Protein AF-0000000082290623 (afdb_homodimer)

Foldseek 3Di:
DDDLQRQQVPDDPPDDDPNVVVSVVVVVVVVVVVVVVVVQLVQLLVLLVVLLVLLLLLLLLLLLQLLQLADQLFNVVLNVLSVLLLVLLVVLCQAALVQQQAADDPVDAADQGGDDCGNVVPDDRSLSVSVSSSVSSLLSQLLSLQSSQQTLWWFPVLSSVSSSCSSNDLLSSLNNQEVYQRHQQHQNHPDHQLNFGAQQLQPLPSRQQLSLLLNQLLLVLQAAAAQQQADPVRHGDPDGDDDGGPHVPSSVVSLVSNLSSLLSRQLVSLSGCSDDLNVLLSVQLNLLLVLLLQLQLVQQQVVVQVVVCVVPVDGDGDVLLNSLSSLLSNSQQRRPSQFADNVLSNVSSNVSNVQLNVVVVVCVVVNRGGSSSSNSRRNRSSLNNSLSFQAGGHLVSCVSSPTHSLDGHVPVVSDRSNNVSSVVSNCVSSVSSCVPSNVVSNVCVVVVNTTDDNVCSVSHVCVVPPPDGPDDPQDDALVVLVVVQVVVCVVVPNDPDPVVSVVSSVVND/DDPLQRQQVPDDPPDDDPNVVVSVVVVVVVVVVVVLVVVQLVQLLVLLVVLLVLLLLLLLLLLLQLLQLADQLFNVVLNVLSVLLLVLLVVQCQAALVQQQAADDPVDAADQGGDDCGNVVPDDRSLSVSVSSSVSSLLSQLLSLLSSQQTLWWFPVLSSVSSSCSSNDLLSSLNNQEVYQRHQQHQNHPDHQLNFGAQQQQPLPSRQQLSLLLNQLLLVLQAAFAQQQADPVRHGDPDGDDGGGPHVPSSVVSLVSNLSSLLSRQLVSLSGCSDDLNVLLSVQLNLLLVLLLQLQLVQQQVVVQVVVCVVPVDGDGDPLLNSLSSLLSNSQQRRPSQFADSVLSNVSSNVSNVQLNVVVVVCVVVRRGGSNSSNSRRNRSSLNSSQSFQAGGHLVSCVSSPTHSLDGHVPVVSDRSNNVSSVVSNCVSSVSSCVPSNVSSNVCVVVVNTTDDSVCSVSHVCVVPVPDGPDDPQDDALVVLVVVVVVVCVVVPNDDDPPVSVVSSVVSD

Sequence (1018 aa):
MASVAEFCDAVDNSTITVDVVGCSAYLAATETDEVLAGVVEGLNVFFLLFAGAVVFLMQAGFAMLCAGSVRQKNVKNIMLKNLLDACGGAIGFYTVGYAFAYGTNDEGGKNFIGTSNFFIRNFSAGGDLIGWFFQFAFAATAATIVAGTVAERCKMAAYLCYSVFLTGFVYPVVVHSIWSADGFLTAFRDDPFRDVGNVDFAGSGVVHMTGGATALVAAIVLGPRKGRFYDEDGNPLETPATFQAHSVALQILGTFILWFGWYGFNPGSALAIDNPDSAATAALCAVTTTLAAACGCATAMFFDSVMDARATGEVSYDLTMAMNGCLAGLVGITAGCSVVQPWAACIIGVIAGLVYYGFSKLLVALKIDDAVDAVPVHFANGMWGVLAVGFFADPTLMAIAGYNEEKGGVFYGVGGDLLIVQIVAVLWIVGWVTAIMTPFFLVLNALGMFRVDALEEEVGLDISHHRGSAYDLTAPKKEDVEELMEVRASRHGKVEVPKEVAQAAETEAMASVAEFCDAVDNSTITVDVVGCSAYLAATETDEVLAGVVEGLNVFFLLFAGAVVFLMQAGFAMLCAGSVRQKNVKNIMLKNLLDACGGAIGFYTVGYAFAYGTNDEGGKNFIGTSNFFIRNFSAGGDLIGWFFQFAFAATAATIVAGTVAERCKMAAYLCYSVFLTGFVYPVVVHSIWSADGFLTAFRDDPFRDVGNVDFAGSGVVHMTGGATALVAAIVLGPRKGRFYDEDGNPLETPATFQAHSVALQILGTFILWFGWYGFNPGSALAIDNPDSAATAALCAVTTTLAAACGCATAMFFDSVMDARATGEVSYDLTMAMNGCLAGLVGITAGCSVVQPWAACIIGVIAGLVYYGFSKLLVALKIDDAVDAVPVHFANGMWGVLAVGFFADPTLMAIAGYNEEKGGVFYGVGGDLLIVQIVAVLWIVGWVTAIMTPFFLVLNALGMFRVDALEEEVGLDISHHRGS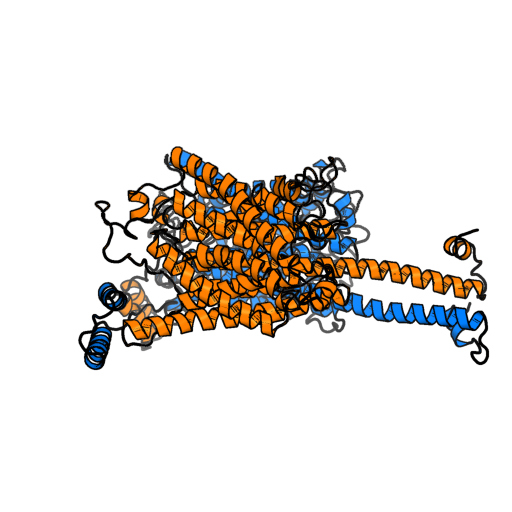AYDLTAPKKEDVEELMEVRASRHGKVEVPKEVAQAAETEA

pLDDT: mean 92.57, std 10.53, range [37.53, 98.94]

Solvent-accessible surface area (backbone atoms only — not comparable to full-atom values): 46747 Å² total; per-residue (Å²): 130,77,49,68,65,53,52,46,73,66,52,71,76,88,53,94,43,72,58,44,52,23,36,52,46,29,51,51,31,51,52,50,43,53,55,47,51,52,50,45,52,51,50,29,39,50,51,35,51,52,15,24,52,35,29,44,46,24,49,57,9,49,25,28,29,40,32,12,40,34,48,42,41,28,30,51,48,49,37,48,50,37,55,46,23,50,51,30,12,50,53,20,23,44,49,41,5,47,9,21,19,62,21,60,52,90,81,59,72,68,39,49,57,23,74,31,54,51,57,48,71,82,60,76,50,64,64,56,52,42,47,49,52,34,51,36,29,48,38,19,50,25,44,42,47,29,56,33,20,43,51,72,42,53,28,69,68,40,50,53,54,47,27,26,46,37,20,27,43,60,45,13,30,50,35,7,20,37,72,19,60,47,13,52,35,6,41,68,41,97,76,19,50,82,68,42,15,36,66,48,62,48,18,4,40,58,30,30,20,47,18,12,46,43,25,44,49,48,21,61,75,68,44,55,60,88,58,35,49,28,48,96,86,65,45,74,44,94,64,67,52,82,78,65,36,23,24,45,66,37,26,52,50,9,47,42,38,36,59,47,11,44,59,15,44,41,21,35,49,49,70,41,32,50,30,58,43,33,19,19,28,22,20,38,11,46,42,21,40,50,37,4,18,26,30,0,15,51,35,19,20,51,52,48,21,52,54,43,22,73,73,69,72,48,74,42,51,44,59,66,40,26,52,49,9,22,49,5,2,40,29,18,33,27,9,26,25,50,20,41,51,62,71,54,24,32,51,48,2,34,51,15,3,50,48,26,54,53,41,48,53,47,31,57,76,68,64,44,39,49,61,62,47,35,36,22,24,23,22,53,13,3,49,48,6,24,46,46,27,16,40,52,23,34,30,68,36,22,38,46,61,69,43,48,51,82,41,28,2,43,79,70,72,54,45,58,53,38,30,53,35,26,51,50,49,50,52,47,50,53,48,52,45,50,66,53,48,43,58,52,52,50,51,33,46,73,69,62,41,30,56,53,55,70,66,43,44,67,42,14,44,8,57,69,73,58,83,21,74,74,73,83,86,79,71,80,56,50,66,59,52,51,49,51,51,50,54,50,28,64,71,70,43,95,49,75,74,57,62,68,64,53,45,57,40,49,72,72,95,126,77,49,72,67,53,49,46,73,65,52,70,76,88,54,88,43,61,66,44,36,37,33,51,19,50,52,44,41,51,52,45,50,54,50,47,52,16,33,45,49,10,50,27,35,49,49,34,50,51,15,22,49,33,31,43,43,24,50,47,10,50,26,29,27,41,32,12,40,34,49,60,48,29,30,50,50,48,35,46,51,36,57,45,22,50,25,29,10,43,52,20,24,45,48,41,5,47,10,23,19,64,23,59,53,90,81,59,71,69,40,49,59,22,75,29,57,53,55,50,72,82,60,71,50,22,64,57,34,25,47,49,44,33,50,37,29,48,39,19,51,23,45,42,46,30,55,34,21,44,51,73,42,53,28,67,68,40,50,52,53,45,26,28,44,36,20,28,43,59,44,14,30,48,36,6,20,37,73,19,59,47,13,53,35,6,42,67,40,96,77,19,49,82,67,41,15,37,66,48,61,49,19,4,40,58,30,30,20,46,18,12,47,46,24,46,46,49,20,61,74,68,46,53,62,88,58,34,51,27,48,98,86,66,46,72,44,95,63,67,52,84,79,63,53,62,29,66,68,37,26,53,51,8,47,52,38,35,57,57,11,43,58,15,42,41,21,36,49,48,71,41,58,84,44,72,43,34,37,50,27,23,53,40,12,47,52,21,41,52,40,3,18,53,29,0,13,52,36,19,20,50,53,48,20,51,56,43,22,72,73,70,72,46,82,55,78,50,65,65,40,25,52,47,9,22,51,6,2,40,29,18,32,26,10,26,26,48,21,40,52,61,70,53,26,33,52,46,2,35,51,17,3,51,49,26,54,54,40,49,52,46,32,55,76,69,66,43,40,46,60,62,46,34,36,22,23,23,21,54,14,2,49,47,6,24,46,46,27,16,39,53,23,34,30,68,35,22,39,47,59,67,42,49,51,80,40,28,1,43,78,70,73,55,46,58,52,38,30,52,34,26,51,49,50,50,50,47,51,54,49,52,45,51,67,53,49,43,58,52,51,50,51,33,47,74,70,62,41,30,56,52,54,71,65,44,43,72,70,14,44,7,58,66,34,36,85,35,72,38,59,38,82,67,70,59,60,52,67,52,47,51,48,52,52,49,54,48,25,64,73,68,41,96,56,78,74,56,64,63,54,55,45,54,46,50,70,75,93

Organism: NCBI:txid303405

Nearest PDB structures (foldseek):
  6eu6-assembly1_A  TM=9.109E-01  e=1.168E-24  Candidatus Kuenenia stuttgartensis
  6ej6-assembly1_A  TM=8.986E-01  e=1.172E-20  Candida albicans SC5314
  6ejh-assembly1_A  TM=8.981E-01  e=1.148E-19  Candida albicans SC5314
  5aex-assembly3_J  TM=8.885E-01  e=6.081E-19  Saccharomyces cerevisiae
  5aid-assembly1_A  TM=9.088E-01  e=1.150E-17  Candida albicans

Radius of gyration: 30.9 Å; Cα contacts (8 Å, |Δi|>4): 2184; chains: 2; bounding box: 101×83×76 Å

Secondary structure (DSSP, 8-state):
---HHHHHHHS-TTS--HHHHHHHHHHHHHHHHHHHHHHHHHHHHHHHHHHHHHHHHHHHHHHHHHHHHS-GGGHHHHHHHHHHHHHHHHHHIIIIIHHHHH---TT-SSBS---S-GGGTT--SHHHHHHHHHHHHHHHHHHHHHHHHTTTTB-HHHHHHHHHHIIIIIHHHHHHHHHSTTBTT-SSSSS-GGGT----SS-IIIIIIHHHHHHHHHHHHH-PPTTSSB-TTSPBPSS---PPPSBHHHHHHHHHHHHHHHHHHHHHTT---SSHHHHHHHHHHHHHHHHHHHHHHHHHHHHHHHHHHHHHS-----HHHHHHHHHHHHHHHHTTTTTS-HHHHHHHHHHHHHHHHHHHHHHHHTT---TT-HIIIIIIHHHHHHHHHHHH--HHHHHHTTS-TT---GGGTS-SHHHHHHHHHHHHHHHHHHHHHHHHHHHHHHTT-SB--HHHHHH-HHHHHSSS-S---PPPPHHHHHHHHHHHHHHHSS----HHHHHHHHH--/---HHHHHHHS-TTS--HHHHHHHHHHHHHHHHHHHHHHHHHHHHHHHHHHHHHHHHHHHHHHHHHHHHS-GGGHHHHHHHHHHHHHHHHHHIIIIIHHHHH---TT-SSBS---S-GGGTT--SHHHHHHHHHHHHHHHHHHHHHHHHTTTTB-HHHHHHHHHHIIIIIHHHHHHHHHSTTBTT-SSSSS-GGGT----SS-IIIIIIHHHHHHHHHHHHH-PPTTSSB-TTSPBPSS---PPPS-HHHHHHHHHHHHHHHHHHHHHTT---SSHHHHHHHHHHHHHHHHHHHHHHHHHHHHHHHHHHHHHS-----HHHHHHHHHHHHHHHHTTTTTS-HHHHHHHHHHHHHHHHHHHHHHHHTT---TT-HIIIIIIHHHHHHHHHHHH--HHHHHHTTS-TT---GGGTS-SHHHHHHHHHHHHHHHHHHHHHHHHHHHHHHTT-SB--HHHHHH-HHHHHSSS-SB--PPPPHHHHHHHHHHHHHHHSS----HHHHHHHHH--

InterPro domains:
  IPR001905 Ammonium transporter [TIGR00836] (44-471)
  IPR018047 Ammonium transporter, conserved site [PS01219] (200-225)
  IPR024041 Ammonium transporter AmtB-like domain [PF00909] (47-471)

Structure (mmCIF, N/CA/C/O backbone):
data_AF-0000000082290623-model_v1
#
loop_
_entity.id
_entity.type
_entity.pdbx_description
1 polymer 'Ammonium transporter'
#
loop_
_atom_site.group_PDB
_atom_site.id
_atom_site.type_symbol
_atom_site.label_atom_id
_atom_site.label_alt_id
_atom_site.label_comp_id
_atom_site.label_asym_id
_atom_site.label_entity_id
_atom_site.label_seq_id
_atom_site.pdbx_PDB_ins_code
_atom_site.Cartn_x
_atom_site.Cartn_y
_atom_site.Cartn_z
_atom_site.occupancy
_atom_site.B_iso_or_equiv
_atom_site.auth_seq_id
_atom_site.auth_comp_id
_atom_site.auth_asym_id
_atom_site.auth_atom_id
_atom_site.pdbx_PDB_model_num
ATOM 1 N N . MET A 1 1 ? 38.781 -41.594 -13.898 1 46.28 1 MET A N 1
ATOM 2 C CA . MET A 1 1 ? 39.75 -40.5 -13.836 1 46.28 1 MET A CA 1
ATOM 3 C C . MET A 1 1 ? 39.5 -39.625 -12.609 1 46.28 1 MET A C 1
ATOM 5 O O . MET A 1 1 ? 38.344 -39.344 -12.258 1 46.28 1 MET A O 1
ATOM 9 N N . ALA A 1 2 ? 40.562 -39.531 -11.906 1 66 2 ALA A N 1
ATOM 10 C CA . ALA A 1 2 ? 40.438 -38.812 -10.641 1 66 2 ALA A CA 1
ATOM 11 C C . ALA A 1 2 ? 39.906 -37.406 -10.844 1 66 2 ALA A C 1
ATOM 13 O O . ALA A 1 2 ? 40.25 -36.75 -11.828 1 66 2 ALA A O 1
ATOM 14 N N . SER A 1 3 ? 38.906 -37 -10.109 1 79.75 3 SER A N 1
ATOM 15 C CA . SER A 1 3 ? 38.406 -35.656 -10.125 1 79.75 3 SER A CA 1
ATOM 16 C C . SER A 1 3 ? 39.438 -34.656 -9.664 1 79.75 3 SER A C 1
ATOM 18 O O . SER A 1 3 ? 40.469 -35.031 -9.102 1 79.75 3 SER A O 1
ATOM 20 N N . VAL A 1 4 ? 39.375 -33.469 -10.164 1 86.81 4 VAL A N 1
ATOM 21 C CA . VAL A 1 4 ? 40.281 -32.406 -9.734 1 86.81 4 VAL A CA 1
ATOM 22 C C . VAL A 1 4 ? 40.375 -32.375 -8.211 1 86.81 4 VAL A C 1
ATOM 24 O O . VAL A 1 4 ? 41.469 -32.188 -7.656 1 86.81 4 VAL A O 1
ATOM 27 N N . ALA A 1 5 ? 39.375 -32.688 -7.57 1 85.06 5 ALA A N 1
ATOM 28 C CA . ALA A 1 5 ? 39.344 -32.719 -6.109 1 85.06 5 ALA A CA 1
ATOM 29 C C . ALA A 1 5 ? 40.25 -33.844 -5.578 1 85.06 5 ALA A C 1
ATOM 31 O O . ALA A 1 5 ? 41 -33.625 -4.621 1 85.06 5 ALA A O 1
ATOM 32 N N . GLU A 1 6 ? 40.219 -34.906 -6.219 1 83.12 6 GLU A N 1
ATOM 33 C CA . GLU A 1 6 ? 41.031 -36.031 -5.816 1 83.12 6 GLU A CA 1
ATOM 34 C C . GLU A 1 6 ? 42.531 -35.75 -6.043 1 83.12 6 GLU A C 1
ATOM 36 O O . GLU A 1 6 ? 43.375 -36.094 -5.227 1 83.12 6 GLU A O 1
ATOM 41 N N . PHE A 1 7 ? 42.75 -35.156 -7.195 1 84.81 7 PHE A N 1
ATOM 42 C CA . PHE A 1 7 ? 44.094 -34.75 -7.496 1 84.81 7 PHE A CA 1
ATOM 43 C C . PHE A 1 7 ? 44.656 -33.812 -6.422 1 84.81 7 PHE A C 1
ATOM 45 O O . PHE A 1 7 ? 45.781 -33.969 -5.941 1 84.81 7 PHE A O 1
ATOM 52 N N . CYS A 1 8 ? 43.906 -32.875 -6.035 1 87.25 8 CYS A N 1
ATOM 53 C CA . CYS A 1 8 ? 44.312 -31.859 -5.074 1 87.25 8 CYS A CA 1
ATOM 54 C C . CYS A 1 8 ? 44.469 -32.469 -3.684 1 87.25 8 CYS A C 1
ATOM 56 O O . CYS A 1 8 ? 45.312 -32 -2.9 1 87.25 8 CYS A O 1
ATOM 58 N N . ASP A 1 9 ? 43.688 -33.438 -3.332 1 84.5 9 ASP A N 1
ATOM 59 C CA . ASP A 1 9 ? 43.812 -34.125 -2.051 1 84.5 9 ASP A CA 1
ATOM 60 C C . ASP A 1 9 ? 45.125 -34.906 -1.971 1 84.5 9 ASP A C 1
ATOM 62 O O . ASP A 1 9 ? 45.656 -35.125 -0.88 1 84.5 9 ASP A O 1
ATOM 66 N N . ALA A 1 10 ? 45.594 -35.219 -3.174 1 83.19 10 ALA A N 1
ATOM 67 C CA . ALA A 1 10 ? 46.781 -36.094 -3.225 1 83.19 10 ALA A CA 1
ATOM 68 C C . ALA A 1 10 ? 48.062 -35.281 -3.354 1 83.19 10 ALA A C 1
ATOM 70 O O . ALA A 1 10 ? 49.156 -35.812 -3.191 1 83.19 10 ALA A O 1
ATOM 71 N N . VAL A 1 11 ? 47.906 -34.031 -3.602 1 82.69 11 VAL A N 1
ATOM 72 C CA . VAL A 1 11 ? 49.062 -33.188 -3.863 1 82.69 11 VAL A CA 1
ATOM 73 C C . VAL A 1 11 ? 49.875 -33.031 -2.574 1 82.69 11 VAL A C 1
ATOM 75 O O . VAL A 1 11 ? 49.281 -32.781 -1.508 1 82.69 11 VAL A O 1
ATOM 78 N N . ASP A 1 12 ? 51.219 -33.219 -2.645 1 82.5 12 ASP A N 1
ATOM 79 C CA . ASP A 1 12 ? 52.094 -33 -1.504 1 82.5 12 ASP A CA 1
ATOM 80 C C . ASP A 1 12 ? 52.281 -31.5 -1.237 1 82.5 12 ASP A C 1
ATOM 82 O O . ASP A 1 12 ? 52.875 -30.781 -2.051 1 82.5 12 ASP A O 1
ATOM 86 N N . ASN A 1 13 ? 51.906 -31.016 -0.155 1 80.25 13 ASN A N 1
ATOM 87 C CA . ASN A 1 13 ? 51.906 -29.594 0.153 1 80.25 13 ASN A CA 1
ATOM 88 C C . ASN A 1 13 ? 53.125 -29.203 0.952 1 80.25 13 ASN A C 1
ATOM 90 O O . ASN A 1 13 ? 53.156 -28.141 1.576 1 80.25 13 ASN A O 1
ATOM 94 N N . SER A 1 14 ? 54.094 -30.062 0.964 1 87.25 14 SER A N 1
ATOM 95 C CA . SER A 1 14 ? 55.312 -29.766 1.714 1 87.25 14 SER A CA 1
ATOM 96 C C . SER A 1 14 ? 56.156 -28.703 1.012 1 87.25 14 SER A C 1
ATOM 98 O O . SER A 1 14 ? 56.906 -27.969 1.655 1 87.25 14 SER A O 1
ATOM 100 N N . THR A 1 15 ? 56.062 -28.688 -0.417 1 87.12 15 THR A N 1
ATOM 101 C CA . THR A 1 15 ? 56.719 -27.656 -1.202 1 87.12 15 THR A CA 1
ATOM 102 C C . THR A 1 15 ? 55.719 -26.922 -2.076 1 87.12 15 THR A C 1
ATOM 104 O O . THR A 1 15 ? 54.812 -27.531 -2.619 1 87.12 15 THR A O 1
ATOM 107 N N . ILE A 1 16 ? 55.906 -25.531 -2.018 1 86.5 16 ILE A N 1
ATOM 108 C CA . ILE A 1 16 ? 54.969 -24.734 -2.832 1 86.5 16 ILE A CA 1
ATOM 109 C C . ILE A 1 16 ? 55.312 -24.906 -4.312 1 86.5 16 ILE A C 1
ATOM 111 O O . ILE A 1 16 ? 56.375 -24.469 -4.766 1 86.5 16 ILE A O 1
ATOM 115 N N . THR A 1 17 ? 54.594 -25.688 -5.035 1 87.38 17 THR A N 1
ATOM 116 C CA . THR A 1 17 ? 54.719 -25.906 -6.473 1 87.38 17 THR A CA 1
ATOM 117 C C . THR A 1 17 ? 53.5 -25.328 -7.207 1 87.38 17 THR A C 1
ATOM 119 O O . THR A 1 17 ? 52.594 -24.797 -6.582 1 87.38 17 THR A O 1
ATOM 122 N N . VAL A 1 18 ? 53.562 -25.281 -8.477 1 84.44 18 VAL A N 1
ATOM 123 C CA . VAL A 1 18 ? 52.469 -24.781 -9.305 1 84.44 18 VAL A CA 1
ATOM 124 C C . VAL A 1 18 ? 51.219 -25.625 -9.062 1 84.44 18 VAL A C 1
ATOM 126 O O . VAL A 1 18 ? 50.094 -25.109 -9.094 1 84.44 18 VAL A O 1
ATOM 129 N N . ASP A 1 19 ? 51.469 -26.969 -8.789 1 85.06 19 ASP A N 1
ATOM 130 C CA . ASP A 1 19 ? 50.344 -27.859 -8.477 1 85.06 19 ASP A CA 1
ATOM 131 C C . ASP A 1 19 ? 49.656 -27.438 -7.184 1 85.06 19 ASP A C 1
ATOM 133 O O . ASP A 1 19 ? 48.406 -27.438 -7.102 1 85.06 19 ASP A O 1
ATOM 137 N N . VAL A 1 20 ? 50.438 -27.062 -6.258 1 86 20 VAL A N 1
ATOM 138 C CA . VAL A 1 20 ? 49.906 -26.672 -4.961 1 86 20 VAL A CA 1
ATOM 139 C C . VAL A 1 20 ? 49.125 -25.359 -5.105 1 86 20 VAL A C 1
ATOM 141 O O . VAL A 1 20 ? 48.062 -25.188 -4.52 1 86 20 VAL A O 1
ATOM 144 N N . VAL A 1 21 ? 49.656 -24.469 -5.883 1 85.12 21 VAL A N 1
ATOM 145 C CA . VAL A 1 21 ? 49 -23.172 -6.094 1 85.12 21 VAL A CA 1
ATOM 146 C C . VAL A 1 21 ? 47.656 -23.375 -6.801 1 85.12 21 VAL A C 1
ATOM 148 O O . VAL A 1 21 ? 46.656 -22.797 -6.41 1 85.12 21 VAL A O 1
ATOM 151 N N . GLY A 1 22 ? 47.656 -24.156 -7.816 1 84.31 22 GLY A N 1
ATOM 152 C CA . GLY A 1 22 ? 46.406 -24.453 -8.523 1 84.31 22 GLY A CA 1
ATOM 153 C C . GLY A 1 22 ? 45.375 -25.094 -7.637 1 84.31 22 GLY A C 1
ATOM 154 O O . GLY A 1 22 ? 44.188 -24.734 -7.688 1 84.31 22 GLY A O 1
ATOM 155 N N . CYS A 1 23 ? 45.781 -26 -6.848 1 86.19 23 CYS A N 1
ATOM 156 C CA . CYS A 1 23 ? 44.844 -26.688 -5.953 1 86.19 23 CYS A CA 1
ATOM 157 C C . CYS A 1 23 ? 44.344 -25.75 -4.871 1 86.19 23 CYS A C 1
ATOM 159 O O . CYS A 1 23 ? 43.156 -25.828 -4.484 1 86.19 23 CYS A O 1
ATOM 161 N N . SER A 1 24 ? 45.188 -24.922 -4.379 1 86.62 24 SER A N 1
ATOM 162 C CA . SER A 1 24 ? 44.75 -23.938 -3.396 1 86.62 24 SER A CA 1
ATOM 163 C C . SER A 1 24 ? 43.688 -23.016 -3.982 1 86.62 24 SER A C 1
ATOM 165 O O . SER A 1 24 ? 42.719 -22.672 -3.309 1 86.62 24 SER A O 1
ATOM 167 N N . ALA A 1 25 ? 43.938 -22.641 -5.191 1 85.06 25 ALA A N 1
ATOM 168 C CA . ALA A 1 25 ? 42.969 -21.781 -5.875 1 85.06 25 ALA A CA 1
ATOM 169 C C . ALA A 1 25 ? 41.625 -22.516 -6.086 1 85.06 25 ALA A C 1
ATOM 171 O O . ALA A 1 25 ? 40.562 -21.938 -5.91 1 85.06 25 ALA A O 1
ATOM 172 N N . TYR A 1 26 ? 41.781 -23.719 -6.441 1 84.88 26 TYR A N 1
ATOM 173 C CA . TYR A 1 26 ? 40.594 -24.531 -6.664 1 84.88 26 TYR A CA 1
ATOM 174 C C . TYR A 1 26 ? 39.812 -24.719 -5.371 1 84.88 26 TYR A C 1
ATOM 176 O O . TYR A 1 26 ? 38.562 -24.594 -5.359 1 84.88 26 TYR A O 1
ATOM 184 N N . LEU A 1 27 ? 40.5 -25.016 -4.289 1 83.81 27 LEU A N 1
ATOM 185 C CA . LEU A 1 27 ? 39.844 -25.219 -3.002 1 83.81 27 LEU A CA 1
ATOM 186 C C . LEU A 1 27 ? 39.219 -23.922 -2.506 1 83.81 27 LEU A C 1
ATOM 188 O O . LEU A 1 27 ? 38.125 -23.938 -1.94 1 83.81 27 LEU A O 1
ATOM 192 N N . ALA A 1 28 ? 39.875 -22.859 -2.695 1 85.31 28 ALA A N 1
ATOM 193 C CA . ALA A 1 28 ? 39.344 -21.562 -2.318 1 85.31 28 ALA A CA 1
ATOM 194 C C . ALA A 1 28 ? 38.062 -21.266 -3.1 1 85.31 28 ALA A C 1
ATOM 196 O O . ALA A 1 28 ? 37.094 -20.75 -2.539 1 85.31 28 ALA A O 1
ATOM 197 N N . ALA A 1 29 ? 38.062 -21.578 -4.309 1 83.94 29 ALA A N 1
ATOM 198 C CA . ALA A 1 29 ? 36.906 -21.359 -5.152 1 83.94 29 ALA A CA 1
ATOM 199 C C . ALA A 1 29 ? 35.719 -22.219 -4.711 1 83.94 29 ALA A C 1
ATOM 201 O O . ALA A 1 29 ? 34.594 -21.766 -4.699 1 83.94 29 ALA A O 1
ATOM 202 N N . THR A 1 30 ? 36.094 -23.422 -4.355 1 83.31 30 THR A N 1
ATOM 203 C CA . THR A 1 30 ? 35.062 -24.344 -3.928 1 83.31 30 THR A CA 1
ATOM 204 C C . THR A 1 30 ? 34.469 -23.906 -2.594 1 83.31 30 THR A C 1
ATOM 206 O O . THR A 1 30 ? 33.25 -24.047 -2.373 1 83.31 30 THR A O 1
ATOM 209 N N . GLU A 1 31 ? 35.281 -23.422 -1.738 1 84.81 31 GLU A N 1
ATOM 210 C CA . GLU A 1 31 ? 34.812 -22.922 -0.456 1 84.81 31 GLU A CA 1
ATOM 211 C C . GLU A 1 31 ? 33.906 -21.703 -0.644 1 84.81 31 GLU A C 1
ATOM 213 O O . GLU A 1 31 ? 32.875 -21.578 0.027 1 84.81 31 GLU A O 1
ATOM 218 N N . THR A 1 32 ? 34.219 -20.875 -1.484 1 87.69 32 THR A N 1
ATOM 219 C CA . THR A 1 32 ? 33.406 -19.703 -1.784 1 87.69 32 THR A CA 1
ATOM 220 C C . THR A 1 32 ? 32.062 -20.109 -2.367 1 87.69 32 THR A C 1
ATOM 222 O O . THR A 1 32 ? 31.031 -19.5 -2.049 1 87.69 32 THR A O 1
ATOM 225 N N . ASP A 1 33 ? 32.094 -21.156 -3.105 1 87.56 33 ASP A N 1
ATOM 226 C CA . ASP A 1 33 ? 30.859 -21.641 -3.713 1 87.56 33 ASP A CA 1
ATOM 227 C C . ASP A 1 33 ? 29.891 -22.172 -2.652 1 87.56 33 ASP A C 1
ATOM 229 O O . ASP A 1 33 ? 28.688 -21.969 -2.754 1 87.56 33 ASP A O 1
ATOM 233 N N . GLU A 1 34 ? 30.484 -22.812 -1.733 1 85.88 34 GLU A N 1
ATOM 234 C CA . GLU A 1 34 ? 29.656 -23.359 -0.664 1 85.88 34 GLU A CA 1
ATOM 235 C C . GLU A 1 34 ? 29.031 -22.234 0.172 1 85.88 34 GLU A C 1
ATOM 237 O O . GLU A 1 34 ? 27.844 -22.312 0.524 1 85.88 34 GLU A O 1
ATOM 242 N N . VAL A 1 35 ? 29.812 -21.297 0.5 1 87.44 35 VAL A N 1
ATOM 243 C CA . VAL A 1 35 ? 29.312 -20.172 1.268 1 87.44 35 VAL A CA 1
ATOM 244 C C . VAL A 1 35 ? 28.234 -19.438 0.464 1 87.44 35 VAL A C 1
ATOM 246 O O . VAL A 1 35 ? 27.203 -19.062 1.006 1 87.44 35 VAL A O 1
ATOM 249 N N . LEU A 1 36 ? 28.453 -19.297 -0.766 1 91.75 36 LEU A N 1
ATOM 250 C CA . LEU A 1 36 ? 27.516 -18.609 -1.649 1 91.75 36 LEU A CA 1
ATOM 251 C C . LEU A 1 36 ? 26.203 -19.375 -1.76 1 91.75 36 LEU A C 1
ATOM 253 O O . LEU A 1 36 ? 25.125 -18.766 -1.783 1 91.75 36 LEU A O 1
ATOM 257 N N . ALA A 1 37 ? 26.312 -20.688 -1.824 1 90.75 37 ALA A N 1
ATOM 258 C CA . ALA A 1 37 ? 25.109 -21.5 -1.88 1 90.75 37 ALA A CA 1
ATOM 259 C C . ALA A 1 37 ? 24.234 -21.281 -0.643 1 90.75 37 ALA A C 1
ATOM 261 O O . ALA A 1 37 ? 23.016 -21.219 -0.741 1 90.75 37 ALA A O 1
ATOM 262 N N . GLY A 1 38 ? 24.844 -21.203 0.498 1 92.19 38 GLY A N 1
ATOM 263 C CA . GLY A 1 38 ? 24.125 -20.906 1.728 1 92.19 38 GLY A CA 1
ATOM 264 C C . GLY A 1 38 ? 23.469 -19.547 1.721 1 92.19 38 GLY A C 1
ATOM 265 O O . GLY A 1 38 ? 22.328 -19.391 2.172 1 92.19 38 GLY A O 1
ATOM 266 N N . VAL A 1 39 ? 24.156 -18.562 1.206 1 92.38 39 VAL A N 1
ATOM 267 C CA . VAL A 1 39 ? 23.656 -17.203 1.128 1 92.38 39 VAL A CA 1
ATOM 268 C C . VAL A 1 39 ? 22.453 -17.156 0.185 1 92.38 39 VAL A C 1
ATOM 270 O O . VAL A 1 39 ? 21.453 -16.5 0.479 1 92.38 39 VAL A O 1
ATOM 273 N N . VAL A 1 40 ? 22.609 -17.859 -0.901 1 94.75 40 VAL A N 1
ATOM 274 C CA . VAL A 1 40 ? 21.531 -17.938 -1.877 1 94.75 40 VAL A CA 1
ATOM 275 C C . VAL A 1 40 ? 20.266 -18.5 -1.219 1 94.75 40 VAL A C 1
ATOM 277 O O . VAL A 1 40 ? 19.188 -17.938 -1.353 1 94.75 40 VAL A O 1
ATOM 280 N N . GLU A 1 41 ? 20.391 -19.578 -0.497 1 94.81 41 GLU A N 1
ATOM 281 C CA . GLU A 1 41 ? 19.266 -20.188 0.205 1 94.81 41 GLU A CA 1
ATOM 282 C C . GLU A 1 41 ? 18.672 -19.219 1.228 1 94.81 41 GLU A C 1
ATOM 284 O O . GLU A 1 41 ? 17.438 -19.078 1.315 1 94.81 41 GLU A O 1
ATOM 289 N N . GLY A 1 42 ? 19.547 -18.625 2.014 1 95.56 42 GLY A N 1
ATOM 290 C CA . GLY A 1 42 ? 19.094 -17.672 3.01 1 95.56 42 GLY A CA 1
ATOM 291 C C . GLY A 1 42 ? 18.344 -16.5 2.41 1 95.56 42 GLY A C 1
ATOM 292 O O . GLY A 1 42 ? 17.312 -16.078 2.943 1 95.56 42 GLY A O 1
ATOM 293 N N . LEU A 1 43 ? 18.828 -15.984 1.312 1 96.75 43 LEU A N 1
ATOM 294 C CA . LEU A 1 43 ? 18.203 -14.852 0.633 1 96.75 43 LEU A CA 1
ATOM 295 C C . LEU A 1 43 ? 16.812 -15.211 0.134 1 96.75 43 LEU A C 1
ATOM 297 O O . LEU A 1 43 ? 15.859 -14.461 0.344 1 96.75 43 LEU A O 1
ATOM 301 N N . ASN A 1 44 ? 16.672 -16.344 -0.432 1 97.69 44 ASN A N 1
ATOM 302 C CA . ASN A 1 44 ? 15.383 -16.766 -0.956 1 97.69 44 ASN A CA 1
ATOM 303 C C . ASN A 1 44 ? 14.391 -17.062 0.167 1 97.69 44 ASN A C 1
ATOM 305 O O . ASN A 1 44 ? 13.203 -16.734 0.054 1 97.69 44 ASN A O 1
ATOM 309 N N . VAL A 1 45 ? 14.844 -17.641 1.26 1 97.31 45 VAL A N 1
ATOM 310 C CA . VAL A 1 45 ? 13.984 -17.891 2.414 1 97.31 45 VAL A CA 1
ATOM 311 C C . VAL A 1 45 ? 13.5 -16.562 2.996 1 97.31 45 VAL A C 1
ATOM 313 O O . VAL A 1 45 ? 12.32 -16.406 3.314 1 97.31 45 VAL A O 1
ATOM 316 N N . PHE A 1 46 ? 14.352 -15.594 3.121 1 97.31 46 PHE A N 1
ATOM 317 C CA . PHE A 1 46 ? 13.992 -14.289 3.664 1 97.31 46 PHE A CA 1
ATOM 318 C C . PHE A 1 46 ? 13 -13.578 2.756 1 97.31 46 PHE A C 1
ATOM 320 O O . PHE A 1 46 ? 12.031 -12.977 3.232 1 97.31 46 PHE A O 1
ATOM 327 N N . PHE A 1 47 ? 13.336 -13.688 1.501 1 98.12 47 PHE A N 1
ATOM 328 C CA . PHE A 1 47 ? 12.453 -13.086 0.51 1 98.12 47 PHE A CA 1
ATOM 329 C C . PHE A 1 47 ? 11.031 -13.633 0.653 1 98.12 47 PHE A C 1
ATOM 331 O O . PHE A 1 47 ? 10.07 -12.859 0.73 1 98.12 47 PHE A O 1
ATOM 338 N N . LEU A 1 48 ? 10.844 -14.891 0.795 1 97.94 48 LEU A N 1
ATOM 339 C CA . LEU A 1 48 ? 9.523 -15.508 0.895 1 97.94 48 LEU A CA 1
ATOM 340 C C . LEU A 1 48 ? 8.93 -15.289 2.281 1 97.94 48 LEU A C 1
ATOM 342 O O . LEU A 1 48 ? 7.703 -15.258 2.438 1 97.94 48 LEU A O 1
ATOM 346 N N . LEU A 1 49 ? 9.758 -15.188 3.305 1 97.06 49 LEU A N 1
ATOM 347 C CA . LEU A 1 49 ? 9.266 -14.812 4.625 1 97.06 49 LEU A CA 1
ATOM 348 C C . LEU A 1 49 ? 8.594 -13.445 4.586 1 97.06 49 LEU A C 1
ATOM 350 O O . LEU A 1 49 ? 7.48 -13.273 5.086 1 97.06 49 LEU A O 1
ATOM 354 N N . PHE A 1 50 ? 9.297 -12.5 3.951 1 97.12 50 PHE A N 1
ATOM 355 C CA . PHE A 1 50 ? 8.727 -11.172 3.787 1 97.12 50 PHE A CA 1
ATOM 356 C C . PHE A 1 50 ? 7.434 -11.227 2.99 1 97.12 50 PHE A C 1
ATOM 358 O O . PHE A 1 50 ? 6.41 -10.688 3.424 1 97.12 50 PHE A O 1
ATOM 365 N N . ALA A 1 51 ? 7.512 -11.844 1.831 1 98.19 51 ALA A N 1
ATOM 366 C CA . ALA A 1 51 ? 6.359 -11.883 0.936 1 98.19 51 ALA A CA 1
ATOM 367 C C . ALA A 1 51 ? 5.172 -12.578 1.603 1 98.19 51 ALA A C 1
ATOM 369 O O . ALA A 1 51 ? 4.055 -12.055 1.588 1 98.19 51 ALA A O 1
ATOM 370 N N . GLY A 1 52 ? 5.422 -13.719 2.25 1 98.06 52 GLY A N 1
ATOM 371 C CA . GLY A 1 52 ? 4.363 -14.453 2.922 1 98.06 52 GLY A CA 1
ATOM 372 C C . GLY A 1 52 ? 3.732 -13.672 4.062 1 98.06 52 GLY A C 1
ATOM 373 O O . GLY A 1 52 ? 2.514 -13.703 4.242 1 98.06 52 GLY A O 1
ATOM 374 N N . ALA A 1 53 ? 4.551 -12.984 4.836 1 97.56 53 ALA A N 1
ATOM 375 C CA . ALA A 1 53 ? 4.062 -12.195 5.965 1 97.56 53 ALA A CA 1
ATOM 376 C C . ALA A 1 53 ? 3.18 -11.047 5.484 1 97.56 53 ALA A C 1
ATOM 378 O O . ALA A 1 53 ? 2.146 -10.758 6.09 1 97.56 53 ALA A O 1
ATOM 379 N N . VAL A 1 54 ? 3.59 -10.445 4.441 1 97.88 54 VAL A N 1
ATOM 380 C CA . VAL A 1 54 ? 2.844 -9.328 3.869 1 97.88 54 VAL A CA 1
ATOM 381 C C . VAL A 1 54 ? 1.527 -9.836 3.285 1 97.88 54 VAL A C 1
ATOM 383 O O . VAL A 1 54 ? 0.487 -9.188 3.432 1 97.88 54 VAL A O 1
ATOM 386 N N . VAL A 1 55 ? 1.521 -10.977 2.627 1 97.94 55 VAL A N 1
ATOM 387 C CA . VAL A 1 55 ? 0.291 -11.586 2.131 1 97.94 55 VAL A CA 1
ATOM 388 C C . VAL A 1 55 ? -0.627 -11.922 3.303 1 97.94 55 VAL A C 1
ATOM 390 O O . VAL A 1 55 ? -1.837 -11.688 3.24 1 97.94 55 VAL A O 1
ATOM 393 N N . PHE A 1 56 ? -0.071 -12.422 4.387 1 97.62 56 PHE A N 1
ATOM 394 C CA . PHE A 1 56 ? -0.879 -12.773 5.547 1 97.62 56 PHE A CA 1
ATOM 395 C C . PHE A 1 56 ? -1.566 -11.539 6.121 1 97.62 56 PHE A C 1
ATOM 397 O O . PHE A 1 56 ? -2.697 -11.617 6.605 1 97.62 56 PHE A O 1
ATOM 404 N N . LEU A 1 57 ? -0.924 -10.422 6.047 1 97.56 57 LEU A N 1
ATOM 405 C CA . LEU A 1 57 ? -1.509 -9.188 6.555 1 97.56 57 LEU A CA 1
ATOM 406 C C . LEU A 1 57 ? -2.779 -8.836 5.789 1 97.56 57 LEU A C 1
ATOM 408 O O . LEU A 1 57 ? -3.627 -8.094 6.293 1 97.56 57 LEU A O 1
ATOM 412 N N . MET A 1 58 ? -2.963 -9.375 4.641 1 97.69 58 MET A N 1
ATOM 413 C CA . MET A 1 58 ? -4.184 -9.156 3.869 1 97.69 58 MET A CA 1
ATOM 414 C C . MET A 1 58 ? -5.406 -9.672 4.629 1 97.69 58 MET A C 1
ATOM 416 O O . MET A 1 58 ? -6.516 -9.188 4.426 1 97.69 58 MET A O 1
ATOM 420 N N . GLN A 1 59 ? -5.172 -10.641 5.547 1 97 59 GLN A N 1
ATOM 421 C CA . GLN A 1 59 ? -6.273 -11.078 6.395 1 97 59 GLN A CA 1
ATOM 422 C C . GLN A 1 59 ? -6.852 -9.914 7.195 1 97 59 GLN A C 1
ATOM 424 O O . GLN A 1 59 ? -8.07 -9.797 7.348 1 97 59 GLN A O 1
ATOM 429 N N . ALA A 1 60 ? -5.949 -9.102 7.691 1 97 60 ALA A N 1
ATOM 430 C CA . ALA A 1 60 ? -6.398 -7.895 8.383 1 97 60 ALA A CA 1
ATOM 431 C C . ALA A 1 60 ? -7.121 -6.953 7.422 1 97 60 ALA A C 1
ATOM 433 O O . ALA A 1 60 ? -8.109 -6.32 7.789 1 97 60 ALA A O 1
ATOM 434 N N . GLY A 1 61 ? -6.625 -6.84 6.23 1 97.81 61 GLY A N 1
ATOM 435 C CA . GLY A 1 61 ? -7.277 -6.02 5.223 1 97.81 61 GLY A CA 1
ATOM 436 C C . GLY A 1 61 ? -8.688 -6.469 4.91 1 97.81 61 GLY A C 1
ATOM 437 O O . GLY A 1 61 ? -9.617 -5.656 4.871 1 97.81 61 GLY A O 1
ATOM 438 N N . PHE A 1 62 ? -8.875 -7.754 4.766 1 96.81 62 PHE A N 1
ATOM 439 C CA . PHE A 1 62 ? -10.195 -8.312 4.504 1 96.81 62 PHE A CA 1
ATOM 440 C C . PHE A 1 62 ? -11.125 -8.078 5.691 1 96.81 62 PHE A C 1
ATOM 442 O O . PHE A 1 62 ? -12.297 -7.734 5.508 1 96.81 62 PHE A O 1
ATOM 449 N N . ALA A 1 63 ? -10.602 -8.258 6.855 1 96.88 63 ALA A N 1
ATOM 450 C CA . ALA A 1 63 ? -11.414 -8.055 8.055 1 96.88 63 ALA A CA 1
ATOM 451 C C . ALA A 1 63 ? -11.938 -6.625 8.133 1 96.88 63 ALA A C 1
ATOM 453 O O . ALA A 1 63 ? -13.125 -6.402 8.375 1 96.88 63 ALA A O 1
ATOM 454 N N . MET A 1 64 ? -11.07 -5.672 7.863 1 97.44 64 MET A N 1
ATOM 455 C CA . MET A 1 64 ? -11.469 -4.27 7.934 1 97.44 64 MET A CA 1
ATOM 456 C C . MET A 1 64 ? -12.43 -3.918 6.805 1 97.44 64 MET A C 1
ATOM 458 O O . MET A 1 64 ? -13.445 -3.264 7.031 1 97.44 64 MET A O 1
ATOM 462 N N . LEU A 1 65 ? -12.133 -4.371 5.613 1 96.62 65 LEU A N 1
ATOM 463 C CA . LEU A 1 65 ? -12.969 -4.082 4.457 1 96.62 65 LEU A CA 1
ATOM 464 C C . LEU A 1 65 ? -14.367 -4.668 4.633 1 96.62 65 LEU A C 1
ATOM 466 O O . LEU A 1 65 ? -15.367 -3.979 4.418 1 96.62 65 LEU A O 1
ATOM 470 N N . CYS A 1 66 ? -14.453 -5.902 5.082 1 95.75 66 CYS A N 1
ATOM 471 C CA . CYS A 1 66 ? -15.742 -6.559 5.266 1 95.75 66 CYS A CA 1
ATOM 472 C C . CYS A 1 66 ? -16.5 -5.941 6.43 1 95.75 66 CYS A C 1
ATOM 474 O O . CYS A 1 66 ? -17.703 -5.645 6.305 1 95.75 66 CYS A O 1
ATOM 476 N N . ALA A 1 67 ? -15.781 -5.695 7.52 1 95.44 67 ALA A N 1
ATOM 477 C CA . ALA A 1 67 ? -16.438 -5.082 8.68 1 95.44 67 ALA A CA 1
ATOM 478 C C . ALA A 1 67 ? -16.969 -3.695 8.336 1 95.44 67 ALA A C 1
ATOM 480 O O . ALA A 1 67 ? -18.094 -3.346 8.719 1 95.44 67 ALA A O 1
ATOM 481 N N . GLY A 1 68 ? -16.203 -2.975 7.625 1 95.94 68 GLY A N 1
ATOM 482 C CA . GLY A 1 68 ? -16.641 -1.639 7.25 1 95.94 68 GLY A CA 1
ATOM 483 C C . GLY A 1 68 ? -17.828 -1.645 6.297 1 95.94 68 GLY A C 1
ATOM 484 O O . GLY A 1 68 ? -18.578 -0.672 6.234 1 95.94 68 GLY A O 1
ATOM 485 N N . SER A 1 69 ? -18.062 -2.717 5.621 1 95.12 69 SER A N 1
ATOM 486 C CA . SER A 1 69 ? -19.047 -2.773 4.539 1 95.12 69 SER A CA 1
ATOM 487 C C . SER A 1 69 ? -20.391 -3.293 5.031 1 95.12 69 SER A C 1
ATOM 489 O O . SER A 1 69 ? -21.406 -3.188 4.332 1 95.12 69 SER A O 1
ATOM 491 N N . VAL A 1 70 ? -20.469 -3.838 6.234 1 94.56 70 VAL A N 1
ATOM 492 C CA . VAL A 1 70 ? -21.703 -4.426 6.723 1 94.56 70 VAL A CA 1
ATOM 493 C C . VAL A 1 70 ? -22.375 -3.479 7.719 1 94.56 70 VAL A C 1
ATOM 495 O O . VAL A 1 70 ? -21.75 -2.518 8.18 1 94.56 70 VAL A O 1
ATOM 498 N N . ARG A 1 71 ? -23.719 -3.777 8.031 1 93.5 71 ARG A N 1
ATOM 499 C CA . ARG A 1 71 ? -24.438 -3.016 9.047 1 93.5 71 ARG A CA 1
ATOM 500 C C . ARG A 1 71 ? -23.812 -3.229 10.43 1 93.5 71 ARG A C 1
ATOM 502 O O . ARG A 1 71 ? -23.312 -4.309 10.727 1 93.5 71 ARG A O 1
ATOM 509 N N . GLN A 1 72 ? -23.828 -2.264 11.203 1 92.75 72 GLN A N 1
ATOM 510 C CA . GLN A 1 72 ? -23.141 -2.23 12.492 1 92.75 72 GLN A CA 1
ATOM 511 C C . GLN A 1 72 ? -23.469 -3.471 13.32 1 92.75 72 GLN A C 1
ATOM 513 O O . GLN A 1 72 ? -22.609 -3.98 14.047 1 92.75 72 GLN A O 1
ATOM 518 N N . LYS A 1 73 ? -24.688 -4.008 13.258 1 91.19 73 LYS A N 1
ATOM 519 C CA . LYS A 1 73 ? -25.188 -5.098 14.102 1 91.19 73 LYS A CA 1
ATOM 520 C C . LYS A 1 73 ? -24.531 -6.422 13.719 1 91.19 73 LYS A C 1
ATOM 522 O O . LYS A 1 73 ? -24.828 -7.457 14.328 1 91.19 73 LYS A O 1
ATOM 527 N N . ASN A 1 74 ? -23.578 -6.438 12.711 1 94.31 74 ASN A N 1
ATOM 528 C CA . ASN A 1 74 ? -22.984 -7.676 12.219 1 94.31 74 ASN A CA 1
ATOM 529 C C . ASN A 1 74 ? -21.453 -7.605 12.234 1 94.31 74 ASN A C 1
ATOM 531 O O . ASN A 1 74 ? -20.781 -8.469 11.664 1 94.31 74 ASN A O 1
ATOM 535 N N . VAL A 1 75 ? -20.859 -6.656 12.867 1 93.88 75 VAL A N 1
ATOM 536 C CA . VAL A 1 75 ? -19.438 -6.352 12.797 1 93.88 75 VAL A CA 1
ATOM 537 C C . VAL A 1 75 ? -18.625 -7.449 13.492 1 93.88 75 VAL A C 1
ATOM 539 O O . VAL A 1 75 ? -17.656 -7.957 12.938 1 93.88 75 VAL A O 1
ATOM 542 N N . LYS A 1 76 ? -19.047 -7.871 14.672 1 92.81 76 LYS A N 1
ATOM 543 C CA . LYS A 1 76 ? -18.328 -8.914 15.398 1 92.81 76 LYS A CA 1
ATOM 544 C C . LYS A 1 76 ? -18.297 -10.219 14.609 1 92.81 76 LYS A C 1
ATOM 546 O O . LYS A 1 76 ? -17.266 -10.891 14.539 1 92.81 76 LYS A O 1
ATOM 551 N N . ASN A 1 77 ? -19.406 -10.523 14.055 1 93.62 77 ASN A N 1
ATOM 552 C CA . ASN A 1 77 ? -19.547 -11.773 13.32 1 93.62 77 ASN A CA 1
ATOM 553 C C . ASN A 1 77 ? -18.578 -11.852 12.141 1 93.62 77 ASN A C 1
ATOM 555 O O . ASN A 1 77 ? -17.859 -12.844 11.984 1 93.62 77 ASN A O 1
ATOM 559 N N . ILE A 1 78 ? -18.562 -10.859 11.352 1 94.12 78 ILE A N 1
ATOM 560 C CA . ILE A 1 78 ? -17.75 -10.883 10.148 1 94.12 78 ILE A CA 1
ATOM 561 C C . ILE A 1 78 ? -16.266 -10.836 10.523 1 94.12 78 ILE A C 1
ATOM 563 O O . ILE A 1 78 ? -15.43 -11.438 9.852 1 94.12 78 ILE A O 1
ATOM 567 N N . MET A 1 79 ? -15.891 -10.109 11.555 1 93.31 79 MET A N 1
ATOM 568 C CA . MET A 1 79 ? -14.5 -10.047 12 1 93.31 79 MET A CA 1
ATOM 569 C C . MET A 1 79 ? -14.031 -11.406 12.5 1 93.31 79 MET A C 1
ATOM 571 O O . MET A 1 79 ? -12.898 -11.812 12.227 1 93.31 79 MET A O 1
ATOM 575 N N . LEU A 1 80 ? -14.883 -12.07 13.172 1 92.12 80 LEU A N 1
ATOM 576 C CA . LEU A 1 80 ? -14.539 -13.398 13.656 1 92.12 80 LEU A CA 1
ATOM 577 C C . LEU A 1 80 ? -14.352 -14.367 12.492 1 92.12 80 LEU A C 1
ATOM 579 O O . LEU A 1 80 ? -13.43 -15.188 12.5 1 92.12 80 LEU A O 1
ATOM 583 N N . LYS A 1 81 ? -15.172 -14.312 11.5 1 92.38 81 LYS A N 1
ATOM 584 C CA . LYS A 1 81 ? -15.031 -15.156 10.312 1 92.38 81 LYS A CA 1
ATOM 585 C C . LYS A 1 81 ? -13.664 -14.961 9.664 1 92.38 81 LYS A C 1
ATOM 587 O O . LYS A 1 81 ? -12.992 -15.93 9.305 1 92.38 81 LYS A O 1
ATOM 592 N N . ASN A 1 82 ? -13.25 -13.766 9.562 1 93.31 82 ASN A N 1
ATOM 593 C CA . ASN A 1 82 ? -11.961 -13.477 8.938 1 93.31 82 ASN A CA 1
ATOM 594 C C . ASN A 1 82 ? -10.805 -14.07 9.742 1 93.31 82 ASN A C 1
ATOM 596 O O . ASN A 1 82 ? -9.867 -14.625 9.172 1 93.31 82 ASN A O 1
ATOM 600 N N . LEU A 1 83 ? -10.883 -13.953 11.086 1 92.31 83 LEU A N 1
ATOM 601 C CA . LEU A 1 83 ? -9.844 -14.531 11.93 1 92.31 83 LEU A CA 1
ATOM 602 C C . LEU A 1 83 ? -9.82 -16.047 11.805 1 92.31 83 LEU A C 1
ATOM 604 O O . LEU A 1 83 ? -8.75 -16.656 11.695 1 92.31 83 LEU A O 1
ATOM 608 N N . LEU A 1 84 ? -10.945 -16.594 11.766 1 89.56 84 LEU A N 1
ATOM 609 C CA . LEU A 1 84 ? -11.039 -18.047 11.727 1 89.56 84 LEU A CA 1
ATOM 610 C C . LEU A 1 84 ? -10.648 -18.578 10.352 1 89.56 84 LEU A C 1
ATOM 612 O O . LEU A 1 84 ? -10.195 -19.719 10.227 1 89.56 84 LEU A O 1
ATOM 616 N N . ASP A 1 85 ? -10.812 -17.781 9.312 1 92.81 85 ASP A N 1
ATOM 617 C CA . ASP A 1 85 ? -10.32 -18.156 7.992 1 92.81 85 ASP A CA 1
ATOM 618 C C . ASP A 1 85 ? -8.812 -18.406 8.016 1 92.81 85 ASP A C 1
ATOM 620 O O . ASP A 1 85 ? -8.32 -19.328 7.367 1 92.81 85 ASP A O 1
ATOM 624 N N . ALA A 1 86 ? -8.117 -17.578 8.719 1 93.5 86 ALA A N 1
ATOM 625 C CA . ALA A 1 86 ? -6.676 -17.766 8.852 1 93.5 86 ALA A CA 1
ATOM 626 C C . ALA A 1 86 ? -6.363 -19.078 9.578 1 93.5 86 ALA A C 1
ATOM 628 O O . ALA A 1 86 ? -5.477 -19.828 9.172 1 93.5 86 ALA A O 1
ATOM 629 N N . CYS A 1 87 ? -7.168 -19.328 10.594 1 93.5 87 CYS A N 1
ATOM 630 C CA . CYS A 1 87 ? -6.961 -20.547 11.383 1 93.5 87 CYS A CA 1
ATOM 631 C C . CYS A 1 87 ? -7.352 -21.781 10.586 1 93.5 87 CYS A C 1
ATOM 633 O O . CYS A 1 87 ? -6.594 -22.75 10.523 1 93.5 87 CYS A O 1
ATOM 635 N N . GLY A 1 88 ? -8.547 -21.734 10.023 1 92.31 88 GLY A N 1
ATOM 636 C CA . GLY A 1 88 ? -8.984 -22.844 9.188 1 92.31 88 GLY A CA 1
ATOM 637 C C . GLY A 1 88 ? -8.078 -23.094 8.008 1 92.31 88 GLY A C 1
ATOM 638 O O . GLY A 1 88 ? -7.805 -24.25 7.664 1 92.31 88 GLY A O 1
ATOM 639 N N . GLY A 1 89 ? -7.613 -22.031 7.363 1 94.56 89 GLY A N 1
ATOM 640 C CA . GLY A 1 89 ? -6.68 -22.156 6.258 1 94.56 89 GLY A CA 1
ATOM 641 C C . GLY A 1 89 ? -5.367 -22.812 6.66 1 94.56 89 GLY A C 1
ATOM 642 O O . GLY A 1 89 ? -4.836 -23.656 5.93 1 94.56 89 GLY A O 1
ATOM 643 N N . ALA A 1 90 ? -4.863 -22.438 7.852 1 95.5 90 ALA A N 1
ATOM 644 C CA . ALA A 1 90 ? -3.607 -23 8.344 1 95.5 90 ALA A CA 1
ATOM 645 C C . ALA A 1 90 ? -3.738 -24.484 8.609 1 95.5 90 ALA A C 1
ATOM 647 O O . ALA A 1 90 ? -2.906 -25.281 8.156 1 95.5 90 ALA A O 1
ATOM 648 N N . ILE A 1 91 ? -4.793 -24.828 9.258 1 95.19 91 ILE A N 1
ATOM 649 C CA . ILE A 1 91 ? -4.973 -26.234 9.656 1 95.19 91 ILE A CA 1
ATOM 650 C C . ILE A 1 91 ? -5.32 -27.078 8.43 1 95.19 91 ILE A C 1
ATOM 652 O O . ILE A 1 91 ? -4.734 -28.141 8.219 1 95.19 91 ILE A O 1
ATOM 656 N N . GLY A 1 92 ? -6.238 -26.578 7.617 1 96.44 92 GLY A N 1
ATOM 657 C CA . GLY A 1 92 ? -6.629 -27.312 6.426 1 96.44 92 GLY A CA 1
ATOM 658 C C . GLY A 1 92 ? -5.492 -27.516 5.445 1 96.44 92 GLY A C 1
ATOM 659 O O . GLY A 1 92 ? -5.297 -28.609 4.922 1 96.44 92 GLY A O 1
ATOM 660 N N . PHE A 1 93 ? -4.723 -26.5 5.211 1 97.19 93 PHE A N 1
ATOM 661 C CA . PHE A 1 93 ? -3.639 -26.578 4.238 1 97.19 93 PHE A CA 1
ATOM 662 C C . PHE A 1 93 ? -2.479 -27.391 4.781 1 97.19 93 PHE A C 1
ATOM 664 O O . PHE A 1 93 ? -1.787 -28.078 4.023 1 97.19 93 PHE A O 1
ATOM 671 N N . TYR A 1 94 ? -2.291 -27.391 6.117 1 96.88 94 TYR A N 1
ATOM 672 C CA . TYR A 1 94 ? -1.231 -28.156 6.766 1 96.88 94 TYR A CA 1
ATOM 673 C C . TYR A 1 94 ? -1.537 -29.656 6.73 1 96.88 94 TYR A C 1
ATOM 675 O O . TYR A 1 94 ? -0.667 -30.469 6.406 1 96.88 94 TYR A O 1
ATOM 683 N N . THR A 1 95 ? -2.754 -30.016 7.012 1 96.81 95 THR A N 1
ATOM 684 C CA . THR A 1 95 ? -3.088 -31.422 7.195 1 96.81 95 THR A CA 1
ATOM 685 C C . THR A 1 95 ? -3.178 -32.125 5.848 1 96.81 95 THR A C 1
ATOM 687 O O . THR A 1 95 ? -2.512 -33.156 5.629 1 96.81 95 THR A O 1
ATOM 690 N N . VAL A 1 96 ? -3.965 -31.547 4.863 1 97.06 96 VAL A N 1
ATOM 691 C CA . VAL A 1 96 ? -4.184 -32.281 3.627 1 97.06 96 VAL A CA 1
ATOM 692 C C . VAL A 1 96 ? -3.98 -31.359 2.43 1 97.06 96 VAL A C 1
ATOM 694 O O . VAL A 1 96 ? -3.732 -31.812 1.313 1 97.06 96 VAL A O 1
ATOM 697 N N . GLY A 1 97 ? -4.18 -30.094 2.555 1 97.94 97 GLY A N 1
ATOM 698 C CA . GLY A 1 97 ? -4.223 -29.172 1.438 1 97.94 97 GLY A CA 1
ATOM 699 C C . GLY A 1 97 ? -2.918 -29.109 0.666 1 97.94 97 GLY A C 1
ATOM 700 O O . GLY A 1 97 ? -2.916 -29.172 -0.565 1 97.94 97 GLY A O 1
ATOM 701 N N . TYR A 1 98 ? -1.85 -28.938 1.409 1 97.5 98 TYR A N 1
ATOM 702 C CA . TYR A 1 98 ? -0.562 -28.844 0.731 1 97.5 98 TYR A CA 1
ATOM 703 C C . TYR A 1 98 ? -0.24 -30.125 -0.018 1 97.5 98 TYR A C 1
ATOM 705 O O . TYR A 1 98 ? 0.336 -30.094 -1.107 1 97.5 98 TYR A O 1
ATOM 713 N N . ALA A 1 99 ? -0.55 -31.266 0.588 1 96.19 99 ALA A N 1
ATOM 714 C CA . ALA A 1 99 ? -0.344 -32.562 -0.053 1 96.19 99 ALA A CA 1
ATOM 715 C C . ALA A 1 99 ? -1.125 -32.656 -1.361 1 96.19 99 ALA A C 1
ATOM 717 O O . ALA A 1 99 ? -0.578 -33.062 -2.389 1 96.19 99 ALA A O 1
ATOM 718 N N . PHE A 1 100 ? -2.359 -32.25 -1.354 1 97.44 100 PHE A N 1
ATOM 719 C CA . PHE A 1 100 ? -3.191 -32.281 -2.549 1 97.44 100 PHE A CA 1
ATOM 720 C C . PHE A 1 100 ? -2.699 -31.266 -3.582 1 97.44 100 PHE A C 1
ATOM 722 O O . PHE A 1 100 ? -2.793 -31.516 -4.785 1 97.44 100 PHE A O 1
ATOM 729 N N . ALA A 1 101 ? -2.123 -30.203 -3.186 1 97.62 101 ALA A N 1
ATOM 730 C CA . ALA A 1 101 ? -1.706 -29.109 -4.062 1 97.62 101 ALA A CA 1
ATOM 731 C C . ALA A 1 101 ? -0.37 -29.422 -4.73 1 97.62 101 ALA A C 1
ATOM 733 O O . ALA A 1 101 ? -0.21 -29.219 -5.938 1 97.62 101 ALA A O 1
ATOM 734 N N . TYR A 1 102 ? 0.635 -29.969 -3.963 1 95.12 102 TYR A N 1
ATOM 735 C CA . TYR A 1 102 ? 1.996 -30.031 -4.484 1 95.12 102 TYR A CA 1
ATOM 736 C C . TYR A 1 102 ? 2.588 -31.422 -4.285 1 95.12 102 TYR A C 1
ATOM 738 O O . TYR A 1 102 ? 3.725 -31.688 -4.684 1 95.12 102 TYR A O 1
ATOM 746 N N . GLY A 1 103 ? 1.846 -32.281 -3.631 1 92.75 103 GLY A N 1
ATOM 747 C CA . GLY A 1 103 ? 2.334 -33.656 -3.477 1 92.75 103 GLY A CA 1
ATOM 748 C C . GLY A 1 103 ? 2.506 -34.375 -4.801 1 92.75 103 GLY A C 1
ATOM 749 O O . GLY A 1 103 ? 1.829 -34.062 -5.777 1 92.75 103 GLY A O 1
ATOM 750 N N . THR A 1 104 ? 3.447 -35.25 -4.809 1 88.12 104 THR A N 1
ATOM 751 C CA . THR A 1 104 ? 3.684 -36.062 -6.004 1 88.12 104 THR A CA 1
ATOM 752 C C . THR A 1 104 ? 2.682 -37.219 -6.094 1 88.12 104 THR A C 1
ATOM 754 O O . THR A 1 104 ? 2.104 -37.625 -5.082 1 88.12 104 THR A O 1
ATOM 757 N N . ASN A 1 105 ? 2.371 -37.5 -7.367 1 77.62 105 ASN A N 1
ATOM 758 C CA . ASN A 1 105 ? 1.496 -38.656 -7.59 1 77.62 105 ASN A CA 1
ATOM 759 C C . ASN A 1 105 ? 2.258 -39.812 -8.195 1 77.62 105 ASN A C 1
ATOM 761 O O . ASN A 1 105 ? 3.027 -39.656 -9.141 1 77.62 105 ASN A O 1
ATOM 765 N N . ASP A 1 106 ? 2.252 -40.938 -7.551 1 68 106 ASP A N 1
ATOM 766 C CA . ASP A 1 106 ? 2.971 -42.156 -7.93 1 68 106 ASP A CA 1
ATOM 767 C C . ASP A 1 106 ? 2.551 -42.625 -9.32 1 68 106 ASP A C 1
ATOM 769 O O . ASP A 1 106 ? 3.24 -43.438 -9.938 1 68 106 ASP A O 1
ATOM 773 N N . GLU A 1 107 ? 1.372 -42.312 -9.688 1 66.56 107 GLU A N 1
ATOM 774 C CA . GLU A 1 107 ? 0.892 -42.875 -10.945 1 66.56 107 GLU A CA 1
ATOM 775 C C . GLU A 1 107 ? 1.616 -42.25 -12.141 1 66.56 107 GLU A C 1
ATOM 777 O O . GLU A 1 107 ? 1.576 -42.812 -13.242 1 66.56 107 GLU A O 1
ATOM 782 N N . GLY A 1 108 ? 2.486 -41.5 -11.945 1 68.69 108 GLY A N 1
ATOM 783 C CA . GLY A 1 108 ? 3.193 -40.906 -13.078 1 68.69 108 GLY A CA 1
ATOM 784 C C . GLY A 1 108 ? 2.285 -40.125 -14.016 1 68.69 108 GLY A C 1
ATOM 785 O O . GLY A 1 108 ? 1.061 -40.219 -13.914 1 68.69 108 GLY A O 1
ATOM 786 N N . GLY A 1 109 ? 2.641 -39.031 -14.727 1 78.06 109 GLY A N 1
ATOM 787 C CA . GLY A 1 109 ? 1.885 -38.344 -15.75 1 78.06 109 GLY A CA 1
ATOM 788 C C . GLY A 1 109 ? 1.209 -37.094 -15.234 1 78.06 109 GLY A C 1
ATOM 789 O O . GLY A 1 109 ? 1.37 -36.719 -14.07 1 78.06 109 GLY A O 1
ATOM 790 N N . LYS A 1 110 ? 0.429 -36.531 -16.078 1 86.06 110 LYS A N 1
ATOM 791 C CA . LYS A 1 110 ? -0.336 -35.312 -15.781 1 86.06 110 LYS A CA 1
ATOM 792 C C . LYS A 1 110 ? -1.578 -35.656 -14.953 1 86.06 110 LYS A C 1
ATOM 794 O O . LYS A 1 110 ? -2.289 -36.594 -15.25 1 86.06 110 LYS A O 1
ATOM 799 N N . ASN A 1 111 ? -1.764 -34.969 -13.844 1 91.31 111 ASN A N 1
ATOM 800 C CA . ASN A 1 111 ? -2.912 -35.219 -12.977 1 91.31 111 ASN A CA 1
ATOM 801 C C . ASN A 1 111 ? -3.408 -33.906 -12.352 1 91.31 111 ASN A C 1
ATOM 803 O O . ASN A 1 111 ? -3.066 -32.812 -12.828 1 91.31 111 ASN A O 1
ATOM 807 N N . PHE A 1 112 ? -4.43 -34.031 -11.43 1 92.88 112 PHE A N 1
ATOM 808 C CA . PHE A 1 112 ? -5.02 -32.812 -10.891 1 92.88 112 PHE A CA 1
ATOM 809 C C . PHE A 1 112 ? -4.984 -32.812 -9.367 1 92.88 112 PHE A C 1
ATOM 811 O O . PHE A 1 112 ? -5.52 -31.906 -8.727 1 92.88 112 PHE A O 1
ATOM 818 N N . ILE A 1 113 ? -4.262 -33.844 -8.758 1 94.25 113 ILE A N 1
ATOM 819 C CA . ILE A 1 113 ? -4.234 -33.906 -7.301 1 94.25 113 ILE A CA 1
ATOM 820 C C . ILE A 1 113 ? -2.984 -34.625 -6.836 1 94.25 113 ILE A C 1
ATOM 822 O O . ILE A 1 113 ? -2.562 -35.594 -7.473 1 94.25 113 ILE A O 1
ATOM 826 N N . GLY A 1 114 ? -2.348 -34.156 -5.766 1 93.62 114 GLY A N 1
ATOM 827 C CA . GLY A 1 114 ? -1.213 -34.812 -5.16 1 93.62 114 GLY A CA 1
ATOM 828 C C . GLY A 1 114 ? -1.616 -35.812 -4.082 1 93.62 114 GLY A C 1
ATOM 829 O O . GLY A 1 114 ? -2.734 -35.75 -3.566 1 93.62 114 GLY A O 1
ATOM 830 N N . THR A 1 115 ? -0.657 -36.688 -3.746 1 92.12 115 THR A N 1
ATOM 831 C CA . THR A 1 115 ? -1.005 -37.719 -2.773 1 92.12 115 THR A CA 1
ATOM 832 C C . THR A 1 115 ? 0.137 -37.938 -1.786 1 92.12 115 THR A C 1
ATOM 834 O O . THR A 1 115 ? 0.218 -39 -1.146 1 92.12 115 THR A O 1
ATOM 837 N N . SER A 1 116 ? 1.009 -37 -1.709 1 90.81 116 SER A N 1
ATOM 838 C CA . SER A 1 116 ? 2.135 -37.156 -0.793 1 90.81 116 SER A CA 1
ATOM 839 C C . SER A 1 116 ? 2.332 -35.906 0.059 1 90.81 116 SER A C 1
ATOM 841 O O . SER A 1 116 ? 1.754 -34.875 -0.226 1 90.81 116 SER A O 1
ATOM 843 N N . ASN A 1 117 ? 3.096 -36.062 1.198 1 91.88 117 ASN A N 1
ATOM 844 C CA . ASN A 1 117 ? 3.523 -35 2.078 1 91.88 117 ASN A CA 1
ATOM 845 C C . ASN A 1 117 ? 2.363 -34.469 2.92 1 91.88 117 ASN A C 1
ATOM 847 O O . ASN A 1 117 ? 2.268 -33.25 3.164 1 91.88 117 ASN A O 1
ATOM 851 N N . PHE A 1 118 ? 1.464 -35.375 3.211 1 94.5 118 PHE A N 1
ATOM 852 C CA . PHE A 1 118 ? 0.438 -35.031 4.188 1 94.5 118 PHE A CA 1
ATOM 853 C C . PHE A 1 118 ? 1.068 -34.594 5.508 1 94.5 118 PHE A C 1
ATOM 855 O O . PHE A 1 118 ? 2.074 -35.156 5.934 1 94.5 118 PHE A O 1
ATOM 862 N N . PHE A 1 119 ? 0.625 -33.531 6.184 1 94.88 119 PHE A N 1
ATOM 863 C CA . PHE A 1 119 ? 1.135 -32.969 7.43 1 94.88 119 PHE A CA 1
ATOM 864 C C . PHE A 1 119 ? 2.555 -32.469 7.246 1 94.88 119 PHE A C 1
ATOM 866 O O . PHE A 1 119 ? 3.291 -32.281 8.219 1 94.88 119 PHE A O 1
ATOM 873 N N . ILE A 1 120 ? 3.07 -32.375 6.09 1 93.19 120 ILE A N 1
ATOM 874 C CA . ILE A 1 120 ? 4.383 -31.891 5.668 1 93.19 120 ILE A CA 1
ATOM 875 C C . ILE A 1 120 ? 5.477 -32.688 6.383 1 93.19 120 ILE A C 1
ATOM 877 O O . ILE A 1 120 ? 6.469 -32.125 6.836 1 93.19 120 ILE A O 1
ATOM 881 N N . ARG A 1 121 ? 5.297 -33.844 6.695 1 89.06 121 ARG A N 1
ATOM 882 C CA . ARG A 1 121 ? 6.117 -34.719 7.551 1 89.06 121 ARG A CA 1
ATOM 883 C C . ARG A 1 121 ? 7.539 -34.812 7.016 1 89.06 121 ARG A C 1
ATOM 885 O O . ARG A 1 121 ? 8.484 -34.969 7.789 1 89.06 121 ARG A O 1
ATOM 892 N N . ASN A 1 122 ? 7.859 -34.625 5.84 1 85.25 122 ASN A N 1
ATOM 893 C CA . ASN A 1 122 ? 9.203 -34.844 5.312 1 85.25 122 ASN A CA 1
ATOM 894 C C . ASN A 1 122 ? 9.891 -33.531 4.984 1 85.25 122 ASN A C 1
ATOM 896 O O . ASN A 1 122 ? 10.945 -33.5 4.34 1 85.25 122 ASN A O 1
ATOM 900 N N . PHE A 1 123 ? 9.281 -32.531 5.508 1 88.88 123 PHE A N 1
ATOM 901 C CA . PHE A 1 123 ? 9.875 -31.25 5.207 1 88.88 123 PHE A CA 1
ATOM 902 C C . PHE A 1 123 ? 10.953 -30.891 6.223 1 88.88 123 PHE A C 1
ATOM 904 O O . PHE A 1 123 ? 10.703 -30.906 7.43 1 88.88 123 PHE A O 1
ATOM 911 N N . SER A 1 124 ? 12.172 -30.672 5.773 1 86.88 124 SER A N 1
ATOM 912 C CA . SER A 1 124 ? 13.258 -30.266 6.664 1 86.88 124 SER A CA 1
ATOM 913 C C . SER A 1 124 ? 14.062 -29.125 6.059 1 86.88 124 SER A C 1
ATOM 915 O O . SER A 1 124 ? 14.656 -28.312 6.781 1 86.88 124 SER A O 1
ATOM 917 N N . ALA A 1 125 ? 14.039 -28.984 4.824 1 88.38 125 ALA A N 1
ATOM 918 C CA . ALA A 1 125 ? 14.797 -27.938 4.152 1 88.38 125 ALA A CA 1
ATOM 919 C C . ALA A 1 125 ? 14.086 -26.578 4.277 1 88.38 125 ALA A C 1
ATOM 921 O O . ALA A 1 125 ? 12.859 -26.516 4.262 1 88.38 125 ALA A O 1
ATOM 922 N N . GLY A 1 126 ? 14.891 -25.547 4.441 1 90.69 126 GLY A N 1
ATOM 923 C CA . GLY A 1 126 ? 14.352 -24.203 4.57 1 90.69 126 GLY A CA 1
ATOM 924 C C . GLY A 1 126 ? 13.43 -23.812 3.428 1 90.69 126 GLY A C 1
ATOM 925 O O . GLY A 1 126 ? 12.375 -23.234 3.652 1 90.69 126 GLY A O 1
ATOM 926 N N . GLY A 1 127 ? 13.805 -24.188 2.264 1 93.44 127 GLY A N 1
ATOM 927 C CA . GLY A 1 127 ? 13.023 -23.859 1.086 1 93.44 127 GLY A CA 1
ATOM 928 C C . GLY A 1 127 ? 11.633 -24.469 1.108 1 93.44 127 GLY A C 1
ATOM 929 O O . GLY A 1 127 ? 10.648 -23.797 0.77 1 93.44 127 GLY A O 1
ATOM 930 N N . ASP A 1 128 ? 11.531 -25.719 1.555 1 93.62 128 ASP A N 1
ATOM 931 C CA . ASP A 1 128 ? 10.242 -26.391 1.62 1 93.62 128 ASP A CA 1
ATOM 932 C C . ASP A 1 128 ? 9.352 -25.781 2.697 1 93.62 128 ASP A C 1
ATOM 934 O O . ASP A 1 128 ? 8.156 -25.562 2.469 1 93.62 128 ASP A O 1
ATOM 938 N N . LEU A 1 129 ? 9.953 -25.516 3.857 1 95.56 129 LEU A N 1
ATOM 939 C CA . LEU A 1 129 ? 9.203 -24.984 4.988 1 95.56 129 LEU A CA 1
ATOM 940 C C . LEU A 1 129 ? 8.664 -23.594 4.684 1 95.56 129 LEU A C 1
ATOM 942 O O . LEU A 1 129 ? 7.488 -23.312 4.91 1 95.56 129 LEU A O 1
ATOM 946 N N . ILE A 1 130 ? 9.547 -22.734 4.098 1 97.38 130 ILE A N 1
ATOM 947 C CA . ILE A 1 130 ? 9.109 -21.375 3.812 1 97.38 130 ILE A CA 1
ATOM 948 C C . ILE A 1 130 ? 8.125 -21.391 2.639 1 97.38 130 ILE A C 1
ATOM 950 O O . ILE A 1 130 ? 7.23 -20.547 2.566 1 97.38 130 ILE A O 1
ATOM 954 N N . GLY A 1 131 ? 8.312 -22.344 1.735 1 96.62 131 GLY A N 1
ATOM 955 C CA . GLY A 1 131 ? 7.355 -22.531 0.654 1 96.62 131 GLY A CA 1
ATOM 956 C C . GLY A 1 131 ? 5.953 -22.844 1.143 1 96.62 131 GLY A C 1
ATOM 957 O O . GLY A 1 131 ? 4.977 -22.297 0.625 1 96.62 131 GLY A O 1
ATOM 958 N N . TRP A 1 132 ? 5.84 -23.703 2.109 1 97.06 132 TRP A N 1
ATOM 959 C CA . TRP A 1 132 ? 4.543 -23.984 2.711 1 97.06 132 TRP A CA 1
ATOM 960 C C . TRP A 1 132 ? 3.922 -22.719 3.301 1 97.06 132 TRP A C 1
ATOM 962 O O . TRP A 1 132 ? 2.736 -22.453 3.098 1 97.06 132 TRP A O 1
ATOM 972 N N . PHE A 1 133 ? 4.719 -21.984 4.094 1 97.75 133 PHE A N 1
ATOM 973 C CA . PHE A 1 133 ? 4.25 -20.766 4.73 1 97.75 133 PHE A CA 1
ATOM 974 C C . PHE A 1 133 ? 3.688 -19.797 3.699 1 97.75 133 PHE A C 1
ATOM 976 O O . PHE A 1 133 ? 2.588 -19.266 3.871 1 97.75 133 PHE A O 1
ATOM 983 N N . PHE A 1 134 ? 4.492 -19.609 2.629 1 97.81 134 PHE A N 1
ATOM 984 C CA . PHE A 1 134 ? 4.09 -18.703 1.561 1 97.81 134 PHE A CA 1
ATOM 985 C C . PHE A 1 134 ? 2.793 -19.172 0.911 1 97.81 134 PHE A C 1
ATOM 987 O O . PHE A 1 134 ? 1.871 -18.375 0.712 1 97.81 134 PHE A O 1
ATOM 994 N N . GLN A 1 135 ? 2.66 -20.438 0.644 1 97.75 135 GLN A N 1
ATOM 995 C CA . GLN A 1 135 ? 1.495 -20.984 -0.036 1 97.75 135 GLN A CA 1
ATOM 996 C C . GLN A 1 135 ? 0.28 -21.016 0.886 1 97.75 135 GLN A C 1
ATOM 998 O O . GLN A 1 135 ? -0.855 -20.859 0.431 1 97.75 135 GLN A O 1
ATOM 1003 N N . PHE A 1 136 ? 0.481 -21.188 2.123 1 97.38 136 PHE A N 1
ATOM 1004 C CA . PHE A 1 136 ? -0.602 -21.109 3.098 1 97.38 136 PHE A CA 1
ATOM 1005 C C . PHE A 1 136 ? -1.294 -19.766 3.047 1 97.38 136 PHE A C 1
ATOM 1007 O O . PHE A 1 136 ? -2.521 -19.672 3.127 1 97.38 136 PHE A O 1
ATOM 1014 N N . ALA A 1 137 ? -0.491 -18.75 2.969 1 97.5 137 ALA A N 1
ATOM 1015 C CA . ALA A 1 137 ? -1.05 -17.406 2.943 1 97.5 137 ALA A CA 1
ATOM 1016 C C . ALA A 1 137 ? -1.978 -17.219 1.746 1 97.5 137 ALA A C 1
ATOM 1018 O O . ALA A 1 137 ? -3.004 -16.531 1.848 1 97.5 137 ALA A O 1
ATOM 1019 N N . PHE A 1 138 ? -1.664 -17.875 0.656 1 97.94 138 PHE A N 1
ATOM 1020 C CA . PHE A 1 138 ? -2.512 -17.812 -0.528 1 97.94 138 PHE A CA 1
ATOM 1021 C C . PHE A 1 138 ? -3.811 -18.578 -0.302 1 97.94 138 PHE A C 1
ATOM 1023 O O . PHE A 1 138 ? -4.887 -18.109 -0.667 1 97.94 138 PHE A O 1
ATOM 1030 N N . ALA A 1 139 ? -3.658 -19.703 0.276 1 97.69 139 ALA A N 1
ATOM 1031 C CA . ALA A 1 139 ? -4.836 -20.516 0.553 1 97.69 139 ALA A CA 1
ATOM 1032 C C . ALA A 1 139 ? -5.809 -19.781 1.472 1 97.69 139 ALA A C 1
ATOM 1034 O O . ALA A 1 139 ? -7.016 -19.766 1.221 1 97.69 139 ALA A O 1
ATOM 1035 N N . ALA A 1 140 ? -5.258 -19.203 2.496 1 96.5 140 ALA A N 1
ATOM 1036 C CA . ALA A 1 140 ? -6.082 -18.469 3.443 1 96.5 140 ALA A CA 1
ATOM 1037 C C . ALA A 1 140 ? -6.773 -17.281 2.76 1 96.5 140 ALA A C 1
ATOM 1039 O O . ALA A 1 140 ? -7.934 -16.984 3.047 1 96.5 140 ALA A O 1
ATOM 1040 N N . THR A 1 141 ? -6.062 -16.641 1.884 1 94.56 141 THR A N 1
ATOM 1041 C CA . THR A 1 141 ? -6.621 -15.516 1.155 1 94.56 141 THR A CA 1
ATOM 1042 C C . THR A 1 141 ? -7.766 -15.961 0.252 1 94.56 141 THR A C 1
ATOM 1044 O O . THR A 1 141 ? -8.812 -15.312 0.19 1 94.56 141 THR A O 1
ATOM 1047 N N . ALA A 1 142 ? -7.602 -17.031 -0.401 1 96.44 142 ALA A N 1
ATOM 1048 C CA . ALA A 1 142 ? -8.656 -17.562 -1.257 1 96.44 142 ALA A CA 1
ATOM 1049 C C . ALA A 1 142 ? -9.93 -17.844 -0.453 1 96.44 142 ALA A C 1
ATOM 1051 O O . ALA A 1 142 ? -11.031 -17.516 -0.895 1 96.44 142 ALA A O 1
ATOM 1052 N N . ALA A 1 143 ? -9.75 -18.375 0.674 1 96.12 143 ALA A N 1
ATOM 1053 C CA . ALA A 1 143 ? -10.883 -18.719 1.524 1 96.12 143 ALA A CA 1
ATOM 1054 C C . ALA A 1 143 ? -11.594 -17.469 2.031 1 96.12 143 ALA A C 1
ATOM 1056 O O . ALA A 1 143 ? -12.812 -17.438 2.168 1 96.12 143 ALA A O 1
ATOM 1057 N N . THR A 1 144 ? -10.852 -16.469 2.295 1 95.81 144 THR A N 1
ATOM 1058 C CA . THR A 1 144 ? -11.391 -15.266 2.928 1 95.81 144 THR A CA 1
ATOM 1059 C C . THR A 1 144 ? -12.273 -14.492 1.953 1 95.81 144 THR A C 1
ATOM 1061 O O . THR A 1 144 ? -13.125 -13.703 2.371 1 95.81 144 THR A O 1
ATOM 1064 N N . ILE A 1 145 ? -12.156 -14.695 0.693 1 95.38 145 ILE A N 1
ATOM 1065 C CA . ILE A 1 145 ? -12.883 -13.961 -0.336 1 95.38 145 ILE A CA 1
ATOM 1066 C C . ILE A 1 145 ? -14.383 -14.156 -0.147 1 95.38 145 ILE A C 1
ATOM 1068 O O . ILE A 1 145 ? -15.164 -13.219 -0.323 1 95.38 145 ILE A O 1
ATOM 1072 N N . VAL A 1 146 ? -14.828 -15.25 0.384 1 95.44 146 VAL A N 1
ATOM 1073 C CA . VAL A 1 146 ? -16.234 -15.617 0.483 1 95.44 146 VAL A CA 1
ATOM 1074 C C . VAL A 1 146 ? -16.859 -14.953 1.71 1 95.44 146 VAL A C 1
ATOM 1076 O O . VAL A 1 146 ? -18.078 -14.734 1.758 1 95.44 146 VAL A O 1
ATOM 1079 N N . ALA A 1 147 ? -16.062 -14.609 2.674 1 93.94 147 ALA A N 1
ATOM 1080 C CA . ALA A 1 147 ? -16.547 -14.094 3.949 1 93.94 147 ALA A CA 1
ATOM 1081 C C . ALA A 1 147 ? -17.438 -12.867 3.742 1 93.94 147 ALA A C 1
ATOM 1083 O O . ALA A 1 147 ? -18.547 -12.789 4.297 1 93.94 147 ALA A O 1
ATOM 1084 N N . GLY A 1 148 ? -17.016 -11.992 2.914 1 94.06 148 GLY A N 1
ATOM 1085 C CA . GLY A 1 148 ? -17.781 -10.781 2.672 1 94.06 148 GLY A CA 1
ATOM 1086 C C . GLY A 1 148 ? -19.078 -11.023 1.915 1 94.06 148 GLY A C 1
ATOM 1087 O O . GLY A 1 148 ? -20.094 -10.375 2.178 1 94.06 148 GLY A O 1
ATOM 1088 N N . THR A 1 149 ? -19.062 -11.93 1.056 1 96.31 149 THR A N 1
ATOM 1089 C CA . THR A 1 149 ? -20.203 -12.242 0.209 1 96.31 149 THR A CA 1
ATOM 1090 C C . THR A 1 149 ? -21.375 -12.75 1.047 1 96.31 149 THR A C 1
ATOM 1092 O O . THR A 1 149 ? -22.516 -12.336 0.846 1 96.31 149 THR A O 1
ATOM 1095 N N . VAL A 1 150 ? -21.141 -13.5 2.035 1 96 150 VAL A N 1
ATOM 1096 C CA . VAL A 1 150 ? -22.203 -14.188 2.768 1 96 150 VAL A CA 1
ATOM 1097 C C . VAL A 1 150 ? -22.469 -13.469 4.086 1 96 150 VAL A C 1
ATOM 1099 O O . VAL A 1 150 ? -23.234 -13.953 4.926 1 96 150 VAL A O 1
ATOM 1102 N N . ALA A 1 151 ? -21.922 -12.352 4.211 1 95 151 ALA A N 1
ATOM 1103 C CA . ALA A 1 151 ? -22.031 -11.602 5.461 1 95 151 ALA A CA 1
ATOM 1104 C C . ALA A 1 151 ? -23.484 -11.328 5.82 1 95 151 ALA A C 1
ATOM 1106 O O . ALA A 1 151 ? -24.344 -11.195 4.934 1 95 151 ALA A O 1
ATOM 1107 N N . GLU A 1 152 ? -23.812 -11.25 7.137 1 94.69 152 GLU A N 1
ATOM 1108 C CA . GLU A 1 152 ? -25.031 -10.789 7.789 1 94.69 152 GLU A CA 1
ATOM 1109 C C . GLU A 1 152 ? -26.094 -11.891 7.84 1 94.69 152 GLU A C 1
ATOM 1111 O O . GLU A 1 152 ? -27.109 -11.742 8.5 1 94.69 152 GLU A O 1
ATOM 1116 N N . ARG A 1 153 ? -25.828 -13.039 7.141 1 94.81 153 ARG A N 1
ATOM 1117 C CA . ARG A 1 153 ? -26.922 -14.008 7.211 1 94.81 153 ARG A CA 1
ATOM 1118 C C . ARG A 1 153 ? -26.391 -15.438 7.191 1 94.81 153 ARG A C 1
ATOM 1120 O O . ARG A 1 153 ? -27.172 -16.391 7.23 1 94.81 153 ARG A O 1
ATOM 1127 N N . CYS A 1 154 ? -25.125 -15.664 7.043 1 95.69 154 CYS A N 1
ATOM 1128 C CA . CYS A 1 154 ? -24.516 -17 7.055 1 95.69 154 CYS A CA 1
ATOM 1129 C C . CYS A 1 154 ? -24.172 -17.422 8.477 1 95.69 154 CYS A C 1
ATOM 1131 O O . CYS A 1 154 ? -23.609 -16.641 9.25 1 95.69 154 CYS A O 1
ATOM 1133 N N . LYS A 1 155 ? -24.516 -18.672 8.812 1 95 155 LYS A N 1
ATOM 1134 C CA . LYS A 1 155 ? -24.188 -19.203 10.133 1 95 155 LYS A CA 1
ATOM 1135 C C . LYS A 1 155 ? -22.688 -19.406 10.281 1 95 155 LYS A C 1
ATOM 1137 O O . LYS A 1 155 ? -22.016 -19.812 9.336 1 95 155 LYS A O 1
ATOM 1142 N N . MET A 1 156 ? -22.172 -19.25 11.484 1 92.25 156 MET A N 1
ATOM 1143 C CA . MET A 1 156 ? -20.734 -19.375 11.773 1 92.25 156 MET A CA 1
ATOM 1144 C C . MET A 1 156 ? -20.25 -20.797 11.531 1 92.25 156 MET A C 1
ATOM 1146 O O . MET A 1 156 ? -19.188 -21.016 10.953 1 92.25 156 MET A O 1
ATOM 1150 N N . ALA A 1 157 ? -21.016 -21.75 11.93 1 91.69 157 ALA A N 1
ATOM 1151 C CA . ALA A 1 157 ? -20.641 -23.156 11.789 1 91.69 157 ALA A CA 1
ATOM 1152 C C . ALA A 1 157 ? -20.469 -23.531 10.32 1 91.69 157 ALA A C 1
ATOM 1154 O O . ALA A 1 157 ? -19.531 -24.234 9.961 1 91.69 157 ALA A O 1
ATOM 1155 N N . ALA A 1 158 ? -21.391 -23.125 9.539 1 93.38 158 ALA A N 1
ATOM 1156 C CA . ALA A 1 158 ? -21.312 -23.391 8.109 1 93.38 158 ALA A CA 1
ATOM 1157 C C . ALA A 1 158 ? -20.062 -22.766 7.5 1 93.38 158 ALA A C 1
ATOM 1159 O O . ALA A 1 158 ? -19.391 -23.375 6.668 1 93.38 158 ALA A O 1
ATOM 1160 N N . TYR A 1 159 ? -19.781 -21.625 7.906 1 93 159 TYR A N 1
ATOM 1161 C CA . TYR A 1 159 ? -18.625 -20.906 7.363 1 93 159 TYR A CA 1
ATOM 1162 C C . TYR A 1 159 ? -17.328 -21.609 7.715 1 93 159 TYR A C 1
ATOM 1164 O O . TYR A 1 159 ? -16.406 -21.672 6.891 1 93 159 TYR A O 1
ATOM 1172 N N . LEU A 1 160 ? -17.203 -22.062 8.906 1 90.94 160 LEU A N 1
ATOM 1173 C CA . LEU A 1 160 ? -16 -22.781 9.32 1 90.94 160 LEU A CA 1
ATOM 1174 C C . LEU A 1 160 ? -15.82 -24.062 8.508 1 90.94 160 LEU A C 1
ATOM 1176 O O . LEU A 1 160 ? -14.703 -24.391 8.109 1 90.94 160 LEU A O 1
ATOM 1180 N N . CYS A 1 161 ? -16.891 -24.734 8.32 1 93.19 161 CYS A N 1
ATOM 1181 C CA . CYS A 1 161 ? -16.844 -25.922 7.484 1 93.19 161 CYS A CA 1
ATOM 1182 C C . CYS A 1 161 ? -16.375 -25.594 6.074 1 93.19 161 CYS A C 1
ATOM 1184 O O . CYS A 1 161 ? -15.523 -26.297 5.52 1 93.19 161 CYS A O 1
ATOM 1186 N N . TYR A 1 162 ? -16.891 -24.594 5.531 1 94.56 162 TYR A N 1
ATOM 1187 C CA . TYR A 1 162 ? -16.516 -24.125 4.203 1 94.56 162 TYR A CA 1
ATOM 1188 C C . TYR A 1 162 ? -15.031 -23.781 4.141 1 94.56 162 TYR A C 1
ATOM 1190 O O . TYR A 1 162 ? -14.328 -24.219 3.227 1 94.56 162 TYR A O 1
ATOM 1198 N N . SER A 1 163 ? -14.523 -23.016 5.094 1 94.5 163 SER A N 1
ATOM 1199 C CA . SER A 1 163 ? -13.141 -22.547 5.086 1 94.5 163 SER A CA 1
ATOM 1200 C C . SER A 1 163 ? -12.156 -23.703 5.074 1 94.5 163 SER A C 1
ATOM 1202 O O . SER A 1 163 ? -11.203 -23.703 4.293 1 94.5 163 SER A O 1
ATOM 1204 N N . VAL A 1 164 ? -12.398 -24.672 5.891 1 95.38 164 VAL A N 1
ATOM 1205 C CA . VAL A 1 164 ? -11.531 -25.844 5.98 1 95.38 164 VAL A CA 1
ATOM 1206 C C . VAL A 1 164 ? -11.641 -26.656 4.703 1 95.38 164 VAL A C 1
ATOM 1208 O O . VAL A 1 164 ? -10.641 -27.156 4.184 1 95.38 164 VAL A O 1
ATOM 1211 N N . PHE A 1 165 ? -12.836 -26.766 4.184 1 97.12 165 PHE A N 1
ATOM 1212 C CA . PHE A 1 165 ? -13.062 -27.562 2.99 1 97.12 165 PHE A CA 1
ATOM 1213 C C . PHE A 1 165 ? -12.414 -26.922 1.771 1 97.12 165 PHE A C 1
ATOM 1215 O O . PHE A 1 165 ? -11.805 -27.609 0.949 1 97.12 165 PHE A O 1
ATOM 1222 N N . LEU A 1 166 ? -12.562 -25.688 1.649 1 97.75 166 LEU A N 1
ATOM 1223 C CA . LEU A 1 166 ? -11.977 -24.984 0.506 1 97.75 166 LEU A CA 1
ATOM 1224 C C . LEU A 1 166 ? -10.453 -25.094 0.525 1 97.75 166 LEU A C 1
ATOM 1226 O O . LEU A 1 166 ? -9.844 -25.422 -0.493 1 97.75 166 LEU A O 1
ATOM 1230 N N . THR A 1 167 ? -9.766 -24.844 1.653 1 97.81 167 THR A N 1
ATOM 1231 C CA . THR A 1 167 ? -8.305 -24.797 1.747 1 97.81 167 THR A CA 1
ATOM 1232 C C . THR A 1 167 ? -7.723 -26.203 1.803 1 97.81 167 THR A C 1
ATOM 1234 O O . THR A 1 167 ? -6.559 -26.406 1.456 1 97.81 167 THR A O 1
ATOM 1237 N N . GLY A 1 168 ? -8.562 -27.141 2.232 1 97.69 168 GLY A N 1
ATOM 1238 C CA . GLY A 1 168 ? -8.086 -28.5 2.367 1 97.69 168 GLY A CA 1
ATOM 1239 C C . GLY A 1 168 ? -8.258 -29.328 1.103 1 97.69 168 GLY A C 1
ATOM 1240 O O . GLY A 1 168 ? -7.555 -30.312 0.9 1 97.69 168 GLY A O 1
ATOM 1241 N N . PHE A 1 169 ? -9.188 -28.859 0.216 1 98.06 169 PHE A N 1
ATOM 1242 C CA . PHE A 1 169 ? -9.469 -29.766 -0.885 1 98.06 169 PHE A CA 1
ATOM 1243 C C . PHE A 1 169 ? -9.711 -29 -2.178 1 98.06 169 PHE A C 1
ATOM 1245 O O . PHE A 1 169 ? -8.969 -29.156 -3.148 1 98.06 169 PHE A O 1
ATOM 1252 N N . VAL A 1 170 ? -10.648 -28.141 -2.213 1 98.56 170 VAL A N 1
ATOM 1253 C CA . VAL A 1 170 ? -11.094 -27.516 -3.457 1 98.56 170 VAL A CA 1
ATOM 1254 C C . VAL A 1 170 ? -9.969 -26.672 -4.047 1 98.56 170 VAL A C 1
ATOM 1256 O O . VAL A 1 170 ? -9.594 -26.844 -5.211 1 98.56 170 VAL A O 1
ATOM 1259 N N . TYR A 1 171 ? -9.406 -25.766 -3.244 1 98.5 171 TYR A N 1
ATOM 1260 C CA . TYR A 1 171 ? -8.328 -24.875 -3.662 1 98.5 171 TYR A CA 1
ATOM 1261 C C . TYR A 1 171 ? -7.086 -25.656 -4.047 1 98.5 171 TYR A C 1
ATOM 1263 O O . TYR A 1 171 ? -6.492 -25.422 -5.102 1 98.5 171 TYR A O 1
ATOM 1271 N N . PRO A 1 172 ? -6.691 -26.656 -3.305 1 98.56 172 PRO A N 1
ATOM 1272 C CA . PRO A 1 172 ? -5.465 -27.406 -3.604 1 98.56 172 PRO A CA 1
ATOM 1273 C C . PRO A 1 172 ? -5.531 -28.141 -4.941 1 98.56 172 PRO A C 1
ATOM 1275 O O . PRO A 1 172 ? -4.516 -28.266 -5.633 1 98.56 172 PRO A O 1
ATOM 1278 N N . VAL A 1 173 ? -6.691 -28.562 -5.297 1 98.5 173 VAL A N 1
ATOM 1279 C CA . VAL A 1 173 ? -6.836 -29.266 -6.57 1 98.5 173 VAL A CA 1
ATOM 1280 C C . VAL A 1 173 ? -6.609 -28.297 -7.723 1 98.5 173 VAL A C 1
ATOM 1282 O O . VAL A 1 173 ? -5.965 -28.641 -8.719 1 98.5 173 VAL A O 1
ATOM 1285 N N . VAL A 1 174 ? -7.117 -27.109 -7.574 1 98.81 174 VAL A N 1
ATOM 1286 C CA . VAL A 1 174 ? -6.887 -26.078 -8.578 1 98.81 174 VAL A CA 1
ATOM 1287 C C . VAL A 1 174 ? -5.402 -25.734 -8.633 1 98.81 174 VAL A C 1
ATOM 1289 O O . VAL A 1 174 ? -4.82 -25.641 -9.719 1 98.81 174 VAL A O 1
ATOM 1292 N N . VAL A 1 175 ? -4.793 -25.594 -7.469 1 98.62 175 VAL A N 1
ATOM 1293 C CA . VAL A 1 175 ? -3.371 -25.297 -7.379 1 98.62 175 VAL A CA 1
ATOM 1294 C C . VAL A 1 175 ? -2.561 -26.375 -8.078 1 98.62 175 VAL A C 1
ATOM 1296 O O . VAL A 1 175 ? -1.678 -26.078 -8.891 1 98.62 175 VAL A O 1
ATOM 1299 N N . HIS A 1 176 ? -2.861 -27.594 -7.809 1 98 176 HIS A N 1
ATOM 1300 C CA . HIS A 1 176 ? -2.127 -28.719 -8.391 1 98 176 HIS A CA 1
ATOM 1301 C C . HIS A 1 176 ? -2.23 -28.719 -9.914 1 98 176 HIS A C 1
ATOM 1303 O O . HIS A 1 176 ? -1.229 -28.906 -10.609 1 98 176 HIS A O 1
ATOM 1309 N N . SER A 1 177 ? -3.342 -28.469 -10.383 1 98.19 177 SER A N 1
ATOM 1310 C CA . SER A 1 177 ? -3.607 -28.516 -11.82 1 98.19 177 SER A CA 1
ATOM 1311 C C . SER A 1 177 ? -2.771 -27.5 -12.578 1 98.19 177 SER A C 1
ATOM 1313 O O . SER A 1 177 ? -2.412 -27.703 -13.734 1 98.19 177 SER A O 1
ATOM 1315 N N . ILE A 1 178 ? -2.418 -26.453 -11.914 1 98.44 178 ILE A N 1
ATOM 1316 C CA . ILE A 1 178 ? -1.869 -25.328 -12.664 1 98.44 178 ILE A CA 1
ATOM 1317 C C . ILE A 1 178 ? -0.443 -25.047 -12.195 1 98.44 178 ILE A C 1
ATOM 1319 O O . ILE A 1 178 ? 0.453 -24.828 -13.016 1 98.44 178 ILE A O 1
ATOM 1323 N N . TRP A 1 179 ? -0.207 -25.125 -10.867 1 97.69 179 TRP A N 1
ATOM 1324 C CA . TRP A 1 179 ? 1.069 -24.641 -10.359 1 97.69 179 TRP A CA 1
ATOM 1325 C C . TRP A 1 179 ? 1.997 -25.797 -10.016 1 97.69 179 TRP A C 1
ATOM 1327 O O . TRP A 1 179 ? 3.209 -25.625 -9.883 1 97.69 179 TRP A O 1
ATOM 1337 N N . SER A 1 180 ? 1.491 -26.984 -9.852 1 96.19 180 SER A N 1
ATOM 1338 C CA . SER A 1 180 ? 2.344 -28.156 -9.602 1 96.19 180 SER A CA 1
ATOM 1339 C C . SER A 1 180 ? 2.977 -28.656 -10.898 1 96.19 180 SER A C 1
ATOM 1341 O O . SER A 1 180 ? 2.338 -28.641 -11.953 1 96.19 180 SER A O 1
ATOM 1343 N N . ALA A 1 181 ? 4.168 -29.141 -10.797 1 93.25 181 ALA A N 1
ATOM 1344 C CA . ALA A 1 181 ? 4.867 -29.656 -11.969 1 93.25 181 ALA A CA 1
ATOM 1345 C C . ALA A 1 181 ? 4.145 -30.875 -12.539 1 93.25 181 ALA A C 1
ATOM 1347 O O . ALA A 1 181 ? 4.301 -31.203 -13.719 1 93.25 181 ALA A O 1
ATOM 1348 N N . ASP A 1 182 ? 3.299 -31.453 -11.734 1 93.69 182 ASP A N 1
ATOM 1349 C CA . ASP A 1 182 ? 2.572 -32.656 -12.156 1 93.69 182 ASP A CA 1
ATOM 1350 C C . ASP A 1 182 ? 1.182 -32.281 -12.672 1 93.69 182 ASP A C 1
ATOM 1352 O O . ASP A 1 182 ? 0.451 -33.156 -13.156 1 93.69 182 ASP A O 1
ATOM 1356 N N . GLY A 1 183 ? 0.809 -31.062 -12.602 1 96.31 183 GLY A N 1
ATOM 1357 C CA . GLY A 1 183 ? -0.523 -30.641 -13.016 1 96.31 183 GLY A CA 1
ATOM 1358 C C . GLY A 1 183 ? -0.74 -30.734 -14.516 1 96.31 183 GLY A C 1
ATOM 1359 O O . GLY A 1 183 ? 0.176 -30.469 -15.297 1 96.31 183 GLY A O 1
ATOM 1360 N N . PHE A 1 184 ? -1.893 -30.984 -14.922 1 96.44 184 PHE A N 1
ATOM 1361 C CA . PHE A 1 184 ? -2.156 -31.219 -16.344 1 96.44 184 PHE A CA 1
ATOM 1362 C C . PHE A 1 184 ? -2.199 -29.906 -17.109 1 96.44 184 PHE A C 1
ATOM 1364 O O . PHE A 1 184 ? -2.088 -29.891 -18.328 1 96.44 184 PHE A O 1
ATOM 1371 N N . LEU A 1 185 ? -2.293 -28.766 -16.453 1 98.25 185 LEU A N 1
ATOM 1372 C CA . LEU A 1 185 ? -2.305 -27.469 -17.125 1 98.25 185 LEU A CA 1
ATOM 1373 C C . LEU A 1 185 ? -1.049 -26.672 -16.781 1 98.25 185 LEU A C 1
ATOM 1375 O O . LEU A 1 185 ? -0.948 -25.5 -17.125 1 98.25 185 LEU A O 1
ATOM 1379 N N . THR A 1 186 ? -0.106 -27.297 -16.156 1 97.56 186 THR A N 1
ATOM 1380 C CA . THR A 1 186 ? 1.072 -26.594 -15.664 1 97.56 186 THR A CA 1
ATOM 1381 C C . THR A 1 186 ? 1.958 -26.141 -16.828 1 97.56 186 THR A C 1
ATOM 1383 O O . THR A 1 186 ? 1.999 -26.812 -17.875 1 97.56 186 THR A O 1
ATOM 1386 N N . ALA A 1 187 ? 2.629 -25.016 -16.609 1 97.31 187 ALA A N 1
ATOM 1387 C CA . ALA A 1 187 ? 3.623 -24.531 -17.562 1 97.31 187 ALA A CA 1
ATOM 1388 C C . ALA A 1 187 ? 5.016 -25.062 -17.219 1 97.31 187 ALA A C 1
ATOM 1390 O O . ALA A 1 187 ? 5.965 -24.859 -17.984 1 97.31 187 ALA A O 1
ATOM 1391 N N . PHE A 1 188 ? 5.148 -25.797 -16.156 1 93.44 188 PHE A N 1
ATOM 1392 C CA . PHE A 1 188 ? 6.465 -26.078 -15.586 1 93.44 188 PHE A CA 1
ATOM 1393 C C . PHE A 1 188 ? 6.809 -27.547 -15.734 1 93.44 188 PHE A C 1
ATOM 1395 O O . PHE A 1 188 ? 7.457 -28.125 -14.859 1 93.44 188 PHE A O 1
ATOM 1402 N N . ARG A 1 189 ? 6.395 -28.156 -16.734 1 91.5 189 ARG A N 1
ATOM 1403 C CA . ARG A 1 189 ? 6.762 -29.516 -17.078 1 91.5 189 ARG A CA 1
ATOM 1404 C C . ARG A 1 189 ? 7.336 -29.594 -18.484 1 91.5 189 ARG A C 1
ATOM 1406 O O . ARG A 1 189 ? 7.254 -28.641 -19.25 1 91.5 189 ARG A O 1
ATOM 1413 N N . ASP A 1 190 ? 7.871 -30.75 -18.812 1 90.81 190 ASP A N 1
ATOM 1414 C CA . ASP A 1 190 ? 8.57 -30.906 -20.078 1 90.81 190 ASP A CA 1
ATOM 1415 C C . ASP A 1 190 ? 7.59 -30.875 -21.25 1 90.81 190 ASP A C 1
ATOM 1417 O O . ASP A 1 190 ? 7.945 -30.453 -22.359 1 90.81 190 ASP A O 1
ATOM 1421 N N . ASP A 1 191 ? 6.367 -31.297 -21.062 1 93.56 191 ASP A N 1
ATOM 1422 C CA . ASP A 1 191 ? 5.371 -31.344 -22.125 1 93.56 191 ASP A CA 1
ATOM 1423 C C . ASP A 1 191 ? 4.09 -30.625 -21.719 1 93.56 191 ASP A C 1
ATOM 1425 O O . ASP A 1 191 ? 3.006 -31.203 -21.734 1 93.56 191 ASP A O 1
ATOM 1429 N N . PRO A 1 192 ? 4.18 -29.375 -21.516 1 96.31 192 PRO A N 1
ATOM 1430 C CA . PRO A 1 192 ? 2.977 -28.625 -21.125 1 96.31 192 PRO A CA 1
ATOM 1431 C C . PRO A 1 192 ? 1.903 -28.625 -22.203 1 96.31 192 PRO A C 1
ATOM 1433 O O . PRO A 1 192 ? 2.223 -28.734 -23.391 1 96.31 192 PRO A O 1
ATOM 1436 N N . PHE A 1 193 ? 0.638 -28.562 -21.766 1 96.5 193 PHE A N 1
ATOM 1437 C CA . PHE A 1 193 ? -0.492 -28.5 -22.688 1 96.5 193 PHE A CA 1
ATOM 1438 C C . PHE A 1 193 ? -0.291 -27.391 -23.719 1 96.5 193 PHE A C 1
ATOM 1440 O O . PHE A 1 193 ? -0.041 -26.234 -23.344 1 96.5 193 PHE A O 1
ATOM 1447 N N . ARG A 1 194 ? -0.179 -27.688 -25.078 1 97.12 194 ARG A N 1
ATOM 1448 C CA . ARG A 1 194 ? 0.019 -26.812 -26.219 1 97.12 194 ARG A CA 1
ATOM 1449 C C . ARG A 1 194 ? 1.384 -26.125 -26.172 1 97.12 194 ARG A C 1
ATOM 1451 O O . ARG A 1 194 ? 1.533 -24.984 -26.609 1 97.12 194 ARG A O 1
ATOM 1458 N N . ASP A 1 195 ? 2.322 -26.703 -25.422 1 96.62 195 ASP A N 1
ATOM 1459 C CA . ASP A 1 195 ? 3.725 -26.312 -25.312 1 96.62 195 ASP A CA 1
ATOM 1460 C C . ASP A 1 195 ? 3.877 -25.016 -24.516 1 96.62 195 ASP A C 1
ATOM 1462 O O . ASP A 1 195 ? 4.875 -24.312 -24.656 1 96.62 195 ASP A O 1
ATOM 1466 N N . VAL A 1 196 ? 2.881 -24.672 -23.766 1 97.75 196 VAL A N 1
ATOM 1467 C CA . VAL A 1 196 ? 3.008 -23.422 -23.016 1 97.75 196 VAL A CA 1
ATOM 1468 C C . VAL A 1 196 ? 2.412 -23.609 -21.625 1 97.75 196 VAL A C 1
ATOM 1470 O O . VAL A 1 196 ? 2.938 -23.062 -20.641 1 97.75 196 VAL A O 1
ATOM 1473 N N . GLY A 1 197 ? 1.314 -24.422 -21.516 1 98.25 197 GLY A N 1
ATOM 1474 C CA . GLY A 1 197 ? 0.628 -24.516 -20.234 1 98.25 197 GLY A CA 1
ATOM 1475 C C . GLY A 1 197 ? -0.056 -23.219 -19.828 1 98.25 197 GLY A C 1
ATOM 1476 O O . GLY A 1 197 ? -0.021 -22.234 -20.562 1 98.25 197 GLY A O 1
ATOM 1477 N N . ASN A 1 198 ? -0.671 -23.266 -18.672 1 98.69 198 ASN A N 1
ATOM 1478 C CA . ASN A 1 198 ? -1.383 -22.094 -18.188 1 98.69 198 ASN A CA 1
ATOM 1479 C C . ASN A 1 198 ? -0.445 -21.125 -17.469 1 98.69 198 ASN A C 1
ATOM 1481 O O . ASN A 1 198 ? 0.356 -21.547 -16.641 1 98.69 198 ASN A O 1
ATOM 1485 N N . VAL A 1 199 ? -0.543 -19.859 -17.875 1 98.81 199 VAL A N 1
ATOM 1486 C CA . VAL A 1 199 ? 0.198 -18.797 -17.203 1 98.81 199 VAL A CA 1
ATOM 1487 C C . VAL A 1 199 ? -0.731 -18.047 -16.25 1 98.81 199 VAL A C 1
ATOM 1489 O O . VAL A 1 199 ? -1.504 -17.188 -16.688 1 98.81 199 VAL A O 1
ATOM 1492 N N . ASP A 1 200 ? -0.69 -18.344 -15.055 1 98.81 200 ASP A N 1
ATOM 1493 C CA . ASP A 1 200 ? -1.324 -17.672 -13.93 1 98.81 200 ASP A CA 1
ATOM 1494 C C . ASP A 1 200 ? -0.316 -17.406 -12.812 1 98.81 200 ASP A C 1
ATOM 1496 O O . ASP A 1 200 ? -0.342 -18.078 -11.773 1 98.81 200 ASP A O 1
ATOM 1500 N N . PHE A 1 201 ? 0.497 -16.438 -13.047 1 98.75 201 PHE A N 1
ATOM 1501 C CA . PHE A 1 201 ? 1.751 -16.234 -12.328 1 98.75 201 PHE A CA 1
ATOM 1502 C C . PHE A 1 201 ? 1.512 -16.172 -10.828 1 98.75 201 PHE A C 1
ATOM 1504 O O . PHE A 1 201 ? 2.221 -16.812 -10.055 1 98.75 201 PHE A O 1
ATOM 1511 N N . ALA A 1 202 ? 0.508 -15.32 -10.43 1 98.75 202 ALA A N 1
ATOM 1512 C CA . ALA A 1 202 ? 0.312 -15.117 -9 1 98.75 202 ALA A CA 1
ATOM 1513 C C . ALA A 1 202 ? -1.104 -15.5 -8.578 1 98.75 202 ALA A C 1
ATOM 1515 O O . ALA A 1 202 ? -1.424 -15.508 -7.391 1 98.75 202 ALA A O 1
ATOM 1516 N N . GLY A 1 203 ? -2.055 -15.75 -9.516 1 98.81 203 GLY A N 1
ATOM 1517 C CA . GLY A 1 203 ? -3.26 -16.422 -9.055 1 98.81 203 GLY A CA 1
ATOM 1518 C C . GLY A 1 203 ? -4.523 -15.617 -9.32 1 98.81 203 GLY A C 1
ATOM 1519 O O . GLY A 1 203 ? -5.445 -15.617 -8.5 1 98.81 203 GLY A O 1
ATOM 1520 N N . SER A 1 204 ? -4.605 -14.844 -10.492 1 98.88 204 SER A N 1
ATOM 1521 C CA . SER A 1 204 ? -5.934 -14.359 -10.867 1 98.88 204 SER A CA 1
ATOM 1522 C C . SER A 1 204 ? -6.938 -15.508 -10.93 1 98.88 204 SER A C 1
ATOM 1524 O O . SER A 1 204 ? -8.086 -15.359 -10.492 1 98.88 204 SER A O 1
ATOM 1526 N N . GLY A 1 205 ? -6.496 -16.578 -11.539 1 98.88 205 GLY A N 1
ATOM 1527 C CA . GLY A 1 205 ? -7.328 -17.766 -11.648 1 98.88 205 GLY A CA 1
ATOM 1528 C C . GLY A 1 205 ? -7.297 -18.625 -10.398 1 98.88 205 GLY A C 1
ATOM 1529 O O . GLY A 1 205 ? -8.289 -18.703 -9.664 1 98.88 205 GLY A O 1
ATOM 1530 N N . VAL A 1 206 ? -6.145 -19.109 -10.031 1 98.81 206 VAL A N 1
ATOM 1531 C CA . VAL A 1 206 ? -5.961 -20.125 -9 1 98.81 206 VAL A CA 1
ATOM 1532 C C . VAL A 1 206 ? -6.52 -19.625 -7.672 1 98.81 206 VAL A C 1
ATOM 1534 O O . VAL A 1 206 ? -7.207 -20.359 -6.961 1 98.81 206 VAL A O 1
ATOM 1537 N N . VAL A 1 207 ? -6.27 -18.375 -7.363 1 98.75 207 VAL A N 1
ATOM 1538 C CA . VAL A 1 207 ? -6.664 -17.859 -6.055 1 98.75 207 VAL A CA 1
ATOM 1539 C C . VAL A 1 207 ? -7.984 -17.109 -6.172 1 98.75 207 VAL A C 1
ATOM 1541 O O . VAL A 1 207 ? -9 -17.531 -5.609 1 98.75 207 VAL A O 1
ATOM 1544 N N . HIS A 1 208 ? -7.996 -16.031 -6.992 1 98.88 208 HIS A N 1
ATOM 1545 C CA . HIS A 1 208 ? -9.102 -15.078 -6.984 1 98.88 208 HIS A CA 1
ATOM 1546 C C . HIS A 1 208 ? -10.336 -15.672 -7.656 1 98.88 208 HIS A C 1
ATOM 1548 O O . HIS A 1 208 ? -11.453 -15.555 -7.137 1 98.88 208 HIS A O 1
ATOM 1554 N N . MET A 1 209 ? -10.203 -16.281 -8.781 1 98.75 209 MET A N 1
ATOM 1555 C CA . MET A 1 209 ? -11.359 -16.859 -9.453 1 98.75 209 MET A CA 1
ATOM 1556 C C . MET A 1 209 ? -11.914 -18.031 -8.641 1 98.75 209 MET A C 1
ATOM 1558 O O . MET A 1 209 ? -13.125 -18.219 -8.578 1 98.75 209 MET A O 1
ATOM 1562 N N . THR A 1 210 ? -11.016 -18.828 -8.062 1 98.81 210 THR A N 1
ATOM 1563 C CA . THR A 1 210 ? -11.469 -19.922 -7.211 1 98.81 210 THR A CA 1
ATOM 1564 C C . THR A 1 210 ? -12.297 -19.391 -6.047 1 98.81 210 THR A C 1
ATOM 1566 O O . THR A 1 210 ? -13.414 -19.859 -5.812 1 98.81 210 THR A O 1
ATOM 1569 N N . GLY A 1 211 ? -11.719 -18.438 -5.336 1 98.5 211 GLY A N 1
ATOM 1570 C CA . GLY A 1 211 ? -12.477 -17.828 -4.254 1 98.5 211 GLY A CA 1
ATOM 1571 C C . GLY A 1 211 ? -13.734 -17.125 -4.723 1 98.5 211 GLY A C 1
ATOM 1572 O O . GLY A 1 211 ? -14.797 -17.266 -4.109 1 98.5 211 GLY A O 1
ATOM 1573 N N . GLY A 1 212 ? -13.648 -16.406 -5.832 1 98.69 212 GLY A N 1
ATOM 1574 C CA . GLY A 1 212 ? -14.773 -15.664 -6.375 1 98.69 212 GLY A CA 1
ATOM 1575 C C . GLY A 1 212 ? -15.891 -16.562 -6.871 1 98.69 212 GLY A C 1
ATOM 1576 O O . GLY A 1 212 ? -17.062 -16.266 -6.664 1 98.69 212 GLY A O 1
ATOM 1577 N N . ALA A 1 213 ? -15.555 -17.609 -7.52 1 98.75 213 ALA A N 1
ATOM 1578 C CA . ALA A 1 213 ? -16.562 -18.562 -7.977 1 98.75 213 ALA A CA 1
ATOM 1579 C C . ALA A 1 213 ? -17.266 -19.219 -6.793 1 98.75 213 ALA A C 1
ATOM 1581 O O . ALA A 1 213 ? -18.484 -19.422 -6.828 1 98.75 213 ALA A O 1
ATOM 1582 N N . THR A 1 214 ? -16.516 -19.562 -5.852 1 98.69 214 THR A N 1
ATOM 1583 C CA . THR A 1 214 ? -17.109 -20.109 -4.637 1 98.69 214 THR A CA 1
ATOM 1584 C C . THR A 1 214 ? -18.078 -19.109 -4.012 1 98.69 214 THR A C 1
ATOM 1586 O O . THR A 1 214 ? -19.172 -19.5 -3.578 1 98.69 214 THR A O 1
ATOM 1589 N N . ALA A 1 215 ? -17.672 -17.875 -3.955 1 98.62 215 ALA A N 1
ATOM 1590 C CA . ALA A 1 215 ? -18.531 -16.828 -3.426 1 98.62 215 ALA A CA 1
ATOM 1591 C C . ALA A 1 215 ? -19.828 -16.719 -4.215 1 98.62 215 ALA A C 1
ATOM 1593 O O . ALA A 1 215 ? -20.906 -16.547 -3.633 1 98.62 215 ALA A O 1
ATOM 1594 N N . LEU A 1 216 ? -19.719 -16.812 -5.488 1 98.69 216 LEU A N 1
ATOM 1595 C CA . LEU A 1 216 ? -20.906 -16.734 -6.336 1 98.69 216 LEU A CA 1
ATOM 1596 C C . LEU A 1 216 ? -21.859 -17.891 -6.039 1 98.69 216 LEU A C 1
ATOM 1598 O O . LEU A 1 216 ? -23.062 -17.672 -5.871 1 98.69 216 LEU A O 1
ATOM 1602 N N . VAL A 1 217 ? -21.359 -19.109 -5.953 1 98.69 217 VAL A N 1
ATOM 1603 C CA . VAL A 1 217 ? -22.172 -20.266 -5.645 1 98.69 217 VAL A CA 1
ATOM 1604 C C . VAL A 1 217 ? -22.812 -20.109 -4.266 1 98.69 217 VAL A C 1
ATOM 1606 O O . VAL A 1 217 ? -24 -20.359 -4.098 1 98.69 217 VAL A O 1
ATOM 1609 N N . ALA A 1 218 ? -22.016 -19.688 -3.34 1 98.44 218 ALA A N 1
ATOM 1610 C CA . ALA A 1 218 ? -22.516 -19.484 -1.982 1 98.44 218 ALA A CA 1
ATOM 1611 C C . ALA A 1 218 ? -23.656 -18.453 -1.965 1 98.44 218 ALA A C 1
ATOM 1613 O O . ALA A 1 218 ? -24.672 -18.672 -1.313 1 98.44 218 ALA A O 1
ATOM 1614 N N . ALA A 1 219 ? -23.484 -17.375 -2.674 1 98.25 219 ALA A N 1
ATOM 1615 C CA . ALA A 1 219 ? -24.484 -16.312 -2.717 1 98.25 219 ALA A CA 1
ATOM 1616 C C . ALA A 1 219 ? -25.797 -16.812 -3.32 1 98.25 219 ALA A C 1
ATOM 1618 O O . ALA A 1 219 ? -26.875 -16.484 -2.83 1 98.25 219 ALA A O 1
ATOM 1619 N N . ILE A 1 220 ? -25.703 -17.578 -4.348 1 98.19 220 ILE A N 1
ATOM 1620 C CA . ILE A 1 220 ? -26.875 -18.094 -5.047 1 98.19 220 ILE A CA 1
ATOM 1621 C C . ILE A 1 220 ? -27.641 -19.062 -4.148 1 98.19 220 ILE A C 1
ATOM 1623 O O . ILE A 1 220 ? -28.859 -18.953 -3.994 1 98.19 220 ILE A O 1
ATOM 1627 N N . VAL A 1 221 ? -26.938 -19.969 -3.494 1 97.88 221 VAL A N 1
ATOM 1628 C CA . VAL A 1 221 ? -27.562 -20.984 -2.668 1 97.88 221 VAL A CA 1
ATOM 1629 C C . VAL A 1 221 ? -28.109 -20.359 -1.388 1 97.88 221 VAL A C 1
ATOM 1631 O O . VAL A 1 221 ? -29.203 -20.703 -0.935 1 97.88 221 VAL A O 1
ATOM 1634 N N . LEU A 1 222 ? -27.406 -19.422 -0.816 1 97.31 222 LEU A N 1
ATOM 1635 C CA . LEU A 1 222 ? -27.75 -18.766 0.443 1 97.31 222 LEU A CA 1
ATOM 1636 C C . LEU A 1 222 ? -28.953 -17.844 0.264 1 97.31 222 LEU A C 1
ATOM 1638 O O . LEU A 1 222 ? -29.766 -17.688 1.188 1 97.31 222 LEU A O 1
ATOM 1642 N N . GLY A 1 223 ? -29.078 -17.219 -0.915 1 96.5 223 GLY A N 1
ATOM 1643 C CA . GLY A 1 223 ? -30.125 -16.25 -1.163 1 96.5 223 GLY A CA 1
ATOM 1644 C C . GLY A 1 223 ? -29.797 -14.859 -0.637 1 96.5 223 GLY A C 1
ATOM 1645 O O . GLY A 1 223 ? -28.844 -14.695 0.129 1 96.5 223 GLY A O 1
ATOM 1646 N N . PRO A 1 224 ? -30.641 -13.938 -1.01 1 97.25 224 PRO A N 1
ATOM 1647 C CA . PRO A 1 224 ? -30.359 -12.547 -0.657 1 97.25 224 PRO A CA 1
ATOM 1648 C C . PRO A 1 224 ? -30.719 -12.211 0.786 1 97.25 224 PRO A C 1
ATOM 1650 O O . PRO A 1 224 ? -31.578 -12.875 1.374 1 97.25 224 PRO A O 1
ATOM 1653 N N . ARG A 1 225 ? -30.078 -11.242 1.351 1 95.75 225 ARG A N 1
ATOM 1654 C CA . ARG A 1 225 ? -30.469 -10.695 2.646 1 95.75 225 ARG A CA 1
ATOM 1655 C C . ARG A 1 225 ? -31.922 -10.195 2.619 1 95.75 225 ARG A C 1
ATOM 1657 O O . ARG A 1 225 ? -32.375 -9.68 1.602 1 95.75 225 ARG A O 1
ATOM 1664 N N . LYS A 1 226 ? -32.5 -10.211 3.725 1 93.69 226 LYS A N 1
ATOM 1665 C CA . LYS A 1 226 ? -33.875 -9.75 3.838 1 93.69 226 LYS A CA 1
ATOM 1666 C C . LYS A 1 226 ? -33.969 -8.25 3.576 1 93.69 226 LYS A C 1
ATOM 1668 O O . LYS A 1 226 ? -33.219 -7.461 4.145 1 93.69 226 LYS A O 1
ATOM 1673 N N . GLY A 1 227 ? -34.906 -7.961 2.652 1 94.12 227 GLY A N 1
ATOM 1674 C CA . GLY A 1 227 ? -35.156 -6.559 2.369 1 94.12 227 GLY A CA 1
ATOM 1675 C C . GLY A 1 227 ? -34.312 -6.027 1.216 1 94.12 227 GLY A C 1
ATOM 1676 O O . GLY A 1 227 ? -34.531 -4.898 0.765 1 94.12 227 GLY A O 1
ATOM 1677 N N . ARG A 1 228 ? -33.438 -6.828 0.701 1 95.94 228 ARG A N 1
ATOM 1678 C CA . ARG A 1 228 ? -32.562 -6.367 -0.349 1 95.94 228 ARG A CA 1
ATOM 1679 C C . ARG A 1 228 ? -33.281 -6.262 -1.688 1 95.94 228 ARG A C 1
ATOM 1681 O O . ARG A 1 228 ? -33.156 -5.262 -2.395 1 95.94 228 ARG A O 1
ATOM 1688 N N . PHE A 1 229 ? -34.031 -7.285 -2.023 1 97.12 229 PHE A N 1
ATOM 1689 C CA . PHE A 1 229 ? -34.656 -7.332 -3.332 1 97.12 229 PHE A CA 1
ATOM 1690 C C . PHE A 1 229 ? -36.156 -7.547 -3.189 1 97.12 229 PHE A C 1
ATOM 1692 O O . PHE A 1 229 ? -36.938 -7.312 -4.129 1 97.12 229 PHE A O 1
ATOM 1699 N N . TYR A 1 230 ? -36.594 -8.023 -2.014 1 94.44 230 TYR A N 1
ATOM 1700 C CA . TYR A 1 230 ? -37.969 -8.375 -1.784 1 94.44 230 TYR A CA 1
ATOM 1701 C C . TYR A 1 230 ? -38.5 -7.746 -0.497 1 94.44 230 TYR A C 1
ATOM 1703 O O . TYR A 1 230 ? -37.719 -7.516 0.443 1 94.44 230 TYR A O 1
ATOM 1711 N N . ASP A 1 231 ? -39.781 -7.535 -0.469 1 92.5 231 ASP A N 1
ATOM 1712 C CA . ASP A 1 231 ? -40.406 -7.016 0.751 1 92.5 231 ASP A CA 1
ATOM 1713 C C . ASP A 1 231 ? -40.75 -8.148 1.716 1 92.5 231 ASP A C 1
ATOM 1715 O O . ASP A 1 231 ? -40.375 -9.297 1.494 1 92.5 231 ASP A O 1
ATOM 1719 N N . GLU A 1 232 ? -41.375 -7.773 2.777 1 87.75 232 GLU A N 1
ATOM 1720 C CA . GLU A 1 232 ? -41.688 -8.734 3.834 1 87.75 232 GLU A CA 1
ATOM 1721 C C . GLU A 1 232 ? -42.625 -9.828 3.33 1 87.75 232 GLU A C 1
ATOM 1723 O O . GLU A 1 232 ? -42.562 -10.961 3.818 1 87.75 232 GLU A O 1
ATOM 1728 N N . ASP A 1 233 ? -43.344 -9.555 2.277 1 90.19 233 ASP A N 1
ATOM 1729 C CA . ASP A 1 233 ? -44.312 -10.5 1.739 1 90.19 233 ASP A CA 1
ATOM 1730 C C . ASP A 1 233 ? -43.719 -11.305 0.589 1 90.19 233 ASP A C 1
ATOM 1732 O O . ASP A 1 233 ? -44.375 -12.141 -0.013 1 90.19 233 ASP A O 1
ATOM 1736 N N . GLY A 1 234 ? -42.5 -11.016 0.239 1 90.06 234 GLY A N 1
ATOM 1737 C CA . GLY A 1 234 ? -41.812 -11.781 -0.794 1 90.06 234 GLY A CA 1
ATOM 1738 C C . GLY A 1 234 ? -41.938 -11.164 -2.176 1 90.06 234 GLY A C 1
ATOM 1739 O O . GLY A 1 234 ? -41.5 -11.758 -3.166 1 90.06 234 GLY A O 1
ATOM 1740 N N . ASN A 1 235 ? -42.562 -10.031 -2.277 1 93.06 235 ASN A N 1
ATOM 1741 C CA . ASN A 1 235 ? -42.688 -9.352 -3.561 1 93.06 235 ASN A CA 1
ATOM 1742 C C . ASN A 1 235 ? -41.438 -8.555 -3.91 1 93.06 235 ASN A C 1
ATOM 1744 O O . ASN A 1 235 ? -40.812 -7.973 -3.031 1 93.06 235 ASN A O 1
ATOM 1748 N N . PRO A 1 236 ? -41.156 -8.57 -5.18 1 93.38 236 PRO A N 1
ATOM 1749 C CA . PRO A 1 236 ? -39.969 -7.812 -5.582 1 93.38 236 PRO A CA 1
ATOM 1750 C C . PRO A 1 236 ? -40.125 -6.312 -5.352 1 93.38 236 PRO A C 1
ATOM 1752 O O . PRO A 1 236 ? -41.219 -5.754 -5.574 1 93.38 236 PRO A O 1
ATOM 1755 N N . LEU A 1 237 ? -39.031 -5.777 -4.875 1 94.81 237 LEU A N 1
ATOM 1756 C CA . LEU A 1 237 ? -39 -4.328 -4.711 1 94.81 237 LEU A CA 1
ATOM 1757 C C . LEU A 1 237 ? -38.906 -3.629 -6.062 1 94.81 237 LEU A C 1
ATOM 1759 O O . LEU A 1 237 ? -38.312 -4.168 -7.004 1 94.81 237 LEU A O 1
ATOM 1763 N N . GLU A 1 238 ? -39.531 -2.438 -6.188 1 92.06 238 GLU A N 1
ATOM 1764 C CA . GLU A 1 238 ? -39.375 -1.64 -7.402 1 92.06 238 GLU A CA 1
ATOM 1765 C C . GLU A 1 238 ? -37.938 -1.318 -7.691 1 92.06 238 GLU A C 1
ATOM 1767 O O . GLU A 1 238 ? -37.469 -1.403 -8.836 1 92.06 238 GLU A O 1
ATOM 1772 N N . THR A 1 239 ? -37.281 -0.876 -6.613 1 93.44 239 THR A N 1
ATOM 1773 C CA . THR A 1 239 ? -35.844 -0.62 -6.652 1 93.44 239 THR A CA 1
ATOM 1774 C C . THR A 1 239 ? -35.125 -1.398 -5.555 1 93.44 239 THR A C 1
ATOM 1776 O O . THR A 1 239 ? -35.5 -1.321 -4.383 1 93.44 239 THR A O 1
ATOM 1779 N N . PRO A 1 240 ? -34.156 -2.104 -5.934 1 95.06 240 PRO A N 1
ATOM 1780 C CA . PRO A 1 240 ? -33.406 -2.832 -4.902 1 95.06 240 PRO A CA 1
ATOM 1781 C C . PRO A 1 240 ? -32.906 -1.925 -3.781 1 95.06 240 PRO A C 1
ATOM 1783 O O . PRO A 1 240 ? -32.469 -0.797 -4.039 1 95.06 240 PRO A O 1
ATOM 1786 N N . ALA A 1 241 ? -33 -2.402 -2.557 1 93.38 241 ALA A N 1
ATOM 1787 C CA . ALA A 1 241 ? -32.562 -1.615 -1.403 1 93.38 241 ALA A CA 1
ATOM 1788 C C . ALA A 1 241 ? -31.062 -1.63 -1.262 1 93.38 241 ALA A C 1
ATOM 1790 O O . ALA A 1 241 ? -30.406 -2.619 -1.603 1 93.38 241 ALA A O 1
ATOM 1791 N N . THR A 1 242 ? -30.562 -0.485 -0.75 1 90.69 242 THR A N 1
ATOM 1792 C CA . THR A 1 242 ? -29.141 -0.399 -0.425 1 90.69 242 THR A CA 1
ATOM 1793 C C . THR A 1 242 ? -28.938 -0.424 1.086 1 90.69 242 THR A C 1
ATOM 1795 O O . THR A 1 242 ? -29.641 0.265 1.827 1 90.69 242 THR A O 1
ATOM 1798 N N . PHE A 1 243 ? -28.047 -1.313 1.543 1 91 243 PHE A N 1
ATOM 1799 C CA . PHE A 1 243 ? -27.656 -1.345 2.945 1 91 243 PHE A CA 1
ATOM 1800 C C . PHE A 1 243 ? -26.391 -0.521 3.166 1 91 243 PHE A C 1
ATOM 1802 O O . PHE A 1 243 ? -25.328 -0.837 2.621 1 91 243 PHE A O 1
ATOM 1809 N N . GLN A 1 244 ? -26.484 0.438 3.979 1 89.81 244 GLN A N 1
ATOM 1810 C CA . GLN A 1 244 ? -25.391 1.378 4.164 1 89.81 244 GLN A CA 1
ATOM 1811 C C . GLN A 1 244 ? -24.266 0.749 4.969 1 89.81 244 GLN A C 1
ATOM 1813 O O . GLN A 1 244 ? -24.5 0.023 5.934 1 89.81 244 GLN A O 1
ATOM 1818 N N . ALA A 1 245 ? -23.062 1.015 4.562 1 91.81 245 ALA A N 1
ATOM 1819 C CA . ALA A 1 245 ? -21.875 0.605 5.312 1 91.81 245 ALA A CA 1
ATOM 1820 C C . ALA A 1 245 ? -21.781 1.346 6.645 1 91.81 245 ALA A C 1
ATOM 1822 O O . ALA A 1 245 ? -22.078 2.541 6.715 1 91.81 245 ALA A O 1
ATOM 1823 N N . HIS A 1 246 ? -21.391 0.613 7.699 1 93 246 HIS A N 1
ATOM 1824 C CA . HIS A 1 246 ? -21.391 1.291 8.992 1 93 246 HIS A CA 1
ATOM 1825 C C . HIS A 1 246 ? -20.141 2.168 9.141 1 93 246 HIS A C 1
ATOM 1827 O O . HIS A 1 246 ? -20.141 3.105 9.938 1 93 246 HIS A O 1
ATOM 1833 N N . SER A 1 247 ? -19.047 1.856 8.344 1 95.81 247 SER A N 1
ATOM 1834 C CA . SER A 1 247 ? -17.812 2.629 8.508 1 95.81 247 SER A CA 1
ATOM 1835 C C . SER A 1 247 ? -16.984 2.623 7.227 1 95.81 247 SER A C 1
ATOM 1837 O O . SER A 1 247 ? -16.219 1.688 6.98 1 95.81 247 SER A O 1
ATOM 1839 N N . VAL A 1 248 ? -16.984 3.707 6.562 1 94.19 248 VAL A N 1
ATOM 1840 C CA . VAL A 1 248 ? -16.219 3.83 5.332 1 94.19 248 VAL A CA 1
ATOM 1841 C C . VAL A 1 248 ? -14.727 3.934 5.66 1 94.19 248 VAL A C 1
ATOM 1843 O O . VAL A 1 248 ? -13.883 3.479 4.891 1 94.19 248 VAL A O 1
ATOM 1846 N N . ALA A 1 249 ? -14.422 4.398 6.801 1 94.75 249 ALA A N 1
ATOM 1847 C CA . ALA A 1 249 ? -13.031 4.504 7.227 1 94.75 249 ALA A CA 1
ATOM 1848 C C . ALA A 1 249 ? -12.375 3.131 7.316 1 94.75 249 ALA A C 1
ATOM 1850 O O . ALA A 1 249 ? -11.234 2.951 6.887 1 94.75 249 ALA A O 1
ATOM 1851 N N . LEU A 1 250 ? -13.109 2.201 7.852 1 95.94 250 LEU A N 1
ATOM 1852 C CA . LEU A 1 250 ? -12.586 0.842 7.93 1 95.94 250 LEU A CA 1
ATOM 1853 C C . LEU A 1 250 ? -12.43 0.238 6.539 1 95.94 250 LEU A C 1
ATOM 1855 O O . LEU A 1 250 ? -11.469 -0.49 6.273 1 95.94 250 LEU A O 1
ATOM 1859 N N . GLN A 1 251 ? -13.367 0.572 5.645 1 96.75 251 GLN A N 1
ATOM 1860 C CA . GLN A 1 251 ? -13.281 0.077 4.277 1 96.75 251 GLN A CA 1
ATOM 1861 C C . GLN A 1 251 ? -11.992 0.542 3.605 1 96.75 251 GLN A C 1
ATOM 1863 O O . GLN A 1 251 ? -11.281 -0.258 2.992 1 96.75 251 GLN A O 1
ATOM 1868 N N . ILE A 1 252 ? -11.703 1.806 3.75 1 96.88 252 ILE A N 1
ATOM 1869 C CA . ILE A 1 252 ? -10.539 2.389 3.098 1 96.88 252 ILE A CA 1
ATOM 1870 C C . ILE A 1 252 ? -9.258 1.832 3.727 1 96.88 252 ILE A C 1
ATOM 1872 O O . ILE A 1 252 ? -8.289 1.537 3.021 1 96.88 252 ILE A O 1
ATOM 1876 N N . LEU A 1 253 ? -9.258 1.715 5.027 1 96.81 253 LEU A N 1
ATOM 1877 C CA . LEU A 1 253 ? -8.109 1.101 5.688 1 96.81 253 LEU A CA 1
ATOM 1878 C C . LEU A 1 253 ? -7.867 -0.306 5.152 1 96.81 253 LEU A C 1
ATOM 1880 O O . LEU A 1 253 ? -6.734 -0.657 4.812 1 96.81 253 LEU A O 1
ATOM 1884 N N . GLY A 1 254 ? -8.93 -1.073 5.098 1 98.25 254 GLY A N 1
ATOM 1885 C CA . GLY A 1 254 ? -8.82 -2.416 4.551 1 98.25 254 GLY A CA 1
ATOM 1886 C C . GLY A 1 254 ? -8.305 -2.438 3.125 1 98.25 254 GLY A C 1
ATOM 1887 O O . GLY A 1 254 ? -7.457 -3.264 2.779 1 98.25 254 GLY A O 1
ATOM 1888 N N . THR A 1 255 ? -8.773 -1.542 2.301 1 98.19 255 THR A N 1
ATOM 1889 C CA . THR A 1 255 ? -8.383 -1.477 0.9 1 98.19 255 THR A CA 1
ATOM 1890 C C . THR A 1 255 ? -6.883 -1.196 0.775 1 98.19 255 THR A C 1
ATOM 1892 O O . THR A 1 255 ? -6.188 -1.852 -0.003 1 98.19 255 THR A O 1
ATOM 1895 N N . PHE A 1 256 ? -6.324 -0.3 1.544 1 98.19 256 PHE A N 1
ATOM 1896 C CA . PHE A 1 256 ? -4.902 0.022 1.492 1 98.19 256 PHE A CA 1
ATOM 1897 C C . PHE A 1 256 ? -4.066 -1.146 1.996 1 98.19 256 PHE A C 1
ATOM 1899 O O . PHE A 1 256 ? -2.992 -1.426 1.457 1 98.19 256 PHE A O 1
ATOM 1906 N N . ILE A 1 257 ? -4.535 -1.805 3.057 1 98.06 257 ILE A N 1
ATOM 1907 C CA . ILE A 1 257 ? -3.801 -2.955 3.572 1 98.06 257 ILE A CA 1
ATOM 1908 C C . ILE A 1 257 ? -3.754 -4.055 2.512 1 98.06 257 ILE A C 1
ATOM 1910 O O . ILE A 1 257 ? -2.721 -4.699 2.322 1 98.06 257 ILE A O 1
ATOM 1914 N N . LEU A 1 258 ? -4.867 -4.238 1.855 1 98.56 258 LEU A N 1
ATOM 1915 C CA . LEU A 1 258 ? -4.902 -5.223 0.78 1 98.56 258 LEU A CA 1
ATOM 1916 C C . LEU A 1 258 ? -3.957 -4.828 -0.35 1 98.56 258 LEU A C 1
ATOM 1918 O O . LEU A 1 258 ? -3.186 -5.66 -0.839 1 98.56 258 LEU A O 1
ATOM 1922 N N . TRP A 1 259 ? -3.998 -3.547 -0.762 1 98.5 259 TRP A N 1
ATOM 1923 C CA . TRP A 1 259 ? -3.09 -3.062 -1.797 1 98.5 259 TRP A CA 1
ATOM 1924 C C . TRP A 1 259 ? -1.636 -3.268 -1.386 1 98.5 259 TRP A C 1
ATOM 1926 O O . TRP A 1 259 ? -0.828 -3.775 -2.168 1 98.5 259 TRP A O 1
ATOM 1936 N N . PHE A 1 260 ? -1.306 -3.01 -0.139 1 98.38 260 PHE A N 1
ATOM 1937 C CA . PHE A 1 260 ? 0.027 -3.246 0.402 1 98.38 260 PHE A CA 1
ATOM 1938 C C . PHE A 1 260 ? 0.379 -4.727 0.348 1 98.38 260 PHE A C 1
ATOM 1940 O O . PHE A 1 260 ? 1.495 -5.094 -0.026 1 98.38 260 PHE A O 1
ATOM 1947 N N . GLY A 1 261 ? -0.539 -5.574 0.721 1 98.5 261 GLY A N 1
ATOM 1948 C CA . GLY A 1 261 ? -0.329 -7.012 0.698 1 98.5 261 GLY A CA 1
ATOM 1949 C C . GLY A 1 261 ? -0.013 -7.547 -0.686 1 98.5 261 GLY A C 1
ATOM 1950 O O . GLY A 1 261 ? 0.729 -8.523 -0.826 1 98.5 261 GLY A O 1
ATOM 1951 N N . TRP A 1 262 ? -0.514 -6.887 -1.725 1 98.81 262 TRP A N 1
ATOM 1952 C CA . TRP A 1 262 ? -0.312 -7.344 -3.096 1 98.81 262 TRP A CA 1
ATOM 1953 C C . TRP A 1 262 ? 1.148 -7.199 -3.508 1 98.81 262 TRP A C 1
ATOM 1955 O O . TRP A 1 262 ? 1.588 -7.809 -4.488 1 98.81 262 TRP A O 1
ATOM 1965 N N . TYR A 1 263 ? 1.953 -6.414 -2.775 1 98.69 263 TYR A N 1
ATOM 1966 C CA . TYR A 1 263 ? 3.377 -6.293 -3.072 1 98.69 263 TYR A CA 1
ATOM 1967 C C . TYR A 1 263 ? 4.148 -7.496 -2.547 1 98.69 263 TYR A C 1
ATOM 1969 O O . TYR A 1 263 ? 5.309 -7.703 -2.908 1 98.69 263 TYR A O 1
ATOM 1977 N N . GLY A 1 264 ? 3.545 -8.258 -1.636 1 98.44 264 GLY A N 1
ATOM 1978 C CA . GLY A 1 264 ? 4.035 -9.586 -1.319 1 98.44 264 GLY A CA 1
ATOM 1979 C C . GLY A 1 264 ? 3.482 -10.656 -2.236 1 98.44 264 GLY A C 1
ATOM 1980 O O . GLY A 1 264 ? 4.188 -11.609 -2.588 1 98.44 264 GLY A O 1
ATOM 1981 N N . PHE A 1 265 ? 2.297 -10.461 -2.674 1 98.44 265 PHE A N 1
ATOM 1982 C CA . PHE A 1 265 ? 1.521 -11.438 -3.436 1 98.44 265 PHE A CA 1
ATOM 1983 C C . PHE A 1 265 ? 2.096 -11.609 -4.836 1 98.44 265 PHE A C 1
ATOM 1985 O O . PHE A 1 265 ? 2.57 -12.688 -5.188 1 98.44 265 PHE A O 1
ATOM 1992 N N . ASN A 1 266 ? 2.205 -10.531 -5.574 1 98.88 266 ASN A N 1
ATOM 1993 C CA . ASN A 1 266 ? 2.623 -10.617 -6.969 1 98.88 266 ASN A CA 1
ATOM 1994 C C . ASN A 1 266 ? 4.141 -10.734 -7.094 1 98.88 266 ASN A C 1
ATOM 1996 O O . ASN A 1 266 ? 4.645 -11.711 -7.652 1 98.88 266 ASN A O 1
ATOM 2000 N N . PRO A 1 267 ? 4.93 -9.805 -6.527 1 98.88 267 PRO A N 1
ATOM 2001 C CA . PRO A 1 267 ? 6.383 -9.969 -6.613 1 98.88 267 PRO A CA 1
ATOM 2002 C C . PRO A 1 267 ? 6.879 -11.242 -5.941 1 98.88 267 PRO A C 1
ATOM 2004 O O . PRO A 1 267 ? 7.785 -11.906 -6.457 1 98.88 267 PRO A O 1
ATOM 2007 N N . GLY A 1 268 ? 6.262 -11.602 -4.828 1 98.69 268 GLY A N 1
ATOM 2008 C CA . GLY A 1 268 ? 6.68 -12.789 -4.094 1 98.69 268 GLY A CA 1
ATOM 2009 C C . GLY A 1 268 ? 6.504 -14.07 -4.879 1 98.69 268 GLY A C 1
ATOM 2010 O O . GLY A 1 268 ? 7.18 -15.07 -4.617 1 98.69 268 GLY A O 1
ATOM 2011 N N . SER A 1 269 ? 5.695 -14.055 -5.863 1 98.62 269 SER A N 1
ATOM 2012 C CA . SER A 1 269 ? 5.402 -15.25 -6.652 1 98.62 269 SER A CA 1
ATOM 2013 C C . SER A 1 269 ? 6.523 -15.547 -7.641 1 98.62 269 SER A C 1
ATOM 2015 O O . SER A 1 269 ? 6.48 -16.547 -8.352 1 98.62 269 SER A O 1
ATOM 2017 N N . ALA A 1 270 ? 7.551 -14.672 -7.645 1 98.25 270 ALA A N 1
ATOM 2018 C CA . ALA A 1 270 ? 8.789 -15.062 -8.312 1 98.25 270 ALA A CA 1
ATOM 2019 C C . ALA A 1 270 ? 9.461 -16.234 -7.598 1 98.25 270 ALA A C 1
ATOM 2021 O O . ALA A 1 270 ? 10.289 -16.922 -8.172 1 98.25 270 ALA A O 1
ATOM 2022 N N . LEU A 1 271 ? 9.195 -16.422 -6.324 1 97.5 271 LEU A N 1
ATOM 2023 C CA . LEU A 1 271 ? 9.562 -17.547 -5.461 1 97.5 271 LEU A CA 1
ATOM 2024 C C . LEU A 1 271 ? 11.055 -17.516 -5.137 1 97.5 271 LEU A C 1
ATOM 2026 O O . LEU A 1 271 ? 11.5 -18.172 -4.191 1 97.5 271 LEU A O 1
ATOM 2030 N N . ALA A 1 272 ? 11.883 -16.844 -5.941 1 97.5 272 ALA A N 1
ATOM 2031 C CA . ALA A 1 272 ? 13.312 -16.625 -5.742 1 97.5 272 ALA A CA 1
ATOM 2032 C C . ALA A 1 272 ? 13.719 -15.234 -6.203 1 97.5 272 ALA A C 1
ATOM 2034 O O . ALA A 1 272 ? 13.008 -14.594 -6.98 1 97.5 272 ALA A O 1
ATOM 2035 N N . ILE A 1 273 ? 14.828 -14.773 -5.641 1 97.56 273 ILE A N 1
ATOM 2036 C CA . ILE A 1 273 ? 15.266 -13.422 -5.98 1 97.56 273 ILE A CA 1
ATOM 2037 C C . ILE A 1 273 ? 16.781 -13.406 -6.172 1 97.56 273 ILE A C 1
ATOM 2039 O O . ILE A 1 273 ? 17.391 -12.336 -6.215 1 97.56 273 ILE A O 1
ATOM 2043 N N . ASP A 1 274 ? 17.391 -14.586 -6.371 1 96.31 274 ASP A N 1
ATOM 2044 C CA . ASP A 1 274 ? 18.844 -14.75 -6.246 1 96.31 274 ASP A CA 1
ATOM 2045 C C . ASP A 1 274 ? 19.531 -14.617 -7.605 1 96.31 274 ASP A C 1
ATOM 2047 O O . ASP A 1 274 ? 20.719 -14.867 -7.727 1 96.31 274 ASP A O 1
ATOM 2051 N N . ASN A 1 275 ? 18.797 -14.328 -8.68 1 95.44 275 ASN A N 1
ATOM 2052 C CA . ASN A 1 275 ? 19.391 -14.164 -10.008 1 95.44 275 ASN A CA 1
ATOM 2053 C C . ASN A 1 275 ? 18.734 -13.008 -10.766 1 95.44 275 ASN A C 1
ATOM 2055 O O . ASN A 1 275 ? 17.672 -12.531 -10.383 1 95.44 275 ASN A O 1
ATOM 2059 N N . PRO A 1 276 ? 19.359 -12.562 -11.844 1 94.69 276 PRO A N 1
ATOM 2060 C CA . PRO A 1 276 ? 18.875 -11.359 -12.539 1 94.69 276 PRO A CA 1
ATOM 2061 C C . PRO A 1 276 ? 17.453 -11.523 -13.078 1 94.69 276 PRO A C 1
ATOM 2063 O O . PRO A 1 276 ? 16.656 -10.578 -13.016 1 94.69 276 PRO A O 1
ATOM 2066 N N . ASP A 1 277 ? 17.125 -12.664 -13.562 1 96.31 277 ASP A N 1
ATOM 2067 C CA . ASP A 1 277 ? 15.805 -12.875 -14.156 1 96.31 277 ASP A CA 1
ATOM 2068 C C . ASP A 1 277 ? 14.711 -12.836 -13.094 1 96.31 277 ASP A C 1
ATOM 2070 O O . ASP A 1 277 ? 13.695 -12.156 -13.266 1 96.31 277 ASP A O 1
ATOM 2074 N N . SER A 1 278 ? 14.914 -13.555 -12.039 1 97.38 278 SER A N 1
ATOM 2075 C CA . SER A 1 278 ? 13.914 -13.562 -10.977 1 97.38 278 SER A CA 1
ATOM 2076 C C . SER A 1 278 ? 13.797 -12.188 -10.32 1 97.38 278 SER A C 1
ATOM 2078 O O . SER A 1 278 ? 12.711 -11.766 -9.93 1 97.38 278 SER A O 1
ATOM 2080 N N . ALA A 1 279 ? 14.93 -11.484 -10.227 1 97.56 279 ALA A N 1
ATOM 2081 C CA . ALA A 1 279 ? 14.914 -10.125 -9.688 1 97.56 279 ALA A CA 1
ATOM 2082 C C . ALA A 1 279 ? 14.125 -9.188 -10.594 1 97.56 279 ALA A C 1
ATOM 2084 O O . ALA A 1 279 ? 13.297 -8.414 -10.117 1 97.56 279 ALA A O 1
ATOM 2085 N N . ALA A 1 280 ? 14.375 -9.312 -11.844 1 97.75 280 ALA A N 1
ATOM 2086 C CA . ALA A 1 280 ? 13.664 -8.484 -12.82 1 97.75 280 ALA A CA 1
ATOM 2087 C C . ALA A 1 280 ? 12.164 -8.797 -12.805 1 97.75 280 ALA A C 1
ATOM 2089 O O . ALA A 1 280 ? 11.336 -7.883 -12.906 1 97.75 280 ALA A O 1
ATOM 2090 N N . THR A 1 281 ? 11.867 -10.039 -12.703 1 98.5 281 THR A N 1
ATOM 2091 C CA . THR A 1 281 ? 10.469 -10.461 -12.664 1 98.5 281 THR A CA 1
ATOM 2092 C C . THR A 1 281 ? 9.758 -9.859 -11.453 1 98.5 281 THR A C 1
ATOM 2094 O O . THR A 1 281 ? 8.672 -9.297 -11.586 1 98.5 281 THR A O 1
ATOM 2097 N N . ALA A 1 282 ? 10.375 -9.977 -10.312 1 98.62 282 ALA A N 1
ATOM 2098 C CA . ALA A 1 282 ? 9.781 -9.43 -9.094 1 98.62 282 ALA A CA 1
ATOM 2099 C C . ALA A 1 282 ? 9.602 -7.922 -9.203 1 98.62 282 ALA A C 1
ATOM 2101 O O . ALA A 1 282 ? 8.555 -7.387 -8.82 1 98.62 282 ALA A O 1
ATOM 2102 N N . ALA A 1 283 ? 10.594 -7.27 -9.734 1 98.69 283 ALA A N 1
ATOM 2103 C CA . ALA A 1 283 ? 10.539 -5.82 -9.898 1 98.69 283 ALA A CA 1
ATOM 2104 C C . ALA A 1 283 ? 9.43 -5.414 -10.859 1 98.69 283 ALA A C 1
ATOM 2106 O O . ALA A 1 283 ? 8.68 -4.469 -10.594 1 98.69 283 ALA A O 1
ATOM 2107 N N . LEU A 1 284 ? 9.312 -6.094 -11.922 1 98.62 284 LEU A N 1
ATOM 2108 C CA . LEU A 1 284 ? 8.258 -5.824 -12.891 1 98.62 284 LEU A CA 1
ATOM 2109 C C . LEU A 1 284 ? 6.879 -5.996 -12.258 1 98.62 284 LEU A C 1
ATOM 2111 O O . LEU A 1 284 ? 5.973 -5.195 -12.5 1 98.62 284 LEU A O 1
ATOM 2115 N N . CYS A 1 285 ? 6.734 -7.031 -11.492 1 98.81 285 CYS A N 1
ATOM 2116 C CA . CYS A 1 285 ? 5.461 -7.293 -10.828 1 98.81 285 CYS A CA 1
ATOM 2117 C C . CYS A 1 285 ? 5.066 -6.133 -9.922 1 98.81 285 CYS A C 1
ATOM 2119 O O . CYS A 1 285 ? 3.887 -5.789 -9.828 1 98.81 285 CYS A O 1
ATOM 2121 N N . ALA A 1 286 ? 6.043 -5.527 -9.258 1 98.81 286 ALA A N 1
ATOM 2122 C CA . ALA A 1 286 ? 5.742 -4.371 -8.414 1 98.81 286 ALA A CA 1
ATOM 2123 C C . ALA A 1 286 ? 5.203 -3.213 -9.25 1 98.81 286 ALA A C 1
ATOM 2125 O O . ALA A 1 286 ? 4.23 -2.562 -8.867 1 98.81 286 ALA A O 1
ATOM 2126 N N . VAL A 1 287 ? 5.789 -3 -10.398 1 98.69 287 VAL A N 1
ATOM 2127 C CA . VAL A 1 287 ? 5.422 -1.895 -11.281 1 98.69 287 VAL A CA 1
ATOM 2128 C C . VAL A 1 287 ? 4.039 -2.143 -11.875 1 98.69 287 VAL A C 1
ATOM 2130 O O . VAL A 1 287 ? 3.158 -1.284 -11.797 1 98.69 287 VAL A O 1
ATOM 2133 N N . THR A 1 288 ? 3.803 -3.299 -12.414 1 98.81 288 THR A N 1
ATOM 2134 C CA . THR A 1 288 ? 2.545 -3.6 -13.094 1 98.81 288 THR A CA 1
ATOM 2135 C C . THR A 1 288 ? 1.392 -3.645 -12.094 1 98.81 288 THR A C 1
ATOM 2137 O O . THR A 1 288 ? 0.279 -3.213 -12.406 1 98.81 288 THR A O 1
ATOM 2140 N N . THR A 1 289 ? 1.654 -4.188 -10.906 1 98.88 289 THR A N 1
ATOM 2141 C CA . THR A 1 289 ? 0.659 -4.215 -9.844 1 98.88 289 THR A CA 1
ATOM 2142 C C . THR A 1 289 ? 0.189 -2.805 -9.5 1 98.88 289 THR A C 1
ATOM 2144 O O . THR A 1 289 ? -1.015 -2.549 -9.422 1 98.88 289 THR A O 1
ATOM 2147 N N . THR A 1 290 ? 1.124 -1.897 -9.383 1 98.81 290 THR A N 1
ATOM 2148 C CA . THR A 1 290 ? 0.832 -0.512 -9.031 1 98.81 290 THR A CA 1
ATOM 2149 C C . THR A 1 290 ? -0 0.157 -10.125 1 98.81 290 THR A C 1
ATOM 2151 O O . THR A 1 290 ? -1.018 0.791 -9.836 1 98.81 290 THR A O 1
ATOM 2154 N N . LEU A 1 291 ? 0.409 -0.015 -11.297 1 98.75 291 LEU A N 1
ATOM 2155 C CA . LEU A 1 291 ? -0.231 0.666 -12.422 1 98.75 291 LEU A CA 1
ATOM 2156 C C . LEU A 1 291 ? -1.632 0.116 -12.664 1 98.75 291 LEU A C 1
ATOM 2158 O O . LEU A 1 291 ? -2.564 0.876 -12.93 1 98.75 291 LEU A O 1
ATOM 2162 N N . ALA A 1 292 ? -1.808 -1.182 -12.57 1 98.94 292 ALA A N 1
ATOM 2163 C CA . ALA A 1 292 ? -3.125 -1.777 -12.781 1 98.94 292 ALA A CA 1
ATOM 2164 C C . ALA A 1 292 ? -4.098 -1.353 -11.688 1 98.94 292 ALA A C 1
ATOM 2166 O O . ALA A 1 292 ? -5.27 -1.071 -11.961 1 98.94 292 ALA A O 1
ATOM 2167 N N . ALA A 1 293 ? -3.639 -1.338 -10.469 1 98.88 293 ALA A N 1
ATOM 2168 C CA . ALA A 1 293 ? -4.473 -0.888 -9.359 1 98.88 293 ALA A CA 1
ATOM 2169 C C . ALA A 1 293 ? -4.961 0.541 -9.586 1 98.88 293 ALA A C 1
ATOM 2171 O O . ALA A 1 293 ? -6.148 0.828 -9.43 1 98.88 293 ALA A O 1
ATOM 2172 N N . ALA A 1 294 ? -4.035 1.399 -9.953 1 98.56 294 ALA A N 1
ATOM 2173 C CA . ALA A 1 294 ? -4.348 2.812 -10.156 1 98.56 294 ALA A CA 1
ATOM 2174 C C . ALA A 1 294 ? -5.348 2.994 -11.297 1 98.56 294 ALA A C 1
ATOM 2176 O O . ALA A 1 294 ? -6.328 3.732 -11.156 1 98.56 294 ALA A O 1
ATOM 2177 N N . CYS A 1 295 ? -5.117 2.293 -12.336 1 98.69 295 CYS A N 1
ATOM 2178 C CA . CYS A 1 295 ? -5.977 2.43 -13.508 1 98.69 295 CYS A CA 1
ATOM 2179 C C . CYS A 1 295 ? -7.355 1.831 -13.25 1 98.69 295 CYS A C 1
ATOM 2181 O O . CYS A 1 295 ? -8.367 2.383 -13.68 1 98.69 295 CYS A O 1
ATOM 2183 N N . GLY A 1 296 ? -7.395 0.698 -12.586 1 98.88 296 GLY A N 1
ATOM 2184 C CA . GLY A 1 296 ? -8.68 0.126 -12.219 1 98.88 296 GLY A CA 1
ATOM 2185 C C . GLY A 1 296 ? -9.5 1.032 -11.32 1 98.88 296 GLY A C 1
ATOM 2186 O O . GLY A 1 296 ? -10.703 1.21 -11.531 1 98.88 296 GLY A O 1
ATOM 2187 N N . CYS A 1 297 ? -8.883 1.638 -10.344 1 98.56 297 CYS A N 1
ATOM 2188 C CA . CYS A 1 297 ? -9.516 2.566 -9.414 1 98.56 297 CYS A CA 1
ATOM 2189 C C . CYS A 1 297 ? -10.117 3.756 -10.156 1 98.56 297 CYS A C 1
ATOM 2191 O O . CYS A 1 297 ? -11.312 4.023 -10.047 1 98.56 297 CYS A O 1
ATOM 2193 N N . ALA A 1 298 ? -9.305 4.371 -10.938 1 97 298 ALA A N 1
ATOM 2194 C CA . ALA A 1 298 ? -9.734 5.566 -11.672 1 97 298 ALA A CA 1
ATOM 2195 C C . ALA A 1 298 ? -10.859 5.238 -12.641 1 97 298 ALA A C 1
ATOM 2197 O O . ALA A 1 298 ? -11.859 5.961 -12.719 1 97 298 ALA A O 1
ATOM 2198 N N . THR A 1 299 ? -10.727 4.148 -13.289 1 98.44 299 THR A N 1
ATOM 2199 C CA . THR A 1 299 ? -11.711 3.799 -14.312 1 98.44 299 THR A CA 1
ATOM 2200 C C . THR A 1 299 ? -13.07 3.506 -13.688 1 98.44 299 THR A C 1
ATOM 2202 O O . THR A 1 299 ? -14.086 4.043 -14.125 1 98.44 299 THR A O 1
ATOM 2205 N N . ALA A 1 300 ? -13.086 2.676 -12.695 1 98.5 300 ALA A N 1
ATOM 2206 C CA . ALA A 1 300 ? -14.359 2.33 -12.07 1 98.5 300 ALA A CA 1
ATOM 2207 C C . ALA A 1 300 ? -15.039 3.566 -11.492 1 98.5 300 ALA A C 1
ATOM 2209 O O . ALA A 1 300 ? -16.25 3.77 -11.68 1 98.5 300 ALA A O 1
ATOM 2210 N N . MET A 1 301 ? -14.32 4.414 -10.797 1 97 301 MET A N 1
ATOM 2211 C CA . MET A 1 301 ? -14.891 5.598 -10.156 1 97 301 MET A CA 1
ATOM 2212 C C . MET A 1 301 ? -15.398 6.586 -11.195 1 97 301 MET A C 1
ATOM 2214 O O . MET A 1 301 ? -16.547 7.047 -11.102 1 97 301 MET A O 1
ATOM 2218 N N . PHE A 1 302 ? -14.602 6.883 -12.203 1 96.44 302 PHE A N 1
ATOM 2219 C CA . PHE A 1 302 ? -14.977 7.91 -13.172 1 96.44 302 PHE A CA 1
ATOM 2220 C C . PHE A 1 302 ? -16.062 7.406 -14.109 1 96.44 302 PHE A C 1
ATOM 2222 O O . PHE A 1 302 ? -16.938 8.172 -14.523 1 96.44 302 PHE A O 1
ATOM 2229 N N . PHE A 1 303 ? -16 6.133 -14.469 1 98 303 PHE A N 1
ATOM 2230 C CA . PHE A 1 303 ? -17.078 5.582 -15.289 1 98 303 PHE A CA 1
ATOM 2231 C C . PHE A 1 303 ? -18.406 5.645 -14.555 1 98 303 PHE A C 1
ATOM 2233 O O . PHE A 1 303 ? -19.422 6.031 -15.133 1 98 303 PHE A O 1
ATOM 2240 N N . ASP A 1 304 ? -18.391 5.293 -13.336 1 97.19 304 ASP A N 1
ATOM 2241 C CA . ASP A 1 304 ? -19.594 5.387 -12.516 1 97.19 304 ASP A CA 1
ATOM 2242 C C . ASP A 1 304 ? -20.078 6.832 -12.406 1 97.19 304 ASP A C 1
ATOM 2244 O O . ASP A 1 304 ? -21.281 7.098 -12.445 1 97.19 304 ASP A O 1
ATOM 2248 N N . SER A 1 305 ? -19.141 7.738 -12.18 1 95.31 305 SER A N 1
ATOM 2249 C CA . SER A 1 305 ? -19.469 9.156 -12.086 1 95.31 305 SER A CA 1
ATOM 2250 C C . SER A 1 305 ? -20.156 9.648 -13.359 1 95.31 305 SER A C 1
ATOM 2252 O O . SER A 1 305 ? -21.141 10.406 -13.289 1 95.31 305 SER A O 1
ATOM 2254 N N . VAL A 1 306 ? -19.672 9.227 -14.492 1 96.44 306 VAL A N 1
ATOM 2255 C CA . VAL A 1 306 ? -20.234 9.625 -15.781 1 96.44 306 VAL A CA 1
ATOM 2256 C C . VAL A 1 306 ? -21.641 9.039 -15.93 1 96.44 306 VAL A C 1
ATOM 2258 O O . VAL A 1 306 ? -22.562 9.734 -16.344 1 96.44 306 VAL A O 1
ATOM 2261 N N . MET A 1 307 ? -21.781 7.801 -15.562 1 95.44 307 MET A N 1
ATOM 2262 C CA . MET A 1 307 ? -23.078 7.145 -15.656 1 95.44 307 MET A CA 1
ATOM 2263 C C . MET A 1 307 ? -24.094 7.793 -14.711 1 95.44 307 MET A C 1
ATOM 2265 O O . MET A 1 307 ? -25.25 8 -15.086 1 95.44 307 MET A O 1
ATOM 2269 N N . ASP A 1 308 ? -23.641 8.109 -13.547 1 92.5 308 ASP A N 1
ATOM 2270 C CA . ASP A 1 308 ? -24.5 8.766 -12.57 1 92.5 308 ASP A CA 1
ATOM 2271 C C . ASP A 1 308 ? -24.875 10.172 -13.023 1 92.5 308 ASP A C 1
ATOM 2273 O O . ASP A 1 308 ? -26.031 10.594 -12.875 1 92.5 308 ASP A O 1
ATOM 2277 N N . ALA A 1 309 ? -23.953 10.898 -13.539 1 92.44 309 ALA A N 1
ATOM 2278 C CA . ALA A 1 309 ? -24.203 12.242 -14.039 1 92.44 309 ALA A CA 1
ATOM 2279 C C . ALA A 1 309 ? -25.219 12.219 -15.18 1 92.44 309 ALA A C 1
ATOM 2281 O O . ALA A 1 309 ? -26.062 13.109 -15.281 1 92.44 309 ALA A O 1
ATOM 2282 N N . ARG A 1 310 ? -25.188 11.312 -16 1 94.5 310 ARG A N 1
ATOM 2283 C CA . ARG A 1 310 ? -26.125 11.156 -17.109 1 94.5 310 ARG A CA 1
ATOM 2284 C C . ARG A 1 310 ? -27.531 10.836 -16.594 1 94.5 310 ARG A C 1
ATOM 2286 O O . ARG A 1 310 ? -28.531 11.305 -17.156 1 94.5 310 ARG A O 1
ATOM 2293 N N . ALA A 1 311 ? -27.562 10.141 -15.516 1 91.5 311 ALA A N 1
ATOM 2294 C CA . ALA A 1 311 ? -28.844 9.695 -14.969 1 91.5 311 ALA A CA 1
ATOM 2295 C C . ALA A 1 311 ? -29.469 10.789 -14.109 1 91.5 311 ALA A C 1
ATOM 2297 O O . ALA A 1 311 ? -30.703 10.969 -14.125 1 91.5 311 ALA A O 1
ATOM 2298 N N . THR A 1 312 ? -28.672 11.547 -13.367 1 89.5 312 THR A N 1
ATOM 2299 C CA . THR A 1 312 ? -29.219 12.453 -12.359 1 89.5 312 THR A CA 1
ATOM 2300 C C . THR A 1 312 ? -28.938 13.906 -12.719 1 89.5 312 THR A C 1
ATOM 2302 O O . THR A 1 312 ? -29.547 14.82 -12.164 1 89.5 312 THR A O 1
ATOM 2305 N N . GLY A 1 313 ? -27.969 14.156 -13.539 1 89.56 313 GLY A N 1
ATOM 2306 C CA . GLY A 1 313 ? -27.562 15.508 -13.883 1 89.56 313 GLY A CA 1
ATOM 2307 C C . GLY A 1 313 ? -26.531 16.078 -12.945 1 89.56 313 GLY A C 1
ATOM 2308 O O . GLY A 1 313 ? -26.078 17.219 -13.125 1 89.56 313 GLY A O 1
ATOM 2309 N N . GLU A 1 314 ? -26.141 15.281 -11.953 1 86.94 314 GLU A N 1
ATOM 2310 C CA . GLU A 1 314 ? -25.141 15.727 -10.984 1 86.94 314 GLU A CA 1
ATOM 2311 C C . GLU A 1 314 ? -23.938 14.797 -10.961 1 86.94 314 GLU A C 1
ATOM 2313 O O . GLU A 1 314 ? -24.078 13.586 -11.117 1 86.94 314 GLU A O 1
ATOM 2318 N N . VAL A 1 315 ? -22.797 15.414 -10.711 1 88.44 315 VAL A N 1
ATOM 2319 C CA . VAL A 1 315 ? -21.562 14.633 -10.672 1 88.44 315 VAL A CA 1
ATOM 2320 C C . VAL A 1 315 ? -21.25 14.242 -9.227 1 88.44 315 VAL A C 1
ATOM 2322 O O . VAL A 1 315 ? -21.266 15.094 -8.328 1 88.44 315 VAL A O 1
ATOM 2325 N N . SER A 1 316 ? -21.047 12.984 -9.008 1 91.38 316 SER A N 1
ATOM 2326 C CA . SER A 1 316 ? -20.625 12.469 -7.711 1 91.38 316 SER A CA 1
ATOM 2327 C C . SER A 1 316 ? -19.516 11.438 -7.871 1 91.38 316 SER A C 1
ATOM 2329 O O . SER A 1 316 ? -19.312 10.891 -8.961 1 91.38 316 SER A O 1
ATOM 2331 N N . TYR A 1 317 ? -18.75 11.281 -6.859 1 94.38 317 TYR A N 1
ATOM 2332 C CA . TYR A 1 317 ? -17.641 10.32 -6.82 1 94.38 317 TYR A CA 1
ATOM 2333 C C . TYR A 1 317 ? -17.875 9.273 -5.734 1 94.38 317 TYR A C 1
ATOM 2335 O O . TYR A 1 317 ? -17.844 9.594 -4.543 1 94.38 317 TYR A O 1
ATOM 2343 N N . ASP A 1 318 ? -18.062 8.062 -6.129 1 94.88 318 ASP A N 1
ATOM 2344 C CA . ASP A 1 318 ? -18.391 6.996 -5.191 1 94.88 318 ASP A CA 1
ATOM 2345 C C . ASP A 1 318 ? -17.125 6.289 -4.703 1 94.88 318 ASP A C 1
ATOM 2347 O O . ASP A 1 318 ? -16.359 5.742 -5.504 1 94.88 318 ASP A O 1
ATOM 2351 N N . LEU A 1 319 ? -16.953 6.262 -3.445 1 95.5 319 LEU A N 1
ATOM 2352 C CA . LEU A 1 319 ? -15.766 5.672 -2.854 1 95.5 319 LEU A CA 1
ATOM 2353 C C . LEU A 1 319 ? -15.758 4.156 -3.035 1 95.5 319 LEU A C 1
ATOM 2355 O O . LEU A 1 319 ? -14.695 3.553 -3.225 1 95.5 319 LEU A O 1
ATOM 2359 N N . THR A 1 320 ? -16.875 3.537 -2.938 1 94.94 320 THR A N 1
ATOM 2360 C CA . THR A 1 320 ? -16.953 2.092 -3.1 1 94.94 320 THR A CA 1
ATOM 2361 C C . THR A 1 320 ? -16.5 1.673 -4.492 1 94.94 320 THR A C 1
ATOM 2363 O O . THR A 1 320 ? -15.766 0.691 -4.641 1 94.94 320 THR A O 1
ATOM 2366 N N . MET A 1 321 ? -16.953 2.467 -5.48 1 96.94 321 MET A N 1
ATOM 2367 C CA . MET A 1 321 ? -16.516 2.195 -6.852 1 96.94 321 MET A CA 1
ATOM 2368 C C . MET A 1 321 ? -15.008 2.34 -6.984 1 96.94 321 MET A C 1
ATOM 2370 O O . MET A 1 321 ? -14.359 1.529 -7.645 1 96.94 321 MET A O 1
ATOM 2374 N N . ALA A 1 322 ? -14.469 3.336 -6.34 1 97.62 322 ALA A N 1
ATOM 2375 C CA . ALA A 1 322 ? -13.023 3.561 -6.379 1 97.62 322 ALA A CA 1
ATOM 2376 C C . ALA A 1 322 ? -12.273 2.41 -5.715 1 97.62 322 ALA A C 1
ATOM 2378 O O . ALA A 1 322 ? -11.336 1.854 -6.301 1 97.62 322 ALA A O 1
ATOM 2379 N N . MET A 1 323 ? -12.664 2.039 -4.516 1 98.12 323 MET A N 1
ATOM 2380 C CA . MET A 1 323 ? -11.984 0.999 -3.748 1 98.12 323 MET A CA 1
ATOM 2381 C C . MET A 1 323 ? -12.07 -0.346 -4.461 1 98.12 323 MET A C 1
ATOM 2383 O O . MET A 1 323 ? -11.055 -1.022 -4.645 1 98.12 323 MET A O 1
ATOM 2387 N N . ASN A 1 324 ? -13.258 -0.711 -4.871 1 98.56 324 ASN A N 1
ATOM 2388 C CA . ASN A 1 324 ? -13.43 -1.993 -5.543 1 98.56 324 ASN A CA 1
ATOM 2389 C C . ASN A 1 324 ? -12.781 -1.994 -6.922 1 98.56 324 ASN A C 1
ATOM 2391 O O . ASN A 1 324 ? -12.297 -3.029 -7.387 1 98.56 324 ASN A O 1
ATOM 2395 N N . GLY A 1 325 ? -12.805 -0.812 -7.594 1 98.81 325 GLY A N 1
ATOM 2396 C CA . GLY A 1 325 ? -12.055 -0.701 -8.836 1 98.81 325 GLY A CA 1
ATOM 2397 C C . GLY A 1 325 ? -10.57 -0.938 -8.664 1 98.81 325 GLY A C 1
ATOM 2398 O O . GLY A 1 325 ? -9.938 -1.578 -9.508 1 98.81 325 GLY A O 1
ATOM 2399 N N . CYS A 1 326 ? -10.023 -0.376 -7.625 1 98.81 326 CYS A N 1
ATOM 2400 C CA . CYS A 1 326 ? -8.625 -0.601 -7.281 1 98.81 326 CYS A CA 1
ATOM 2401 C C . CYS A 1 326 ? -8.344 -2.086 -7.09 1 98.81 326 CYS A C 1
ATOM 2403 O O . CYS A 1 326 ? -7.414 -2.627 -7.691 1 98.81 326 CYS A O 1
ATOM 2405 N N . LEU A 1 327 ? -9.18 -2.771 -6.32 1 98.88 327 LEU A N 1
ATOM 2406 C CA . LEU A 1 327 ? -9.023 -4.199 -6.055 1 98.88 327 LEU A CA 1
ATOM 2407 C C . LEU A 1 327 ? -9.211 -5.012 -7.332 1 98.88 327 LEU A C 1
ATOM 2409 O O . LEU A 1 327 ? -8.516 -6.012 -7.539 1 98.88 327 LEU A O 1
ATOM 2413 N N . ALA A 1 328 ? -10.133 -4.527 -8.148 1 98.94 328 ALA A N 1
ATOM 2414 C CA . ALA A 1 328 ? -10.352 -5.184 -9.43 1 98.94 328 ALA A CA 1
ATOM 2415 C C . ALA A 1 328 ? -9.094 -5.133 -10.297 1 98.94 328 ALA A C 1
ATOM 2417 O O . ALA A 1 328 ? -8.719 -6.125 -10.922 1 98.94 328 ALA A O 1
ATOM 2418 N N . GLY A 1 329 ? -8.477 -3.979 -10.359 1 98.94 329 GLY A N 1
ATOM 2419 C CA . GLY A 1 329 ? -7.223 -3.857 -11.078 1 98.94 329 GLY A CA 1
ATOM 2420 C C . GLY A 1 329 ? -6.137 -4.773 -10.555 1 98.94 329 GLY A C 1
ATOM 2421 O O . GLY A 1 329 ? -5.395 -5.379 -11.328 1 98.94 329 GLY A O 1
ATOM 2422 N N . LEU A 1 330 ? -6.031 -4.875 -9.234 1 98.94 330 LEU A N 1
ATOM 2423 C CA . LEU A 1 330 ? -5.059 -5.746 -8.586 1 98.94 330 LEU A CA 1
ATOM 2424 C C . LEU A 1 330 ? -5.305 -7.207 -8.953 1 98.94 330 LEU A C 1
ATOM 2426 O O . LEU A 1 330 ? -4.375 -7.926 -9.32 1 98.94 330 LEU A O 1
ATOM 2430 N N . VAL A 1 331 ? -6.586 -7.648 -8.914 1 98.94 331 VAL A N 1
ATOM 2431 C CA . VAL A 1 331 ? -6.945 -9.023 -9.258 1 98.94 331 VAL A CA 1
ATOM 2432 C C . VAL A 1 331 ? -6.691 -9.266 -10.742 1 98.94 331 VAL A C 1
ATOM 2434 O O . VAL A 1 331 ? -6.113 -10.289 -11.117 1 98.94 331 VAL A O 1
ATOM 2437 N N . GLY A 1 332 ? -6.992 -8.359 -11.562 1 98.94 332 GLY A N 1
ATOM 2438 C CA . GLY A 1 332 ? -6.891 -8.508 -13.008 1 98.94 332 GLY A CA 1
ATOM 2439 C C . GLY A 1 332 ? -5.457 -8.656 -13.484 1 98.94 332 GLY A C 1
ATOM 2440 O O . GLY A 1 332 ? -5.203 -9.32 -14.492 1 98.94 332 GLY A O 1
ATOM 2441 N N . ILE A 1 333 ? -4.508 -8.055 -12.781 1 98.94 333 ILE A N 1
ATOM 2442 C CA . ILE A 1 333 ? -3.127 -8.031 -13.25 1 98.94 333 ILE A CA 1
ATOM 2443 C C . ILE A 1 333 ? -2.365 -9.219 -12.672 1 98.94 333 ILE A C 1
ATOM 2445 O O . ILE A 1 333 ? -1.258 -9.531 -13.109 1 98.94 333 ILE A O 1
ATOM 2449 N N . THR A 1 334 ? -2.938 -9.914 -11.727 1 98.94 334 THR A N 1
ATOM 2450 C CA . THR A 1 334 ? -2.248 -10.883 -10.883 1 98.94 334 THR A CA 1
ATOM 2451 C C . THR A 1 334 ? -1.733 -12.055 -11.711 1 98.94 334 THR A C 1
ATOM 2453 O O . THR A 1 334 ? -0.621 -12.539 -11.492 1 98.94 334 THR A O 1
ATOM 2456 N N . ALA A 1 335 ? -2.447 -12.477 -12.742 1 98.94 335 ALA A N 1
ATOM 2457 C CA . ALA A 1 335 ? -2.02 -13.594 -13.578 1 98.94 335 ALA A CA 1
ATOM 2458 C C . ALA A 1 335 ? -0.871 -13.18 -14.5 1 98.94 335 ALA A C 1
ATOM 2460 O O . ALA A 1 335 ? 0.015 -13.984 -14.797 1 98.94 335 ALA A O 1
ATOM 2461 N N . GLY A 1 336 ? -0.898 -11.953 -14.938 1 98.94 336 GLY A N 1
ATOM 2462 C CA . GLY A 1 336 ? 0.029 -11.539 -15.977 1 98.94 336 GLY A CA 1
ATOM 2463 C C . GLY A 1 336 ? 1.064 -10.539 -15.492 1 98.94 336 GLY A C 1
ATOM 2464 O O . GLY A 1 336 ? 1.845 -10.016 -16.297 1 98.94 336 GLY A O 1
ATOM 2465 N N . CYS A 1 337 ? 1.206 -10.273 -14.203 1 98.88 337 CYS A N 1
ATOM 2466 C CA . CYS A 1 337 ? 2.031 -9.195 -13.672 1 98.88 337 CYS A CA 1
ATOM 2467 C C . CYS A 1 337 ? 3.494 -9.391 -14.055 1 98.88 337 CYS A C 1
ATOM 2469 O O . CYS A 1 337 ? 4.254 -8.422 -14.125 1 98.88 337 CYS A O 1
ATOM 2471 N N . SER A 1 338 ? 3.891 -10.625 -14.414 1 98.75 338 SER A N 1
ATOM 2472 C CA . SER A 1 338 ? 5.289 -10.938 -14.695 1 98.75 338 SER A CA 1
ATOM 2473 C C . SER A 1 338 ? 5.559 -10.961 -16.203 1 98.75 338 SER A C 1
ATOM 2475 O O . SER A 1 338 ? 6.715 -10.992 -16.625 1 98.75 338 SER A O 1
ATOM 2477 N N . VAL A 1 339 ? 4.496 -10.906 -17.031 1 98.69 339 VAL A N 1
ATOM 2478 C CA . VAL A 1 339 ? 4.758 -11.234 -18.422 1 98.69 339 VAL A CA 1
ATOM 2479 C C . VAL A 1 339 ? 4.176 -10.148 -19.328 1 98.69 339 VAL A C 1
ATOM 2481 O O . VAL A 1 339 ? 4.094 -10.328 -20.547 1 98.69 339 VAL A O 1
ATOM 2484 N N . VAL A 1 340 ? 3.711 -9.047 -18.75 1 98.38 340 VAL A N 1
ATOM 2485 C CA . VAL A 1 340 ? 3.17 -7.98 -19.594 1 98.38 340 VAL A CA 1
ATOM 2486 C C . VAL A 1 340 ? 3.971 -6.699 -19.391 1 98.38 340 VAL A C 1
ATOM 2488 O O . VAL A 1 340 ? 4.535 -6.484 -18.312 1 98.38 340 VAL A O 1
ATOM 2491 N N . GLN A 1 341 ? 3.961 -5.891 -20.359 1 97.94 341 GLN A N 1
ATOM 2492 C CA . GLN A 1 341 ? 4.605 -4.586 -20.281 1 97.94 341 GLN A CA 1
ATOM 2493 C C . GLN A 1 341 ? 3.807 -3.627 -19.406 1 97.94 341 GLN A C 1
ATOM 2495 O O . GLN A 1 341 ? 2.594 -3.779 -19.25 1 97.94 341 GLN A O 1
ATOM 2500 N N . PRO A 1 342 ? 4.457 -2.586 -18.875 1 97.81 342 PRO A N 1
ATOM 2501 C CA . PRO A 1 342 ? 3.768 -1.612 -18.031 1 97.81 342 PRO A CA 1
ATOM 2502 C C . PRO A 1 342 ? 2.58 -0.955 -18.734 1 97.81 342 PRO A C 1
ATOM 2504 O O . PRO A 1 342 ? 1.533 -0.745 -18.109 1 97.81 342 PRO A O 1
ATOM 2507 N N . TRP A 1 343 ? 2.697 -0.622 -19.969 1 97.56 343 TRP A N 1
ATOM 2508 C CA . TRP A 1 343 ? 1.573 -0.014 -20.672 1 97.56 343 TRP A CA 1
ATOM 2509 C C . TRP A 1 343 ? 0.387 -0.971 -20.734 1 97.56 343 TRP A C 1
ATOM 2511 O O . TRP A 1 343 ? -0.767 -0.544 -20.641 1 97.56 343 TRP A O 1
ATOM 2521 N N . ALA A 1 344 ? 0.645 -2.252 -20.953 1 98.5 344 ALA A N 1
ATOM 2522 C CA . ALA A 1 344 ? -0.415 -3.256 -20.984 1 98.5 344 ALA A CA 1
ATOM 2523 C C . ALA A 1 344 ? -1.09 -3.395 -19.625 1 98.5 344 ALA A C 1
ATOM 2525 O O . ALA A 1 344 ? -2.297 -3.631 -19.547 1 98.5 344 ALA A O 1
ATOM 2526 N N . ALA A 1 345 ? -0.268 -3.285 -18.578 1 98.75 345 ALA A N 1
ATOM 2527 C CA . ALA A 1 345 ? -0.829 -3.326 -17.219 1 98.75 345 ALA A CA 1
ATOM 2528 C C . ALA A 1 345 ? -1.859 -2.217 -17.031 1 98.75 345 ALA A C 1
ATOM 2530 O O . ALA A 1 345 ? -2.885 -2.424 -16.375 1 98.75 345 ALA A O 1
ATOM 2531 N N . CYS A 1 346 ? -1.593 -1.03 -17.562 1 98.62 346 CYS A N 1
ATOM 2532 C CA . CYS A 1 346 ? -2.549 0.069 -17.5 1 98.62 346 CYS A CA 1
ATOM 2533 C C . CYS A 1 346 ? -3.855 -0.305 -18.188 1 98.62 346 CYS A C 1
ATOM 2535 O O . CYS A 1 346 ? -4.938 -0.104 -17.641 1 98.62 346 CYS A O 1
ATOM 2537 N N . ILE A 1 347 ? -3.777 -0.893 -19.312 1 98.88 347 ILE A N 1
ATOM 2538 C CA . ILE A 1 347 ? -4.961 -1.265 -20.078 1 98.88 347 ILE A CA 1
ATOM 2539 C C . ILE A 1 347 ? -5.73 -2.361 -19.344 1 98.88 347 ILE A C 1
ATOM 2541 O O . ILE A 1 347 ? -6.957 -2.312 -19.25 1 98.88 347 ILE A O 1
ATOM 2545 N N . ILE A 1 348 ? -4.984 -3.328 -18.891 1 98.94 348 ILE A N 1
ATOM 2546 C CA . ILE A 1 348 ? -5.609 -4.414 -18.141 1 98.94 348 ILE A CA 1
ATOM 2547 C C . ILE A 1 348 ? -6.355 -3.85 -16.938 1 98.94 348 ILE A C 1
ATOM 2549 O O . ILE A 1 348 ? -7.473 -4.277 -16.625 1 98.94 348 ILE A O 1
ATOM 2553 N N . GLY A 1 349 ? -5.754 -2.855 -16.219 1 98.94 349 GLY A N 1
ATOM 2554 C CA . GLY A 1 349 ? -6.418 -2.184 -15.117 1 98.94 349 GLY A CA 1
ATOM 2555 C C . GLY A 1 349 ? -7.672 -1.436 -15.539 1 98.94 349 GLY A C 1
ATOM 2556 O O . GLY A 1 349 ? -8.703 -1.509 -14.867 1 98.94 349 GLY A O 1
ATOM 2557 N N . VAL A 1 350 ? -7.59 -0.75 -16.641 1 98.88 350 VAL A N 1
ATOM 2558 C CA . VAL A 1 350 ? -8.727 -0.004 -17.172 1 98.88 350 VAL A CA 1
ATOM 2559 C C . VAL A 1 350 ? -9.891 -0.958 -17.438 1 98.88 350 VAL A C 1
ATOM 2561 O O . VAL A 1 350 ? -11.016 -0.721 -16.984 1 98.88 350 VAL A O 1
ATOM 2564 N N . ILE A 1 351 ? -9.633 -2.047 -18.078 1 98.94 351 ILE A N 1
ATOM 2565 C CA . ILE A 1 351 ? -10.68 -3.004 -18.422 1 98.94 351 ILE A CA 1
ATOM 2566 C C . ILE A 1 351 ? -11.195 -3.684 -17.156 1 98.94 351 ILE A C 1
ATOM 2568 O O . ILE A 1 351 ? -12.391 -3.951 -17.031 1 98.94 351 ILE A O 1
ATOM 2572 N N . ALA A 1 352 ? -10.297 -3.918 -16.234 1 98.94 352 ALA A N 1
ATOM 2573 C CA . ALA A 1 352 ? -10.711 -4.512 -14.969 1 98.94 352 ALA A CA 1
ATOM 2574 C C . ALA A 1 352 ? -11.742 -3.639 -14.266 1 98.94 352 ALA A C 1
ATOM 2576 O O . ALA A 1 352 ? -12.711 -4.148 -13.695 1 98.94 352 ALA A O 1
ATOM 2577 N N . GLY A 1 353 ? -11.508 -2.301 -14.289 1 98.88 353 GLY A N 1
ATOM 2578 C CA . GLY A 1 353 ? -12.484 -1.391 -13.711 1 98.88 353 GLY A CA 1
ATOM 2579 C C . GLY A 1 353 ? -13.852 -1.495 -14.359 1 98.88 353 GLY A C 1
ATOM 2580 O O . GLY A 1 353 ? -14.867 -1.479 -13.664 1 98.88 353 GLY A O 1
ATOM 2581 N N . LEU A 1 354 ? -13.859 -1.647 -15.602 1 98.88 354 LEU A N 1
ATOM 2582 C CA . LEU A 1 354 ? -15.109 -1.762 -16.344 1 98.88 354 LEU A CA 1
ATOM 2583 C C . LEU A 1 354 ? -15.781 -3.105 -16.078 1 98.88 354 LEU A C 1
ATOM 2585 O O . LEU A 1 354 ? -17 -3.182 -15.969 1 98.88 354 LEU A O 1
ATOM 2589 N N . VAL A 1 355 ? -14.984 -4.172 -16.031 1 98.94 355 VAL A N 1
ATOM 2590 C CA . VAL A 1 355 ? -15.5 -5.504 -15.727 1 98.94 355 VAL A CA 1
ATOM 2591 C C . VAL A 1 355 ? -16.141 -5.504 -14.352 1 98.94 355 VAL A C 1
ATOM 2593 O O . VAL A 1 355 ? -17.25 -6.043 -14.172 1 98.94 355 VAL A O 1
ATOM 2596 N N . TYR A 1 356 ? -15.516 -4.902 -13.391 1 98.81 356 TYR A N 1
ATOM 2597 C CA . TYR A 1 356 ? -16.094 -4.793 -12.055 1 98.81 356 TYR A CA 1
ATOM 2598 C C . TYR A 1 356 ? -17.453 -4.094 -12.102 1 98.81 356 TYR A C 1
ATOM 2600 O O . TYR A 1 356 ? -18.438 -4.613 -11.586 1 98.81 356 TYR A O 1
ATOM 2608 N N . TYR A 1 357 ? -17.453 -2.912 -12.742 1 98.56 357 TYR A N 1
ATOM 2609 C CA . TYR A 1 357 ? -18.672 -2.117 -12.812 1 98.56 357 TYR A CA 1
ATOM 2610 C C . TYR A 1 357 ? -19.812 -2.912 -13.445 1 98.56 357 TYR A C 1
ATOM 2612 O O . TYR A 1 357 ? -20.906 -2.982 -12.898 1 98.56 357 TYR A O 1
ATOM 2620 N N . GLY A 1 358 ? -19.547 -3.539 -14.586 1 98.56 358 GLY A N 1
ATOM 2621 C CA . GLY A 1 358 ? -20.562 -4.301 -15.305 1 98.56 358 GLY A CA 1
ATOM 2622 C C . GLY A 1 358 ? -21.078 -5.492 -14.516 1 98.56 358 GLY A C 1
ATOM 2623 O O . GLY A 1 358 ? -22.281 -5.73 -14.461 1 98.56 358 GLY A O 1
ATOM 2624 N N . PHE A 1 359 ? -20.219 -6.215 -13.883 1 98.69 359 PHE A N 1
ATOM 2625 C CA . PHE A 1 359 ? -20.609 -7.422 -13.164 1 98.69 359 PHE A CA 1
ATOM 2626 C C . PHE A 1 359 ? -21.328 -7.066 -11.867 1 98.69 359 PHE A C 1
ATOM 2628 O O . PHE A 1 359 ? -22.219 -7.801 -11.422 1 98.69 359 PHE A O 1
ATOM 2635 N N . SER A 1 360 ? -20.906 -5.98 -11.211 1 98.25 360 SER A N 1
ATOM 2636 C CA . SER A 1 360 ? -21.641 -5.508 -10.039 1 98.25 360 SER A CA 1
ATOM 2637 C C . SER A 1 360 ? -23.094 -5.227 -10.375 1 98.25 360 SER A C 1
ATOM 2639 O O . SER A 1 360 ? -24 -5.648 -9.656 1 98.25 360 SER A O 1
ATOM 2641 N N . LYS A 1 361 ? -23.328 -4.547 -11.508 1 97.31 361 LYS A N 1
ATOM 2642 C CA . LYS A 1 361 ? -24.688 -4.238 -11.953 1 97.31 361 LYS A CA 1
ATOM 2643 C C . LYS A 1 361 ? -25.438 -5.504 -12.375 1 97.31 361 LYS A C 1
ATOM 2645 O O . LYS A 1 361 ? -26.641 -5.625 -12.148 1 97.31 361 LYS A O 1
ATOM 2650 N N . LEU A 1 362 ? -24.703 -6.422 -12.938 1 98.19 362 LEU A N 1
ATOM 2651 C CA . LEU A 1 362 ? -25.312 -7.676 -13.383 1 98.19 362 LEU A CA 1
ATOM 2652 C C . LEU A 1 362 ? -25.828 -8.477 -12.195 1 98.19 362 LEU A C 1
ATOM 2654 O O . LEU A 1 362 ? -26.922 -9.062 -12.266 1 98.19 362 LEU A O 1
ATOM 2658 N N . LEU A 1 363 ? -25.078 -8.547 -11.141 1 98.25 363 LEU A N 1
ATOM 2659 C CA . LEU A 1 363 ? -25.516 -9.281 -9.953 1 98.25 363 LEU A CA 1
ATOM 2660 C C . LEU A 1 363 ? -26.828 -8.703 -9.422 1 98.25 363 LEU A C 1
ATOM 2662 O O . LEU A 1 363 ? -27.734 -9.453 -9.039 1 98.25 363 LEU A O 1
ATOM 2666 N N . VAL A 1 364 ? -26.891 -7.395 -9.398 1 97.12 364 VAL A N 1
ATOM 2667 C CA . VAL A 1 364 ? -28.094 -6.734 -8.906 1 97.12 364 VAL A CA 1
ATOM 2668 C C . VAL A 1 364 ? -29.266 -7.059 -9.828 1 97.12 364 VAL A C 1
ATOM 2670 O O . VAL A 1 364 ? -30.375 -7.355 -9.359 1 97.12 364 VAL A O 1
ATOM 2673 N N . ALA A 1 365 ? -29.047 -6.996 -11.109 1 97.12 365 ALA A N 1
ATOM 2674 C CA . ALA A 1 365 ? -30.078 -7.297 -12.094 1 97.12 365 ALA A CA 1
ATOM 2675 C C . ALA A 1 365 ? -30.578 -8.727 -11.945 1 97.12 365 ALA A C 1
ATOM 2677 O O . ALA A 1 365 ? -31.766 -9.008 -12.164 1 97.12 365 ALA A O 1
ATOM 2678 N N . LEU A 1 366 ? -29.672 -9.625 -11.547 1 97.81 366 LEU A N 1
ATOM 2679 C CA . LEU A 1 366 ? -30.016 -11.039 -11.406 1 97.81 366 LEU A CA 1
ATOM 2680 C C . LEU A 1 366 ? -30.5 -11.336 -9.984 1 97.81 366 LEU A C 1
ATOM 2682 O O . LEU A 1 366 ? -30.797 -12.492 -9.656 1 97.81 366 LEU A O 1
ATOM 2686 N N . LYS A 1 367 ? -30.516 -10.328 -9.148 1 97.5 367 LYS A N 1
ATOM 2687 C CA . LYS A 1 367 ? -30.969 -10.398 -7.762 1 97.5 367 LYS A CA 1
ATOM 2688 C C . LYS A 1 367 ? -30.125 -11.398 -6.969 1 97.5 367 LYS A C 1
ATOM 2690 O O . LYS A 1 367 ? -30.672 -12.211 -6.211 1 97.5 367 LYS A O 1
ATOM 2695 N N . ILE A 1 368 ? -28.828 -11.406 -7.238 1 98.19 368 ILE A N 1
ATOM 2696 C CA . ILE A 1 368 ? -27.844 -12.133 -6.453 1 98.19 368 ILE A CA 1
ATOM 2697 C C . ILE A 1 368 ? -27.156 -11.172 -5.473 1 98.19 368 ILE A C 1
ATOM 2699 O O . ILE A 1 368 ? -26.547 -10.188 -5.883 1 98.19 368 ILE A O 1
ATOM 2703 N N . ASP A 1 369 ? -27.281 -11.453 -4.203 1 97.75 369 ASP A N 1
ATOM 2704 C CA . ASP A 1 369 ? -26.859 -10.523 -3.166 1 97.75 369 ASP A CA 1
ATOM 2705 C C . ASP A 1 369 ? -25.438 -10.844 -2.693 1 97.75 369 ASP A C 1
ATOM 2707 O O . ASP A 1 369 ? -25.234 -11.812 -1.956 1 97.75 369 ASP A O 1
ATOM 2711 N N . ASP A 1 370 ? -24.516 -10.094 -3.127 1 97.5 370 ASP A N 1
ATOM 2712 C CA . ASP A 1 370 ? -23.125 -10.062 -2.654 1 97.5 370 ASP A CA 1
ATOM 2713 C C . ASP A 1 370 ? -22.875 -8.836 -1.785 1 97.5 370 ASP A C 1
ATOM 2715 O O . ASP A 1 370 ? -22.719 -7.727 -2.301 1 97.5 370 ASP A O 1
ATOM 2719 N N . ALA A 1 371 ? -22.719 -9.055 -0.521 1 94.75 371 ALA A N 1
ATOM 2720 C CA . ALA A 1 371 ? -22.75 -7.969 0.454 1 94.75 371 ALA A CA 1
ATOM 2721 C C . ALA A 1 371 ? -21.578 -7.004 0.237 1 94.75 371 ALA A C 1
ATOM 2723 O O . ALA A 1 371 ? -21.656 -5.832 0.609 1 94.75 371 ALA A O 1
ATOM 2724 N N . VAL A 1 372 ? -20.453 -7.465 -0.362 1 95.5 372 VAL A N 1
ATOM 2725 C CA . VAL A 1 372 ? -19.281 -6.598 -0.436 1 95.5 372 VAL A CA 1
ATOM 2726 C C . VAL A 1 372 ? -18.781 -6.531 -1.876 1 95.5 372 VAL A C 1
ATOM 2728 O O . VAL A 1 372 ? -17.688 -6.023 -2.135 1 95.5 372 VAL A O 1
ATOM 2731 N N . ASP A 1 373 ? -19.453 -7.152 -2.873 1 97.44 373 ASP A N 1
ATOM 2732 C CA . ASP A 1 373 ? -19.094 -7.195 -4.285 1 97.44 373 ASP A CA 1
ATOM 2733 C C . ASP A 1 373 ? -17.797 -7.973 -4.488 1 97.44 373 ASP A C 1
ATOM 2735 O O . ASP A 1 373 ? -16.922 -7.559 -5.262 1 97.44 373 ASP A O 1
ATOM 2739 N N . ALA A 1 374 ? -17.672 -9.039 -3.818 1 97.94 374 ALA A N 1
ATOM 2740 C CA . ALA A 1 374 ? -16.5 -9.906 -3.973 1 97.94 374 ALA A CA 1
ATOM 2741 C C . ALA A 1 374 ? -16.547 -10.648 -5.301 1 97.94 374 ALA A C 1
ATOM 2743 O O . ALA A 1 374 ? -15.508 -10.891 -5.922 1 97.94 374 ALA A O 1
ATOM 2744 N N . VAL A 1 375 ? -17.719 -11.008 -5.711 1 98.69 375 VAL A N 1
ATOM 2745 C CA . VAL A 1 375 ? -17.875 -11.781 -6.938 1 98.69 375 VAL A CA 1
ATOM 2746 C C . VAL A 1 375 ? -17.406 -10.953 -8.133 1 98.69 375 VAL A C 1
ATOM 2748 O O . VAL A 1 375 ? -16.562 -11.398 -8.906 1 98.69 375 VAL A O 1
ATOM 2751 N N . PRO A 1 376 ? -17.875 -9.734 -8.336 1 98.88 376 PRO A N 1
ATOM 2752 C CA . PRO A 1 376 ? -17.375 -8.93 -9.453 1 98.88 376 PRO A CA 1
ATOM 2753 C C . PRO A 1 376 ? -15.867 -8.672 -9.367 1 98.88 376 PRO A C 1
ATOM 2755 O O . PRO A 1 376 ? -15.18 -8.648 -10.391 1 98.88 376 PRO A O 1
ATOM 2758 N N . VAL A 1 377 ? -15.352 -8.461 -8.188 1 98.81 377 VAL A N 1
ATOM 2759 C CA . VAL A 1 377 ? -13.945 -8.109 -8 1 98.81 377 VAL A CA 1
ATOM 2760 C C . VAL A 1 377 ? -13.07 -9.336 -8.258 1 98.81 377 VAL A C 1
ATOM 2762 O O . VAL A 1 377 ? -12.102 -9.273 -9.016 1 98.81 377 VAL A O 1
ATOM 2765 N N . HIS A 1 378 ? -13.445 -10.484 -7.672 1 98.88 378 HIS A N 1
ATOM 2766 C CA . HIS A 1 378 ? -12.523 -11.617 -7.66 1 98.88 378 HIS A CA 1
ATOM 2767 C C . HIS A 1 378 ? -12.875 -12.625 -8.75 1 98.88 378 HIS A C 1
ATOM 2769 O O . HIS A 1 378 ? -11.992 -13.141 -9.438 1 98.88 378 HIS A O 1
ATOM 2775 N N . PHE A 1 379 ? -14.164 -12.945 -8.906 1 98.88 379 PHE A N 1
ATOM 2776 C CA . PHE A 1 379 ? -14.539 -13.922 -9.922 1 98.88 379 PHE A CA 1
ATOM 2777 C C . PHE A 1 379 ? -14.398 -13.328 -11.32 1 98.88 379 PHE A C 1
ATOM 2779 O O . PHE A 1 379 ? -13.656 -13.852 -12.148 1 98.88 379 PHE A O 1
ATOM 2786 N N . ALA A 1 380 ? -15.102 -12.266 -11.555 1 98.94 380 ALA A N 1
ATOM 2787 C CA . ALA A 1 380 ? -15.117 -11.672 -12.883 1 98.94 380 ALA A CA 1
ATOM 2788 C C . ALA A 1 380 ? -13.734 -11.18 -13.289 1 98.94 380 ALA A C 1
ATOM 2790 O O . ALA A 1 380 ? -13.281 -11.438 -14.406 1 98.94 380 ALA A O 1
ATOM 2791 N N . ASN A 1 381 ? -13.062 -10.516 -12.398 1 98.94 381 ASN A N 1
ATOM 2792 C CA . ASN A 1 381 ? -11.75 -9.984 -12.758 1 98.94 381 ASN A CA 1
ATOM 2793 C C . ASN A 1 381 ? -10.664 -11.055 -12.664 1 98.94 381 ASN A C 1
ATOM 2795 O O . ASN A 1 381 ? -9.602 -10.922 -13.266 1 98.94 381 ASN A O 1
ATOM 2799 N N . GLY A 1 382 ? -10.914 -12.117 -11.828 1 98.94 382 GLY A N 1
ATOM 2800 C CA . GLY A 1 382 ? -10.055 -13.281 -11.961 1 98.94 382 GLY A CA 1
ATOM 2801 C C . GLY A 1 382 ? -10.07 -13.883 -13.352 1 98.94 382 GLY A C 1
ATOM 2802 O O . GLY A 1 382 ? -9.023 -14.211 -13.914 1 98.94 382 GLY A O 1
ATOM 2803 N N . MET A 1 383 ? -11.266 -13.992 -13.859 1 98.88 383 MET A N 1
ATOM 2804 C CA . MET A 1 383 ? -11.438 -14.492 -15.219 1 98.88 383 MET A CA 1
ATOM 2805 C C . MET A 1 383 ? -10.781 -13.555 -16.234 1 98.88 383 MET A C 1
ATOM 2807 O O . MET A 1 383 ? -10.031 -14.008 -17.094 1 98.88 383 MET A O 1
ATOM 2811 N N . TRP A 1 384 ? -10.977 -12.273 -16.078 1 98.94 384 TRP A N 1
ATOM 2812 C CA . TRP A 1 384 ? -10.367 -11.289 -16.969 1 98.94 384 TRP A CA 1
ATOM 2813 C C . TRP A 1 384 ? -8.844 -11.367 -16.891 1 98.94 384 TRP A C 1
ATOM 2815 O O . TRP A 1 384 ? -8.164 -11.336 -17.922 1 98.94 384 TRP A O 1
ATOM 2825 N N . GLY A 1 385 ? -8.336 -11.461 -15.703 1 98.94 385 GLY A N 1
ATOM 2826 C CA . GLY A 1 385 ? -6.891 -11.523 -15.531 1 98.94 385 GLY A CA 1
ATOM 2827 C C . GLY A 1 385 ? -6.25 -12.688 -16.25 1 98.94 385 GLY A C 1
ATOM 2828 O O . GLY A 1 385 ? -5.207 -12.539 -16.891 1 98.94 385 GLY A O 1
ATOM 2829 N N . VAL A 1 386 ? -6.887 -13.844 -16.156 1 98.94 386 VAL A N 1
ATOM 2830 C CA . VAL A 1 386 ? -6.371 -15.031 -16.828 1 98.94 386 VAL A CA 1
ATOM 2831 C C . VAL A 1 386 ? -6.445 -14.844 -18.344 1 98.94 386 VAL A C 1
ATOM 2833 O O . VAL A 1 386 ? -5.473 -15.109 -19.062 1 98.94 386 VAL A O 1
ATOM 2836 N N . LEU A 1 387 ? -7.52 -14.336 -18.828 1 98.94 387 LEU A N 1
ATOM 2837 C CA . LEU A 1 387 ? -7.699 -14.141 -20.266 1 98.94 387 LEU A CA 1
ATOM 2838 C C . LEU A 1 387 ? -6.758 -13.062 -20.781 1 98.94 387 LEU A C 1
ATOM 2840 O O . LEU A 1 387 ? -6.25 -13.172 -21.906 1 98.94 387 LEU A O 1
ATOM 2844 N N . ALA A 1 388 ? -6.52 -12.031 -20.016 1 98.94 388 ALA A N 1
ATOM 2845 C CA . ALA A 1 388 ? -5.664 -10.922 -20.422 1 98.94 388 ALA A CA 1
ATOM 2846 C C . ALA A 1 388 ? -4.258 -11.414 -20.766 1 98.94 388 ALA A C 1
ATOM 2848 O O . ALA A 1 388 ? -3.605 -10.867 -21.656 1 98.94 388 ALA A O 1
ATOM 2849 N N . VAL A 1 389 ? -3.805 -12.406 -20.078 1 98.88 389 VAL A N 1
ATOM 2850 C CA . VAL A 1 389 ? -2.49 -12.977 -20.344 1 98.88 389 VAL A CA 1
ATOM 2851 C C . VAL A 1 389 ? -2.441 -13.516 -21.781 1 98.88 389 VAL A C 1
ATOM 2853 O O . VAL A 1 389 ? -1.451 -13.32 -22.484 1 98.88 389 VAL A O 1
ATOM 2856 N N . GLY A 1 390 ? -3.523 -14.172 -22.203 1 98.75 390 GLY A N 1
ATOM 2857 C CA . GLY A 1 390 ? -3.588 -14.727 -23.547 1 98.75 390 GLY A CA 1
ATOM 2858 C C . GLY A 1 390 ? -3.533 -13.664 -24.641 1 98.75 390 GLY A C 1
ATOM 2859 O O . GLY A 1 390 ? -3.18 -13.961 -25.781 1 98.75 390 GLY A O 1
ATOM 2860 N N . PHE A 1 391 ? -3.803 -12.445 -24.25 1 98.75 391 PHE A N 1
ATOM 2861 C CA . PHE A 1 391 ? -3.809 -11.359 -25.219 1 98.75 391 PHE A CA 1
ATOM 2862 C C . PHE A 1 391 ? -2.523 -10.547 -25.125 1 98.75 391 PHE A C 1
ATOM 2864 O O . PHE A 1 391 ? -1.96 -10.156 -26.156 1 98.75 391 PHE A O 1
ATOM 2871 N N . PHE A 1 392 ? -1.896 -10.336 -23.906 1 98.69 392 PHE A N 1
ATOM 2872 C CA . PHE A 1 392 ? -0.942 -9.25 -23.719 1 98.69 392 PHE A CA 1
ATOM 2873 C C . PHE A 1 392 ? 0.433 -9.797 -23.359 1 98.69 392 PHE A C 1
ATOM 2875 O O . PHE A 1 392 ? 1.4 -9.039 -23.266 1 98.69 392 PHE A O 1
ATOM 2882 N N . ALA A 1 393 ? 0.573 -11.062 -23.141 1 98.75 393 ALA A N 1
ATOM 2883 C CA . ALA A 1 393 ? 1.85 -11.602 -22.672 1 98.75 393 ALA A CA 1
ATOM 2884 C C . ALA A 1 393 ? 2.953 -11.352 -23.703 1 98.75 393 ALA A C 1
ATOM 2886 O O . ALA A 1 393 ? 2.814 -11.703 -24.875 1 98.75 393 ALA A O 1
ATOM 2887 N N . ASP A 1 394 ? 4.035 -10.727 -23.25 1 97.81 394 ASP A N 1
ATOM 2888 C CA . ASP A 1 394 ? 5.211 -10.438 -24.062 1 97.81 394 ASP A CA 1
ATOM 2889 C C . ASP A 1 394 ? 6.176 -11.617 -24.078 1 97.81 394 ASP A C 1
ATOM 2891 O O . ASP A 1 394 ? 6.668 -12.031 -23.031 1 97.81 394 ASP A O 1
ATOM 2895 N N . PRO A 1 395 ? 6.559 -12.086 -25.266 1 97.56 395 PRO A N 1
ATOM 2896 C CA . PRO A 1 395 ? 7.418 -13.266 -25.328 1 97.56 395 PRO A CA 1
ATOM 2897 C C . PRO A 1 395 ? 8.75 -13.078 -24.609 1 97.56 395 PRO A C 1
ATOM 2899 O O . PRO A 1 395 ? 9.258 -14.016 -23.984 1 97.56 395 PRO A O 1
ATOM 2902 N N . THR A 1 396 ? 9.281 -11.945 -24.672 1 96.56 396 THR A N 1
ATOM 2903 C CA . THR A 1 396 ? 10.547 -11.68 -24 1 96.56 396 THR A CA 1
ATOM 2904 C C . THR A 1 396 ? 10.367 -11.773 -22.484 1 96.56 396 THR A C 1
ATOM 2906 O O . THR A 1 396 ? 11.203 -12.359 -21.781 1 96.56 396 THR A O 1
ATOM 2909 N N . LEU A 1 397 ? 9.312 -11.195 -22.016 1 97.31 397 LEU A N 1
ATOM 2910 C CA . LEU A 1 397 ? 9.039 -11.234 -20.594 1 97.31 397 LEU A CA 1
ATOM 2911 C C . LEU A 1 397 ? 8.656 -12.641 -20.141 1 97.31 397 LEU A C 1
ATOM 2913 O O . LEU A 1 397 ? 8.969 -13.055 -19.031 1 97.31 397 LEU A O 1
ATOM 2917 N N . MET A 1 398 ? 7.984 -13.422 -21.031 1 97.94 398 MET A N 1
ATOM 2918 C CA . MET A 1 398 ? 7.711 -14.828 -20.766 1 97.94 398 MET A CA 1
ATOM 2919 C C . MET A 1 398 ? 9 -15.586 -20.484 1 97.94 398 MET A C 1
ATOM 2921 O O . MET A 1 398 ? 9.086 -16.344 -19.5 1 97.94 398 MET A O 1
ATOM 2925 N N . ALA A 1 399 ? 9.992 -15.352 -21.25 1 97 399 ALA A N 1
ATOM 2926 C CA . ALA A 1 399 ? 11.289 -16.016 -21.078 1 97 399 ALA A CA 1
ATOM 2927 C C . ALA A 1 399 ? 11.938 -15.633 -19.75 1 97 399 ALA A C 1
ATOM 2929 O O . ALA A 1 399 ? 12.438 -16.484 -19.031 1 97 399 ALA A O 1
ATOM 2930 N N . ILE A 1 400 ? 11.883 -14.367 -19.453 1 96.56 400 ILE A N 1
ATOM 2931 C CA . ILE A 1 400 ? 12.508 -13.852 -18.25 1 96.56 400 ILE A CA 1
ATOM 2932 C C . ILE A 1 400 ? 11.82 -14.438 -17.016 1 96.56 400 ILE A C 1
ATOM 2934 O O . ILE A 1 400 ? 12.469 -14.758 -16.016 1 96.56 400 ILE A O 1
ATOM 2938 N N . ALA A 1 401 ? 10.484 -14.664 -17.125 1 97.31 401 ALA A N 1
ATOM 2939 C CA . ALA A 1 401 ? 9.695 -15.164 -16 1 97.31 401 ALA A CA 1
ATOM 2940 C C . ALA A 1 401 ? 9.742 -16.688 -15.93 1 97.31 401 ALA A C 1
ATOM 2942 O O . ALA A 1 401 ? 9.148 -17.297 -15.031 1 97.31 401 ALA A O 1
ATOM 2943 N N . GLY A 1 402 ? 10.383 -17.328 -16.859 1 96.31 402 GLY A N 1
ATOM 2944 C CA . GLY A 1 402 ? 10.609 -18.766 -16.797 1 96.31 402 GLY A CA 1
ATOM 2945 C C . GLY A 1 402 ? 9.586 -19.562 -17.578 1 96.31 402 GLY A C 1
ATOM 2946 O O . GLY A 1 402 ? 9.422 -20.766 -17.359 1 96.31 402 GLY A O 1
ATOM 2947 N N . TYR A 1 403 ? 8.875 -18.906 -18.438 1 97.56 403 TYR A N 1
ATOM 2948 C CA . TYR A 1 403 ? 7.91 -19.594 -19.297 1 97.56 403 TYR A CA 1
ATOM 2949 C C . TYR A 1 403 ? 8.492 -19.828 -20.688 1 97.56 403 TYR A C 1
ATOM 2951 O O . TYR A 1 403 ? 9.648 -19.484 -20.953 1 97.56 403 TYR A O 1
ATOM 2959 N N . ASN A 1 404 ? 7.75 -20.469 -21.547 1 96.25 404 ASN A N 1
ATOM 2960 C CA . ASN A 1 404 ? 8.195 -20.75 -22.906 1 96.25 404 ASN A CA 1
ATOM 2961 C C . ASN A 1 404 ? 8.398 -19.469 -23.719 1 96.25 404 ASN A C 1
ATOM 2963 O O . ASN A 1 404 ? 7.453 -18.703 -23.922 1 96.25 404 ASN A O 1
ATOM 2967 N N . GLU A 1 405 ? 9.516 -19.281 -24.203 1 92.75 405 GLU A N 1
ATOM 2968 C CA . GLU A 1 405 ? 9.898 -18.031 -24.859 1 92.75 405 GLU A CA 1
ATOM 2969 C C . GLU A 1 405 ? 9.305 -17.938 -26.266 1 92.75 405 GLU A C 1
ATOM 2971 O O . GLU A 1 405 ? 9.273 -16.859 -26.859 1 92.75 405 GLU A O 1
ATOM 2976 N N . GLU A 1 406 ? 8.906 -19.031 -26.828 1 94.94 406 GLU A N 1
ATOM 2977 C CA . GLU A 1 406 ? 8.375 -19.047 -28.188 1 94.94 406 GLU A CA 1
ATOM 2978 C C . GLU A 1 406 ? 6.879 -18.734 -28.203 1 94.94 406 GLU A C 1
ATOM 2980 O O . GLU A 1 406 ? 6.266 -18.641 -29.266 1 94.94 406 GLU A O 1
ATOM 2985 N N . LYS A 1 407 ? 6.355 -18.609 -27.047 1 96.69 407 LYS A N 1
ATOM 2986 C CA . LYS A 1 407 ? 4.918 -18.391 -26.906 1 96.69 407 LYS A CA 1
ATOM 2987 C C . LYS A 1 407 ? 4.625 -17.016 -26.312 1 96.69 407 LYS A C 1
ATOM 2989 O O . LYS A 1 407 ? 5.52 -16.359 -25.781 1 96.69 407 LYS A O 1
ATOM 2994 N N . GLY A 1 408 ? 3.363 -16.531 -26.516 1 97.25 408 GLY A N 1
ATOM 2995 C CA . GLY A 1 408 ? 2.943 -15.227 -26.031 1 97.25 408 GLY A CA 1
ATOM 2996 C C . GLY A 1 408 ? 1.493 -14.914 -26.344 1 97.25 408 GLY A C 1
ATOM 2997 O O . GLY A 1 408 ? 0.726 -15.805 -26.719 1 97.25 408 GLY A O 1
ATOM 2998 N N . GLY A 1 409 ? 1.168 -13.68 -26.062 1 98 409 GLY A N 1
ATOM 2999 C CA . GLY A 1 409 ? -0.186 -13.219 -26.312 1 98 409 GLY A CA 1
ATOM 3000 C C . GLY A 1 409 ? -0.466 -13 -27.797 1 98 409 GLY A C 1
ATOM 3001 O O . GLY A 1 409 ? 0.455 -12.758 -28.578 1 98 409 GLY A O 1
ATOM 3002 N N . VAL A 1 410 ? -1.725 -12.977 -28.094 1 98.06 410 VAL A N 1
ATOM 3003 C CA . VAL A 1 410 ? -2.17 -12.883 -29.484 1 98.06 410 VAL A CA 1
ATOM 3004 C C . VAL A 1 410 ? -1.712 -11.547 -30.078 1 98.06 410 VAL A C 1
ATOM 3006 O O . VAL A 1 410 ? -1.413 -11.469 -31.266 1 98.06 410 VAL A O 1
ATOM 3009 N N . PHE A 1 411 ? -1.581 -10.508 -29.297 1 97.81 411 PHE A N 1
ATOM 3010 C CA . PHE A 1 411 ? -1.252 -9.172 -29.797 1 97.81 411 PHE A CA 1
ATOM 3011 C C . PHE A 1 411 ? 0.204 -9.109 -30.234 1 97.81 411 PHE A C 1
ATOM 3013 O O . PHE A 1 411 ? 0.61 -8.164 -30.922 1 97.81 411 PHE A O 1
ATOM 3020 N N . TYR A 1 412 ? 0.979 -10.125 -29.953 1 96.75 412 TYR A N 1
ATOM 3021 C CA . TYR A 1 412 ? 2.385 -10.133 -30.344 1 96.75 412 TYR A CA 1
ATOM 3022 C C . TYR A 1 412 ? 2.605 -11.031 -31.562 1 96.75 412 TYR A C 1
ATOM 3024 O O . TYR A 1 412 ? 3.746 -11.25 -31.969 1 96.75 412 TYR A O 1
ATOM 3032 N N . GLY A 1 413 ? 1.592 -11.609 -32.125 1 93.81 413 GLY A N 1
ATOM 3033 C CA . GLY A 1 413 ? 1.629 -12.312 -33.406 1 93.81 413 GLY A CA 1
ATOM 3034 C C . GLY A 1 413 ? 2.289 -13.672 -33.312 1 93.81 413 GLY A C 1
ATOM 3035 O O . GLY A 1 413 ? 2.846 -14.164 -34.281 1 93.81 413 GLY A O 1
ATOM 3036 N N . VAL A 1 414 ? 2.301 -14.336 -32.125 1 92.88 414 VAL A N 1
ATOM 3037 C CA . VAL A 1 414 ? 3 -15.609 -31.953 1 92.88 414 VAL A CA 1
ATOM 3038 C C . VAL A 1 414 ? 1.992 -16.75 -31.922 1 92.88 414 VAL A C 1
ATOM 3040 O O . VAL A 1 414 ? 2.334 -17.875 -31.547 1 92.88 414 VAL A O 1
ATOM 3043 N N . GLY A 1 415 ? 0.715 -16.516 -32.281 1 92.62 415 GLY A N 1
ATOM 3044 C CA . GLY A 1 415 ? -0.295 -17.562 -32.312 1 92.62 415 GLY A CA 1
ATOM 3045 C C . GLY A 1 415 ? -1.312 -17.453 -31.188 1 92.62 415 GLY A C 1
ATOM 3046 O O . GLY A 1 415 ? -1.265 -16.516 -30.391 1 92.62 415 GLY A O 1
ATOM 3047 N N . GLY A 1 416 ? -2.197 -18.516 -31.078 1 96.94 416 GLY A N 1
ATOM 3048 C CA . GLY A 1 416 ? -3.295 -18.438 -30.125 1 96.94 416 GLY A CA 1
ATOM 3049 C C . GLY A 1 416 ? -3.236 -19.531 -29.062 1 96.94 416 GLY A C 1
ATOM 3050 O O . GLY A 1 416 ? -4.195 -19.719 -28.312 1 96.94 416 GLY A O 1
ATOM 3051 N N . ASP A 1 417 ? -2.104 -20.219 -28.984 1 97.88 417 ASP A N 1
ATOM 3052 C CA . ASP A 1 417 ? -1.981 -21.344 -28.078 1 97.88 417 ASP A CA 1
ATOM 3053 C C . ASP A 1 417 ? -2.174 -20.906 -26.625 1 97.88 417 ASP A C 1
ATOM 3055 O O . ASP A 1 417 ? -2.902 -21.547 -25.859 1 97.88 417 ASP A O 1
ATOM 3059 N N . LEU A 1 418 ? -1.49 -19.844 -26.297 1 98.44 418 LEU A N 1
ATOM 3060 C CA . LEU A 1 418 ? -1.604 -19.359 -24.922 1 98.44 418 LEU A CA 1
ATOM 3061 C C . LEU A 1 418 ? -3.045 -18.984 -24.594 1 98.44 418 LEU A C 1
ATOM 3063 O O . LEU A 1 418 ? -3.553 -19.328 -23.531 1 98.44 418 LEU A O 1
ATOM 3067 N N . LEU A 1 419 ? -3.688 -18.281 -25.469 1 98.69 419 LEU A N 1
ATOM 3068 C CA . LEU A 1 419 ? -5.074 -17.891 -25.25 1 98.69 419 LEU A CA 1
ATOM 3069 C C . LEU A 1 419 ? -5.961 -19.125 -25.062 1 98.69 419 LEU A C 1
ATOM 3071 O O . LEU A 1 419 ? -6.82 -19.141 -24.172 1 98.69 419 LEU A O 1
ATOM 3075 N N . ILE A 1 420 ? -5.809 -20.125 -25.859 1 98.62 420 ILE A N 1
ATOM 3076 C CA . ILE A 1 420 ? -6.59 -21.359 -25.766 1 98.62 420 ILE A CA 1
ATOM 3077 C C . ILE A 1 420 ? -6.395 -21.984 -24.375 1 98.62 420 ILE A C 1
ATOM 3079 O O . ILE A 1 420 ? -7.363 -22.359 -23.719 1 98.62 420 ILE A O 1
ATOM 3083 N N . VAL A 1 421 ? -5.145 -22.094 -23.984 1 98.75 421 VAL A N 1
ATOM 3084 C CA . VAL A 1 421 ? -4.848 -22.703 -22.688 1 98.75 421 VAL A CA 1
ATOM 3085 C C . VAL A 1 421 ? -5.496 -21.891 -21.578 1 98.75 421 VAL A C 1
ATOM 3087 O O . VAL A 1 421 ? -6.027 -22.453 -20.609 1 98.75 421 VAL A O 1
ATOM 3090 N N . GLN A 1 422 ? -5.398 -20.547 -21.703 1 98.88 422 GLN A N 1
ATOM 3091 C CA . GLN A 1 422 ? -6.02 -19.672 -20.719 1 98.88 422 GLN A CA 1
ATOM 3092 C C . GLN A 1 422 ? -7.523 -19.906 -20.641 1 98.88 422 GLN A C 1
ATOM 3094 O O . GLN A 1 422 ? -8.102 -19.922 -19.547 1 98.88 422 GLN A O 1
ATOM 3099 N N . ILE A 1 423 ? -8.18 -20.062 -21.719 1 98.81 423 ILE A N 1
ATOM 3100 C CA . ILE A 1 423 ? -9.609 -20.328 -21.766 1 98.81 423 ILE A CA 1
ATOM 3101 C C . ILE A 1 423 ? -9.906 -21.672 -21.094 1 98.81 423 ILE A C 1
ATOM 3103 O O . ILE A 1 423 ? -10.844 -21.781 -20.297 1 98.81 423 ILE A O 1
ATOM 3107 N N . VAL A 1 424 ? -9.117 -22.656 -21.359 1 98.75 424 VAL A N 1
ATOM 3108 C CA . VAL A 1 424 ? -9.297 -23.969 -20.781 1 98.75 424 VAL A CA 1
ATOM 3109 C C . VAL A 1 424 ? -9.148 -23.891 -19.25 1 98.75 424 VAL A C 1
ATOM 3111 O O . VAL A 1 424 ? -9.898 -24.531 -18.516 1 98.75 424 VAL A O 1
ATOM 3114 N N . ALA A 1 425 ? -8.172 -23.141 -18.844 1 98.88 425 ALA A N 1
ATOM 3115 C CA . ALA A 1 425 ? -7.961 -22.969 -17.406 1 98.88 425 ALA A CA 1
ATOM 3116 C C . ALA A 1 425 ? -9.18 -22.328 -16.75 1 98.88 425 ALA A C 1
ATOM 3118 O O . ALA A 1 425 ? -9.594 -22.734 -15.656 1 98.88 425 ALA A O 1
ATOM 3119 N N . VAL A 1 426 ? -9.734 -21.281 -17.359 1 98.88 426 VAL A N 1
ATOM 3120 C CA . VAL A 1 426 ? -10.93 -20.625 -16.844 1 98.88 426 VAL A CA 1
ATOM 3121 C C . VAL A 1 426 ? -12.062 -21.656 -16.734 1 98.88 426 VAL A C 1
ATOM 3123 O O . VAL A 1 426 ? -12.719 -21.734 -15.688 1 98.88 426 VAL A O 1
ATOM 3126 N N . LEU A 1 427 ? -12.273 -22.438 -17.719 1 98.88 427 LEU A N 1
ATOM 3127 C CA . LEU A 1 427 ? -13.344 -23.422 -17.734 1 98.88 427 LEU A CA 1
ATOM 3128 C C . LEU A 1 427 ? -13.102 -24.5 -16.672 1 98.88 427 LEU A C 1
ATOM 3130 O O . LEU A 1 427 ? -14.039 -24.953 -16.031 1 98.88 427 LEU A O 1
ATOM 3134 N N . TRP A 1 428 ? -11.859 -24.875 -16.531 1 98.69 428 TRP A N 1
ATOM 3135 C CA . TRP A 1 428 ? -11.508 -25.891 -15.539 1 98.69 428 TRP A CA 1
ATOM 3136 C C . TRP A 1 428 ? -11.828 -25.391 -14.133 1 98.69 428 TRP A C 1
ATOM 3138 O O . TRP A 1 428 ? -12.492 -26.078 -13.359 1 98.69 428 TRP A O 1
ATOM 3148 N N . ILE A 1 429 ? -11.375 -24.203 -13.805 1 98.81 429 ILE A N 1
ATOM 3149 C CA . ILE A 1 429 ? -11.555 -23.672 -12.461 1 98.81 429 ILE A CA 1
ATOM 3150 C C . ILE A 1 429 ? -13.047 -23.484 -12.172 1 98.81 429 ILE A C 1
ATOM 3152 O O . ILE A 1 429 ? -13.547 -23.922 -11.133 1 98.81 429 ILE A O 1
ATOM 3156 N N . VAL A 1 430 ? -13.766 -22.844 -13.117 1 98.75 430 VAL A N 1
ATOM 3157 C CA . VAL A 1 430 ? -15.188 -22.609 -12.938 1 98.75 430 VAL A CA 1
ATOM 3158 C C . VAL A 1 430 ? -15.922 -23.938 -12.812 1 98.75 430 VAL A C 1
ATOM 3160 O O . VAL A 1 430 ? -16.766 -24.125 -11.93 1 98.75 430 VAL A O 1
ATOM 3163 N N . GLY A 1 431 ? -15.594 -24.859 -13.672 1 98.75 431 GLY A N 1
ATOM 3164 C CA . GLY A 1 431 ? -16.234 -26.156 -13.656 1 98.75 431 GLY A CA 1
ATOM 3165 C C . GLY A 1 431 ? -15.984 -26.922 -12.367 1 98.75 431 GLY A C 1
ATOM 3166 O O . GLY A 1 431 ? -16.922 -27.438 -11.758 1 98.75 431 GLY A O 1
ATOM 3167 N N . TRP A 1 432 ? -14.742 -26.984 -11.938 1 98.62 432 TRP A N 1
ATOM 3168 C CA . TRP A 1 432 ? -14.359 -27.719 -10.734 1 98.62 432 TRP A CA 1
ATOM 3169 C C . TRP A 1 432 ? -15.023 -27.109 -9.5 1 98.62 432 TRP A C 1
ATOM 3171 O O . TRP A 1 432 ? -15.648 -27.828 -8.711 1 98.62 432 TRP A O 1
ATOM 3181 N N . VAL A 1 433 ? -14.914 -25.797 -9.328 1 98.69 433 VAL A N 1
ATOM 3182 C CA . VAL A 1 433 ? -15.438 -25.109 -8.148 1 98.69 433 VAL A CA 1
ATOM 3183 C C . VAL A 1 433 ? -16.953 -25.234 -8.102 1 98.69 433 VAL A C 1
ATOM 3185 O O . VAL A 1 433 ? -17.531 -25.578 -7.059 1 98.69 433 VAL A O 1
ATOM 3188 N N . THR A 1 434 ? -17.625 -25.031 -9.281 1 98.56 434 THR A N 1
ATOM 3189 C CA . THR A 1 434 ? -19.078 -25.125 -9.32 1 98.56 434 THR A CA 1
ATOM 3190 C C . THR A 1 434 ? -19.547 -26.547 -9.039 1 98.56 434 THR A C 1
ATOM 3192 O O . THR A 1 434 ? -20.5 -26.75 -8.281 1 98.56 434 THR A O 1
ATOM 3195 N N . ALA A 1 435 ? -18.906 -27.484 -9.57 1 98.56 435 ALA A N 1
ATOM 3196 C CA . ALA A 1 435 ? -19.297 -28.891 -9.43 1 98.56 435 ALA A CA 1
ATOM 3197 C C . ALA A 1 435 ? -19.172 -29.344 -7.984 1 98.56 435 ALA A C 1
ATOM 3199 O O . ALA A 1 435 ? -19.969 -30.172 -7.512 1 98.56 435 ALA A O 1
ATOM 3200 N N . ILE A 1 436 ? -18.188 -28.844 -7.277 1 98.56 436 ILE A N 1
ATOM 3201 C CA . ILE A 1 436 ? -17.906 -29.359 -5.941 1 98.56 436 ILE A CA 1
ATOM 3202 C C . ILE A 1 436 ? -18.594 -28.484 -4.895 1 98.56 436 ILE A C 1
ATOM 3204 O O . ILE A 1 436 ? -19.141 -29 -3.91 1 98.56 436 ILE A O 1
ATOM 3208 N N . MET A 1 437 ? -18.594 -27.172 -5.082 1 98.56 437 MET A N 1
ATOM 3209 C CA . MET A 1 437 ? -19.062 -26.281 -4.027 1 98.56 437 MET A CA 1
ATOM 3210 C C . MET A 1 437 ? -20.594 -26.141 -4.074 1 98.56 437 MET A C 1
ATOM 3212 O O . MET A 1 437 ? -21.219 -25.828 -3.062 1 98.56 437 MET A O 1
ATOM 3216 N N . THR A 1 438 ? -21.219 -26.359 -5.246 1 98.5 438 THR A N 1
ATOM 3217 C CA . THR A 1 438 ? -22.688 -26.297 -5.305 1 98.5 438 THR A CA 1
ATOM 3218 C C . THR A 1 438 ? -23.312 -27.375 -4.418 1 98.5 438 THR A C 1
ATOM 3220 O O . THR A 1 438 ? -24.078 -27.062 -3.514 1 98.5 438 THR A O 1
ATOM 3223 N N . PRO A 1 439 ? -23 -28.641 -4.641 1 98.44 439 PRO A N 1
ATOM 3224 C CA . PRO A 1 439 ? -23.562 -29.641 -3.73 1 98.44 439 PRO A CA 1
ATOM 3225 C C . PRO A 1 439 ? -23.156 -29.406 -2.275 1 98.44 439 PRO A C 1
ATOM 3227 O O . PRO A 1 439 ? -23.953 -29.672 -1.363 1 98.44 439 PRO A O 1
ATOM 3230 N N . PHE A 1 440 ? -21.953 -28.922 -1.991 1 98 440 PHE A N 1
ATOM 3231 C CA . PHE A 1 440 ? -21.484 -28.656 -0.635 1 98 440 PHE A CA 1
ATOM 3232 C C . PHE A 1 440 ? -22.422 -27.688 0.073 1 98 440 PHE A C 1
ATOM 3234 O O . PHE A 1 440 ? -22.906 -27.969 1.173 1 98 440 PHE A O 1
ATOM 3241 N N . PHE A 1 441 ? -22.719 -26.578 -0.577 1 98.12 441 PHE A N 1
ATOM 3242 C CA . PHE A 1 441 ? -23.562 -25.562 0.047 1 98.12 441 PHE A CA 1
ATOM 3243 C C . PHE A 1 441 ? -25.016 -26.031 0.074 1 98.12 441 PHE A C 1
ATOM 3245 O O . PHE A 1 441 ? -25.766 -25.688 0.996 1 98.12 441 PHE A O 1
ATOM 3252 N N . LEU A 1 442 ? -25.453 -26.812 -0.944 1 97.94 442 LEU A N 1
ATOM 3253 C CA . LEU A 1 442 ? -26.828 -27.344 -0.946 1 97.94 442 LEU A CA 1
ATOM 3254 C C . LEU A 1 442 ? -27.031 -28.281 0.23 1 97.94 442 LEU A C 1
ATOM 3256 O O . LEU A 1 442 ? -28.109 -28.281 0.838 1 97.94 442 LEU A O 1
ATOM 3260 N N . VAL A 1 443 ? -26.031 -29.047 0.507 1 97.5 443 VAL A N 1
ATOM 3261 C CA . VAL A 1 443 ? -26.125 -29.969 1.638 1 97.5 443 VAL A CA 1
ATOM 3262 C C . VAL A 1 443 ? -26.219 -29.172 2.939 1 97.5 443 VAL A C 1
ATOM 3264 O O . VAL A 1 443 ? -27.047 -29.469 3.799 1 97.5 443 VAL A O 1
ATOM 3267 N N . LEU A 1 444 ? -25.391 -28.156 3.111 1 96.44 444 LEU A N 1
ATOM 3268 C CA . LEU A 1 444 ? -25.453 -27.312 4.305 1 96.44 444 LEU A CA 1
ATOM 3269 C C . LEU A 1 444 ? -26.812 -26.625 4.426 1 96.44 444 LEU A C 1
ATOM 3271 O O . LEU A 1 444 ? -27.359 -26.516 5.523 1 96.44 444 LEU A O 1
ATOM 3275 N N . ASN A 1 445 ? -27.312 -26.203 3.312 1 95.5 445 ASN A N 1
ATOM 3276 C CA . ASN A 1 445 ? -28.625 -25.547 3.295 1 95.5 445 ASN A CA 1
ATOM 3277 C C . ASN A 1 445 ? -29.734 -26.531 3.666 1 95.5 445 ASN A C 1
ATOM 3279 O O . ASN A 1 445 ? -30.641 -26.188 4.43 1 95.5 445 ASN A O 1
ATOM 3283 N N . ALA A 1 446 ? -29.688 -27.703 3.15 1 96.06 446 ALA A N 1
ATOM 3284 C CA . ALA A 1 446 ? -30.688 -28.734 3.418 1 96.06 446 ALA A CA 1
ATOM 3285 C C . ALA A 1 446 ? -30.672 -29.141 4.887 1 96.06 446 ALA A C 1
ATOM 3287 O O . ALA A 1 446 ? -31.703 -29.484 5.457 1 96.06 446 ALA A O 1
ATOM 3288 N N . LEU A 1 447 ? -29.547 -29.031 5.492 1 95.69 447 LEU A N 1
ATOM 3289 C CA . LEU A 1 447 ? -29.391 -29.406 6.891 1 95.69 447 LEU A CA 1
ATOM 3290 C C . LEU A 1 447 ? -29.766 -28.25 7.809 1 95.69 447 LEU A C 1
ATOM 3292 O O . LEU A 1 447 ? -29.703 -28.375 9.039 1 95.69 447 LEU A O 1
ATOM 3296 N N . GLY A 1 448 ? -30.078 -27.156 7.258 1 93.44 448 GLY A N 1
ATOM 3297 C CA . GLY A 1 448 ? -30.422 -25.984 8.047 1 93.44 448 GLY A CA 1
ATOM 3298 C C . GLY A 1 448 ? -29.234 -25.328 8.711 1 93.44 448 GLY A C 1
ATOM 3299 O O . GLY A 1 448 ? -29.375 -24.641 9.719 1 93.44 448 GLY A O 1
ATOM 3300 N N . MET A 1 449 ? -28.078 -25.531 8.078 1 94.31 449 MET A N 1
ATOM 3301 C CA . MET A 1 449 ? -26.859 -25.094 8.727 1 94.31 449 MET A CA 1
ATOM 3302 C C . MET A 1 449 ? -26.266 -23.891 8.008 1 94.31 449 MET A C 1
ATOM 3304 O O . MET A 1 449 ? -25.297 -23.281 8.477 1 94.31 449 MET A O 1
ATOM 3308 N N . PHE A 1 450 ? -26.891 -23.484 6.992 1 95.94 450 PHE A N 1
ATOM 3309 C CA . PHE A 1 450 ? -26.25 -22.5 6.137 1 95.94 450 PHE A CA 1
ATOM 3310 C C . PHE A 1 450 ? -26.703 -21.078 6.492 1 95.94 450 PHE A C 1
ATOM 3312 O O . PHE A 1 450 ? -25.891 -20.234 6.844 1 95.94 450 PHE A O 1
ATOM 3319 N N . ARG A 1 451 ? -28.016 -20.844 6.582 1 95.81 451 ARG A N 1
ATOM 3320 C CA . ARG A 1 451 ? -28.562 -19.516 6.812 1 95.81 451 ARG A CA 1
ATOM 3321 C C . ARG A 1 451 ? -29.109 -19.391 8.234 1 95.81 451 ARG A C 1
ATOM 3323 O O . ARG A 1 451 ? -29.672 -20.344 8.781 1 95.81 451 ARG A O 1
ATOM 3330 N N . VAL A 1 452 ? -28.953 -18.25 8.766 1 93.75 452 VAL A N 1
ATOM 3331 C CA . VAL A 1 452 ? -29.484 -17.969 10.094 1 93.75 452 VAL A CA 1
ATOM 3332 C C . VAL A 1 452 ? -31 -17.781 10.023 1 93.75 452 VAL A C 1
ATOM 3334 O O . VAL A 1 452 ? -31.547 -17.547 8.938 1 93.75 452 VAL A O 1
ATOM 3337 N N . ASP A 1 453 ? -31.594 -17.797 11.227 1 91.31 453 ASP A N 1
ATOM 3338 C CA . ASP A 1 453 ? -33.031 -17.578 11.297 1 91.31 453 ASP A CA 1
ATOM 3339 C C . ASP A 1 453 ? -33.375 -16.109 10.984 1 91.31 453 ASP A C 1
ATOM 3341 O O . ASP A 1 453 ? -32.562 -15.219 11.219 1 91.31 453 ASP A O 1
ATOM 3345 N N . ALA A 1 454 ? -34.562 -15.898 10.539 1 89.44 454 ALA A N 1
ATOM 3346 C CA . ALA A 1 454 ? -35 -14.586 10.086 1 89.44 454 ALA A CA 1
ATOM 3347 C C . ALA A 1 454 ? -34.906 -13.555 11.211 1 89.44 454 ALA A C 1
ATOM 3349 O O . ALA A 1 454 ? -34.5 -12.414 10.977 1 89.44 454 ALA A O 1
ATOM 3350 N N . LEU A 1 455 ? -35.25 -13.93 12.359 1 88.12 455 LEU A N 1
ATOM 3351 C CA . LEU A 1 455 ? -35.25 -13.008 13.484 1 88.12 455 LEU A CA 1
ATOM 3352 C C . LEU A 1 455 ? -33.812 -12.664 13.875 1 88.12 455 LEU A C 1
ATOM 3354 O O . LEU A 1 455 ? -33.5 -11.516 14.227 1 88.12 455 LEU A O 1
ATOM 3358 N N . GLU A 1 456 ? -33 -13.648 13.844 1 89.5 456 GLU A N 1
ATOM 3359 C CA . GLU A 1 456 ? -31.578 -13.422 14.125 1 89.5 456 GLU A CA 1
ATOM 3360 C C . GLU A 1 456 ? -30.953 -12.477 13.102 1 89.5 456 GLU A C 1
ATOM 3362 O O . GLU A 1 456 ? -30.141 -11.617 13.453 1 89.5 456 GLU A O 1
ATOM 3367 N N . GLU A 1 457 ? -31.344 -12.688 11.883 1 91.38 457 GLU A N 1
ATOM 3368 C CA . GLU A 1 457 ? -30.875 -11.812 10.82 1 91.38 457 GLU A CA 1
ATOM 3369 C C . GLU A 1 457 ? -31.328 -10.375 11.039 1 91.38 457 GLU A C 1
ATOM 3371 O O . GLU A 1 457 ? -30.578 -9.43 10.812 1 91.38 457 GLU A O 1
ATOM 3376 N N . GLU A 1 458 ? -32.531 -10.172 11.484 1 88.5 458 GLU A N 1
ATOM 3377 C CA . GLU A 1 458 ? -33.094 -8.852 11.711 1 88.5 458 GLU A CA 1
ATOM 3378 C C . GLU A 1 458 ? -32.438 -8.156 12.891 1 88.5 458 GLU A C 1
ATOM 3380 O O . GLU A 1 458 ? -32.125 -6.957 12.836 1 88.5 458 GLU A O 1
ATOM 3385 N N . VAL A 1 459 ? -32.188 -8.891 13.914 1 88.38 459 VAL A N 1
ATOM 3386 C CA . VAL A 1 459 ? -31.578 -8.336 15.125 1 88.38 459 VAL A CA 1
ATOM 3387 C C . VAL A 1 459 ? -30.094 -8.078 14.906 1 88.38 459 VAL A C 1
ATOM 3389 O O . VAL A 1 459 ? -29.547 -7.113 15.438 1 88.38 459 VAL A O 1
ATOM 3392 N N . GLY A 1 460 ? -29.547 -8.938 14.125 1 90.75 460 GLY A N 1
ATOM 3393 C CA . GLY A 1 460 ? -28.109 -8.898 13.914 1 90.75 460 GLY A CA 1
ATOM 3394 C C . GLY A 1 460 ? -27.375 -10.062 14.562 1 90.75 460 GLY A C 1
ATOM 3395 O O . GLY A 1 460 ? -27.781 -10.547 15.617 1 90.75 460 GLY A O 1
ATOM 3396 N N . LEU A 1 461 ? -26.344 -10.375 14.016 1 90.25 461 LEU A N 1
ATOM 3397 C CA . LEU A 1 461 ? -25.656 -11.594 14.438 1 90.25 461 LEU A CA 1
ATOM 3398 C C . LEU A 1 461 ? -24.766 -11.32 15.641 1 90.25 461 LEU A C 1
ATOM 3400 O O . LEU A 1 461 ? -24.375 -12.258 16.344 1 90.25 461 LEU A O 1
ATOM 3404 N N . ASP A 1 462 ? -24.406 -10.086 15.875 1 89.88 462 ASP A N 1
ATOM 3405 C CA . ASP A 1 462 ? -23.547 -9.766 17.016 1 89.88 462 ASP A CA 1
ATOM 3406 C C . ASP A 1 462 ? -24.266 -10.062 18.328 1 89.88 462 ASP A C 1
ATOM 3408 O O . ASP A 1 462 ? -23.719 -10.766 19.188 1 89.88 462 ASP A O 1
ATOM 3412 N N . ILE A 1 463 ? -25.438 -9.578 18.391 1 81.81 463 ILE A N 1
ATOM 3413 C CA . ILE A 1 463 ? -26.219 -9.781 19.609 1 81.81 463 ILE A CA 1
ATOM 3414 C C . ILE A 1 463 ? -26.688 -11.234 19.688 1 81.81 463 ILE A C 1
ATOM 3416 O O . ILE A 1 463 ? -26.672 -11.828 20.766 1 81.81 463 ILE A O 1
ATOM 3420 N N . SER A 1 464 ? -26.969 -11.742 18.609 1 83.81 464 SER A N 1
ATOM 3421 C CA . SER A 1 464 ? -27.547 -13.078 18.562 1 83.81 464 SER A CA 1
ATOM 3422 C C . SER A 1 464 ? -26.5 -14.148 18.875 1 83.81 464 SER A C 1
ATOM 3424 O O . SER A 1 464 ? -26.828 -15.172 19.484 1 83.81 464 SER A O 1
ATOM 3426 N N . HIS A 1 465 ? -25.281 -13.891 18.469 1 86.12 465 HIS A N 1
ATOM 3427 C CA . HIS A 1 465 ? -24.375 -15.023 18.531 1 86.12 465 HIS A CA 1
ATOM 3428 C C . HIS A 1 465 ? -23.031 -14.617 19.156 1 86.12 465 HIS A C 1
ATOM 3430 O O . HIS A 1 465 ? -22.203 -15.477 19.469 1 86.12 465 HIS A O 1
ATOM 3436 N N . HIS A 1 466 ? -22.797 -13.328 19.391 1 88.56 466 HIS A N 1
ATOM 3437 C CA . HIS A 1 466 ? -21.453 -12.922 19.812 1 88.56 466 HIS A CA 1
ATOM 3438 C C . HIS A 1 466 ? -21.516 -12.008 21.031 1 88.56 466 HIS A C 1
ATOM 3440 O O . HIS A 1 466 ? -20.703 -11.086 21.156 1 88.56 466 HIS A O 1
ATOM 3446 N N . ARG A 1 467 ? -22.438 -12.109 21.859 1 82.12 467 ARG A N 1
ATOM 3447 C CA . ARG A 1 467 ? -22.562 -11.547 23.203 1 82.12 467 ARG A CA 1
ATOM 3448 C C . ARG A 1 467 ? -22.562 -10.016 23.156 1 82.12 467 ARG A C 1
ATOM 3450 O O . ARG A 1 467 ? -21.859 -9.367 23.938 1 82.12 467 ARG A O 1
ATOM 3457 N N . GLY A 1 468 ? -23.25 -9.367 22.234 1 79.38 468 GLY A N 1
ATOM 3458 C CA . GLY A 1 468 ? -23.484 -7.93 22.297 1 79.38 468 GLY A CA 1
ATOM 3459 C C . GLY A 1 468 ? -22.922 -7.172 21.109 1 79.38 468 GLY A C 1
ATOM 3460 O O . GLY A 1 468 ? -22.391 -7.777 20.188 1 79.38 468 GLY A O 1
ATOM 3461 N N . SER A 1 469 ? -23.109 -5.809 21.25 1 80.44 469 SER A N 1
ATOM 3462 C CA . SER A 1 469 ? -22.75 -4.922 20.141 1 80.44 469 SER A CA 1
ATOM 3463 C C . SER A 1 469 ? -21.234 -4.766 20.016 1 80.44 469 SER A C 1
ATOM 3465 O O . SER A 1 469 ? -20.516 -4.945 21 1 80.44 469 SER A O 1
ATOM 3467 N N . ALA A 1 470 ? -20.828 -4.383 18.844 1 84.69 470 ALA A N 1
ATOM 3468 C CA . ALA A 1 470 ? -19.406 -4.199 18.562 1 84.69 470 ALA A CA 1
ATOM 3469 C C . ALA A 1 470 ? -18.891 -2.896 19.172 1 84.69 470 ALA A C 1
ATOM 3471 O O . ALA A 1 470 ? -17.688 -2.738 19.391 1 84.69 470 ALA A O 1
ATOM 3472 N N . TYR A 1 471 ? -19.672 -1.896 19.391 1 83.75 471 TYR A N 1
ATOM 3473 C CA . TYR A 1 471 ? -19.281 -0.575 19.859 1 83.75 471 TYR A CA 1
ATOM 3474 C C . TYR A 1 471 ? -20.047 -0.188 21.109 1 83.75 471 TYR A C 1
ATOM 3476 O O . TYR A 1 471 ? -21.219 -0.514 21.25 1 83.75 471 TYR A O 1
ATOM 3484 N N . ASP A 1 472 ? -19.375 0.409 22.062 1 73.88 472 ASP A N 1
ATOM 3485 C CA . ASP A 1 472 ? -19.969 1.131 23.188 1 73.88 472 ASP A CA 1
ATOM 3486 C C . ASP A 1 472 ? -19.469 2.578 23.219 1 73.88 472 ASP A C 1
ATOM 3488 O O . ASP A 1 472 ? -18.328 2.842 23.562 1 73.88 472 ASP A O 1
ATOM 3492 N N . LEU A 1 473 ? -20.406 3.469 22.766 1 77 473 LEU A N 1
ATOM 3493 C CA . LEU A 1 473 ? -20.047 4.875 22.625 1 77 473 LEU A CA 1
ATOM 3494 C C . LEU A 1 473 ? -20.656 5.711 23.734 1 77 473 LEU A C 1
ATOM 3496 O O . LEU A 1 473 ? -20.953 6.898 23.547 1 77 473 LEU A O 1
ATOM 3500 N N . THR A 1 474 ? -20.766 5.016 24.906 1 70.75 474 THR A N 1
ATOM 3501 C CA . THR A 1 474 ? -21.359 5.719 26.031 1 70.75 474 THR A CA 1
ATOM 3502 C C . THR A 1 474 ? -20.453 6.855 26.516 1 70.75 474 THR A C 1
ATOM 3504 O O . THR A 1 474 ? -19.25 6.656 26.719 1 70.75 474 THR A O 1
ATOM 3507 N N . ALA A 1 475 ? -21.078 8.031 26.578 1 77.12 475 ALA A N 1
ATOM 3508 C CA . ALA A 1 475 ? -20.359 9.234 27 1 77.12 475 ALA A CA 1
ATOM 3509 C C . ALA A 1 475 ? -20.375 9.375 28.516 1 77.12 475 ALA A C 1
ATOM 3511 O O . ALA A 1 475 ? -21.219 8.781 29.188 1 77.12 475 ALA A O 1
ATOM 3512 N N . PRO A 1 476 ? -19.344 10.109 29.047 1 75.06 476 PRO A N 1
ATOM 3513 C CA . PRO A 1 476 ? -19.406 10.391 30.484 1 75.06 476 PRO A CA 1
ATOM 3514 C C . PRO A 1 476 ? -20.656 11.156 30.875 1 75.06 476 PRO A C 1
ATOM 3516 O O . PRO A 1 476 ? -21.203 11.914 30.062 1 75.06 476 PRO A O 1
ATOM 3519 N N . LYS A 1 477 ? -20.938 10.992 32.156 1 77.75 477 LYS A N 1
ATOM 3520 C CA . LYS A 1 477 ? -22.109 11.711 32.656 1 77.75 477 LYS A CA 1
ATOM 3521 C C . LYS A 1 477 ? -21.844 13.203 32.75 1 77.75 477 LYS A C 1
ATOM 3523 O O . LYS A 1 477 ? -20.766 13.617 33.219 1 77.75 477 LYS A O 1
ATOM 3528 N N . LYS A 1 478 ? -22.688 13.938 32.25 1 84.94 478 LYS A N 1
ATOM 3529 C CA . LYS A 1 478 ? -22.562 15.391 32.281 1 84.94 478 LYS A CA 1
ATOM 3530 C C . LYS A 1 478 ? -22.328 15.914 33.688 1 84.94 478 LYS A C 1
ATOM 3532 O O . LYS A 1 478 ? -21.5 16.812 33.875 1 84.94 478 LYS A O 1
ATOM 3537 N N . GLU A 1 479 ? -23.031 15.336 34.625 1 83.94 479 GLU A N 1
ATOM 3538 C CA . GLU A 1 479 ? -22.906 15.781 36 1 83.94 479 GLU A CA 1
ATOM 3539 C C . GLU A 1 479 ? -21.484 15.617 36.531 1 83.94 479 GLU A C 1
ATOM 3541 O O . GLU A 1 479 ? -20.984 16.484 37.25 1 83.94 479 GLU A O 1
ATOM 3546 N N . ASP A 1 480 ? -21.016 14.555 36.219 1 84.44 480 ASP A N 1
ATOM 3547 C CA . ASP A 1 480 ? -19.641 14.289 36.656 1 84.44 480 ASP A CA 1
ATOM 3548 C C . ASP A 1 480 ? -18.672 15.281 36 1 84.44 480 ASP A C 1
ATOM 3550 O O . ASP A 1 480 ? -17.719 15.727 36.656 1 84.44 480 ASP A O 1
ATOM 3554 N N . VAL A 1 481 ? -18.906 15.531 34.812 1 82.31 481 VAL A N 1
ATOM 3555 C CA . VAL A 1 481 ? -18.047 16.469 34.094 1 82.31 481 VAL A CA 1
ATOM 3556 C C . VAL A 1 481 ? -18.172 17.859 34.719 1 82.31 481 VAL A C 1
ATOM 3558 O O . VAL A 1 481 ? -17.172 18.547 34.938 1 82.31 481 VAL A O 1
ATOM 3561 N N . GLU A 1 482 ? -19.281 18.266 35 1 82.62 482 GLU A N 1
ATOM 3562 C CA . GLU A 1 482 ? -19.516 19.562 35.625 1 82.62 482 GLU A CA 1
ATOM 3563 C C . GLU A 1 482 ? -18.859 19.625 37 1 82.62 482 GLU A C 1
ATOM 3565 O O . GLU A 1 482 ? -18.266 20.656 37.344 1 82.62 482 GLU A O 1
ATOM 3570 N N . GLU A 1 483 ? -19.047 18.562 37.656 1 82.5 483 GLU A N 1
ATOM 3571 C CA . GLU A 1 483 ? -18.422 18.516 38.969 1 82.5 483 GLU A CA 1
ATOM 3572 C C . GLU A 1 483 ? -16.906 18.656 38.844 1 82.5 483 GLU A C 1
ATOM 3574 O O . GLU A 1 483 ? -16.281 19.359 39.656 1 82.5 483 GLU A O 1
ATOM 3579 N N . LEU A 1 484 ? -16.422 17.922 38.031 1 81.19 484 LEU A N 1
ATOM 3580 C CA . LEU A 1 484 ? -14.977 17.984 37.812 1 81.19 484 LEU A CA 1
ATOM 3581 C C . LEU A 1 484 ? -14.547 19.406 37.469 1 81.19 484 LEU A C 1
ATOM 3583 O O . LEU A 1 484 ? -13.523 19.891 37.969 1 81.19 484 LEU A O 1
ATOM 3587 N N . MET A 1 485 ? -15.219 20.062 36.594 1 79.62 485 MET A N 1
ATOM 3588 C CA . MET A 1 485 ? -14.891 21.422 36.156 1 79.62 485 MET A CA 1
ATOM 3589 C C . MET A 1 485 ? -15.008 22.406 37.344 1 79.62 485 MET A C 1
ATOM 3591 O O . MET A 1 485 ? -14.219 23.344 37.438 1 79.62 485 MET A O 1
ATOM 3595 N N . GLU A 1 486 ? -15.93 22.188 38.156 1 76.94 486 GLU A N 1
ATOM 3596 C CA . GLU A 1 486 ? -16.109 23.031 39.312 1 76.94 486 GLU A CA 1
ATOM 3597 C C . GLU A 1 486 ? -14.938 22.859 40.281 1 76.94 486 GLU A C 1
ATOM 3599 O O . GLU A 1 486 ? -14.461 23.844 40.875 1 76.94 486 GLU A O 1
ATOM 3604 N N . VAL A 1 487 ? -14.578 21.766 40.469 1 78.88 487 VAL A N 1
ATOM 3605 C CA . VAL A 1 487 ? -13.469 21.469 41.375 1 78.88 487 VAL A CA 1
ATOM 3606 C C . VAL A 1 487 ? -12.195 22.141 40.844 1 78.88 487 VAL A C 1
ATOM 3608 O O . VAL A 1 487 ? -11.422 22.703 41.625 1 78.88 487 VAL A O 1
ATOM 3611 N N . ARG A 1 488 ? -12 22.094 39.656 1 75.25 488 ARG A N 1
ATOM 3612 C CA . ARG A 1 488 ? -10.812 22.672 39.031 1 75.25 488 ARG A CA 1
ATOM 3613 C C . ARG A 1 488 ? -10.844 24.203 39.094 1 75.25 488 ARG A C 1
ATOM 3615 O O . ARG A 1 488 ? -9.805 24.828 39.312 1 75.25 488 ARG A O 1
ATOM 3622 N N . ALA A 1 489 ? -11.984 24.781 38.812 1 74.81 489 ALA A N 1
ATOM 3623 C CA . ALA A 1 489 ? -12.164 26.219 38.906 1 74.81 489 ALA A CA 1
ATOM 3624 C C . ALA A 1 489 ? -11.883 26.719 40.312 1 74.81 489 ALA A C 1
ATOM 3626 O O . ALA A 1 489 ? -11.305 27.797 40.5 1 74.81 489 ALA A O 1
ATOM 3627 N N . SER A 1 490 ? -12.336 26 41.219 1 74.31 490 SER A N 1
ATOM 3628 C CA . SER A 1 490 ? -12.156 26.375 42.594 1 74.31 490 SER A CA 1
ATOM 3629 C C . SER A 1 490 ? -10.688 26.328 43 1 74.31 490 SER A C 1
ATOM 3631 O O . SER A 1 490 ? -10.227 27.156 43.781 1 74.31 490 SER A O 1
ATOM 3633 N N . ARG A 1 491 ? -10.125 25.344 42.531 1 66.69 491 ARG A N 1
ATOM 3634 C CA . ARG A 1 491 ? -8.719 25.203 42.875 1 66.69 491 ARG A CA 1
ATOM 3635 C C . ARG A 1 491 ? -7.887 26.344 42.281 1 66.69 491 ARG A C 1
ATOM 3637 O O . ARG A 1 491 ? -6.906 26.781 42.875 1 66.69 491 ARG A O 1
ATOM 3644 N N . HIS A 1 492 ? -8.141 26.5 41 1 60.47 492 HIS A N 1
ATOM 3645 C CA . HIS A 1 492 ? -7.27 27.438 40.312 1 60.47 492 HIS A CA 1
ATOM 3646 C C . HIS A 1 492 ? -7.816 28.859 40.375 1 60.47 492 HIS A C 1
ATOM 3648 O O . HIS A 1 492 ? -7.219 29.797 39.844 1 60.47 492 HIS A O 1
ATOM 3654 N N . GLY A 1 493 ? -8.664 29.188 41.312 1 53.25 493 GLY A N 1
ATOM 3655 C CA . GLY A 1 493 ? -9.383 30.453 41.25 1 53.25 493 GLY A CA 1
ATOM 3656 C C . GLY A 1 493 ? -10.25 30.578 40 1 53.25 493 GLY A C 1
ATOM 3657 O O . GLY A 1 493 ? -10.32 29.656 39.188 1 53.25 493 GLY A O 1
ATOM 3658 N N . LYS A 1 494 ? -10.898 31.812 39.281 1 50.47 494 LYS A N 1
ATOM 3659 C CA . LYS A 1 494 ? -11.898 32.094 38.25 1 50.47 494 LYS A CA 1
ATOM 3660 C C . LYS A 1 494 ? -11.477 31.547 36.906 1 50.47 494 LYS A C 1
ATOM 3662 O O . LYS A 1 494 ? -11.023 32.312 36.031 1 50.47 494 LYS A O 1
ATOM 3667 N N . VAL A 1 495 ? -10.867 30.469 36.906 1 46.91 495 VAL A N 1
ATOM 3668 C CA . VAL A 1 495 ? -10.414 30.219 35.531 1 46.91 495 VAL A CA 1
ATOM 3669 C C . VAL A 1 495 ? -11.57 29.703 34.688 1 46.91 495 VAL A C 1
ATOM 3671 O O . VAL A 1 495 ? -12.375 28.891 35.156 1 46.91 495 VAL A O 1
ATOM 3674 N N . GLU A 1 496 ? -11.969 30.281 33.719 1 48.25 496 GLU A N 1
ATOM 3675 C CA . GLU A 1 496 ? -12.984 29.953 32.719 1 48.25 496 GLU A CA 1
ATOM 3676 C C . GLU A 1 496 ? -12.781 28.562 32.156 1 48.25 496 GLU A C 1
ATOM 3678 O O . GLU A 1 496 ? -11.656 28.188 31.812 1 48.25 496 GLU A O 1
ATOM 3683 N N . VAL A 1 497 ? -13.617 27.625 32.5 1 50.31 497 VAL A N 1
ATOM 3684 C CA . VAL A 1 497 ? -13.68 26.297 31.906 1 50.31 497 VAL A CA 1
ATOM 3685 C C . VAL A 1 497 ? -13.398 26.406 30.406 1 50.31 497 VAL A C 1
ATOM 3687 O O . VAL A 1 497 ? -14.047 27.172 29.703 1 50.31 497 VAL A O 1
ATOM 3690 N N . PRO A 1 498 ? -12.305 25.781 30.047 1 51.09 498 PRO A N 1
ATOM 3691 C CA . PRO A 1 498 ? -12.094 25.844 28.594 1 51.09 498 PRO A CA 1
ATOM 3692 C C . PRO A 1 498 ? -13.32 25.391 27.797 1 51.09 498 PRO A C 1
ATOM 3694 O O . PRO A 1 498 ? -13.961 24.391 28.172 1 51.09 498 PRO A O 1
ATOM 3697 N N . LYS A 1 499 ? -13.797 26.125 26.859 1 49.41 499 LYS A N 1
ATOM 3698 C CA . LYS A 1 499 ? -14.992 25.969 26.047 1 49.41 499 LYS A CA 1
ATOM 3699 C C . LYS A 1 499 ? -15.07 24.562 25.438 1 49.41 499 LYS A C 1
ATOM 3701 O O . LYS A 1 499 ? -16.156 24.031 25.234 1 49.41 499 LYS A O 1
ATOM 3706 N N . GLU A 1 500 ? -13.938 23.969 25.25 1 51.28 500 GLU A N 1
ATOM 3707 C CA . GLU A 1 500 ? -13.93 22.688 24.562 1 51.28 500 GLU A CA 1
ATOM 3708 C C . GLU A 1 500 ? -14.43 21.562 25.484 1 51.28 500 GLU A C 1
ATOM 3710 O O . GLU A 1 500 ? -15.156 20.672 25.047 1 51.28 500 GLU A O 1
ATOM 3715 N N . VAL A 1 501 ? -14.062 21.672 26.688 1 52.16 501 VAL A N 1
ATOM 3716 C CA . VAL A 1 501 ? -14.547 20.719 27.688 1 52.16 501 VAL A CA 1
ATOM 3717 C C . VAL A 1 501 ? -16.031 20.984 27.953 1 52.16 501 VAL A C 1
ATOM 3719 O O . VAL A 1 501 ? -16.797 20.031 28.109 1 52.16 501 VAL A O 1
ATOM 3722 N N . ALA A 1 502 ? -16.375 22.234 27.969 1 47.94 502 ALA A N 1
ATOM 3723 C CA . ALA A 1 502 ? -17.766 22.594 28.219 1 47.94 502 ALA A CA 1
ATOM 3724 C C . ALA A 1 502 ? -18.656 22.141 27.062 1 47.94 502 ALA A C 1
ATOM 3726 O O . ALA A 1 502 ? -19.766 21.641 27.281 1 47.94 502 ALA A O 1
ATOM 3727 N N . GLN A 1 503 ? -18.188 22.25 25.922 1 48.41 503 GLN A N 1
ATOM 3728 C CA . GLN A 1 503 ? -18.953 21.859 24.75 1 48.41 503 GLN A CA 1
ATOM 3729 C C . GLN A 1 503 ? -19.094 20.344 24.672 1 48.41 503 GLN A C 1
ATOM 3731 O O . GLN A 1 503 ? -20.141 19.828 24.266 1 48.41 503 GLN A O 1
ATOM 3736 N N . ALA A 1 504 ? -18 19.672 24.938 1 50 504 ALA A N 1
ATOM 3737 C CA . ALA A 1 504 ? -18.094 18.219 24.953 1 50 504 ALA A CA 1
ATOM 3738 C C . ALA A 1 504 ? -19.172 17.75 25.938 1 50 504 ALA A C 1
ATOM 3740 O O . ALA A 1 504 ? -19.875 16.781 25.672 1 50 504 ALA A O 1
ATOM 3741 N N . ALA A 1 505 ? -19.312 18.5 26.906 1 46.75 505 ALA A N 1
ATOM 3742 C CA . ALA A 1 505 ? -20.297 18.203 27.922 1 46.75 505 ALA A CA 1
ATOM 3743 C C . ALA A 1 505 ? -21.703 18.516 27.438 1 46.75 505 ALA A C 1
ATOM 3745 O O . ALA A 1 505 ? -22.672 17.844 27.812 1 46.75 505 ALA A O 1
ATOM 3746 N N . GLU A 1 506 ? -21.844 19.531 26.656 1 44.59 506 GLU A N 1
ATOM 3747 C CA . GLU A 1 506 ? -23.156 19.938 26.156 1 44.59 506 GLU A CA 1
ATOM 3748 C C . GLU A 1 506 ? -23.641 19 25.047 1 44.59 506 GLU A C 1
ATOM 3750 O O . GLU A 1 506 ? -24.844 18.719 24.938 1 44.59 506 GLU A O 1
ATOM 3755 N N . THR A 1 507 ? -22.781 18.75 24.125 1 43 507 THR A N 1
ATOM 3756 C CA . THR A 1 507 ? -23.203 17.922 23.016 1 43 507 THR A CA 1
ATOM 3757 C C . THR A 1 507 ? -23.547 16.516 23.5 1 43 507 THR A C 1
ATOM 3759 O O . THR A 1 507 ? -24.359 15.82 22.891 1 43 507 THR A O 1
ATOM 3762 N N . GLU A 1 508 ? -22.922 16.094 24.453 1 40.5 508 GLU A N 1
ATOM 3763 C CA . GLU A 1 508 ? -23.25 14.781 25.016 1 40.5 508 GLU A CA 1
ATOM 3764 C C . GLU A 1 508 ? -24.5 14.844 25.875 1 40.5 508 GLU A C 1
ATOM 3766 O O . GLU A 1 508 ? -25.109 13.812 26.172 1 40.5 508 GLU A O 1
ATOM 3771 N N . ALA A 1 509 ? -24.969 16 26.312 1 37.53 509 ALA A N 1
ATOM 3772 C CA . ALA A 1 509 ? -26.266 16.078 26.969 1 37.53 509 ALA A CA 1
ATOM 3773 C C . ALA A 1 509 ? -27.391 16.172 25.953 1 37.53 509 ALA A C 1
ATOM 3775 O O . ALA A 1 509 ? -27.281 16.906 24.969 1 37.53 509 ALA A O 1
ATOM 3776 N N . MET B 1 1 ? 47.531 -13.25 -27.656 1 51.72 1 MET B N 1
ATOM 3777 C CA . MET B 1 1 ? 47.594 -14.195 -26.547 1 51.72 1 MET B CA 1
ATOM 3778 C C . MET B 1 1 ? 46.219 -14.656 -26.109 1 51.72 1 MET B C 1
ATOM 3780 O O . MET B 1 1 ? 45.312 -13.836 -25.938 1 51.72 1 MET B O 1
ATOM 3784 N N . ALA B 1 2 ? 46.094 -15.836 -26.328 1 73.31 2 ALA B N 1
ATOM 3785 C CA . ALA B 1 2 ? 44.781 -16.391 -26 1 73.31 2 ALA B CA 1
ATOM 3786 C C . ALA B 1 2 ? 44.406 -16.078 -24.562 1 73.31 2 ALA B C 1
ATOM 3788 O O . ALA B 1 2 ? 45.281 -16 -23.688 1 73.31 2 ALA B O 1
ATOM 3789 N N . SER B 1 3 ? 43.25 -15.492 -24.328 1 83.12 3 SER B N 1
ATOM 3790 C CA . SER B 1 3 ? 42.75 -15.258 -22.984 1 83.12 3 SER B CA 1
ATOM 3791 C C . SER B 1 3 ? 42.75 -16.547 -22.156 1 83.12 3 SER B C 1
ATOM 3793 O O . SER B 1 3 ? 42.875 -17.641 -22.719 1 83.12 3 SER B O 1
ATOM 3795 N N . VAL B 1 4 ? 42.938 -16.375 -20.859 1 84.12 4 VAL B N 1
ATOM 3796 C CA . VAL B 1 4 ? 42.875 -17.531 -19.969 1 84.12 4 VAL B CA 1
ATOM 3797 C C . VAL B 1 4 ? 41.656 -18.375 -20.297 1 84.12 4 VAL B C 1
ATOM 3799 O O . VAL B 1 4 ? 41.75 -19.609 -20.297 1 84.12 4 VAL B O 1
ATOM 3802 N N . ALA B 1 5 ? 40.625 -17.75 -20.609 1 85.81 5 ALA B N 1
ATOM 3803 C CA . ALA B 1 5 ? 39.375 -18.438 -20.953 1 85.81 5 ALA B CA 1
ATOM 3804 C C . ALA B 1 5 ? 39.562 -19.312 -22.203 1 85.81 5 ALA B C 1
ATOM 3806 O O . ALA B 1 5 ? 39.125 -20.453 -22.234 1 85.81 5 ALA B O 1
ATOM 3807 N N . GLU B 1 6 ? 40.25 -18.844 -23.141 1 84.19 6 GLU B N 1
ATOM 3808 C CA . GLU B 1 6 ? 40.5 -19.578 -24.391 1 84.19 6 GLU B CA 1
ATOM 3809 C C . GLU B 1 6 ? 41.406 -20.766 -24.141 1 84.19 6 GLU B C 1
ATOM 3811 O O . GLU B 1 6 ? 41.219 -21.844 -24.719 1 84.19 6 GLU B O 1
ATOM 3816 N N . PHE B 1 7 ? 42.438 -20.5 -23.359 1 84.56 7 PHE B N 1
ATOM 3817 C CA . PHE B 1 7 ? 43.344 -21.578 -23 1 84.56 7 PHE B CA 1
ATOM 3818 C C . PHE B 1 7 ? 42.625 -22.719 -22.312 1 84.56 7 PHE B C 1
ATOM 3820 O O . PHE B 1 7 ? 42.812 -23.875 -22.641 1 84.56 7 PHE B O 1
ATOM 3827 N N . CYS B 1 8 ? 41.781 -22.344 -21.422 1 88.5 8 CYS B N 1
ATOM 3828 C CA . CYS B 1 8 ? 41.094 -23.344 -20.641 1 88.5 8 CYS B CA 1
ATOM 3829 C C . CYS B 1 8 ? 40.062 -24.094 -21.5 1 88.5 8 CYS B C 1
ATOM 3831 O O . CYS B 1 8 ? 39.781 -25.266 -21.25 1 88.5 8 CYS B O 1
ATOM 3833 N N . ASP B 1 9 ? 39.469 -23.5 -22.516 1 85.44 9 ASP B N 1
ATOM 3834 C CA . ASP B 1 9 ? 38.562 -24.156 -23.438 1 85.44 9 ASP B CA 1
ATOM 3835 C C . ASP B 1 9 ? 39.281 -25.188 -24.297 1 85.44 9 ASP B C 1
ATOM 3837 O O . ASP B 1 9 ? 38.688 -26.172 -24.734 1 85.44 9 ASP B O 1
ATOM 3841 N N . ALA B 1 10 ? 40.562 -24.938 -24.406 1 83.69 10 ALA B N 1
ATOM 3842 C CA . ALA B 1 10 ? 41.344 -25.766 -25.328 1 83.69 10 ALA B CA 1
ATOM 3843 C C . ALA B 1 10 ? 42.094 -26.875 -24.578 1 83.69 10 ALA B C 1
ATOM 3845 O O . ALA B 1 10 ? 42.625 -27.797 -25.203 1 83.69 10 ALA B O 1
ATOM 3846 N N . VAL B 1 11 ? 42.062 -26.75 -23.297 1 82.88 11 VAL B N 1
ATOM 3847 C CA . VAL B 1 11 ? 42.875 -27.656 -22.516 1 82.88 11 VAL B CA 1
ATOM 3848 C C . VAL B 1 11 ? 42.312 -29.062 -22.578 1 82.88 11 VAL B C 1
ATOM 3850 O O . VAL B 1 11 ? 41.094 -29.25 -22.5 1 82.88 11 VAL B O 1
ATOM 3853 N N . ASP B 1 12 ? 43.125 -30.078 -22.875 1 79.25 12 ASP B N 1
ATOM 3854 C CA . ASP B 1 12 ? 42.719 -31.469 -22.906 1 79.25 12 ASP B CA 1
ATOM 3855 C C . ASP B 1 12 ? 42.438 -32 -21.516 1 79.25 12 ASP B C 1
ATOM 3857 O O . ASP B 1 12 ? 43.344 -32.094 -20.688 1 79.25 12 ASP B O 1
ATOM 3861 N N . ASN B 1 13 ? 41.219 -32.344 -21.203 1 78.06 13 ASN B N 1
ATOM 3862 C CA . ASN B 1 13 ? 40.812 -32.75 -19.859 1 78.06 13 ASN B CA 1
ATOM 3863 C C . ASN B 1 13 ? 40.781 -34.25 -19.688 1 78.06 13 ASN B C 1
ATOM 3865 O O . ASN B 1 13 ? 40.125 -34.781 -18.797 1 78.06 13 ASN B O 1
ATOM 3869 N N . SER B 1 14 ? 41.438 -34.938 -20.609 1 81.38 14 SER B N 1
ATOM 3870 C CA . SER B 1 14 ? 41.469 -36.406 -20.531 1 81.38 14 SER B CA 1
ATOM 3871 C C . SER B 1 14 ? 42.375 -36.875 -19.375 1 81.38 14 SER B C 1
ATOM 3873 O O . SER B 1 14 ? 42.156 -37.938 -18.828 1 81.38 14 SER B O 1
ATOM 3875 N N . THR B 1 15 ? 43.469 -36.094 -19.125 1 80.94 15 THR B N 1
ATOM 3876 C CA . THR B 1 15 ? 44.312 -36.375 -17.969 1 80.94 15 THR B CA 1
ATOM 3877 C C . THR B 1 15 ? 44.406 -35.156 -17.062 1 80.94 15 THR B C 1
ATOM 3879 O O . THR B 1 15 ? 44.438 -34 -17.547 1 80.94 15 THR B O 1
ATOM 3882 N N . ILE B 1 16 ? 44.25 -35.406 -15.797 1 84.69 16 ILE B N 1
ATOM 3883 C CA . ILE B 1 16 ? 44.344 -34.281 -14.859 1 84.69 16 ILE B CA 1
ATOM 3884 C C . ILE B 1 16 ? 45.781 -33.781 -14.773 1 84.69 16 ILE B C 1
ATOM 3886 O O . ILE B 1 16 ? 46.688 -34.531 -14.383 1 84.69 16 ILE B O 1
ATOM 3890 N N . THR B 1 17 ? 46.031 -32.656 -15.352 1 83.5 17 THR B N 1
ATOM 3891 C CA . THR B 1 17 ? 47.312 -31.953 -15.289 1 83.5 17 THR B CA 1
ATOM 3892 C C . THR B 1 17 ? 47.188 -30.641 -14.516 1 83.5 17 THR B C 1
ATOM 3894 O O . THR B 1 17 ? 46.094 -30.281 -14.062 1 83.5 17 THR B O 1
ATOM 3897 N N . VAL B 1 18 ? 48.281 -29.938 -14.289 1 82.88 18 VAL B N 1
ATOM 3898 C CA . VAL B 1 18 ? 48.281 -28.641 -13.625 1 82.88 18 VAL B CA 1
ATOM 3899 C C . VAL B 1 18 ? 47.438 -27.641 -14.406 1 82.88 18 VAL B C 1
ATOM 3901 O O . VAL B 1 18 ? 46.781 -26.781 -13.82 1 82.88 18 VAL B O 1
ATOM 3904 N N . ASP B 1 19 ? 47.5 -27.812 -15.695 1 84.31 19 ASP B N 1
ATOM 3905 C CA . ASP B 1 19 ? 46.719 -26.922 -16.547 1 84.31 19 ASP B CA 1
ATOM 3906 C C . ASP B 1 19 ? 45.219 -27.141 -16.328 1 84.31 19 ASP B C 1
ATOM 3908 O O . ASP B 1 19 ? 44.438 -26.188 -16.281 1 84.31 19 ASP B O 1
ATOM 3912 N N . VAL B 1 20 ? 44.906 -28.391 -16.203 1 87.25 20 VAL B N 1
ATOM 3913 C CA . VAL B 1 20 ? 43.5 -28.719 -15.992 1 87.25 20 VAL B CA 1
ATOM 3914 C C . VAL B 1 20 ? 43.062 -28.219 -14.625 1 87.25 20 VAL B C 1
ATOM 3916 O O . VAL B 1 20 ? 41.969 -27.688 -14.484 1 87.25 20 VAL B O 1
ATOM 3919 N N . VAL B 1 21 ? 43.875 -28.312 -13.664 1 86.19 21 VAL B N 1
ATOM 3920 C CA . VAL B 1 21 ? 43.562 -27.859 -12.32 1 86.19 21 VAL B CA 1
ATOM 3921 C C . VAL B 1 21 ? 43.406 -26.344 -12.312 1 86.19 21 VAL B C 1
ATOM 3923 O O . VAL B 1 21 ? 42.438 -25.812 -11.734 1 86.19 21 VAL B O 1
ATOM 3926 N N . GLY B 1 22 ? 44.344 -25.688 -12.906 1 85.56 22 GLY B N 1
ATOM 3927 C CA . GLY B 1 22 ? 44.25 -24.234 -13 1 85.56 22 GLY B CA 1
ATOM 3928 C C . GLY B 1 22 ? 43 -23.766 -13.719 1 85.56 22 GLY B C 1
ATOM 3929 O O . GLY B 1 22 ? 42.344 -22.828 -13.289 1 85.56 22 GLY B O 1
ATOM 3930 N N . CYS B 1 23 ? 42.656 -24.422 -14.773 1 85.38 23 CYS B N 1
ATOM 3931 C CA . CYS B 1 23 ? 41.469 -24.062 -15.547 1 85.38 23 CYS B CA 1
ATOM 3932 C C . CYS B 1 23 ? 40.219 -24.344 -14.758 1 85.38 23 CYS B C 1
ATOM 3934 O O . CYS B 1 23 ? 39.25 -23.594 -14.828 1 85.38 23 CYS B O 1
ATOM 3936 N N . SER B 1 24 ? 40.219 -25.422 -14.094 1 85.31 24 SER B N 1
ATOM 3937 C CA . SER B 1 24 ? 39.062 -25.75 -13.25 1 85.31 24 SER B CA 1
ATOM 3938 C C . SER B 1 24 ? 38.875 -24.703 -12.164 1 85.31 24 SER B C 1
ATOM 3940 O O . SER B 1 24 ? 37.719 -24.328 -11.852 1 85.31 24 SER B O 1
ATOM 3942 N N . ALA B 1 25 ? 39.938 -24.25 -11.656 1 84.75 25 ALA B N 1
ATOM 3943 C CA . ALA B 1 25 ? 39.875 -23.188 -10.656 1 84.75 25 ALA B CA 1
ATOM 3944 C C . ALA B 1 25 ? 39.344 -21.891 -11.266 1 84.75 25 ALA B C 1
ATOM 3946 O O . ALA B 1 25 ? 38.5 -21.219 -10.672 1 84.75 25 ALA B O 1
ATOM 3947 N N . TYR B 1 26 ? 39.875 -21.641 -12.406 1 83.5 26 TYR B N 1
ATOM 3948 C CA . TYR B 1 26 ? 39.469 -20.438 -13.117 1 83.5 26 TYR B CA 1
ATOM 3949 C C . TYR B 1 26 ? 38 -20.484 -13.445 1 83.5 26 TYR B C 1
ATOM 3951 O O . TYR B 1 26 ? 37.281 -19.5 -13.234 1 83.5 26 TYR B O 1
ATOM 3959 N N . LEU B 1 27 ? 37.562 -21.594 -13.953 1 83.12 27 LEU B N 1
ATOM 3960 C CA . LEU B 1 27 ? 36.156 -21.75 -14.336 1 83.12 27 LEU B CA 1
ATOM 3961 C C . LEU B 1 27 ? 35.25 -21.703 -13.117 1 83.12 27 LEU B C 1
ATOM 3963 O O . LEU B 1 27 ? 34.156 -21.094 -13.156 1 83.12 27 LEU B O 1
ATOM 3967 N N . ALA B 1 28 ? 35.688 -22.266 -12.086 1 83.25 28 ALA B N 1
ATOM 3968 C CA . ALA B 1 28 ? 34.906 -22.234 -10.844 1 83.25 28 ALA B CA 1
ATOM 3969 C C . ALA B 1 28 ? 34.781 -20.812 -10.305 1 83.25 28 ALA B C 1
ATOM 3971 O O . ALA B 1 28 ? 33.719 -20.422 -9.828 1 83.25 28 ALA B O 1
ATOM 3972 N N . ALA B 1 29 ? 35.844 -20.109 -10.391 1 84.19 29 ALA B N 1
ATOM 3973 C CA . ALA B 1 29 ? 35.844 -18.734 -9.914 1 84.19 29 ALA B CA 1
ATOM 3974 C C . ALA B 1 29 ? 34.906 -17.859 -10.758 1 84.19 29 ALA B C 1
ATOM 3976 O O . ALA B 1 29 ? 34.219 -16.984 -10.227 1 84.19 29 ALA B O 1
ATOM 3977 N N . THR B 1 30 ? 34.969 -18.094 -12.047 1 84.94 30 THR B N 1
ATOM 3978 C CA . THR B 1 30 ? 34.125 -17.312 -12.961 1 84.94 30 THR B CA 1
ATOM 3979 C C . THR B 1 30 ? 32.656 -17.609 -12.727 1 84.94 30 THR B C 1
ATOM 3981 O O . THR B 1 30 ? 31.812 -16.688 -12.773 1 84.94 30 THR B O 1
ATOM 3984 N N . GLU B 1 31 ? 32.344 -18.828 -12.5 1 84.12 31 GLU B N 1
ATOM 3985 C CA . GLU B 1 31 ? 30.969 -19.203 -12.203 1 84.12 31 GLU B CA 1
ATOM 3986 C C . GLU B 1 31 ? 30.5 -18.609 -10.883 1 84.12 31 GLU B C 1
ATOM 3988 O O . GLU B 1 31 ? 29.359 -18.141 -10.773 1 84.12 31 GLU B O 1
ATOM 3993 N N . THR B 1 32 ? 31.344 -18.578 -10 1 87.12 32 THR B N 1
ATOM 3994 C CA . THR B 1 32 ? 31.031 -17.984 -8.695 1 87.12 32 THR B CA 1
ATOM 3995 C C . THR B 1 32 ? 30.766 -16.484 -8.82 1 87.12 32 THR B C 1
ATOM 3997 O O . THR B 1 32 ? 29.859 -15.961 -8.18 1 87.12 32 THR B O 1
ATOM 4000 N N . ASP B 1 33 ? 31.547 -15.883 -9.68 1 87.19 33 ASP B N 1
ATOM 4001 C CA . ASP B 1 33 ? 31.375 -14.445 -9.891 1 87.19 33 ASP B CA 1
ATOM 4002 C C . ASP B 1 33 ? 30.016 -14.141 -10.508 1 87.19 33 ASP B C 1
ATOM 4004 O O . ASP B 1 33 ? 29.375 -13.148 -10.148 1 87.19 33 ASP B O 1
ATOM 4008 N N . GLU B 1 34 ? 29.656 -14.992 -11.359 1 86.62 34 GLU B N 1
ATOM 4009 C CA . GLU B 1 34 ? 28.359 -14.797 -12.023 1 86.62 34 GLU B CA 1
ATOM 4010 C C . GLU B 1 34 ? 27.203 -14.992 -11.047 1 86.62 34 GLU B C 1
ATOM 4012 O O . GLU B 1 34 ? 26.266 -14.203 -11.031 1 86.62 34 GLU B O 1
ATOM 4017 N N . VAL B 1 35 ? 27.297 -15.953 -10.266 1 88.38 35 VAL B N 1
ATOM 4018 C CA . VAL B 1 35 ? 26.266 -16.219 -9.266 1 88.38 35 VAL B CA 1
ATOM 4019 C C . VAL B 1 35 ? 26.234 -15.086 -8.242 1 88.38 35 VAL B C 1
ATOM 4021 O O . VAL B 1 35 ? 25.156 -14.625 -7.844 1 88.38 35 VAL B O 1
ATOM 4024 N N . LEU B 1 36 ? 27.375 -14.617 -7.906 1 91.81 36 LEU B N 1
ATOM 4025 C CA . LEU B 1 36 ? 27.484 -13.539 -6.934 1 91.81 36 LEU B CA 1
ATOM 4026 C C . LEU B 1 36 ? 26.844 -12.258 -7.477 1 91.81 36 LEU B C 1
ATOM 4028 O O . LEU B 1 36 ? 26.156 -11.547 -6.75 1 91.81 36 LEU B O 1
ATOM 4032 N N . ALA B 1 37 ? 27.078 -12.023 -8.711 1 91.56 37 ALA B N 1
ATOM 4033 C CA . ALA B 1 37 ? 26.484 -10.836 -9.328 1 91.56 37 ALA B CA 1
ATOM 4034 C C . ALA B 1 37 ? 24.969 -10.906 -9.305 1 91.56 37 ALA B C 1
ATOM 4036 O O . ALA B 1 37 ? 24.297 -9.898 -9.055 1 91.56 37 ALA B O 1
ATOM 4037 N N . GLY B 1 38 ? 24.438 -12.039 -9.555 1 93.12 38 GLY B N 1
ATOM 4038 C CA . GLY B 1 38 ? 23 -12.242 -9.484 1 93.12 38 GLY B CA 1
ATOM 4039 C C . GLY B 1 38 ? 22.438 -12.055 -8.086 1 93.12 38 GLY B C 1
ATOM 4040 O O . GLY B 1 38 ? 21.391 -11.453 -7.914 1 93.12 38 GLY B O 1
ATOM 4041 N N . VAL B 1 39 ? 23.172 -12.5 -7.152 1 94 39 VAL B N 1
ATOM 4042 C CA . VAL B 1 39 ? 22.766 -12.391 -5.754 1 94 39 VAL B CA 1
ATOM 4043 C C . VAL B 1 39 ? 22.766 -10.922 -5.332 1 94 39 VAL B C 1
ATOM 4045 O O . VAL B 1 39 ? 21.844 -10.469 -4.641 1 94 39 VAL B O 1
ATOM 4048 N N . VAL B 1 40 ? 23.781 -10.234 -5.785 1 95.31 40 VAL B N 1
ATOM 4049 C CA . VAL B 1 40 ? 23.906 -8.82 -5.465 1 95.31 40 VAL B CA 1
ATOM 4050 C C . VAL B 1 40 ? 22.703 -8.055 -6.047 1 95.31 40 VAL B C 1
ATOM 4052 O O . VAL B 1 40 ? 22.062 -7.266 -5.348 1 95.31 40 VAL B O 1
ATOM 4055 N N . GLU B 1 41 ? 22.391 -8.32 -7.254 1 95.56 41 GLU B N 1
ATOM 4056 C CA . GLU B 1 41 ? 21.234 -7.684 -7.895 1 95.56 41 GLU B CA 1
ATOM 4057 C C . GLU B 1 41 ? 19.938 -8.039 -7.184 1 95.56 41 GLU B C 1
ATOM 4059 O O . GLU B 1 41 ? 19.109 -7.168 -6.914 1 95.56 41 GLU B O 1
ATOM 4064 N N . GLY B 1 42 ? 19.797 -9.289 -6.898 1 97.31 42 GLY B N 1
ATOM 4065 C CA . GLY B 1 42 ? 18.609 -9.75 -6.191 1 97.31 42 GLY B CA 1
ATOM 4066 C C . GLY B 1 42 ? 18.453 -9.117 -4.824 1 97.31 42 GLY B C 1
ATOM 4067 O O . GLY B 1 42 ? 17.344 -8.734 -4.434 1 97.31 42 GLY B O 1
ATOM 4068 N N . LEU B 1 43 ? 19.547 -8.992 -4.148 1 97.19 43 LEU B N 1
ATOM 4069 C CA . LEU B 1 43 ? 19.547 -8.406 -2.811 1 97.19 43 LEU B CA 1
ATOM 4070 C C . LEU B 1 43 ? 19.094 -6.949 -2.852 1 97.19 43 LEU B C 1
ATOM 4072 O O . LEU B 1 43 ? 18.266 -6.527 -2.045 1 97.19 43 LEU B O 1
ATOM 4076 N N . ASN B 1 44 ? 19.594 -6.23 -3.775 1 98.19 44 ASN B N 1
ATOM 4077 C CA . ASN B 1 44 ? 19.25 -4.82 -3.887 1 98.19 44 ASN B CA 1
ATOM 4078 C C . ASN B 1 44 ? 17.812 -4.633 -4.363 1 98.19 44 ASN B C 1
ATOM 4080 O O . ASN B 1 44 ? 17.109 -3.73 -3.9 1 98.19 44 ASN B O 1
ATOM 4084 N N . VAL B 1 45 ? 17.359 -5.492 -5.289 1 98.12 45 VAL B N 1
ATOM 4085 C CA . VAL B 1 45 ? 15.977 -5.426 -5.746 1 98.12 45 VAL B CA 1
ATOM 4086 C C . VAL B 1 45 ? 15.039 -5.73 -4.582 1 98.12 45 VAL B C 1
ATOM 4088 O O . VAL B 1 45 ? 14.047 -5.023 -4.375 1 98.12 45 VAL B O 1
ATOM 4091 N N . PHE B 1 46 ? 15.359 -6.734 -3.797 1 98.25 46 PHE B N 1
ATOM 4092 C CA . PHE B 1 46 ? 14.539 -7.09 -2.643 1 98.25 46 PHE B CA 1
ATOM 4093 C C . PHE B 1 46 ? 14.5 -5.945 -1.636 1 98.25 46 PHE B C 1
ATOM 4095 O O . PHE B 1 46 ? 13.438 -5.629 -1.093 1 98.25 46 PHE B O 1
ATOM 4102 N N . PHE B 1 47 ? 15.664 -5.398 -1.423 1 98.25 47 PHE B N 1
ATOM 4103 C CA . PHE B 1 47 ? 15.797 -4.289 -0.486 1 98.25 47 PHE B CA 1
ATOM 4104 C C . PHE B 1 47 ? 14.867 -3.141 -0.875 1 98.25 47 PHE B C 1
ATOM 4106 O O . PHE B 1 47 ? 14.109 -2.639 -0.043 1 98.25 47 PHE B O 1
ATOM 4113 N N . LEU B 1 48 ? 14.797 -2.789 -2.102 1 98.56 48 LEU B N 1
ATOM 4114 C CA . LEU B 1 48 ? 13.992 -1.657 -2.559 1 98.56 48 LEU B CA 1
ATOM 4115 C C . LEU B 1 48 ? 12.523 -2.049 -2.695 1 98.56 48 LEU B C 1
ATOM 4117 O O . LEU B 1 48 ? 11.641 -1.199 -2.578 1 98.56 48 LEU B O 1
ATOM 4121 N N . LEU B 1 49 ? 12.227 -3.322 -2.939 1 98.5 49 LEU B N 1
ATOM 4122 C CA . LEU B 1 49 ? 10.852 -3.793 -2.898 1 98.5 49 LEU B CA 1
ATOM 4123 C C . LEU B 1 49 ? 10.258 -3.631 -1.5 1 98.5 49 LEU B C 1
ATOM 4125 O O . LEU B 1 49 ? 9.156 -3.105 -1.344 1 98.5 49 LEU B O 1
ATOM 4129 N N . PHE B 1 50 ? 11.07 -4.031 -0.551 1 97.5 50 PHE B N 1
ATOM 4130 C CA . PHE B 1 50 ? 10.664 -3.889 0.842 1 97.5 50 PHE B CA 1
ATOM 4131 C C . PHE B 1 50 ? 10.461 -2.422 1.199 1 97.5 50 PHE B C 1
ATOM 4133 O O . PHE B 1 50 ? 9.406 -2.039 1.709 1 97.5 50 PHE B O 1
ATOM 4140 N N . ALA B 1 51 ? 11.469 -1.641 0.945 1 98.5 51 ALA B N 1
ATOM 4141 C CA . ALA B 1 51 ? 11.438 -0.228 1.314 1 98.5 51 ALA B CA 1
ATOM 4142 C C . ALA B 1 51 ? 10.305 0.5 0.604 1 98.5 51 ALA B C 1
ATOM 4144 O O . ALA B 1 51 ? 9.539 1.236 1.233 1 98.5 51 ALA B O 1
ATOM 4145 N N . GLY B 1 52 ? 10.18 0.267 -0.701 1 98.44 52 GLY B N 1
ATOM 4146 C CA . GLY B 1 52 ? 9.133 0.915 -1.47 1 98.44 52 GLY B CA 1
ATOM 4147 C C . GLY B 1 52 ? 7.738 0.544 -1.003 1 98.44 52 GLY B C 1
ATOM 4148 O O . GLY B 1 52 ? 6.852 1.398 -0.94 1 98.44 52 GLY B O 1
ATOM 4149 N N . ALA B 1 53 ? 7.496 -0.712 -0.671 1 98.38 53 ALA B N 1
ATOM 4150 C CA . ALA B 1 53 ? 6.195 -1.17 -0.185 1 98.38 53 ALA B CA 1
ATOM 4151 C C . ALA B 1 53 ? 5.844 -0.505 1.143 1 98.38 53 ALA B C 1
ATOM 4153 O O . ALA B 1 53 ? 4.699 -0.086 1.349 1 98.38 53 ALA B O 1
ATOM 4154 N N . VAL B 1 54 ? 6.832 -0.411 1.98 1 97.88 54 VAL B N 1
ATOM 4155 C CA . VAL B 1 54 ? 6.633 0.192 3.293 1 97.88 54 VAL B CA 1
ATOM 4156 C C . VAL B 1 54 ? 6.34 1.683 3.139 1 97.88 54 VAL B C 1
ATOM 4158 O O . VAL B 1 54 ? 5.48 2.229 3.836 1 97.88 54 VAL B O 1
ATOM 4161 N N . VAL B 1 55 ? 7.02 2.357 2.244 1 98.38 55 VAL B N 1
ATOM 4162 C CA . VAL B 1 55 ? 6.73 3.76 1.964 1 98.38 55 VAL B CA 1
ATOM 4163 C C . VAL B 1 55 ? 5.32 3.898 1.401 1 98.38 55 VAL B C 1
ATOM 4165 O O . VAL B 1 55 ? 4.582 4.812 1.776 1 98.38 55 VAL B O 1
ATOM 4168 N N . PHE B 1 56 ? 4.898 2.988 0.559 1 98.31 56 PHE B N 1
ATOM 4169 C CA . PHE B 1 56 ? 3.557 3.047 -0.013 1 98.31 56 PHE B CA 1
ATOM 4170 C C . PHE B 1 56 ? 2.498 2.951 1.078 1 98.31 56 PHE B C 1
ATOM 4172 O O . PHE B 1 56 ? 1.451 3.596 0.994 1 98.31 56 PHE B O 1
ATOM 4179 N N . LEU B 1 57 ? 2.766 2.162 2.08 1 97.75 57 LEU B N 1
ATOM 4180 C CA . LEU B 1 57 ? 1.812 1.995 3.172 1 97.75 57 LEU B CA 1
ATOM 4181 C C . LEU B 1 57 ? 1.555 3.322 3.875 1 97.75 57 LEU B C 1
ATOM 4183 O O . LEU B 1 57 ? 0.536 3.486 4.551 1 97.75 57 LEU B O 1
ATOM 4187 N N . MET B 1 58 ? 2.418 4.285 3.732 1 97.94 58 MET B N 1
ATOM 4188 C CA . MET B 1 58 ? 2.223 5.613 4.309 1 97.94 58 MET B CA 1
ATOM 4189 C C . MET B 1 58 ? 0.97 6.27 3.74 1 97.94 58 MET B C 1
ATOM 4191 O O . MET B 1 58 ? 0.363 7.125 4.391 1 97.94 58 MET B O 1
ATOM 4195 N N . GLN B 1 59 ? 0.563 5.852 2.525 1 97.5 59 GLN B N 1
ATOM 4196 C CA . GLN B 1 59 ? -0.691 6.359 1.979 1 97.5 59 GLN B CA 1
ATOM 4197 C C . GLN B 1 59 ? -1.86 6.055 2.91 1 97.5 59 GLN B C 1
ATOM 4199 O O . GLN B 1 59 ? -2.738 6.898 3.109 1 97.5 59 GLN B O 1
ATOM 4204 N N . ALA B 1 60 ? -1.819 4.852 3.43 1 97.56 60 ALA B N 1
ATOM 4205 C CA . ALA B 1 60 ? -2.834 4.496 4.418 1 97.56 60 ALA B CA 1
ATOM 4206 C C . ALA B 1 60 ? -2.699 5.355 5.672 1 97.56 60 ALA B C 1
ATOM 4208 O O . ALA B 1 60 ? -3.703 5.746 6.277 1 97.56 60 ALA B O 1
ATOM 4209 N N . GLY B 1 61 ? -1.493 5.594 6.07 1 98.06 61 GLY B N 1
ATOM 4210 C CA . GLY B 1 61 ? -1.257 6.449 7.227 1 98.06 61 GLY B CA 1
ATOM 4211 C C . GLY B 1 61 ? -1.808 7.852 7.051 1 98.06 61 GLY B C 1
ATOM 4212 O O . GLY B 1 61 ? -2.484 8.375 7.941 1 98.06 61 GLY B O 1
ATOM 4213 N N . PHE B 1 62 ? -1.584 8.422 5.906 1 97.25 62 PHE B N 1
ATOM 4214 C CA . PHE B 1 62 ? -2.096 9.75 5.605 1 97.25 62 PHE B CA 1
ATOM 4215 C C . PHE B 1 62 ? -3.619 9.758 5.578 1 97.25 62 PHE B C 1
ATOM 4217 O O . PHE B 1 62 ? -4.254 10.68 6.094 1 97.25 62 PHE B O 1
ATOM 4224 N N . ALA B 1 63 ? -4.152 8.734 4.988 1 97.31 63 ALA B N 1
ATOM 4225 C CA . ALA B 1 63 ? -5.609 8.648 4.902 1 97.31 63 ALA B CA 1
ATOM 4226 C C . ALA B 1 63 ? -6.238 8.617 6.293 1 97.31 63 ALA B C 1
ATOM 4228 O O . ALA B 1 63 ? -7.199 9.336 6.562 1 97.31 63 ALA B O 1
ATOM 4229 N N . MET B 1 64 ? -5.672 7.805 7.18 1 97.62 64 MET B N 1
ATOM 4230 C CA . MET B 1 64 ? -6.207 7.68 8.531 1 97.62 64 MET B CA 1
ATOM 4231 C C . MET B 1 64 ? -5.992 8.961 9.328 1 97.62 64 MET B C 1
ATOM 4233 O O . MET B 1 64 ? -6.906 9.445 9.992 1 97.62 64 MET B O 1
ATOM 4237 N N . LEU B 1 65 ? -4.816 9.539 9.219 1 96.81 65 LEU B N 1
ATOM 4238 C CA . LEU B 1 65 ? -4.492 10.758 9.945 1 96.81 65 LEU B CA 1
ATOM 4239 C C . LEU B 1 65 ? -5.391 11.914 9.5 1 96.81 65 LEU B C 1
ATOM 4241 O O . LEU B 1 65 ? -5.965 12.617 10.336 1 96.81 65 LEU B O 1
ATOM 4245 N N . CYS B 1 66 ? -5.559 12.102 8.234 1 95.94 66 CYS B N 1
ATOM 4246 C CA . CYS B 1 66 ? -6.379 13.188 7.703 1 95.94 66 CYS B CA 1
ATOM 4247 C C . CYS B 1 66 ? -7.848 12.969 8.031 1 95.94 66 CYS B C 1
ATOM 4249 O O . CYS B 1 66 ? -8.531 13.891 8.484 1 95.94 66 CYS B O 1
ATOM 4251 N N . ALA B 1 67 ? -8.281 11.742 7.824 1 95.81 67 ALA B N 1
ATOM 4252 C CA . ALA B 1 67 ? -9.68 11.438 8.125 1 95.81 67 ALA B CA 1
ATOM 4253 C C . ALA B 1 67 ? -9.977 11.664 9.609 1 95.81 67 ALA B C 1
ATOM 4255 O O . ALA B 1 67 ? -11.023 12.211 9.953 1 95.81 67 ALA B O 1
ATOM 4256 N N . GLY B 1 68 ? -9.078 11.25 10.422 1 95.88 68 GLY B N 1
ATOM 4257 C CA . GLY B 1 68 ? -9.273 11.438 11.844 1 95.88 68 GLY B CA 1
ATOM 4258 C C . GLY B 1 68 ? -9.281 12.891 12.266 1 95.88 68 GLY B C 1
ATOM 4259 O O . GLY B 1 68 ? -9.867 13.25 13.289 1 95.88 68 GLY B O 1
ATOM 4260 N N . SER B 1 69 ? -8.727 13.727 11.477 1 95.19 69 SER B N 1
ATOM 4261 C CA . SER B 1 69 ? -8.484 15.117 11.859 1 95.19 69 SER B CA 1
ATOM 4262 C C . SER B 1 69 ? -9.617 16.031 11.383 1 95.19 69 SER B C 1
ATOM 4264 O O . SER B 1 69 ? -9.719 17.172 11.828 1 95.19 69 SER B O 1
ATOM 4266 N N . VAL B 1 70 ? -10.477 15.586 10.484 1 94.56 70 VAL B N 1
ATOM 4267 C CA . VAL B 1 70 ? -11.516 16.453 9.922 1 94.56 70 VAL B CA 1
ATOM 4268 C C . VAL B 1 70 ? -12.852 16.156 10.602 1 94.56 70 VAL B C 1
ATOM 4270 O O . VAL B 1 70 ? -12.984 15.164 11.32 1 94.56 70 VAL B O 1
ATOM 4273 N N . ARG B 1 71 ? -13.859 17.125 10.398 1 92.25 71 ARG B N 1
ATOM 4274 C CA . ARG B 1 71 ? -15.219 16.906 10.891 1 92.25 71 ARG B CA 1
ATOM 4275 C C . ARG B 1 71 ? -15.867 15.719 10.188 1 92.25 71 ARG B C 1
ATOM 4277 O O . ARG B 1 71 ? -15.633 15.492 9 1 92.25 71 ARG B O 1
ATOM 4284 N N . GLN B 1 72 ? -16.641 15.016 10.828 1 93.5 72 GLN B N 1
ATOM 4285 C CA . GLN B 1 72 ? -17.219 13.75 10.398 1 93.5 72 GLN B CA 1
ATOM 4286 C C . GLN B 1 72 ? -17.859 13.875 9.023 1 93.5 72 GLN B C 1
ATOM 4288 O O . GLN B 1 72 ? -17.812 12.945 8.219 1 93.5 72 GLN B O 1
ATOM 4293 N N . LYS B 1 73 ? -18.469 14.984 8.703 1 93.25 73 LYS B N 1
ATOM 4294 C CA . LYS B 1 73 ? -19.25 15.203 7.484 1 93.25 73 LYS B CA 1
ATOM 4295 C C . LYS B 1 73 ? -18.344 15.273 6.258 1 93.25 73 LYS B C 1
ATOM 4297 O O . LYS B 1 73 ? -18.812 15.445 5.137 1 93.25 73 LYS B O 1
ATOM 4302 N N . ASN B 1 74 ? -16.953 15.109 6.426 1 95.06 74 ASN B N 1
A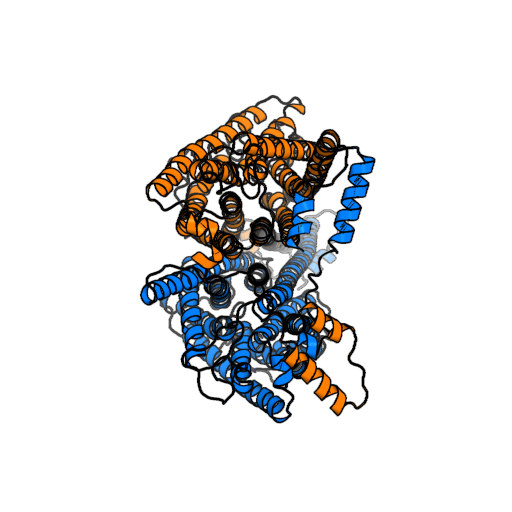TOM 4303 C CA . ASN B 1 74 ? -16 15.258 5.324 1 95.06 74 ASN B CA 1
ATOM 4304 C C . ASN B 1 74 ? -15.078 14.047 5.215 1 95.06 74 ASN B C 1
ATOM 4306 O O . ASN B 1 74 ? -14.086 14.086 4.488 1 95.06 74 ASN B O 1
ATOM 4310 N N . VAL B 1 75 ? -15.367 13 5.867 1 95 75 VAL B N 1
ATOM 4311 C CA . VAL B 1 75 ? -14.484 11.844 6.008 1 95 75 VAL B CA 1
ATOM 4312 C C . VAL B 1 75 ? -14.352 11.133 4.66 1 95 75 VAL B C 1
ATOM 4314 O O . VAL B 1 75 ? -13.234 10.836 4.223 1 95 75 VAL B O 1
ATOM 4317 N N . LYS B 1 76 ? -15.398 10.891 3.951 1 94.94 76 LYS B N 1
ATOM 4318 C CA . LYS B 1 76 ? -15.352 10.227 2.654 1 94.94 76 LYS B CA 1
ATOM 4319 C C . LYS B 1 76 ? -14.5 11.016 1.662 1 94.94 76 LYS B C 1
ATOM 4321 O O . LYS B 1 76 ? -13.688 10.438 0.933 1 94.94 76 LYS B O 1
ATOM 4326 N N . ASN B 1 77 ? -14.711 12.258 1.697 1 94.81 77 ASN B N 1
ATOM 4327 C CA . ASN B 1 77 ? -14.023 13.133 0.75 1 94.81 77 ASN B CA 1
ATOM 4328 C C . ASN B 1 77 ? -12.508 13.055 0.917 1 94.81 77 ASN B C 1
ATOM 4330 O O . ASN B 1 77 ? -11.781 12.852 -0.058 1 94.81 77 ASN B O 1
ATOM 4334 N N . ILE B 1 78 ? -12.086 13.203 2.117 1 95 78 ILE B N 1
ATOM 4335 C CA . ILE B 1 78 ? -10.656 13.25 2.365 1 95 78 ILE B CA 1
ATOM 4336 C C . ILE B 1 78 ? -10.039 11.875 2.119 1 95 78 ILE B C 1
ATOM 4338 O O . ILE B 1 78 ? -8.898 11.773 1.649 1 95 78 ILE B O 1
ATOM 4342 N N . MET B 1 79 ? -10.711 10.859 2.434 1 95.19 79 MET B N 1
ATOM 4343 C CA . MET B 1 79 ? -10.195 9.516 2.211 1 95.19 79 MET B CA 1
ATOM 4344 C C . MET B 1 79 ? -10.078 9.211 0.721 1 95.19 79 MET B C 1
ATOM 4346 O O . MET B 1 79 ? -9.102 8.602 0.28 1 95.19 79 MET B O 1
ATOM 4350 N N . LEU B 1 80 ? -11.039 9.602 -0.002 1 94.44 80 LEU B N 1
ATOM 4351 C CA . LEU B 1 80 ? -10.992 9.414 -1.447 1 94.44 80 LEU B CA 1
ATOM 4352 C C . LEU B 1 80 ? -9.812 10.164 -2.057 1 94.44 80 LEU B C 1
ATOM 4354 O O . LEU B 1 80 ? -9.141 9.656 -2.955 1 94.44 80 LEU B O 1
ATOM 4358 N N . LYS B 1 81 ? -9.555 11.359 -1.584 1 93.81 81 LYS B N 1
ATOM 4359 C CA . LYS B 1 81 ? -8.406 12.125 -2.061 1 93.81 81 LYS B CA 1
ATOM 4360 C C . LYS B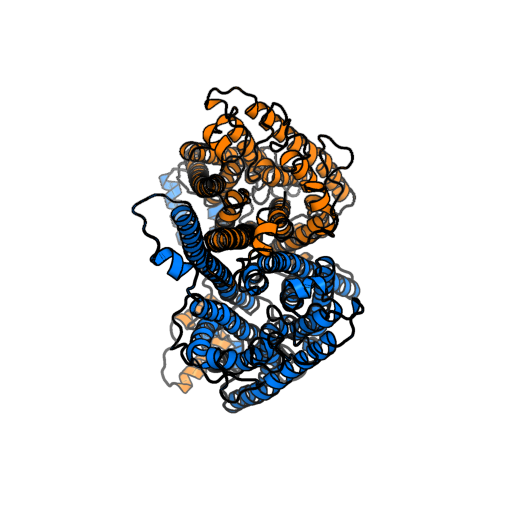 1 81 ? -7.105 11.359 -1.854 1 93.81 81 LYS B C 1
ATOM 4362 O O . LYS B 1 81 ? -6.258 11.312 -2.748 1 93.81 81 LYS B O 1
ATOM 4367 N N . ASN B 1 82 ? -7 10.742 -0.764 1 94.5 82 ASN B N 1
ATOM 4368 C CA . ASN B 1 82 ? -5.777 10.008 -0.464 1 94.5 82 ASN B CA 1
ATOM 4369 C C . ASN B 1 82 ? -5.613 8.797 -1.378 1 94.5 82 ASN B C 1
ATOM 4371 O O . ASN B 1 82 ? -4.508 8.492 -1.826 1 94.5 82 ASN B O 1
ATOM 4375 N N . LEU B 1 83 ? -6.691 8.094 -1.642 1 94.62 83 LEU B N 1
ATOM 4376 C CA . LEU B 1 83 ? -6.641 6.961 -2.562 1 94.62 83 LEU B CA 1
ATOM 4377 C C . LEU B 1 83 ? -6.293 7.426 -3.973 1 94.62 83 LEU B C 1
ATOM 4379 O O . LEU B 1 83 ? -5.465 6.809 -4.648 1 94.62 83 LEU B O 1
ATOM 4383 N N . LEU B 1 84 ? -6.836 8.492 -4.344 1 92.62 84 LEU B N 1
ATOM 4384 C CA . LEU B 1 84 ? -6.625 9 -5.695 1 92.62 84 LEU B CA 1
ATOM 4385 C C . LEU B 1 84 ? -5.23 9.594 -5.844 1 92.62 84 LEU B C 1
ATOM 4387 O O . LEU B 1 84 ? -4.68 9.633 -6.945 1 92.62 84 LEU B O 1
ATOM 4391 N N . ASP B 1 85 ? -4.684 10.031 -4.746 1 93.81 85 ASP B N 1
ATOM 4392 C CA . ASP B 1 85 ? -3.295 10.484 -4.781 1 93.81 85 ASP B CA 1
ATOM 4393 C C . ASP B 1 85 ? -2.355 9.344 -5.18 1 93.81 85 ASP B C 1
ATOM 4395 O O . ASP B 1 85 ? -1.395 9.555 -5.922 1 93.81 85 ASP B O 1
ATOM 4399 N N . ALA B 1 86 ? -2.627 8.203 -4.645 1 95 86 ALA B N 1
ATOM 4400 C CA . ALA B 1 86 ? -1.833 7.039 -5.035 1 95 86 ALA B CA 1
ATOM 4401 C C . ALA B 1 86 ? -1.992 6.742 -6.52 1 95 86 ALA B C 1
ATOM 4403 O O . ALA B 1 86 ? -1.01 6.465 -7.215 1 95 86 ALA B O 1
ATOM 4404 N N . CYS B 1 87 ? -3.195 6.887 -7.008 1 95.94 87 CYS B N 1
ATOM 4405 C CA . CYS B 1 87 ? -3.488 6.59 -8.406 1 95.94 87 CYS B CA 1
ATOM 4406 C C . CYS B 1 87 ? -2.916 7.664 -9.32 1 95.94 87 CYS B C 1
ATOM 4408 O O . CYS B 1 87 ? -2.256 7.352 -10.312 1 95.94 87 CYS B O 1
ATOM 4410 N N . GLY B 1 88 ? -3.199 8.922 -8.945 1 93.62 88 GLY B N 1
ATOM 4411 C CA . GLY B 1 88 ? -2.645 10.016 -9.727 1 93.62 88 GLY B CA 1
ATOM 4412 C C . GLY B 1 88 ? -1.127 10.031 -9.742 1 93.62 88 GLY B C 1
ATOM 4413 O O . GLY B 1 88 ? -0.516 10.312 -10.781 1 93.62 88 GLY B O 1
ATOM 4414 N N . GLY B 1 89 ? -0.58 9.727 -8.594 1 95.38 89 GLY B N 1
ATOM 4415 C CA . GLY B 1 89 ? 0.869 9.625 -8.516 1 95.38 89 GLY B CA 1
ATOM 4416 C C . GLY B 1 89 ? 1.441 8.539 -9.398 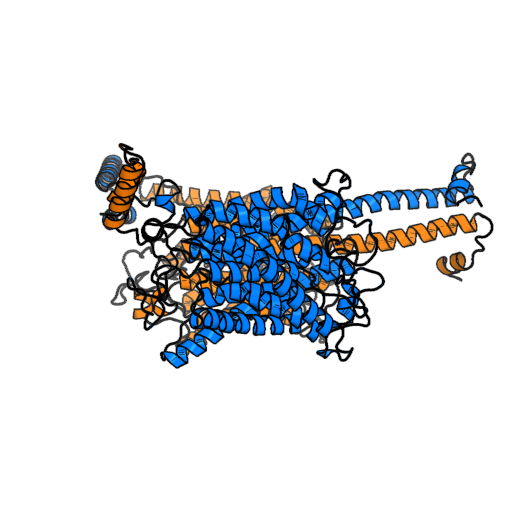1 95.38 89 GLY B C 1
ATOM 4417 O O . GLY B 1 89 ? 2.463 8.734 -10.062 1 95.38 89 GLY B O 1
ATOM 4418 N N . ALA B 1 90 ? 0.792 7.371 -9.406 1 97.19 90 ALA B N 1
ATOM 4419 C CA . ALA B 1 90 ? 1.257 6.25 -10.219 1 97.19 90 ALA B CA 1
ATOM 4420 C C . ALA B 1 90 ? 1.196 6.594 -11.703 1 97.19 90 ALA B C 1
ATOM 4422 O O . ALA B 1 90 ? 2.178 6.418 -12.43 1 97.19 90 ALA B O 1
ATOM 4423 N N . ILE B 1 91 ? 0.126 7.164 -12.117 1 95.94 91 ILE B N 1
ATOM 4424 C CA . ILE B 1 91 ? -0.088 7.445 -13.539 1 95.94 91 ILE B CA 1
ATOM 4425 C C . ILE B 1 91 ? 0.778 8.625 -13.961 1 95.94 91 ILE B C 1
ATOM 4427 O O . ILE B 1 91 ? 1.452 8.57 -14.992 1 95.94 91 ILE B O 1
ATOM 4431 N N . GLY B 1 92 ? 0.83 9.688 -13.156 1 96.62 92 GLY B N 1
ATOM 4432 C CA . GLY B 1 92 ? 1.628 10.859 -13.477 1 96.62 92 GLY B CA 1
ATOM 4433 C C . GLY B 1 92 ? 3.117 10.578 -13.516 1 96.62 92 GLY B C 1
ATOM 4434 O O . GLY B 1 92 ? 3.812 11.008 -14.438 1 96.62 92 GLY B O 1
ATOM 4435 N N . PHE B 1 93 ? 3.57 9.859 -12.516 1 97.56 93 PHE B N 1
ATOM 4436 C CA . PHE B 1 93 ? 4.996 9.578 -12.438 1 97.56 93 PHE B CA 1
ATOM 4437 C C . PHE B 1 93 ? 5.406 8.578 -13.516 1 97.56 93 PHE B C 1
ATOM 4439 O O . PHE B 1 93 ? 6.52 8.641 -14.039 1 97.56 93 PHE B O 1
ATOM 4446 N N . TYR B 1 94 ? 4.5 7.648 -13.898 1 97.69 94 TYR B N 1
ATOM 4447 C CA . TYR B 1 94 ? 4.766 6.652 -14.93 1 97.69 94 TYR B CA 1
ATOM 4448 C C . TYR B 1 94 ? 4.836 7.297 -16.312 1 97.69 94 TYR B C 1
ATOM 4450 O O . TYR B 1 94 ? 5.742 7 -17.094 1 97.69 94 TYR B O 1
ATOM 4458 N N . THR B 1 95 ? 3.941 8.203 -16.609 1 96.94 95 THR B N 1
ATOM 4459 C CA . THR B 1 95 ? 3.816 8.734 -17.969 1 96.94 95 THR B CA 1
ATOM 4460 C C . THR B 1 95 ? 4.922 9.742 -18.25 1 96.94 95 THR B C 1
ATOM 4462 O O . THR B 1 95 ? 5.676 9.594 -19.219 1 96.94 95 THR B O 1
ATOM 4465 N N . VAL B 1 96 ? 5.098 10.766 -17.297 1 97.06 96 VAL B N 1
ATOM 4466 C CA . VAL B 1 96 ? 6.039 11.828 -17.641 1 97.06 96 VAL B CA 1
ATOM 4467 C C . VAL B 1 96 ? 6.949 12.117 -16.438 1 97.06 96 VAL B C 1
ATOM 4469 O O . VAL B 1 96 ? 8.062 12.609 -16.609 1 97.06 96 VAL B O 1
ATOM 4472 N N . GLY B 1 97 ? 6.539 11.883 -15.25 1 97.94 97 GLY B N 1
ATOM 4473 C CA . GLY B 1 97 ? 7.242 12.32 -14.055 1 97.94 97 GLY B CA 1
ATOM 4474 C C . GLY B 1 97 ? 8.625 11.719 -13.922 1 97.94 97 GLY B C 1
ATOM 4475 O O . GLY B 1 97 ? 9.594 12.43 -13.648 1 97.94 97 GLY B O 1
ATOM 4476 N N . TYR B 1 98 ? 8.68 10.398 -14.094 1 97.62 98 TYR B N 1
ATOM 4477 C CA . TYR B 1 98 ? 9.984 9.742 -13.969 1 97.62 98 TYR B CA 1
ATOM 4478 C C . TYR B 1 98 ? 10.961 10.266 -15.016 1 97.62 98 TYR B C 1
ATOM 4480 O O . TYR B 1 98 ? 12.148 10.43 -14.734 1 97.62 98 TYR B O 1
ATOM 4488 N N . ALA B 1 99 ? 10.492 10.5 -16.234 1 96.56 99 ALA B N 1
ATOM 4489 C CA . ALA B 1 99 ? 11.312 11.039 -17.312 1 96.56 99 ALA B CA 1
ATOM 4490 C C . ALA B 1 99 ? 11.867 12.414 -16.938 1 96.56 99 ALA B C 1
ATOM 4492 O O . ALA B 1 99 ? 13.062 12.672 -17.094 1 96.56 99 ALA B O 1
ATOM 4493 N N . PHE B 1 100 ? 11.055 13.266 -16.391 1 97.44 100 PHE B N 1
ATOM 4494 C CA . PHE B 1 100 ? 11.477 14.602 -15.984 1 97.44 100 PHE B CA 1
ATOM 4495 C C . PHE B 1 100 ? 12.422 14.531 -14.789 1 97.44 100 PHE B C 1
ATOM 4497 O O . PHE B 1 100 ? 13.336 15.352 -14.672 1 97.44 100 PHE B O 1
ATOM 4504 N N . ALA B 1 101 ? 12.289 13.578 -13.961 1 97.62 101 ALA B N 1
ATOM 4505 C CA . ALA B 1 101 ? 13.062 13.469 -12.727 1 97.62 101 ALA B CA 1
ATOM 4506 C C . ALA B 1 101 ? 14.445 12.883 -12.992 1 97.62 101 ALA B C 1
ATOM 4508 O O . ALA B 1 101 ? 15.445 13.391 -12.477 1 97.62 101 ALA B O 1
ATOM 4509 N N . TYR B 1 102 ? 14.531 11.797 -13.844 1 95.12 102 TYR B N 1
ATOM 4510 C CA . TYR B 1 102 ? 15.781 11.047 -13.914 1 95.12 102 TYR B CA 1
ATOM 4511 C C . TYR B 1 102 ? 16.203 10.836 -15.367 1 95.12 102 TYR B C 1
ATOM 4513 O O . TYR B 1 102 ? 17.25 10.242 -15.633 1 95.12 102 TYR B O 1
ATOM 4521 N N . GLY B 1 103 ? 15.375 11.281 -16.312 1 93.06 103 GLY B N 1
ATOM 4522 C CA . GLY B 1 103 ? 15.773 11.18 -17.703 1 93.06 103 GLY B CA 1
ATOM 4523 C C . GLY B 1 103 ? 17.016 11.984 -18.031 1 93.06 103 GLY B C 1
ATOM 4524 O O . GLY B 1 103 ? 17.328 12.961 -17.359 1 93.06 103 GLY B O 1
ATOM 4525 N N . THR B 1 104 ? 17.703 11.484 -19.031 1 88.25 104 THR B N 1
ATOM 4526 C CA . THR B 1 104 ? 18.906 12.188 -19.469 1 88.25 104 THR B CA 1
ATOM 4527 C C . THR B 1 104 ? 18.531 13.328 -20.422 1 88.25 104 THR B C 1
ATOM 4529 O O . THR B 1 104 ? 17.453 13.32 -21.016 1 88.25 104 THR B O 1
ATOM 4532 N N . ASN B 1 105 ? 19.375 14.375 -20.312 1 78.38 105 ASN B N 1
ATOM 4533 C CA . ASN B 1 105 ? 19.203 15.492 -21.234 1 78.38 105 ASN B CA 1
ATOM 4534 C C . ASN B 1 105 ? 20.328 15.562 -22.266 1 78.38 105 ASN B C 1
ATOM 4536 O O . ASN B 1 105 ? 21.5 15.445 -21.906 1 78.38 105 ASN B O 1
ATOM 4540 N N . ASP B 1 106 ? 19.984 15.469 -23.469 1 68 106 ASP B N 1
ATOM 4541 C CA . ASP B 1 106 ? 20.922 15.445 -24.578 1 68 106 ASP B CA 1
ATOM 4542 C C . ASP B 1 106 ? 21.812 16.672 -24.578 1 68 106 ASP B C 1
ATOM 4544 O O . ASP B 1 106 ? 22.875 16.688 -25.234 1 68 106 ASP B O 1
ATOM 4548 N N . GLU B 1 107 ? 21.312 17.734 -24.078 1 67.19 107 GLU B N 1
ATOM 4549 C CA . GLU B 1 107 ? 22.094 18.969 -24.188 1 67.19 107 GLU B CA 1
ATOM 4550 C C . GLU B 1 107 ? 23.359 18.906 -23.344 1 67.19 107 GLU B C 1
ATOM 4552 O O . GLU B 1 107 ? 24.281 19.703 -23.547 1 67.19 107 GLU B O 1
ATOM 4557 N N . GLY B 1 108 ? 23.594 17.938 -22.734 1 69.31 108 GLY B N 1
ATOM 4558 C CA . GLY B 1 108 ? 24.797 17.875 -21.922 1 69.31 108 GLY B CA 1
ATOM 4559 C C . GLY B 1 108 ? 24.844 18.922 -20.828 1 69.31 108 GLY B C 1
ATOM 4560 O O . GLY B 1 108 ? 24.016 19.844 -20.812 1 69.31 108 GLY B O 1
ATOM 4561 N N . GLY B 1 109 ? 25.5 18.766 -19.641 1 78.31 109 GLY B N 1
ATOM 4562 C CA . GLY B 1 109 ? 25.703 19.75 -18.594 1 78.31 109 GLY B CA 1
ATOM 4563 C C . GLY B 1 109 ? 24.688 19.656 -17.469 1 78.31 109 GLY B C 1
ATOM 4564 O O . GLY B 1 109 ? 23.828 18.766 -17.484 1 78.31 109 GLY B O 1
ATOM 4565 N N . LYS B 1 110 ? 24.812 20.594 -16.594 1 85.56 110 LYS B N 1
ATOM 4566 C CA . LYS B 1 110 ? 23.906 20.688 -15.445 1 85.56 110 LYS B CA 1
ATOM 4567 C C . LYS B 1 110 ? 22.562 21.281 -15.852 1 85.56 110 LYS B C 1
ATOM 4569 O O . LYS B 1 110 ? 22.5 22.25 -16.609 1 85.56 110 LYS B O 1
ATOM 4574 N N . ASN B 1 111 ? 21.5 20.594 -15.516 1 91.38 111 ASN B N 1
ATOM 4575 C CA . ASN B 1 111 ? 20.156 21.062 -15.852 1 91.38 111 ASN B CA 1
ATOM 4576 C C . ASN B 1 111 ? 19.156 20.766 -14.734 1 91.38 111 ASN B C 1
ATOM 4578 O O . ASN B 1 111 ? 19.562 20.5 -13.602 1 91.38 111 ASN B O 1
ATOM 4582 N N . PHE B 1 112 ? 17.859 21.047 -14.992 1 93 112 PHE B N 1
ATOM 4583 C CA . PHE B 1 112 ? 16.875 20.891 -13.922 1 93 112 PHE B CA 1
ATOM 4584 C C . PHE B 1 112 ? 15.727 20 -14.367 1 93 112 PHE B C 1
ATOM 4586 O O . PHE B 1 112 ? 14.742 19.844 -13.633 1 93 112 PHE B O 1
ATOM 4593 N N . ILE B 1 113 ? 15.836 19.344 -15.602 1 94.44 113 ILE B N 1
ATOM 4594 C CA . ILE B 1 113 ? 14.734 18.516 -16.078 1 94.44 113 ILE B CA 1
ATOM 4595 C C . ILE B 1 113 ? 15.258 17.469 -17.062 1 94.44 113 ILE B C 1
ATOM 4597 O O . ILE B 1 113 ? 16.156 17.75 -17.859 1 94.44 113 ILE B O 1
ATOM 4601 N N . GLY B 1 114 ? 14.727 16.234 -16.953 1 93.88 114 GLY B N 1
ATOM 4602 C CA . GLY B 1 114 ? 15.062 15.188 -17.906 1 93.88 114 GLY B CA 1
ATOM 4603 C C . GLY B 1 114 ? 14.125 15.148 -19.094 1 93.88 114 GLY B C 1
ATOM 4604 O O . GLY B 1 114 ? 13.023 15.703 -19.047 1 93.88 114 GLY B O 1
ATOM 4605 N N . THR B 1 115 ? 14.57 14.43 -20.188 1 92.31 115 THR B N 1
ATOM 4606 C CA . THR B 1 115 ? 13.75 14.422 -21.391 1 92.31 115 THR B CA 1
ATOM 4607 C C . THR B 1 115 ? 13.727 13.031 -22.016 1 92.31 115 THR B C 1
ATOM 4609 O O . THR B 1 115 ? 13.438 12.891 -23.203 1 92.31 115 THR B O 1
ATOM 4612 N N . SER B 1 116 ? 14.055 12.039 -21.234 1 91 116 SER B N 1
ATOM 4613 C CA . SER B 1 116 ? 14.062 10.688 -21.781 1 91 116 SER B CA 1
ATOM 4614 C C . SER B 1 116 ? 13.328 9.711 -20.859 1 91 116 SER B C 1
ATOM 4616 O O . SER B 1 116 ? 13.031 10.039 -19.719 1 91 116 SER B O 1
ATOM 4618 N N . ASN B 1 117 ? 12.938 8.5 -21.422 1 91.69 117 ASN B N 1
ATOM 4619 C CA . ASN B 1 117 ? 12.344 7.383 -20.688 1 91.69 117 ASN B CA 1
ATOM 4620 C C . ASN B 1 117 ? 10.906 7.68 -20.281 1 91.69 117 ASN B C 1
ATOM 4622 O O . ASN B 1 117 ? 10.469 7.305 -19.203 1 91.69 117 ASN B O 1
ATOM 4626 N N . PHE B 1 118 ? 10.273 8.453 -21.141 1 94.44 118 PHE B N 1
ATOM 4627 C CA . PHE B 1 118 ? 8.828 8.609 -20.969 1 94.44 118 PHE B CA 1
ATOM 4628 C C . PHE B 1 118 ? 8.125 7.262 -21 1 94.44 118 PHE B C 1
ATOM 4630 O O . PHE B 1 118 ? 8.492 6.387 -21.797 1 94.44 118 PHE B O 1
ATOM 4637 N N . PHE B 1 119 ? 7.168 6.977 -20.141 1 94.69 119 PHE B N 1
ATOM 4638 C CA . PHE B 1 119 ? 6.414 5.734 -20.016 1 94.69 119 PHE B CA 1
ATOM 4639 C C . PHE B 1 119 ? 7.332 4.578 -19.641 1 94.69 119 PHE B C 1
ATOM 4641 O O . PHE B 1 119 ? 7 3.414 -19.859 1 94.69 119 PHE B O 1
ATOM 4648 N N . ILE B 1 120 ? 8.539 4.801 -19.281 1 93.06 120 ILE B N 1
ATOM 4649 C CA . ILE B 1 120 ? 9.578 3.865 -18.859 1 93.06 120 ILE B CA 1
ATOM 4650 C C . ILE B 1 120 ? 9.766 2.799 -19.938 1 93.06 120 ILE B C 1
ATOM 4652 O O . ILE B 1 120 ? 9.93 1.616 -19.641 1 93.06 120 ILE B O 1
ATOM 4656 N N . ARG B 1 121 ? 9.656 3.041 -21.141 1 87.75 121 ARG B N 1
ATOM 4657 C CA . ARG B 1 121 ? 9.625 2.143 -22.297 1 87.75 121 ARG B CA 1
ATOM 4658 C C . ARG B 1 121 ? 10.914 1.326 -22.391 1 87.75 121 ARG B C 1
ATOM 4660 O O . ARG B 1 121 ? 10.898 0.193 -22.875 1 87.75 121 ARG B O 1
ATOM 4667 N N . ASN B 1 122 ? 11.969 1.649 -21.859 1 82 122 ASN B N 1
ATOM 4668 C CA . ASN B 1 122 ? 13.219 0.928 -22.062 1 82 122 ASN B CA 1
ATOM 4669 C C . ASN B 1 122 ? 13.688 0.229 -20.797 1 82 122 ASN B C 1
ATOM 4671 O O . ASN B 1 122 ? 14.82 -0.243 -20.719 1 82 122 ASN B O 1
ATOM 4675 N N . PHE B 1 123 ? 12.727 0.121 -19.984 1 87.88 123 PHE B N 1
ATOM 4676 C CA . PHE B 1 123 ? 13.133 -0.5 -18.719 1 87.88 123 PHE B CA 1
ATOM 4677 C C . PHE B 1 123 ? 12.906 -2.006 -18.766 1 87.88 123 PHE B C 1
ATOM 4679 O O . PHE B 1 123 ? 11.797 -2.461 -19.062 1 87.88 123 PHE B O 1
ATOM 4686 N N . SER B 1 124 ? 14 -2.783 -18.578 1 82.81 124 SER B N 1
ATOM 4687 C CA . SER B 1 124 ? 13.867 -4.234 -18.516 1 82.81 124 SER B CA 1
ATOM 4688 C C . SER B 1 124 ? 14.672 -4.809 -17.359 1 82.81 124 SER B C 1
ATOM 4690 O O . SER B 1 124 ? 14.367 -5.895 -16.859 1 82.81 124 SER B O 1
ATOM 4692 N N . ALA B 1 125 ? 15.617 -4.059 -16.906 1 86.62 125 ALA B N 1
ATOM 4693 C CA . ALA B 1 125 ? 16.469 -4.516 -15.805 1 86.62 125 ALA B CA 1
ATOM 4694 C C . ALA B 1 125 ? 15.766 -4.34 -14.461 1 86.62 125 ALA B C 1
ATOM 4696 O O . ALA B 1 125 ? 15.047 -3.361 -14.258 1 86.62 125 ALA B O 1
ATOM 4697 N N . GLY B 1 126 ? 16 -5.281 -13.633 1 91.12 126 GLY B N 1
ATOM 4698 C CA . GLY B 1 126 ? 15.391 -5.266 -12.312 1 91.12 126 GLY B CA 1
ATOM 4699 C C . GLY B 1 126 ? 15.656 -3.982 -11.555 1 91.12 126 GLY B C 1
ATOM 4700 O O . GLY B 1 126 ? 14.75 -3.428 -10.93 1 91.12 126 GLY B O 1
ATOM 4701 N N . GLY B 1 127 ? 16.875 -3.531 -11.68 1 94.25 127 GLY B N 1
ATOM 4702 C CA . GLY B 1 127 ? 17.25 -2.322 -10.969 1 94.25 127 GLY B CA 1
ATOM 4703 C C . GLY B 1 127 ? 16.469 -1.099 -11.398 1 94.25 127 GLY B C 1
ATOM 4704 O O . GLY B 1 127 ? 16.031 -0.305 -10.562 1 94.25 127 GLY B O 1
ATOM 4705 N N . ASP B 1 128 ? 16.25 -0.947 -12.68 1 94.88 128 ASP B N 1
ATOM 4706 C CA . ASP B 1 128 ? 15.5 0.191 -13.203 1 94.88 128 ASP B CA 1
ATOM 4707 C C . ASP B 1 128 ? 14.031 0.113 -12.805 1 94.88 128 ASP B C 1
ATOM 4709 O O . ASP B 1 128 ? 13.445 1.113 -12.383 1 94.88 128 ASP B O 1
ATOM 4713 N N . LEU B 1 129 ? 13.508 -1.044 -12.906 1 96.94 129 LEU B N 1
ATOM 4714 C CA . LEU B 1 129 ? 12.086 -1.239 -12.617 1 96.94 129 LEU B CA 1
ATOM 4715 C C . LEU B 1 129 ? 11.805 -1.001 -11.141 1 96.94 129 LEU B C 1
ATOM 4717 O O . LEU B 1 129 ? 10.883 -0.253 -10.797 1 96.94 129 LEU B O 1
ATOM 4721 N N . ILE B 1 130 ? 12.617 -1.605 -10.305 1 97.94 130 ILE B N 1
ATOM 4722 C CA . ILE B 1 130 ? 12.367 -1.468 -8.867 1 97.94 130 ILE B CA 1
ATOM 4723 C C . ILE B 1 130 ? 12.672 -0.039 -8.43 1 97.94 130 ILE B C 1
ATOM 4725 O O . ILE B 1 130 ? 12.062 0.471 -7.484 1 97.94 130 ILE B O 1
ATOM 4729 N N . GLY B 1 131 ? 13.656 0.597 -9.094 1 97.69 131 GLY B N 1
ATOM 4730 C CA . GLY B 1 131 ? 13.93 2.006 -8.852 1 97.69 131 GLY B CA 1
ATOM 4731 C C . GLY B 1 131 ? 12.734 2.898 -9.133 1 97.69 131 GLY B C 1
ATOM 4732 O O . GLY B 1 131 ? 12.445 3.812 -8.359 1 97.69 131 GLY B O 1
ATOM 4733 N N . TRP B 1 132 ? 12.047 2.648 -10.219 1 97.81 132 TRP B N 1
ATOM 4734 C CA . TRP B 1 132 ? 10.828 3.396 -10.516 1 97.81 132 TRP B CA 1
ATOM 4735 C C . TRP B 1 132 ? 9.797 3.207 -9.414 1 97.81 132 TRP B C 1
ATOM 4737 O O . TRP B 1 132 ? 9.172 4.172 -8.969 1 97.81 132 TRP B O 1
ATOM 4747 N N . PHE B 1 133 ? 9.586 1.974 -9.016 1 98.5 133 PHE B N 1
ATOM 4748 C CA . PHE B 1 133 ? 8.602 1.659 -7.984 1 98.5 133 PHE B CA 1
ATOM 4749 C C . PHE B 1 133 ? 8.906 2.426 -6.703 1 98.5 133 PHE B C 1
ATOM 4751 O O . PHE B 1 133 ? 8.008 3.033 -6.113 1 98.5 133 PHE B O 1
ATOM 4758 N N . PHE B 1 134 ? 10.195 2.338 -6.297 1 98.31 134 PHE B N 1
ATOM 4759 C CA . PHE B 1 134 ? 10.625 3.029 -5.09 1 98.31 134 PHE B CA 1
ATOM 4760 C C . PHE B 1 134 ? 10.383 4.527 -5.207 1 98.31 134 PHE B C 1
ATOM 4762 O O . PHE B 1 134 ? 9.828 5.148 -4.297 1 98.31 134 PHE B O 1
ATOM 4769 N N . GLN B 1 135 ? 10.727 5.109 -6.309 1 98.12 135 GLN B N 1
ATOM 4770 C CA . GLN B 1 135 ? 10.609 6.551 -6.516 1 98.12 135 GLN B CA 1
ATOM 4771 C C . GLN B 1 135 ? 9.156 6.969 -6.676 1 98.12 135 GLN B C 1
ATOM 4773 O O . GLN B 1 135 ? 8.773 8.07 -6.285 1 98.12 135 GLN B O 1
ATOM 4778 N N . PHE B 1 136 ? 8.328 6.141 -7.199 1 97.69 136 PHE B N 1
ATOM 4779 C CA . PHE B 1 136 ? 6.898 6.414 -7.281 1 97.69 136 PHE B CA 1
ATOM 4780 C C . PHE B 1 136 ? 6.312 6.629 -5.891 1 97.69 136 PHE B C 1
ATOM 4782 O O . PHE B 1 136 ? 5.484 7.52 -5.695 1 97.69 136 PHE B O 1
ATOM 4789 N N . ALA B 1 137 ? 6.699 5.781 -5 1 97.62 137 ALA B N 1
ATOM 4790 C CA . ALA B 1 137 ? 6.172 5.879 -3.645 1 97.62 137 ALA B CA 1
ATOM 4791 C C . ALA B 1 137 ? 6.488 7.238 -3.029 1 97.62 137 ALA B C 1
ATOM 4793 O O . ALA B 1 137 ? 5.668 7.805 -2.303 1 97.62 137 ALA B O 1
ATOM 4794 N N . PHE B 1 138 ? 7.648 7.809 -3.371 1 98.06 138 PHE B N 1
ATOM 4795 C CA . PHE B 1 138 ? 8.023 9.133 -2.889 1 98.06 138 PHE B CA 1
ATOM 4796 C C . PHE B 1 138 ? 7.16 10.211 -3.541 1 98.06 138 PHE B C 1
ATOM 4798 O O . PHE B 1 138 ? 6.699 11.133 -2.867 1 98.06 138 PHE B O 1
ATOM 4805 N N . ALA B 1 139 ? 6.992 10.055 -4.797 1 97.75 139 ALA B N 1
ATOM 4806 C CA . ALA B 1 139 ? 6.18 11.023 -5.523 1 97.75 139 ALA B CA 1
ATOM 4807 C C . ALA B 1 139 ? 4.754 11.07 -4.98 1 97.75 139 ALA B C 1
ATOM 4809 O O . ALA B 1 139 ? 4.195 12.148 -4.766 1 97.75 139 ALA B O 1
ATOM 4810 N N . ALA B 1 140 ? 4.191 9.883 -4.777 1 96.88 140 ALA B N 1
ATOM 4811 C CA . ALA B 1 140 ? 2.836 9.789 -4.242 1 96.88 140 ALA B CA 1
ATOM 4812 C C . ALA B 1 140 ? 2.75 10.414 -2.852 1 96.88 140 ALA B C 1
ATOM 4814 O O . ALA B 1 140 ? 1.77 11.086 -2.525 1 96.88 140 ALA B O 1
ATOM 4815 N N . THR B 1 141 ? 3.764 10.195 -2.068 1 94.81 141 THR B N 1
ATOM 4816 C CA . THR B 1 141 ? 3.805 10.75 -0.719 1 94.81 141 THR B CA 1
ATOM 4817 C C . THR B 1 141 ? 3.859 12.273 -0.761 1 94.81 141 THR B C 1
ATOM 4819 O O . THR B 1 141 ? 3.152 12.953 -0.007 1 94.81 141 THR B O 1
ATOM 4822 N N . ALA B 1 142 ? 4.652 12.812 -1.629 1 96.5 142 ALA B N 1
ATOM 4823 C CA . ALA B 1 142 ? 4.746 14.266 -1.761 1 96.5 142 ALA B CA 1
ATOM 4824 C C . ALA B 1 142 ? 3.393 14.875 -2.107 1 96.5 142 ALA B C 1
ATOM 4826 O O . ALA B 1 142 ? 3 15.891 -1.54 1 96.5 142 ALA B O 1
ATOM 4827 N N . ALA B 1 143 ? 2.717 14.234 -2.971 1 96.06 143 ALA B N 1
ATOM 4828 C CA . ALA B 1 143 ? 1.418 14.742 -3.416 1 96.06 143 ALA B CA 1
ATOM 4829 C C . ALA B 1 143 ? 0.389 14.672 -2.291 1 96.06 143 ALA B C 1
ATOM 4831 O O . ALA B 1 143 ? -0.481 15.539 -2.184 1 96.06 143 ALA B O 1
ATOM 4832 N N . THR B 1 144 ? 0.472 13.703 -1.476 1 95.81 144 THR B N 1
ATOM 4833 C CA . THR B 1 144 ? -0.541 13.453 -0.457 1 95.81 144 THR B CA 1
ATOM 4834 C C . THR B 1 144 ? -0.459 14.492 0.656 1 95.81 144 THR B C 1
ATOM 4836 O O . THR B 1 144 ? -1.434 14.711 1.378 1 95.81 144 THR B O 1
ATOM 4839 N N . ILE B 1 145 ? 0.635 15.172 0.799 1 95.56 145 ILE B N 1
ATOM 4840 C CA . ILE B 1 145 ? 0.867 16.125 1.88 1 95.56 145 ILE B CA 1
ATOM 4841 C C . ILE B 1 145 ? -0.172 17.234 1.814 1 95.56 145 ILE B C 1
ATOM 4843 O O . ILE B 1 145 ? -0.669 17.703 2.848 1 95.56 145 ILE B O 1
ATOM 4847 N N . VAL B 1 146 ? -0.651 17.578 0.672 1 95.62 146 VAL B N 1
ATOM 4848 C CA . VAL B 1 146 ? -1.534 18.719 0.46 1 95.62 146 VAL B CA 1
ATOM 4849 C C . VAL B 1 146 ? -2.969 18.344 0.817 1 95.62 146 VAL B C 1
ATOM 4851 O O . VAL B 1 146 ? -3.787 19.203 1.137 1 95.62 146 VAL B O 1
ATOM 4854 N N . ALA B 1 147 ? -3.287 17.062 0.789 1 94.06 147 ALA B N 1
ATOM 4855 C CA . ALA B 1 147 ? -4.656 16.594 0.969 1 94.06 147 ALA B CA 1
ATOM 4856 C C . ALA B 1 147 ? -5.238 17.078 2.291 1 94.06 147 ALA B C 1
ATOM 4858 O O . ALA B 1 147 ? -6.348 17.625 2.326 1 94.06 147 ALA B O 1
ATOM 4859 N N . GLY B 1 148 ? -4.477 17 3.322 1 94.12 148 GLY B N 1
ATOM 4860 C CA . GLY B 1 148 ? -4.953 17.422 4.633 1 94.12 148 GLY B CA 1
ATOM 4861 C C . GLY B 1 148 ? -5.121 18.922 4.762 1 94.12 148 GLY B C 1
ATOM 4862 O O . GLY B 1 148 ? -6.055 19.391 5.418 1 94.12 148 GLY B O 1
ATOM 4863 N N . THR B 1 149 ? -4.297 19.641 4.121 1 96.62 149 THR B N 1
ATOM 4864 C CA . THR B 1 149 ? -4.293 21.094 4.211 1 96.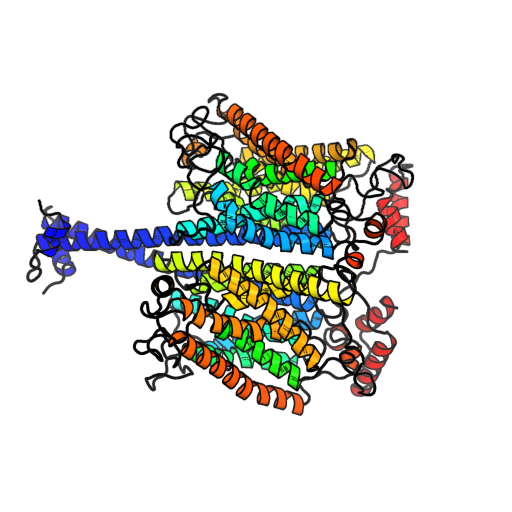62 149 THR B CA 1
ATOM 4865 C C . THR B 1 149 ? -5.57 21.672 3.613 1 96.62 149 THR B C 1
ATOM 4867 O O . THR B 1 149 ? -6.18 22.578 4.191 1 96.62 149 THR B O 1
ATOM 4870 N N . VAL B 1 150 ? -6.051 21.109 2.58 1 96.12 150 VAL B N 1
ATOM 4871 C CA . VAL B 1 150 ? -7.152 21.703 1.834 1 96.12 150 VAL B CA 1
ATOM 4872 C C . VAL B 1 150 ? -8.453 20.969 2.166 1 96.12 150 VAL B C 1
ATOM 4874 O O . VAL B 1 150 ? -9.484 21.219 1.536 1 96.12 150 VAL B O 1
ATOM 4877 N N . ALA B 1 151 ? -8.406 20.203 3.139 1 95.31 151 ALA B N 1
ATOM 4878 C CA . ALA B 1 151 ? -9.555 19.391 3.5 1 95.31 151 ALA B CA 1
ATOM 4879 C C . ALA B 1 151 ? -10.773 20.25 3.812 1 95.31 151 ALA B C 1
ATOM 4881 O O . ALA B 1 151 ? -10.633 21.375 4.281 1 95.31 151 ALA B O 1
ATOM 4882 N N . GLU B 1 152 ? -12.008 19.766 3.547 1 95.19 152 GLU B N 1
ATOM 4883 C CA . GLU B 1 152 ? -13.336 20.234 3.928 1 95.19 152 GLU B CA 1
ATOM 4884 C C . GLU B 1 152 ? -13.828 21.312 2.979 1 95.19 152 GLU B C 1
ATOM 4886 O O . GLU B 1 152 ? -14.992 21.719 3.037 1 95.19 152 GLU B O 1
ATOM 4891 N N . ARG B 1 153 ? -12.953 21.797 2.043 1 94.88 153 ARG B N 1
ATOM 4892 C CA . ARG B 1 153 ? -13.508 22.875 1.229 1 94.88 153 ARG B CA 1
ATOM 4893 C C . ARG B 1 153 ? -12.938 22.844 -0.184 1 94.88 153 ARG B C 1
ATOM 4895 O O . ARG B 1 153 ? -13.305 23.672 -1.026 1 94.88 153 ARG B O 1
ATOM 4902 N N . CYS B 1 154 ? -12.016 21.969 -0.493 1 95.94 154 CYS B N 1
ATOM 4903 C CA . CYS B 1 154 ? -11.438 21.844 -1.827 1 95.94 154 CYS B CA 1
ATOM 4904 C C . CYS B 1 154 ? -12.258 20.891 -2.691 1 95.94 154 CYS B C 1
ATOM 4906 O O . CYS B 1 154 ? -12.641 19.812 -2.24 1 95.94 154 CYS B O 1
ATOM 4908 N N . LYS B 1 155 ? -12.531 21.328 -3.941 1 94.38 155 LYS B N 1
ATOM 4909 C CA . LYS B 1 155 ? -13.266 20.469 -4.871 1 94.38 155 LYS B CA 1
ATOM 4910 C C . LYS B 1 155 ? -12.414 19.266 -5.289 1 94.38 155 LYS B C 1
ATOM 4912 O O . LYS B 1 155 ? -11.203 19.391 -5.465 1 94.38 155 LYS B O 1
ATOM 4917 N N . MET B 1 156 ? -13.062 18.141 -5.543 1 90.81 156 MET B N 1
ATOM 4918 C CA . MET B 1 156 ? -12.391 16.906 -5.914 1 90.81 156 MET B CA 1
ATOM 4919 C C . MET B 1 156 ? -11.68 17.047 -7.258 1 90.81 156 MET B C 1
ATOM 4921 O O . MET B 1 156 ? -10.531 16.609 -7.41 1 90.81 156 MET B O 1
ATOM 4925 N N . ALA B 1 157 ? -12.305 17.641 -8.195 1 88.88 157 ALA B N 1
ATOM 4926 C CA . ALA B 1 157 ? -11.734 17.812 -9.531 1 88.88 157 ALA B CA 1
ATOM 4927 C C . ALA B 1 157 ? -10.438 18.609 -9.484 1 88.88 157 ALA B C 1
ATOM 4929 O O . ALA B 1 157 ? -9.469 18.266 -10.172 1 88.88 157 ALA B O 1
ATOM 4930 N N . ALA B 1 158 ? -10.453 19.656 -8.719 1 92.75 158 ALA B N 1
ATOM 4931 C CA . ALA B 1 158 ? -9.25 20.469 -8.562 1 92.75 158 ALA B CA 1
ATOM 4932 C C . ALA B 1 158 ? -8.117 19.656 -7.938 1 92.75 158 ALA B C 1
ATOM 4934 O O . ALA B 1 158 ? -6.965 19.766 -8.367 1 92.75 158 ALA B O 1
ATOM 4935 N N . TYR B 1 159 ? -8.469 18.906 -6.996 1 92.12 159 TYR B N 1
ATOM 4936 C CA . TYR B 1 159 ? -7.465 18.125 -6.285 1 92.12 159 TYR B CA 1
ATOM 4937 C C . TYR B 1 159 ? -6.832 17.078 -7.207 1 92.12 159 TYR B C 1
ATOM 4939 O O . TYR B 1 159 ? -5.625 16.844 -7.141 1 92.12 159 TYR B O 1
ATOM 4947 N N . LEU B 1 160 ? -7.59 16.484 -8 1 89.31 160 LEU B N 1
ATOM 4948 C CA . LEU B 1 160 ? -7.066 15.492 -8.938 1 89.31 160 LEU B CA 1
ATOM 4949 C C . LEU B 1 160 ? -6.117 16.141 -9.938 1 89.31 160 LEU B C 1
ATOM 4951 O O . LEU B 1 160 ? -5.066 15.578 -10.258 1 89.31 160 LEU B O 1
ATOM 4955 N N . CYS B 1 161 ? -6.523 17.234 -10.445 1 91.44 161 CYS B N 1
ATOM 4956 C CA . CYS B 1 161 ? -5.648 17.984 -11.344 1 91.44 161 CYS B CA 1
ATOM 4957 C C . CYS B 1 161 ? -4.324 18.297 -10.664 1 91.44 161 CYS B C 1
ATOM 4959 O O . CYS B 1 161 ? -3.26 18.141 -11.266 1 91.44 161 CYS B O 1
ATOM 4961 N N . TYR B 1 162 ? -4.414 18.719 -9.469 1 94.5 162 TYR B N 1
ATOM 4962 C CA . TYR B 1 162 ? -3.23 19.047 -8.688 1 94.5 162 TYR B CA 1
ATOM 4963 C C . TYR B 1 162 ? -2.33 17.828 -8.516 1 94.5 162 TYR B C 1
ATOM 4965 O O . TYR B 1 162 ? -1.121 17.906 -8.742 1 94.5 162 TYR B O 1
ATOM 4973 N N . SER B 1 163 ? -2.869 16.703 -8.125 1 94 163 SER B N 1
ATOM 4974 C CA . SER B 1 163 ? -2.094 15.5 -7.82 1 94 163 SER B CA 1
ATOM 4975 C C . SER B 1 163 ? -1.292 15.039 -9.031 1 94 163 SER B C 1
ATOM 4977 O O . SER B 1 163 ? -0.102 14.734 -8.922 1 94 163 SER B O 1
ATOM 4979 N N . VAL B 1 164 ? -1.92 15.023 -10.164 1 94.69 164 VAL B N 1
ATOM 4980 C CA . VAL B 1 164 ? -1.267 14.602 -11.398 1 94.69 164 VAL B CA 1
ATOM 4981 C C . VAL B 1 164 ? -0.214 15.625 -11.805 1 94.69 164 VAL B C 1
ATOM 4983 O O . VAL B 1 164 ? 0.879 15.266 -12.25 1 94.69 164 VAL B O 1
ATOM 4986 N N . PHE B 1 165 ? -0.529 16.875 -11.586 1 97 165 PHE B N 1
ATOM 4987 C CA . PHE B 1 165 ? 0.383 17.938 -11.984 1 97 165 PHE B CA 1
ATOM 4988 C C . PHE B 1 165 ? 1.618 17.953 -11.094 1 97 165 PHE B C 1
ATOM 4990 O O . PHE B 1 165 ? 2.738 18.125 -11.578 1 97 165 PHE B O 1
ATOM 4997 N N . LEU B 1 166 ? 1.4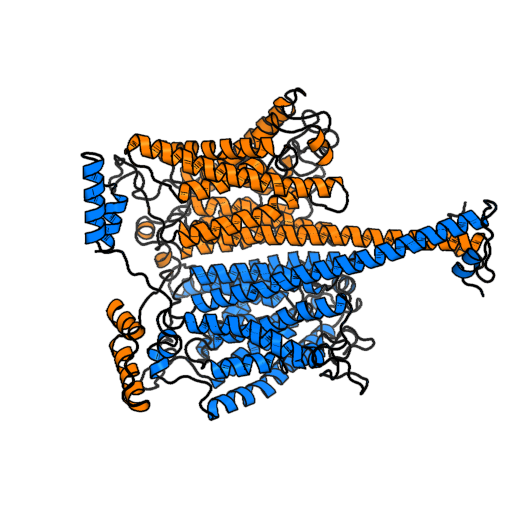09 17.797 -9.852 1 97.75 166 LEU B N 1
ATOM 4998 C CA . LEU B 1 166 ? 2.541 17.812 -8.93 1 97.75 166 LEU B CA 1
ATOM 4999 C C . LEU B 1 166 ? 3.477 16.641 -9.211 1 97.75 166 LEU B C 1
ATOM 5001 O O . LEU B 1 166 ? 4.695 16.812 -9.297 1 97.75 166 LEU B O 1
ATOM 5005 N N . THR B 1 167 ? 2.963 15.398 -9.383 1 97.81 167 THR B N 1
ATOM 5006 C CA . THR B 1 167 ? 3.777 14.195 -9.531 1 97.81 167 THR B CA 1
ATOM 5007 C C . THR B 1 167 ? 4.316 14.078 -10.953 1 97.81 167 THR B C 1
ATOM 5009 O O . THR B 1 167 ? 5.328 13.414 -11.188 1 97.81 167 THR B O 1
ATOM 5012 N N . GLY B 1 168 ? 3.646 14.75 -11.883 1 97.75 168 GLY B N 1
ATOM 5013 C CA . GLY B 1 168 ? 4.051 14.664 -13.281 1 97.75 168 GLY B CA 1
ATOM 5014 C C . GLY B 1 168 ? 5.055 15.734 -13.68 1 97.75 168 GLY B C 1
ATOM 5015 O O . GLY B 1 168 ? 5.797 15.562 -14.648 1 97.75 168 GLY B O 1
ATOM 5016 N N . PHE B 1 169 ? 5.098 16.828 -12.844 1 98 169 PHE B N 1
ATOM 5017 C CA . PHE B 1 169 ? 5.918 17.922 -13.359 1 98 169 PHE B CA 1
ATOM 5018 C C . PHE B 1 169 ? 6.652 18.625 -12.227 1 98 169 PHE B C 1
ATOM 5020 O O . PHE B 1 169 ? 7.883 18.625 -12.188 1 98 169 PHE B O 1
ATOM 5027 N N . VAL B 1 170 ? 5.969 19.141 -11.273 1 98.62 170 VAL B N 1
ATOM 5028 C CA . VAL B 1 170 ? 6.562 20.031 -10.273 1 98.62 170 VAL B CA 1
ATOM 5029 C C . VAL B 1 170 ? 7.574 19.25 -9.43 1 98.62 170 VAL B C 1
ATOM 5031 O O . VAL B 1 170 ? 8.727 19.672 -9.305 1 98.62 170 VAL B O 1
ATOM 5034 N N . TYR B 1 171 ? 7.164 18.156 -8.859 1 98.44 171 TYR B N 1
ATOM 5035 C CA . TYR B 1 171 ? 8.008 17.312 -8.016 1 98.44 171 TYR B CA 1
ATOM 5036 C C . TYR B 1 171 ? 9.195 16.766 -8.805 1 98.44 171 TYR B C 1
ATOM 5038 O O . TYR B 1 171 ? 10.336 16.844 -8.352 1 98.44 171 TYR B O 1
ATOM 5046 N N . PRO B 1 172 ? 8.992 16.312 -10.016 1 98.56 172 PRO B N 1
ATOM 5047 C CA . PRO B 1 172 ? 10.094 15.719 -10.781 1 98.56 172 PRO B CA 1
ATOM 5048 C C . PRO B 1 172 ? 11.211 16.719 -11.086 1 98.56 172 PRO B C 1
ATOM 5050 O O . PRO B 1 172 ? 12.383 16.344 -11.133 1 98.56 172 PRO B O 1
ATOM 5053 N N . VAL B 1 173 ? 10.844 17.922 -11.273 1 98.44 173 VAL B N 1
ATOM 5054 C CA . VAL B 1 173 ? 11.852 18.938 -11.555 1 98.44 173 VAL B CA 1
ATOM 5055 C C . VAL B 1 173 ? 12.727 19.156 -10.32 1 98.44 173 VAL B C 1
ATOM 5057 O O . VAL B 1 173 ? 13.945 19.297 -10.438 1 98.44 173 VAL B O 1
ATOM 5060 N N . VAL B 1 174 ? 12.109 19.156 -9.188 1 98.81 174 VAL B N 1
ATOM 5061 C CA . VAL B 1 174 ? 12.867 19.281 -7.949 1 98.81 174 VAL B CA 1
ATOM 5062 C C . VAL B 1 174 ? 13.766 18.062 -7.777 1 98.81 174 VAL B C 1
ATOM 5064 O O . VAL B 1 174 ? 14.945 18.188 -7.438 1 98.81 174 VAL B O 1
ATOM 5067 N N . VAL B 1 175 ? 13.227 16.875 -8.047 1 98.69 175 VAL B N 1
ATOM 5068 C CA . VAL B 1 175 ? 13.984 15.641 -7.953 1 98.69 175 VAL B CA 1
ATOM 5069 C C . VAL B 1 175 ? 15.195 15.695 -8.883 1 98.69 175 VAL B C 1
ATOM 5071 O O . VAL B 1 175 ? 16.312 15.375 -8.477 1 98.69 175 VAL B O 1
ATOM 5074 N N . HIS B 1 176 ? 14.992 16.109 -10.062 1 98 176 HIS B N 1
ATOM 5075 C CA . HIS B 1 176 ? 16.062 16.156 -11.047 1 98 176 HIS B CA 1
ATOM 5076 C C . HIS B 1 176 ? 17.172 17.109 -10.602 1 98 176 HIS B C 1
ATOM 5078 O O . HIS B 1 176 ? 18.359 16.766 -10.703 1 98 176 HIS B O 1
ATOM 5084 N N . SER B 1 177 ? 16.844 18.188 -10.086 1 98.12 177 SER B N 1
ATOM 5085 C CA . SER B 1 177 ? 17.797 19.219 -9.688 1 98.12 177 SER B CA 1
ATOM 5086 C C . SER B 1 177 ? 18.734 18.703 -8.594 1 98.12 177 SER B C 1
ATOM 5088 O O . SER B 1 177 ? 19.891 19.125 -8.516 1 98.12 177 SER B O 1
ATOM 5090 N N . ILE B 1 178 ? 18.25 17.797 -7.848 1 98.38 178 ILE B N 1
ATOM 5091 C CA . ILE B 1 178 ? 18.984 17.484 -6.625 1 98.38 178 ILE B CA 1
ATOM 5092 C C . ILE B 1 178 ? 19.453 16.031 -6.656 1 98.38 178 ILE B C 1
ATOM 5094 O O . ILE B 1 178 ? 20.594 15.742 -6.305 1 98.38 178 ILE B O 1
ATOM 5098 N N . TRP B 1 179 ? 18.594 15.117 -7.141 1 97.69 179 TRP B N 1
ATOM 5099 C CA . TRP B 1 179 ? 18.906 13.695 -6.977 1 97.69 179 TRP B CA 1
ATOM 5100 C C . TRP B 1 179 ? 19.406 13.094 -8.289 1 97.69 179 TRP B C 1
ATOM 5102 O O . TRP B 1 179 ? 20.016 12.023 -8.297 1 97.69 179 TRP B O 1
ATOM 5112 N N . SER B 1 180 ? 19.141 13.711 -9.406 1 96.31 180 SER B N 1
ATOM 5113 C CA . SER B 1 180 ? 19.656 13.211 -10.68 1 96.31 180 SER B CA 1
ATOM 5114 C C . SER B 1 180 ? 21.125 13.586 -10.867 1 96.31 180 SER B C 1
ATOM 5116 O O . SER B 1 180 ? 21.547 14.68 -10.477 1 96.31 180 SER B O 1
ATOM 5118 N N . ALA B 1 181 ? 21.875 12.75 -11.492 1 93.25 181 ALA B N 1
ATOM 5119 C CA . ALA B 1 181 ? 23.281 13.008 -11.742 1 93.25 181 ALA B CA 1
ATOM 5120 C C . ALA B 1 181 ? 23.469 14.211 -12.656 1 93.25 181 ALA B C 1
ATOM 5122 O O . ALA B 1 181 ? 24.516 14.859 -12.641 1 93.25 181 ALA B O 1
ATOM 5123 N N . ASP B 1 182 ? 22.422 14.57 -13.328 1 93.62 182 ASP B N 1
ATOM 5124 C CA . ASP B 1 182 ? 22.484 15.68 -14.266 1 93.62 182 ASP B CA 1
ATOM 5125 C C . ASP B 1 182 ? 21.969 16.969 -13.625 1 93.62 182 ASP B C 1
ATOM 5127 O O . ASP B 1 182 ? 22.031 18.047 -14.234 1 93.62 182 ASP B O 1
ATOM 5131 N N . GLY B 1 183 ? 21.516 16.922 -12.422 1 96.25 183 GLY B N 1
ATOM 5132 C CA . GLY B 1 183 ? 20.953 18.078 -11.758 1 96.25 183 GLY B CA 1
ATOM 5133 C C . GLY B 1 183 ? 21.984 19.125 -11.391 1 96.25 183 GLY B C 1
ATOM 5134 O O . GLY B 1 183 ? 23.109 18.781 -11.023 1 96.25 183 GLY B O 1
ATOM 5135 N N . PHE B 1 184 ? 21.625 20.312 -11.352 1 96.31 184 PHE B N 1
ATOM 5136 C CA . PHE B 1 184 ? 22.594 21.375 -11.141 1 96.31 184 PHE B CA 1
ATOM 5137 C C . PHE B 1 184 ? 22.953 21.5 -9.664 1 96.31 184 PHE B C 1
ATOM 5139 O O . PHE B 1 184 ? 23.969 22.094 -9.312 1 96.31 184 PHE B O 1
ATOM 5146 N N . LEU B 1 185 ? 22.203 20.891 -8.773 1 98.25 185 LEU B N 1
ATOM 5147 C CA . LEU B 1 185 ? 22.516 20.938 -7.348 1 98.25 185 LEU B CA 1
ATOM 5148 C C . LEU B 1 185 ? 22.906 19.562 -6.832 1 98.25 185 LEU B C 1
ATOM 5150 O O . LEU B 1 185 ? 23.047 19.359 -5.625 1 98.25 185 LEU B O 1
ATOM 5154 N N . THR B 1 186 ? 23.094 18.625 -7.707 1 97.56 186 THR B N 1
ATOM 5155 C CA . THR B 1 186 ? 23.344 17.25 -7.312 1 97.56 186 THR B CA 1
ATOM 5156 C C . THR B 1 186 ? 24.719 17.109 -6.664 1 97.56 186 THR B C 1
ATOM 5158 O O . THR B 1 186 ? 25.641 17.844 -7 1 97.56 186 THR B O 1
ATOM 5161 N N . ALA B 1 187 ? 24.766 16.141 -5.738 1 97.25 187 ALA B N 1
ATOM 5162 C CA . ALA B 1 187 ? 26.031 15.773 -5.121 1 97.25 187 ALA B CA 1
ATOM 5163 C C . ALA B 1 187 ? 26.703 14.641 -5.891 1 97.25 187 ALA B C 1
ATOM 5165 O O . ALA B 1 187 ? 27.844 14.273 -5.594 1 97.25 187 ALA B O 1
ATOM 5166 N N . PHE B 1 188 ? 26.062 14.102 -6.898 1 93.25 188 PHE B N 1
ATOM 5167 C CA . PHE B 1 188 ? 26.484 12.836 -7.488 1 93.25 188 PHE B CA 1
ATOM 5168 C C . PHE B 1 188 ? 27.031 13.047 -8.891 1 93.25 188 PHE B C 1
ATOM 5170 O O . PHE B 1 188 ? 26.812 12.219 -9.781 1 93.25 188 PHE B O 1
ATOM 5177 N N . ARG B 1 189 ? 27.656 14.109 -9.102 1 91.5 189 ARG B N 1
ATOM 5178 C CA . ARG B 1 189 ? 28.359 14.375 -10.352 1 91.5 189 ARG B CA 1
ATOM 5179 C C . ARG B 1 189 ? 29.812 14.75 -10.094 1 91.5 189 ARG B C 1
ATOM 5181 O O . ARG B 1 189 ? 30.203 14.984 -8.953 1 91.5 189 ARG B O 1
ATOM 5188 N N . ASP B 1 190 ? 30.547 14.828 -11.18 1 90.31 190 ASP B N 1
ATOM 5189 C CA . ASP B 1 190 ? 31.984 15.055 -11.055 1 90.31 190 ASP B CA 1
ATOM 5190 C C . ASP B 1 190 ? 32.281 16.469 -10.578 1 90.31 190 ASP B C 1
ATOM 5192 O O . ASP B 1 190 ? 33.281 16.703 -9.914 1 90.31 190 ASP B O 1
ATOM 5196 N N . ASP B 1 191 ? 31.453 17.438 -10.883 1 93.25 191 ASP B N 1
ATOM 5197 C CA . ASP B 1 191 ? 31.672 18.844 -10.516 1 93.25 191 ASP B CA 1
ATOM 5198 C C . ASP B 1 191 ? 30.453 19.406 -9.797 1 93.25 191 ASP B C 1
ATOM 5200 O O . ASP B 1 191 ? 29.891 20.422 -10.219 1 93.25 191 ASP B O 1
ATOM 5204 N N . PRO B 1 192 ? 30.172 18.906 -8.648 1 96.38 192 PRO B N 1
ATOM 5205 C CA . PRO B 1 192 ? 29.016 19.422 -7.918 1 96.38 192 PRO B CA 1
ATOM 5206 C C . PRO B 1 192 ? 29.203 20.875 -7.484 1 96.38 192 PRO B C 1
ATOM 5208 O O . PRO B 1 192 ? 30.328 21.328 -7.285 1 96.38 192 PRO B O 1
ATOM 5211 N N . PHE B 1 193 ? 28.062 21.609 -7.383 1 96.44 193 PHE B N 1
ATOM 5212 C CA . PHE B 1 193 ? 28.062 23 -6.926 1 96.44 193 PHE B CA 1
ATOM 5213 C C . PHE B 1 193 ? 28.812 23.125 -5.609 1 96.44 193 PHE B C 1
ATOM 5215 O O . PHE B 1 193 ? 28.516 22.422 -4.641 1 96.44 193 PHE B O 1
ATOM 5222 N N . ARG B 1 194 ? 29.938 23.891 -5.52 1 97.12 194 ARG B N 1
ATOM 5223 C CA . ARG B 1 194 ? 30.812 24.156 -4.383 1 97.12 194 ARG B CA 1
ATOM 5224 C C . ARG B 1 194 ? 31.516 22.891 -3.918 1 97.12 194 ARG B C 1
ATOM 5226 O O . ARG B 1 194 ? 31.766 22.719 -2.725 1 97.12 194 ARG B O 1
ATOM 5233 N N . ASP B 1 195 ? 31.625 21.875 -4.797 1 96.5 195 ASP B N 1
ATOM 5234 C CA . ASP B 1 195 ? 32.344 20.625 -4.633 1 96.5 195 ASP B CA 1
ATOM 5235 C C . ASP B 1 195 ? 31.625 19.703 -3.645 1 96.5 195 ASP B C 1
ATOM 5237 O O . ASP B 1 195 ? 32.25 18.828 -3.047 1 96.5 195 ASP B O 1
ATOM 5241 N N . VAL B 1 196 ? 30.391 19.953 -3.393 1 97.69 196 VAL B N 1
ATOM 5242 C CA . VAL B 1 196 ? 29.688 19.094 -2.441 1 97.69 196 VAL B CA 1
ATOM 5243 C C . VAL B 1 196 ? 28.281 18.797 -2.938 1 97.69 196 VAL B C 1
ATOM 5245 O O . VAL B 1 196 ? 27.766 17.688 -2.775 1 97.69 196 VAL B O 1
ATOM 5248 N N . GLY B 1 197 ? 27.625 19.797 -3.609 1 98.25 197 GLY B N 1
ATOM 5249 C CA . GLY B 1 197 ? 26.234 19.625 -3.992 1 98.25 197 GLY B CA 1
ATOM 5250 C C . GLY B 1 197 ? 25.297 19.578 -2.805 1 98.25 197 GLY B C 1
ATOM 5251 O O . GLY B 1 197 ? 25.719 19.703 -1.657 1 98.25 197 GLY B O 1
ATOM 5252 N N . ASN B 1 198 ? 24.062 19.438 -3.1 1 98.69 198 ASN B N 1
ATOM 5253 C CA . ASN B 1 198 ? 23.062 19.406 -2.035 1 98.69 198 ASN B CA 1
ATOM 5254 C C . ASN B 1 198 ? 22.938 18.016 -1.43 1 98.69 198 ASN B C 1
ATOM 5256 O O . ASN B 1 198 ? 22.859 17.016 -2.156 1 98.69 198 ASN B O 1
ATOM 5260 N N . VAL B 1 199 ? 22.969 17.969 -0.096 1 98.81 199 VAL B N 1
ATOM 5261 C CA . VAL B 1 199 ? 22.734 16.734 0.627 1 98.81 199 VAL B CA 1
ATOM 5262 C C . VAL B 1 199 ? 21.328 16.703 1.19 1 98.81 199 VAL B C 1
ATOM 5264 O O . VAL B 1 199 ? 21.047 17.312 2.23 1 98.81 199 VAL B O 1
ATOM 5267 N N . ASP B 1 200 ? 20.469 16.094 0.557 1 98.88 200 ASP B N 1
ATOM 5268 C CA . ASP B 1 200 ? 19.109 15.758 0.944 1 98.88 200 ASP B CA 1
ATOM 5269 C C . ASP B 1 200 ? 18.828 14.273 0.755 1 98.88 200 ASP B C 1
ATOM 5271 O O . ASP B 1 200 ? 18.109 13.883 -0.172 1 98.88 200 ASP B O 1
ATOM 5275 N N . PHE B 1 201 ? 19.328 13.508 1.65 1 98.81 201 PHE B N 1
ATOM 5276 C CA . PHE B 1 201 ? 19.5 12.07 1.484 1 98.81 201 PHE B CA 1
ATOM 5277 C C . PHE B 1 201 ? 18.188 11.391 1.139 1 98.81 201 PHE B C 1
ATOM 5279 O O . PHE B 1 201 ? 18.125 10.57 0.22 1 98.81 201 PHE B O 1
ATOM 5286 N N . ALA B 1 202 ? 17.141 11.719 1.945 1 98.81 202 ALA B N 1
ATOM 5287 C CA . ALA B 1 202 ? 15.883 11.008 1.759 1 98.81 202 ALA B CA 1
ATOM 5288 C C . ALA B 1 202 ? 14.742 11.969 1.437 1 98.81 202 ALA B C 1
ATOM 5290 O O . ALA B 1 202 ? 13.625 11.539 1.121 1 98.81 202 ALA B O 1
ATOM 5291 N N . GLY B 1 203 ? 14.906 13.32 1.61 1 98.81 203 GLY B N 1
ATOM 5292 C CA . GLY B 1 203 ? 13.914 14.172 0.979 1 98.81 203 GLY B CA 1
ATOM 5293 C C . GLY B 1 203 ? 13.211 15.102 1.955 1 98.81 203 GLY B C 1
ATOM 5294 O O . GLY B 1 203 ? 12.016 15.367 1.823 1 98.81 203 GLY B O 1
ATOM 5295 N N . SER B 1 204 ? 13.945 15.648 3.02 1 98.88 204 SER B N 1
ATOM 5296 C CA . SER B 1 204 ? 13.352 16.766 3.736 1 98.88 204 SER B CA 1
ATOM 5297 C C . SER B 1 204 ? 12.969 17.891 2.779 1 98.88 204 SER B C 1
ATOM 5299 O O . SER B 1 204 ? 11.906 18.5 2.926 1 98.88 204 SER B O 1
ATOM 5301 N N . GLY B 1 205 ? 13.875 18.141 1.916 1 98.88 205 GLY B N 1
ATOM 5302 C CA . GLY B 1 205 ? 13.648 19.172 0.91 1 98.88 205 GLY B CA 1
ATOM 5303 C C . GLY B 1 205 ? 12.836 18.672 -0.273 1 98.88 205 GLY B C 1
ATOM 5304 O O . GLY B 1 205 ? 11.68 19.062 -0.451 1 98.88 205 GLY B O 1
ATOM 5305 N N . VAL B 1 206 ? 13.328 17.672 -0.994 1 98.88 206 VAL B N 1
ATOM 5306 C CA . VAL B 1 206 ? 12.812 17.219 -2.279 1 98.88 206 VAL B CA 1
ATOM 5307 C C . VAL B 1 206 ? 11.359 16.766 -2.121 1 98.88 206 VAL B C 1
ATOM 5309 O O . VAL B 1 206 ? 10.508 17.094 -2.953 1 98.88 206 VAL B O 1
ATOM 5312 N N . VAL B 1 207 ? 11.07 16.094 -1.034 1 98.75 207 VAL B N 1
ATOM 5313 C CA . VAL B 1 207 ? 9.734 15.516 -0.881 1 98.75 207 VAL B CA 1
ATOM 5314 C C . VAL B 1 207 ? 8.891 16.406 0.025 1 98.75 207 VAL B C 1
ATOM 5316 O O . VAL B 1 207 ? 7.902 17 -0.418 1 98.75 207 VAL B O 1
ATOM 5319 N N . HIS B 1 208 ? 9.352 16.609 1.292 1 98.88 208 HIS B N 1
ATOM 5320 C CA . HIS B 1 208 ? 8.516 17.219 2.322 1 98.88 208 HIS B CA 1
ATOM 5321 C C . HIS B 1 208 ? 8.375 18.719 2.098 1 98.88 208 HIS B C 1
ATOM 5323 O O . HIS B 1 208 ? 7.27 19.266 2.182 1 98.88 208 HIS B O 1
ATOM 5329 N N . MET B 1 209 ? 9.438 19.391 1.833 1 98.81 209 MET B N 1
ATOM 5330 C CA . MET B 1 209 ? 9.336 20.828 1.6 1 98.81 209 MET B CA 1
ATOM 5331 C C . MET B 1 209 ? 8.562 21.125 0.32 1 98.81 209 MET B C 1
ATOM 5333 O O . MET B 1 209 ? 7.797 22.094 0.259 1 98.81 209 MET B O 1
ATOM 5337 N N . THR B 1 210 ? 8.789 20.281 -0.722 1 98.81 210 THR B N 1
ATOM 5338 C CA . THR B 1 210 ? 8.031 20.438 -1.958 1 98.81 210 THR B CA 1
ATOM 5339 C C . THR B 1 210 ? 6.535 20.297 -1.699 1 98.81 210 THR B C 1
ATOM 5341 O O . THR B 1 210 ? 5.742 21.156 -2.086 1 98.81 210 THR B O 1
ATOM 5344 N N . GLY B 1 211 ? 6.176 19.219 -1.053 1 98.56 211 GLY B N 1
ATOM 5345 C CA . GLY B 1 211 ? 4.777 19.031 -0.696 1 98.56 211 GLY B CA 1
ATOM 5346 C C . GLY B 1 211 ? 4.254 20.094 0.248 1 98.56 211 GLY B C 1
ATOM 5347 O O . GLY B 1 211 ? 3.15 20.609 0.058 1 98.56 211 GLY B O 1
ATOM 5348 N N . GLY B 1 212 ? 5.051 20.453 1.241 1 98.75 212 GLY B N 1
ATOM 5349 C CA . GLY B 1 212 ? 4.66 21.453 2.23 1 98.75 212 GLY B CA 1
ATOM 5350 C C . GLY B 1 212 ? 4.5 22.844 1.648 1 98.75 212 GLY B C 1
ATOM 5351 O O . GLY B 1 212 ? 3.57 23.562 2.004 1 98.75 212 GLY B O 1
ATOM 5352 N N . ALA B 1 213 ? 5.395 23.203 0.811 1 98.81 213 ALA B N 1
ATOM 5353 C CA . ALA B 1 213 ? 5.289 24.5 0.15 1 98.81 213 ALA B CA 1
ATOM 5354 C C . ALA B 1 213 ? 4.043 24.562 -0.732 1 98.81 213 ALA B C 1
ATOM 5356 O O . ALA B 1 213 ? 3.367 25.594 -0.787 1 98.81 213 ALA B O 1
ATOM 5357 N N . THR B 1 214 ? 3.826 23.516 -1.425 1 98.75 214 THR B N 1
ATOM 5358 C CA . THR B 1 214 ? 2.613 23.438 -2.23 1 98.75 214 THR B CA 1
ATOM 5359 C C . THR B 1 214 ? 1.371 23.594 -1.355 1 98.75 214 THR B C 1
ATOM 5361 O O . THR B 1 214 ? 0.429 24.297 -1.717 1 98.75 214 THR B O 1
ATOM 5364 N N . ALA B 1 215 ? 1.389 22.938 -0.233 1 98.62 215 ALA B N 1
ATOM 5365 C CA . ALA B 1 215 ? 0.287 23.031 0.722 1 98.62 215 ALA B CA 1
ATOM 5366 C C . ALA B 1 215 ? 0.08 24.469 1.192 1 98.62 215 ALA B C 1
ATOM 5368 O O . ALA B 1 215 ? -1.058 24.922 1.312 1 98.62 215 ALA B O 1
ATOM 5369 N N . LEU B 1 216 ? 1.14 25.141 1.47 1 98.75 216 LEU B N 1
ATOM 5370 C CA . LEU B 1 216 ? 1.06 26.516 1.917 1 98.75 216 LEU B CA 1
ATOM 5371 C C . LEU B 1 216 ? 0.428 27.406 0.846 1 98.75 216 LEU B C 1
ATOM 5373 O O . LEU B 1 216 ? -0.478 28.188 1.136 1 98.75 216 LEU B O 1
ATOM 5377 N N . VAL B 1 217 ? 0.879 27.25 -0.4 1 98.69 217 VAL B N 1
ATOM 5378 C CA . VAL B 1 217 ? 0.327 28.031 -1.509 1 98.69 217 VAL B CA 1
ATOM 5379 C C . VAL B 1 217 ? -1.157 27.703 -1.673 1 98.69 217 VAL B C 1
ATOM 5381 O O . VAL B 1 217 ? -1.979 28.609 -1.842 1 98.69 217 VAL B O 1
ATOM 5384 N N . ALA B 1 218 ? -1.465 26.453 -1.605 1 98.44 218 ALA B N 1
ATOM 5385 C CA . ALA B 1 218 ? -2.854 26.031 -1.749 1 98.44 218 ALA B CA 1
ATOM 5386 C C . ALA B 1 218 ? -3.73 26.625 -0.654 1 98.44 218 ALA B C 1
ATOM 5388 O O . ALA B 1 218 ? -4.828 27.109 -0.927 1 98.44 218 ALA B O 1
ATOM 5389 N N . ALA B 1 219 ? -3.244 26.641 0.554 1 98.25 219 ALA B N 1
ATOM 5390 C CA . ALA B 1 219 ? -3.994 27.156 1.692 1 98.25 219 ALA B CA 1
ATOM 5391 C C . ALA B 1 219 ? -4.246 28.656 1.54 1 98.25 219 ALA B C 1
ATOM 5393 O O . ALA B 1 219 ? -5.344 29.141 1.836 1 98.25 219 ALA B O 1
ATOM 5394 N N . ILE B 1 220 ? -3.281 29.359 1.109 1 98.25 220 ILE B N 1
ATOM 5395 C CA . ILE B 1 220 ? -3.375 30.812 0.969 1 98.25 220 ILE B CA 1
ATOM 5396 C C . ILE B 1 220 ? -4.375 31.156 -0.13 1 98.25 220 ILE B C 1
ATOM 5398 O O . ILE B 1 220 ? -5.258 32 0.068 1 98.25 220 ILE B O 1
ATOM 5402 N N . VAL B 1 221 ? -4.293 30.469 -1.284 1 97.94 221 VAL B N 1
ATOM 5403 C CA . VAL B 1 221 ? -5.148 30.766 -2.426 1 97.94 221 VAL B CA 1
ATOM 5404 C C . VAL B 1 221 ? -6.574 30.297 -2.141 1 97.94 221 VAL B C 1
ATOM 5406 O O . VAL B 1 221 ? -7.539 31 -2.473 1 97.94 221 VAL B O 1
ATOM 5409 N N . LEU B 1 222 ? -6.734 29.188 -1.468 1 97.38 222 LEU B N 1
ATOM 5410 C CA . LEU B 1 222 ? -8.031 28.578 -1.179 1 97.38 222 LEU B CA 1
ATOM 5411 C C . LEU B 1 222 ? -8.773 29.375 -0.11 1 97.38 222 LEU B C 1
ATOM 5413 O O . LEU B 1 222 ? -10.008 29.438 -0.125 1 97.38 222 LEU B O 1
ATOM 5417 N N . GLY B 1 223 ? -8.039 29.969 0.859 1 96.62 223 GLY B N 1
ATOM 5418 C CA . GLY B 1 223 ? -8.641 30.672 1.98 1 96.62 223 GLY B CA 1
ATOM 5419 C C . GLY B 1 223 ? -9.062 29.75 3.107 1 96.62 223 GLY B C 1
ATOM 5420 O O . GLY B 1 223 ? -9.102 28.531 2.936 1 96.62 223 GLY B O 1
ATOM 5421 N N . PRO B 1 224 ? -9.422 30.328 4.188 1 97.25 224 PRO B N 1
ATOM 5422 C CA . PRO B 1 224 ? -9.75 29.531 5.371 1 97.25 224 PRO B CA 1
ATOM 5423 C C . PRO B 1 224 ? -11.148 28.938 5.312 1 97.25 224 PRO B C 1
ATOM 5425 O O . PRO B 1 224 ? -12.016 29.438 4.594 1 97.25 224 PRO B O 1
ATOM 5428 N N . ARG B 1 225 ? -11.367 27.859 6.039 1 95.31 225 ARG B N 1
ATOM 5429 C CA . ARG B 1 225 ? -12.695 27.281 6.219 1 95.31 225 ARG B CA 1
ATOM 5430 C C . ARG B 1 225 ? -13.641 28.297 6.867 1 95.31 225 ARG B C 1
ATOM 5432 O O . ARG B 1 225 ? -13.227 29.078 7.719 1 95.31 225 ARG B O 1
ATOM 5439 N N . LYS B 1 226 ? -14.812 28.188 6.52 1 93.94 226 LYS B N 1
ATOM 5440 C CA . LYS B 1 226 ? -15.82 29.078 7.086 1 93.94 226 LYS B CA 1
ATOM 5441 C C . LYS B 1 226 ? -15.93 28.891 8.594 1 93.94 226 LYS B C 1
ATOM 5443 O O . LYS B 1 226 ? -16.031 27.781 9.094 1 93.94 226 LYS B O 1
ATOM 5448 N N . GLY B 1 227 ? -15.844 30.062 9.219 1 94.12 227 GLY B N 1
ATOM 5449 C CA . GLY B 1 227 ? -16.016 30.047 10.664 1 94.12 227 GLY B CA 1
ATOM 5450 C C . GLY B 1 227 ? -14.703 29.906 11.414 1 94.12 227 GLY B C 1
ATOM 5451 O O . GLY B 1 227 ? -14.672 30.016 12.641 1 94.12 227 GLY B O 1
ATOM 5452 N N . ARG B 1 228 ? -13.656 29.719 10.719 1 95.75 228 ARG B N 1
ATOM 5453 C CA . ARG B 1 228 ? -12.375 29.484 11.367 1 95.75 228 ARG B CA 1
ATOM 5454 C C . ARG B 1 228 ? -11.797 30.766 11.945 1 95.75 228 ARG B C 1
ATOM 5456 O O . ARG B 1 228 ? -11.32 30.781 13.078 1 95.75 228 ARG B O 1
ATOM 5463 N N . PHE B 1 229 ? -11.836 31.828 11.164 1 97 229 PHE B N 1
ATOM 5464 C CA . PHE B 1 229 ? -11.211 33.094 11.578 1 97 229 PHE B CA 1
ATOM 5465 C C . PHE B 1 229 ? -12.203 34.25 11.5 1 97 229 PHE B C 1
ATOM 5467 O O . PHE B 1 229 ? -11.984 35.312 12.086 1 97 229 PHE B O 1
ATOM 5474 N N . TYR B 1 230 ? -13.297 34.031 10.75 1 94.56 230 TYR B N 1
ATOM 5475 C CA . TYR B 1 230 ? -14.266 35.094 10.516 1 94.56 230 TYR B CA 1
ATOM 5476 C C . TYR B 1 230 ? -15.68 34.594 10.797 1 94.56 230 TYR B C 1
ATOM 5478 O O . TYR B 1 230 ? -15.977 33.406 10.641 1 94.56 230 TYR B O 1
ATOM 5486 N N . ASP B 1 231 ? -16.531 35.5 11.102 1 92.69 231 ASP B N 1
ATOM 5487 C CA . ASP B 1 231 ? -17.938 35.156 11.32 1 92.69 231 ASP B CA 1
ATOM 5488 C C . ASP B 1 231 ? -18.719 35.188 10.008 1 92.69 231 ASP B C 1
ATOM 5490 O O . ASP B 1 231 ? -18.125 35.312 8.93 1 92.69 231 ASP B O 1
ATOM 5494 N N . GLU B 1 232 ? -19.953 35 10.125 1 88.69 232 GLU B N 1
ATOM 5495 C CA . GLU B 1 232 ? -20.812 34.906 8.945 1 88.69 232 GLU B CA 1
ATOM 5496 C C . GLU B 1 232 ? -20.812 36.219 8.148 1 88.69 232 GLU B C 1
ATOM 5498 O O . GLU B 1 232 ? -20.984 36.188 6.93 1 88.69 232 GLU B O 1
ATOM 5503 N N . ASP B 1 233 ? -20.484 37.281 8.805 1 90.94 233 ASP B N 1
ATOM 5504 C CA . ASP B 1 233 ? -20.516 38.594 8.172 1 90.94 233 ASP B CA 1
ATOM 5505 C C . ASP B 1 233 ? -19.125 39 7.664 1 90.94 233 ASP B C 1
ATOM 5507 O O . ASP B 1 233 ? -18.953 40.094 7.109 1 90.94 233 ASP B O 1
ATOM 5511 N N . GLY B 1 234 ? -18.156 38.188 7.902 1 90.44 234 GLY B N 1
ATOM 5512 C CA . GLY B 1 234 ? -16.828 38.438 7.398 1 90.44 234 GLY B CA 1
ATOM 5513 C C . GLY B 1 234 ? -15.938 39.156 8.398 1 90.44 234 GLY B C 1
ATOM 5514 O O . GLY B 1 234 ? -14.805 39.531 8.07 1 90.44 234 GLY B O 1
ATOM 5515 N N . ASN B 1 235 ? -16.438 39.375 9.578 1 93.38 235 ASN B N 1
ATOM 5516 C CA . ASN B 1 235 ? -15.633 40.031 10.602 1 93.38 235 ASN B CA 1
ATOM 5517 C C . ASN B 1 235 ? -14.719 39.031 11.328 1 93.38 235 ASN B C 1
ATOM 5519 O O . ASN B 1 235 ? -15.109 37.875 11.562 1 93.38 235 ASN B O 1
ATOM 5523 N N . PRO B 1 236 ? -13.57 39.5 11.648 1 93.56 236 PRO B N 1
ATOM 5524 C CA . PRO B 1 236 ? -12.656 38.594 12.359 1 93.56 236 PRO B CA 1
ATOM 5525 C C . PRO B 1 236 ? -13.18 38.188 13.734 1 93.56 236 PRO B C 1
ATOM 5527 O O . PRO B 1 236 ? -13.773 39 14.438 1 93.56 236 PRO B O 1
ATOM 5530 N N . LEU B 1 237 ? -12.953 36.969 13.984 1 93.81 237 LEU B N 1
ATOM 5531 C CA . LEU B 1 237 ? -13.305 36.469 15.312 1 93.81 237 LEU B CA 1
ATOM 5532 C C . LEU B 1 237 ? -12.312 36.969 16.359 1 93.81 237 LEU B C 1
ATOM 5534 O O . LEU B 1 237 ? -11.133 37.188 16.047 1 93.81 237 LEU B O 1
ATOM 5538 N N . GLU B 1 238 ? -12.812 37.156 17.578 1 91.06 238 GLU B N 1
ATOM 5539 C CA . GLU B 1 238 ? -11.922 37.531 18.672 1 91.06 238 GLU B CA 1
ATOM 5540 C C . GLU B 1 238 ? -10.859 36.438 18.906 1 91.06 238 GLU B C 1
ATOM 5542 O O . GLU B 1 238 ? -9.68 36.75 19.094 1 91.06 238 GLU B O 1
ATOM 5547 N N . THR B 1 239 ? -11.359 35.219 18.922 1 92.25 239 THR B N 1
ATOM 5548 C CA . THR B 1 239 ? -10.492 34.062 19 1 92.25 239 THR B CA 1
ATOM 5549 C C . THR B 1 239 ? -10.766 33.094 17.859 1 92.25 239 THR B C 1
ATOM 5551 O O . THR B 1 239 ? -11.914 32.688 17.625 1 92.25 239 THR B O 1
ATOM 5554 N N . PRO B 1 240 ? -9.758 32.688 17.219 1 93.81 240 PRO B N 1
ATOM 5555 C CA . PRO B 1 240 ? -9.969 31.734 16.125 1 93.81 240 PRO B CA 1
ATOM 5556 C C . PRO B 1 240 ? -10.68 30.469 16.594 1 93.81 240 PRO B C 1
ATOM 5558 O O . PRO B 1 240 ? -10.414 29.969 17.688 1 93.81 240 PRO B O 1
ATOM 5561 N N . ALA B 1 241 ? -11.578 29.984 15.773 1 92.62 241 ALA B N 1
ATOM 5562 C CA . ALA B 1 241 ? -12.344 28.781 16.125 1 92.62 241 ALA B CA 1
ATOM 5563 C C . ALA B 1 241 ? -11.508 27.531 15.898 1 92.62 241 ALA B C 1
ATOM 5565 O O . ALA B 1 241 ? -10.68 27.469 14.992 1 92.62 241 ALA B O 1
ATOM 5566 N N . THR B 1 242 ? -11.781 26.547 16.766 1 90.56 242 THR B N 1
ATOM 5567 C CA . THR B 1 242 ? -11.18 25.234 16.594 1 90.56 242 THR B CA 1
ATOM 5568 C C . THR B 1 242 ? -12.219 24.219 16.094 1 90.56 242 THR B C 1
ATOM 5570 O O . THR B 1 242 ? -13.344 24.188 16.609 1 90.56 242 THR B O 1
ATOM 5573 N N . PHE B 1 243 ? -11.891 23.516 15.055 1 90.94 243 PHE B N 1
ATOM 5574 C CA . PHE B 1 243 ? -12.727 22.422 14.562 1 90.94 243 PHE B CA 1
ATOM 5575 C C . PHE B 1 243 ? -12.25 21.078 15.125 1 90.94 243 PHE B C 1
ATOM 5577 O O . PHE B 1 243 ? -11.133 20.656 14.852 1 90.94 243 PHE B O 1
ATOM 5584 N N . GLN B 1 244 ? -13.117 20.422 15.82 1 88.94 244 GLN B N 1
ATOM 5585 C CA . GLN B 1 244 ? -12.734 19.203 16.531 1 88.94 244 GLN B CA 1
ATOM 5586 C C . GLN B 1 244 ? -12.57 18.031 15.57 1 88.94 244 GLN B C 1
ATOM 5588 O O . GLN B 1 244 ? -13.359 17.891 14.633 1 88.94 244 GLN B O 1
ATOM 5593 N N . ALA B 1 245 ? -11.562 17.25 15.844 1 91 245 ALA B N 1
ATOM 5594 C CA . ALA B 1 245 ? -11.352 16 15.109 1 91 245 ALA B CA 1
ATOM 5595 C C . ALA B 1 245 ? -12.445 14.984 15.43 1 91 245 ALA B C 1
ATOM 5597 O O . ALA B 1 245 ? -12.859 14.859 16.578 1 91 245 ALA B O 1
ATOM 5598 N N . HIS B 1 246 ? -12.914 14.258 14.414 1 91.81 246 HIS B N 1
ATOM 5599 C CA . HIS B 1 246 ? -14.023 13.352 14.695 1 91.81 246 HIS B CA 1
ATOM 5600 C C . HIS B 1 246 ? -13.523 12.047 15.305 1 91.81 246 HIS B C 1
ATOM 5602 O O . HIS B 1 246 ? -14.289 11.312 15.93 1 91.81 246 HIS B O 1
ATOM 5608 N N . SER B 1 247 ? -12.172 11.688 15.078 1 95.12 247 SER B N 1
ATOM 5609 C CA . SER B 1 247 ? -11.672 10.414 15.586 1 95.12 247 SER B CA 1
ATOM 5610 C C . SER B 1 247 ? -10.172 10.477 15.859 1 95.12 247 SER B C 1
ATOM 5612 O O . SER B 1 247 ? -9.367 10.242 14.961 1 95.12 247 SER B O 1
ATOM 5614 N N . VAL B 1 248 ? -9.844 10.578 17.109 1 92.25 248 VAL B N 1
ATOM 5615 C CA . VAL B 1 248 ? -8.438 10.633 17.5 1 92.25 248 VAL B CA 1
ATOM 5616 C C . VAL B 1 248 ? -7.801 9.258 17.344 1 92.25 248 VAL B C 1
ATOM 5618 O O . VAL B 1 248 ? -6.609 9.141 17.062 1 92.25 248 VAL B O 1
ATOM 5621 N N . ALA B 1 249 ? -8.641 8.266 17.422 1 92.75 249 ALA B N 1
ATOM 5622 C CA . ALA B 1 249 ? -8.148 6.906 17.234 1 92.75 249 ALA B CA 1
ATOM 5623 C C . ALA B 1 249 ? -7.59 6.727 15.82 1 92.75 249 ALA B C 1
ATOM 5625 O O . ALA B 1 249 ? -6.535 6.109 15.641 1 92.75 249 ALA B O 1
ATOM 5626 N N . LEU B 1 250 ? -8.258 7.254 14.875 1 96.12 250 LEU B N 1
ATOM 5627 C CA . LEU B 1 250 ? -7.773 7.18 13.5 1 96.12 250 LEU B CA 1
ATOM 5628 C C . LEU B 1 250 ? -6.516 8.023 13.32 1 96.12 250 LEU B C 1
ATOM 5630 O O . LEU B 1 250 ? -5.594 7.629 12.602 1 96.12 250 LEU B O 1
ATOM 5634 N N . GLN B 1 251 ? -6.418 9.148 14.008 1 95.88 251 GLN B N 1
ATOM 5635 C CA . GLN B 1 251 ? -5.234 10 13.938 1 95.88 251 GLN B CA 1
ATOM 5636 C C . GLN B 1 251 ? -3.992 9.258 14.414 1 95.88 251 GLN B C 1
ATOM 5638 O O . GLN B 1 251 ? -2.957 9.273 13.742 1 95.88 251 GLN B O 1
ATOM 5643 N N . ILE B 1 252 ? -4.148 8.633 15.531 1 95.38 252 ILE B N 1
ATOM 5644 C CA . ILE B 1 252 ? -2.99 7.977 16.125 1 95.38 252 ILE B CA 1
ATOM 5645 C C . ILE B 1 252 ? -2.598 6.762 15.289 1 95.38 252 ILE B C 1
ATOM 5647 O O . ILE B 1 252 ? -1.411 6.477 15.117 1 95.38 252 ILE B O 1
ATOM 5651 N N . LEU B 1 253 ? -3.586 6.059 14.781 1 96.5 253 LEU B N 1
ATOM 5652 C CA . LEU B 1 253 ? -3.287 4.961 13.867 1 96.5 253 LEU B CA 1
ATOM 5653 C C . LEU B 1 253 ? -2.496 5.457 12.656 1 96.5 253 LEU B C 1
ATOM 5655 O O . LEU B 1 253 ? -1.474 4.867 12.297 1 96.5 253 LEU B O 1
ATOM 5659 N N . GLY B 1 254 ? -2.986 6.531 12.102 1 98.06 254 GLY B N 1
ATOM 5660 C CA . GLY B 1 254 ? -2.277 7.113 10.977 1 98.06 254 GLY B CA 1
ATOM 5661 C C . GLY B 1 254 ? -0.854 7.52 11.312 1 98.06 254 GLY B C 1
ATOM 5662 O O . GLY B 1 254 ? 0.068 7.273 10.531 1 98.06 254 GLY B O 1
ATOM 5663 N N . THR B 1 255 ? -0.636 8.062 12.438 1 98 255 THR B N 1
ATOM 5664 C CA . THR B 1 255 ? 0.682 8.508 12.867 1 98 255 THR B CA 1
ATOM 5665 C C . THR B 1 255 ? 1.646 7.332 12.984 1 98 255 THR B C 1
ATOM 5667 O O . THR B 1 255 ? 2.777 7.398 12.5 1 98 255 THR B O 1
ATOM 5670 N N . PHE B 1 256 ? 1.221 6.207 13.555 1 97.75 256 PHE B N 1
ATOM 5671 C CA . PHE B 1 256 ? 2.086 5.047 13.711 1 97.75 256 PHE B CA 1
ATOM 5672 C C . PHE B 1 256 ? 2.377 4.395 12.367 1 97.75 256 PHE B C 1
ATOM 5674 O O . PHE B 1 256 ? 3.482 3.902 12.133 1 97.75 256 PHE B O 1
ATOM 5681 N N . ILE B 1 257 ? 1.396 4.359 11.508 1 98.31 257 ILE B N 1
ATOM 5682 C CA . ILE B 1 257 ? 1.641 3.811 10.18 1 98.31 257 ILE B CA 1
ATOM 5683 C C . ILE B 1 257 ? 2.66 4.676 9.445 1 98.31 257 ILE B C 1
ATOM 5685 O O . ILE B 1 257 ? 3.547 4.156 8.758 1 98.31 257 ILE B O 1
ATOM 5689 N N . LEU B 1 258 ? 2.539 5.992 9.586 1 98.5 258 LEU B N 1
ATOM 5690 C CA . LEU B 1 258 ? 3.508 6.895 8.977 1 98.5 258 LEU B CA 1
ATOM 5691 C C . LEU B 1 258 ? 4.898 6.676 9.555 1 98.5 258 LEU B C 1
ATOM 5693 O O . LEU B 1 258 ? 5.879 6.566 8.812 1 98.5 258 LEU B O 1
ATOM 5697 N N . TRP B 1 259 ? 5.02 6.57 10.891 1 98.5 259 TRP B N 1
ATOM 5698 C CA . TRP B 1 259 ? 6.309 6.316 11.531 1 98.5 259 TRP B CA 1
ATOM 5699 C C . TRP B 1 259 ? 6.906 5 11.047 1 98.5 259 TRP B C 1
ATOM 5701 O O . TRP B 1 259 ? 8.094 4.93 10.719 1 98.5 259 TRP B O 1
ATOM 5711 N N . PHE B 1 260 ? 6.109 3.98 10.922 1 98.31 260 PHE B N 1
ATOM 5712 C CA . PHE B 1 260 ? 6.543 2.695 10.391 1 98.31 260 PHE B CA 1
ATOM 5713 C C . PHE B 1 260 ? 7.051 2.846 8.961 1 98.31 260 PHE B C 1
ATOM 5715 O O . PHE B 1 260 ? 8.094 2.289 8.602 1 98.31 260 PHE B O 1
ATOM 5722 N N . GLY B 1 261 ? 6.289 3.602 8.172 1 98.44 261 GLY B N 1
ATOM 5723 C CA . GLY B 1 261 ? 6.672 3.828 6.789 1 98.44 261 GLY B CA 1
ATOM 5724 C C . GLY B 1 261 ? 8.016 4.52 6.648 1 98.44 261 GLY B C 1
ATOM 5725 O O . GLY B 1 261 ? 8.742 4.285 5.68 1 98.44 261 GLY B O 1
ATOM 5726 N N . TRP B 1 262 ? 8.422 5.301 7.637 1 98.75 262 TRP B N 1
ATOM 5727 C CA . TRP B 1 262 ? 9.672 6.059 7.578 1 98.75 262 TRP B CA 1
ATOM 5728 C C . TRP B 1 262 ? 10.875 5.125 7.652 1 98.75 262 TRP B C 1
ATOM 5730 O O . TRP B 1 262 ? 11.984 5.504 7.266 1 98.75 262 TRP B O 1
ATOM 5740 N N . TYR B 1 263 ? 10.688 3.883 8.078 1 98.5 263 TYR B N 1
ATOM 5741 C CA . TYR B 1 263 ? 11.789 2.924 8.125 1 98.5 263 TYR B CA 1
ATOM 5742 C C . TYR B 1 263 ? 12.086 2.371 6.734 1 98.5 263 TYR B C 1
ATOM 5744 O O . TYR B 1 263 ? 13.133 1.77 6.508 1 98.5 263 TYR B O 1
ATOM 5752 N N . GLY B 1 264 ? 11.125 2.479 5.84 1 98.5 264 GLY B N 1
ATOM 5753 C CA . GLY B 1 264 ? 11.406 2.26 4.434 1 98.5 264 GLY B CA 1
ATOM 5754 C C . GLY B 1 264 ? 11.922 3.5 3.727 1 98.5 264 GLY B C 1
ATOM 5755 O O . GLY B 1 264 ? 12.758 3.408 2.822 1 98.5 264 GLY B O 1
ATOM 5756 N N . PHE B 1 265 ? 11.5 4.637 4.164 1 98.38 265 PHE B N 1
ATOM 5757 C CA . PHE B 1 265 ? 11.758 5.934 3.555 1 98.38 265 PHE B CA 1
ATOM 5758 C C . PHE B 1 265 ? 13.219 6.332 3.711 1 98.38 265 PHE B C 1
ATOM 5760 O O . PHE B 1 265 ? 13.945 6.43 2.721 1 98.38 265 PHE B O 1
ATOM 5767 N N . ASN B 1 266 ? 13.664 6.398 4.938 1 98.88 266 ASN B N 1
ATOM 5768 C CA . ASN B 1 266 ? 15.016 6.891 5.203 1 98.88 266 ASN B CA 1
ATOM 5769 C C . ASN B 1 266 ? 16.062 5.816 4.941 1 98.88 266 ASN B C 1
ATOM 5771 O O . ASN B 1 266 ? 16.953 6 4.105 1 98.88 266 ASN B O 1
ATOM 5775 N N . PRO B 1 267 ? 15.992 4.633 5.566 1 98.81 267 PRO B N 1
ATOM 5776 C CA . PRO B 1 267 ? 16.984 3.596 5.27 1 98.81 267 PRO B CA 1
ATOM 5777 C C . PRO B 1 267 ? 16.969 3.168 3.805 1 98.81 267 PRO B C 1
ATOM 5779 O O . PRO B 1 267 ? 18.031 2.936 3.219 1 98.81 267 PRO B O 1
ATOM 5782 N N . GLY B 1 268 ? 15.781 3.092 3.221 1 98.69 268 GLY B N 1
ATOM 5783 C CA . GLY B 1 268 ? 15.664 2.662 1.836 1 98.69 268 GLY B CA 1
ATOM 5784 C C . GLY B 1 268 ? 16.359 3.594 0.861 1 98.69 268 GLY B C 1
ATOM 5785 O O . GLY B 1 268 ? 16.734 3.182 -0.238 1 98.69 268 GLY B O 1
ATOM 5786 N N . SER B 1 269 ? 16.609 4.789 1.269 1 98.62 269 SER B N 1
ATOM 5787 C CA . SER B 1 269 ? 17.219 5.785 0.399 1 98.62 269 SER B CA 1
ATOM 5788 C C . SER B 1 269 ? 18.719 5.551 0.265 1 98.62 269 SER B C 1
ATOM 5790 O O . SER B 1 269 ? 19.406 6.254 -0.488 1 98.62 269 SER B O 1
ATOM 5792 N N . ALA B 1 270 ? 19.234 4.5 0.927 1 98.38 270 ALA B N 1
ATOM 5793 C CA . ALA B 1 270 ? 20.578 4.027 0.603 1 98.38 270 ALA B CA 1
ATOM 5794 C C . ALA B 1 270 ? 20.609 3.41 -0.792 1 98.38 270 ALA B C 1
ATOM 5796 O O . ALA B 1 270 ? 21.688 3.281 -1.389 1 98.38 270 ALA B O 1
ATOM 5797 N N . LEU B 1 271 ? 19.516 2.918 -1.298 1 97.31 271 LEU B N 1
ATOM 5798 C CA . LEU B 1 271 ? 19.25 2.445 -2.652 1 97.31 271 LEU B CA 1
ATOM 5799 C C . LEU B 1 271 ? 19.922 1.099 -2.9 1 97.31 271 LEU B C 1
ATOM 5801 O O . LEU B 1 271 ? 19.578 0.387 -3.842 1 97.31 271 LEU B O 1
ATOM 5805 N N . ALA B 1 272 ? 20.969 0.743 -2.127 1 97.19 272 ALA B N 1
ATOM 5806 C CA . ALA B 1 272 ? 21.656 -0.543 -2.152 1 97.19 272 ALA B CA 1
ATOM 5807 C C . ALA B 1 272 ? 22.062 -0.978 -0.745 1 97.19 272 ALA B C 1
ATOM 5809 O O . ALA B 1 272 ? 22.156 -0.151 0.166 1 97.19 272 ALA B O 1
ATOM 5810 N N . ILE B 1 273 ? 22.234 -2.27 -0.606 1 97.56 273 ILE B N 1
ATOM 5811 C CA . ILE B 1 273 ? 22.609 -2.783 0.708 1 97.56 273 ILE B CA 1
ATOM 5812 C C . ILE B 1 273 ? 23.688 -3.852 0.558 1 97.56 273 ILE B C 1
ATOM 5814 O O . ILE B 1 273 ? 23.938 -4.617 1.49 1 97.56 273 ILE B O 1
ATOM 5818 N N . ASP B 1 274 ? 24.375 -3.875 -0.585 1 96.19 274 ASP B N 1
ATOM 5819 C CA . ASP B 1 274 ? 25.219 -5.004 -0.97 1 96.19 274 ASP B CA 1
ATOM 5820 C C . ASP B 1 274 ? 26.672 -4.766 -0.561 1 96.19 274 ASP B C 1
ATOM 5822 O O . ASP B 1 274 ? 27.562 -5.555 -0.9 1 96.19 274 ASP B O 1
ATOM 5826 N N . ASN B 1 275 ? 27 -3.691 0.105 1 95.75 275 ASN B N 1
ATOM 5827 C CA . ASN B 1 275 ? 28.344 -3.424 0.576 1 95.75 275 ASN B CA 1
ATOM 5828 C C . ASN B 1 275 ? 28.344 -2.801 1.969 1 95.75 275 ASN B C 1
ATOM 5830 O O . ASN B 1 275 ? 27.312 -2.316 2.436 1 95.75 275 ASN B O 1
ATOM 5834 N N . PRO B 1 276 ? 29.438 -2.844 2.625 1 95.94 276 PRO B N 1
ATOM 5835 C CA . PRO B 1 276 ? 29.484 -2.404 4.023 1 95.94 276 PRO B CA 1
ATOM 5836 C C . PRO B 1 276 ? 29.031 -0.955 4.199 1 95.94 276 PRO B C 1
ATOM 5838 O O . PRO B 1 276 ? 28.344 -0.63 5.172 1 95.94 276 PRO B O 1
ATOM 5841 N N . ASP B 1 277 ? 29.375 -0.083 3.34 1 97.12 277 ASP B N 1
ATOM 5842 C CA . ASP B 1 277 ? 29.047 1.333 3.482 1 97.12 277 ASP B CA 1
ATOM 5843 C C . ASP B 1 277 ? 27.547 1.566 3.342 1 97.12 277 ASP B C 1
ATOM 5845 O O . ASP B 1 277 ? 26.938 2.244 4.172 1 97.12 277 ASP B O 1
ATOM 5849 N N . SER B 1 278 ? 26.984 1.057 2.295 1 97.56 278 SER B N 1
ATOM 5850 C CA . SER B 1 278 ? 25.547 1.223 2.098 1 97.56 278 SER B CA 1
ATOM 5851 C C . SER B 1 278 ? 24.75 0.55 3.215 1 97.56 278 SER B C 1
ATOM 5853 O O . SER B 1 278 ? 23.719 1.061 3.641 1 97.56 278 SER B O 1
ATOM 5855 N N . ALA B 1 279 ? 25.234 -0.591 3.742 1 97.75 279 ALA B N 1
ATOM 5856 C CA . ALA B 1 279 ? 24.609 -1.271 4.871 1 97.75 279 ALA B CA 1
ATOM 5857 C C . ALA B 1 279 ? 24.672 -0.418 6.133 1 97.75 279 ALA B C 1
ATOM 5859 O O . ALA B 1 279 ? 23.672 -0.266 6.84 1 97.75 279 ALA B O 1
ATOM 5860 N N . ALA B 1 280 ? 25.828 0.136 6.344 1 98.06 280 ALA B N 1
ATOM 5861 C CA . ALA B 1 280 ? 26 1.003 7.504 1 98.06 280 ALA B CA 1
ATOM 5862 C C . ALA B 1 280 ? 25.125 2.246 7.398 1 98.06 280 ALA B C 1
ATOM 5864 O O . ALA B 1 280 ? 24.531 2.688 8.391 1 98.06 280 ALA B O 1
ATOM 5865 N N . THR B 1 281 ? 25.078 2.783 6.223 1 98.69 281 THR B N 1
ATOM 5866 C CA . THR B 1 281 ? 24.25 3.963 5.98 1 98.69 281 THR B CA 1
ATOM 5867 C C . THR B 1 281 ? 22.781 3.672 6.289 1 98.69 281 THR B C 1
ATOM 5869 O O . THR B 1 281 ? 22.141 4.43 7.012 1 98.69 281 THR B O 1
ATOM 5872 N N . ALA B 1 282 ? 22.281 2.578 5.75 1 98.69 282 ALA B N 1
ATOM 5873 C CA . ALA B 1 282 ? 20.891 2.199 5.996 1 98.69 282 ALA B CA 1
ATOM 5874 C C . ALA B 1 282 ? 20.625 1.991 7.484 1 98.69 282 ALA B C 1
ATOM 5876 O O . ALA B 1 282 ? 19.609 2.439 8.016 1 98.69 282 ALA B O 1
ATOM 5877 N N . ALA B 1 283 ? 21.562 1.357 8.188 1 98.62 283 ALA B N 1
ATOM 5878 C CA . ALA B 1 283 ? 21.438 1.081 9.609 1 98.62 283 ALA B CA 1
ATOM 5879 C C . ALA B 1 283 ? 21.438 2.373 10.422 1 98.62 283 ALA B C 1
ATOM 5881 O O . ALA B 1 283 ? 20.625 2.535 11.344 1 98.62 283 ALA B O 1
ATOM 5882 N N . LEU B 1 284 ? 22.25 3.258 10.055 1 98.81 284 LEU B N 1
ATOM 5883 C CA . LEU B 1 284 ? 22.297 4.547 10.734 1 98.81 284 LEU B CA 1
ATOM 5884 C C . LEU B 1 284 ? 21 5.309 10.555 1 98.81 284 LEU B C 1
ATOM 5886 O O . LEU B 1 284 ? 20.484 5.926 11.5 1 98.81 284 LEU B O 1
ATOM 5890 N N . CYS B 1 285 ? 20.5 5.297 9.375 1 98.88 285 CYS B N 1
ATOM 5891 C CA . CYS B 1 285 ? 19.25 5.996 9.086 1 98.88 285 CYS B CA 1
ATOM 5892 C C . CYS B 1 285 ? 18.125 5.484 9.969 1 98.88 285 CYS B C 1
ATOM 5894 O O . CYS B 1 285 ? 17.281 6.262 10.422 1 98.88 285 CYS B O 1
ATOM 5896 N N . ALA B 1 286 ? 18.094 4.172 10.281 1 98.81 286 ALA B N 1
ATOM 5897 C CA . ALA B 1 286 ? 17.062 3.627 11.164 1 98.81 286 ALA B CA 1
ATOM 5898 C C . ALA B 1 286 ? 17.203 4.199 12.57 1 98.81 286 ALA B C 1
ATOM 5900 O O . ALA B 1 286 ? 16.188 4.566 13.188 1 98.81 286 ALA B O 1
ATOM 5901 N N . VAL B 1 287 ? 18.391 4.324 12.984 1 98.81 287 VAL B N 1
ATOM 5902 C CA . VAL B 1 287 ? 18.656 4.801 14.336 1 98.81 287 VAL B CA 1
ATOM 5903 C C . VAL B 1 287 ? 18.312 6.285 14.438 1 98.81 287 VAL B C 1
ATOM 5905 O O . VAL B 1 287 ? 17.578 6.695 15.336 1 98.81 287 VAL B O 1
ATOM 5908 N N . THR B 1 288 ? 18.797 7.074 13.539 1 98.94 288 THR B N 1
ATOM 5909 C CA . THR B 1 288 ? 18.594 8.516 13.602 1 98.94 288 THR B CA 1
ATOM 5910 C C . THR B 1 288 ? 17.125 8.859 13.406 1 98.94 288 THR B C 1
ATOM 5912 O O . THR B 1 288 ? 16.609 9.781 14.039 1 98.94 288 THR B O 1
ATOM 5915 N N . THR B 1 289 ? 16.469 8.148 12.539 1 98.88 289 THR B N 1
ATOM 5916 C CA . THR B 1 289 ? 15.031 8.328 12.312 1 98.88 289 THR B CA 1
ATOM 5917 C C . THR B 1 289 ? 14.25 8.133 13.609 1 98.88 289 THR B C 1
ATOM 5919 O O . THR B 1 289 ? 13.414 8.953 13.969 1 98.88 289 THR B O 1
ATOM 5922 N N . THR B 1 290 ? 14.578 7.105 14.344 1 98.81 290 THR B N 1
ATOM 5923 C CA . THR B 1 290 ? 13.898 6.762 15.586 1 98.81 290 THR B CA 1
ATOM 5924 C C . THR B 1 290 ? 14.117 7.84 16.641 1 98.81 290 THR B C 1
ATOM 5926 O O . THR B 1 290 ? 13.172 8.289 17.281 1 98.81 290 THR B O 1
ATOM 5929 N N . LEU B 1 291 ? 15.289 8.234 16.719 1 98.88 291 LEU B N 1
ATOM 5930 C CA . LEU B 1 291 ? 15.648 9.188 17.766 1 98.88 291 LEU B CA 1
ATOM 5931 C C . LEU B 1 291 ? 15.039 10.555 17.484 1 98.88 291 LEU B C 1
ATOM 5933 O O . LEU B 1 291 ? 14.531 11.219 18.406 1 98.88 291 LEU B O 1
ATOM 5937 N N . ALA B 1 292 ? 15.078 11.008 16.281 1 98.94 292 ALA B N 1
ATOM 5938 C CA . ALA B 1 292 ? 14.523 12.32 15.93 1 98.94 292 ALA B CA 1
ATOM 5939 C C . ALA B 1 292 ? 13.008 12.336 16.125 1 98.94 292 ALA B C 1
ATOM 5941 O O . ALA B 1 292 ? 12.453 13.328 16.609 1 98.94 292 ALA B O 1
ATOM 5942 N N . ALA B 1 293 ? 12.352 11.258 15.781 1 98.88 293 ALA B N 1
ATOM 5943 C CA . ALA B 1 293 ? 10.906 11.148 15.984 1 98.88 293 ALA B CA 1
ATOM 5944 C C . ALA B 1 293 ? 10.555 11.281 17.453 1 98.88 293 ALA B C 1
ATOM 5946 O O . ALA B 1 293 ? 9.648 12.047 17.828 1 98.88 293 ALA B O 1
ATOM 5947 N N . ALA B 1 294 ? 11.258 10.531 18.25 1 98.81 294 ALA B N 1
ATOM 5948 C CA . ALA B 1 294 ? 11.008 10.516 19.703 1 98.81 294 ALA B CA 1
ATOM 5949 C C . ALA B 1 294 ? 11.242 11.891 20.312 1 98.81 294 ALA B C 1
ATOM 5951 O O . ALA B 1 294 ? 10.422 12.383 21.094 1 98.81 294 ALA B O 1
ATOM 5952 N N . CYS B 1 295 ? 12.281 12.492 19.891 1 98.88 295 CYS B N 1
ATOM 5953 C CA . CYS B 1 295 ? 12.641 13.789 20.453 1 98.88 295 CYS B CA 1
ATOM 5954 C C . CYS B 1 295 ? 11.688 14.875 19.984 1 98.88 295 CYS B C 1
ATOM 5956 O O . CYS B 1 295 ? 11.312 15.766 20.75 1 98.88 295 CYS B O 1
ATOM 5958 N N . GLY B 1 296 ? 11.32 14.867 18.703 1 98.94 296 GLY B N 1
ATOM 5959 C CA . GLY B 1 296 ? 10.336 15.812 18.203 1 98.94 296 GLY B CA 1
ATOM 5960 C C . GLY B 1 296 ? 8.992 15.703 18.906 1 98.94 296 GLY B C 1
ATOM 5961 O O . GLY B 1 296 ? 8.391 16.719 19.266 1 98.94 296 GLY B O 1
ATOM 5962 N N . CYS B 1 297 ? 8.555 14.477 19.156 1 98.75 297 CYS B N 1
ATOM 5963 C CA . CYS B 1 297 ? 7.297 14.195 19.828 1 98.75 297 CYS B CA 1
ATOM 5964 C C . CYS B 1 297 ? 7.301 14.758 21.25 1 98.75 297 CYS B C 1
ATOM 5966 O O . CYS B 1 297 ? 6.43 15.555 21.609 1 98.75 297 CYS B O 1
ATOM 5968 N N . ALA B 1 298 ? 8.281 14.375 21.984 1 98.5 298 ALA B N 1
ATOM 5969 C CA . ALA B 1 298 ? 8.383 14.797 23.375 1 98.5 298 ALA B CA 1
ATOM 5970 C C . ALA B 1 298 ? 8.492 16.312 23.484 1 98.5 298 ALA B C 1
ATOM 5972 O O . ALA B 1 298 ? 7.824 16.938 24.312 1 98.5 298 ALA B O 1
ATOM 5973 N N . THR B 1 299 ? 9.227 16.875 22.625 1 98.75 299 THR B N 1
ATOM 5974 C CA . THR B 1 299 ? 9.477 18.312 22.703 1 98.75 299 THR B CA 1
ATOM 5975 C C . THR B 1 299 ? 8.203 19.094 22.406 1 98.75 299 THR B C 1
ATOM 5977 O O . THR B 1 299 ? 7.832 20.016 23.141 1 98.75 299 THR B O 1
ATOM 5980 N N . ALA B 1 300 ? 7.578 18.797 21.312 1 98.62 300 ALA B N 1
ATOM 5981 C CA . ALA B 1 300 ? 6.371 19.531 20.953 1 98.62 300 ALA B CA 1
ATOM 5982 C C . ALA B 1 300 ? 5.301 19.406 22.031 1 98.62 300 ALA B C 1
ATOM 5984 O O . ALA B 1 300 ? 4.68 20.391 22.422 1 98.62 300 ALA B O 1
ATOM 5985 N N . MET B 1 301 ? 5.09 18.172 22.547 1 97.62 301 MET B N 1
ATOM 5986 C CA . MET B 1 301 ? 4.051 17.922 23.531 1 97.62 301 MET B CA 1
ATOM 5987 C C . MET B 1 301 ? 4.367 18.641 24.844 1 97.62 301 MET B C 1
ATOM 5989 O O . MET B 1 301 ? 3.518 19.344 25.391 1 97.62 301 MET B O 1
ATOM 5993 N N . PHE B 1 302 ? 5.59 18.5 25.328 1 97.75 302 PHE B N 1
ATOM 5994 C CA . PHE B 1 302 ? 5.938 19.062 26.625 1 97.75 302 PHE B CA 1
ATOM 5995 C C . PHE B 1 302 ? 6.082 20.578 26.547 1 97.75 302 PHE B C 1
ATOM 5997 O O . PHE B 1 302 ? 5.746 21.297 27.5 1 97.75 302 PHE B O 1
ATOM 6004 N N . PHE B 1 303 ? 6.605 21.062 25.484 1 98 303 PHE B N 1
ATOM 6005 C CA . PHE B 1 303 ? 6.676 22.5 25.328 1 98 303 PHE B CA 1
ATOM 6006 C C . PHE B 1 303 ? 5.281 23.109 25.312 1 98 303 PHE B C 1
ATOM 6008 O O . PHE B 1 303 ? 5.039 24.141 25.969 1 98 303 PHE B O 1
ATOM 6015 N N . ASP B 1 304 ? 4.402 22.531 24.625 1 97 304 ASP B N 1
ATOM 6016 C CA . ASP B 1 304 ? 3.014 22.984 24.609 1 97 304 ASP B CA 1
ATOM 6017 C C . ASP B 1 304 ? 2.396 22.922 26 1 97 304 ASP B C 1
ATOM 6019 O O . ASP B 1 304 ? 1.647 23.812 26.391 1 97 304 ASP B O 1
ATOM 6023 N N . SER B 1 305 ? 2.68 21.844 26.688 1 95.62 305 SER B N 1
ATOM 6024 C CA . SER B 1 305 ? 2.17 21.672 28.047 1 95.62 305 SER B CA 1
ATOM 6025 C C . SER B 1 305 ? 2.646 22.797 28.953 1 95.62 305 SER B C 1
ATOM 6027 O O . SER B 1 305 ? 1.878 23.312 29.781 1 95.62 305 SER B O 1
ATOM 6029 N N . VAL B 1 306 ? 3.832 23.141 28.828 1 96.44 306 VAL B N 1
ATOM 6030 C CA . VAL B 1 306 ? 4.406 24.203 29.641 1 96.44 306 VAL B CA 1
ATOM 6031 C C . VAL B 1 306 ? 3.752 25.547 29.297 1 96.44 306 VAL B C 1
ATOM 6033 O O . VAL B 1 306 ? 3.391 26.312 30.172 1 96.44 306 VAL B O 1
ATOM 6036 N N . MET B 1 307 ? 3.615 25.797 28.047 1 94.69 307 MET B N 1
ATOM 6037 C CA . MET B 1 307 ? 2.998 27.047 27.594 1 94.69 307 MET B CA 1
ATOM 6038 C C . MET B 1 307 ? 1.544 27.125 28.047 1 94.69 307 MET B C 1
ATOM 6040 O O . MET B 1 307 ? 1.082 28.172 28.484 1 94.69 307 MET B O 1
ATOM 6044 N N . ASP B 1 308 ? 0.875 26.016 27.953 1 90.38 308 ASP B N 1
ATOM 6045 C CA . ASP B 1 308 ? -0.517 25.953 28.391 1 90.38 308 ASP B CA 1
ATOM 6046 C C . ASP B 1 308 ? -0.631 26.125 29.891 1 90.38 308 ASP B C 1
ATOM 6048 O O . ASP B 1 308 ? -1.529 26.812 30.391 1 90.38 308 ASP B O 1
ATOM 6052 N N . ALA B 1 309 ? 0.235 25.5 30.625 1 90.25 309 ALA B N 1
ATOM 6053 C CA . ALA B 1 309 ? 0.24 25.625 32.062 1 90.25 309 ALA B CA 1
ATOM 6054 C C . ALA B 1 309 ? 0.493 27.062 32.5 1 90.25 309 ALA B C 1
ATOM 6056 O O . ALA B 1 309 ? -0.1 27.547 33.469 1 90.25 309 ALA B O 1
ATOM 6057 N N . ARG B 1 310 ? 1.258 27.719 31.844 1 91.75 310 ARG B N 1
ATOM 6058 C CA . ARG B 1 310 ? 1.558 29.125 32.156 1 91.75 310 ARG B CA 1
ATOM 6059 C C . ARG B 1 310 ? 0.358 30.016 31.844 1 91.75 310 ARG B C 1
ATOM 6061 O O . ARG B 1 310 ? 0.107 30.984 32.562 1 91.75 310 ARG B O 1
ATOM 6068 N N . ALA B 1 311 ? -0.337 29.641 30.875 1 86.88 311 ALA B N 1
ATOM 6069 C CA . ALA B 1 311 ? -1.475 30.453 30.438 1 86.88 311 ALA B CA 1
ATOM 6070 C C . ALA B 1 311 ? -2.707 30.156 31.297 1 86.88 311 ALA B C 1
ATOM 6072 O O . ALA B 1 311 ? -3.488 31.062 31.594 1 86.88 311 ALA B O 1
ATOM 6073 N N . THR B 1 312 ? -2.896 28.938 31.688 1 82.94 312 THR B N 1
ATOM 6074 C CA . THR B 1 312 ? -4.156 28.531 32.312 1 82.94 312 THR B CA 1
ATOM 6075 C C . THR B 1 312 ? -3.941 28.141 33.781 1 82.94 312 THR B C 1
ATOM 6077 O O . THR B 1 312 ? -4.898 28.062 34.531 1 82.94 312 THR B O 1
ATOM 6080 N N . GLY B 1 313 ? -2.764 27.797 34.094 1 81.81 313 GLY B N 1
ATOM 6081 C CA . GLY B 1 313 ? -2.465 27.328 35.438 1 81.81 313 GLY B CA 1
ATOM 6082 C C . GLY B 1 313 ? -2.623 25.828 35.594 1 81.81 313 GLY B C 1
ATOM 6083 O O . GLY B 1 313 ? -2.389 25.281 36.688 1 81.81 313 GLY B O 1
ATOM 6084 N N . GLU B 1 314 ? -2.98 25.172 34.531 1 83.12 314 GLU B N 1
ATOM 6085 C CA . GLU B 1 314 ? -3.168 23.719 34.562 1 83.12 314 GLU B CA 1
ATOM 6086 C C . GLU B 1 314 ? -2.279 23.031 33.562 1 83.12 314 GLU B C 1
ATOM 6088 O O . GLU B 1 314 ? -2.074 23.531 32.438 1 83.12 314 GLU B O 1
ATOM 6093 N N . VAL B 1 315 ? -1.872 21.844 33.969 1 88.12 315 VAL B N 1
ATOM 6094 C CA . VAL B 1 315 ? -1.03 21.062 33.062 1 88.12 315 VAL B CA 1
ATOM 6095 C C . VAL B 1 315 ? -1.897 20.125 32.25 1 88.12 315 VAL B C 1
ATOM 6097 O O . VAL B 1 315 ? -2.758 19.422 32.781 1 88.12 315 VAL B O 1
ATOM 6100 N N . SER B 1 316 ? -1.749 20.203 31 1 89.94 316 SER B N 1
ATOM 6101 C CA . SER B 1 316 ? -2.412 19.281 30.078 1 89.94 316 SER B CA 1
ATOM 6102 C C . SER B 1 316 ? -1.443 18.75 29.031 1 89.94 316 SER B C 1
ATOM 6104 O O . SER B 1 316 ? -0.385 19.344 28.797 1 89.94 316 SER B O 1
ATOM 6106 N N . TYR B 1 317 ? -1.674 17.578 28.484 1 92.88 317 TYR B N 1
ATOM 6107 C CA . TYR B 1 317 ? -0.892 16.953 27.438 1 92.88 317 TYR B CA 1
ATOM 6108 C C . TYR B 1 317 ? -1.727 16.766 26.172 1 92.88 317 TYR B C 1
ATOM 6110 O O . TYR B 1 317 ? -2.688 15.992 26.156 1 92.88 317 TYR B O 1
ATOM 6118 N N . ASP B 1 318 ? -1.375 17.422 25.172 1 94.06 318 ASP B N 1
ATOM 6119 C CA . ASP B 1 318 ? -2.148 17.422 23.938 1 94.06 318 ASP B CA 1
ATOM 6120 C C . ASP B 1 318 ? -1.645 16.344 22.969 1 94.06 318 ASP B C 1
ATOM 6122 O O . ASP B 1 318 ? -0.478 16.359 22.578 1 94.06 318 ASP B O 1
ATOM 6126 N N . LEU B 1 319 ? -2.479 15.469 22.562 1 94.25 319 LEU B N 1
ATOM 6127 C CA . LEU B 1 319 ? -2.133 14.352 21.688 1 94.25 319 LEU B CA 1
ATOM 6128 C C . LEU B 1 319 ? -1.758 14.844 20.297 1 94.25 319 LEU B C 1
ATOM 6130 O O . LEU B 1 319 ? -0.881 14.273 19.641 1 94.25 319 LEU B O 1
ATOM 6134 N N . THR B 1 320 ? -2.404 15.859 19.828 1 94 320 THR B N 1
ATOM 6135 C CA . THR B 1 320 ? -2.123 16.406 18.5 1 94 320 THR B CA 1
ATOM 6136 C C . THR B 1 320 ? -0.705 16.953 18.438 1 94 320 THR B C 1
ATOM 6138 O O . THR B 1 320 ? 0.006 16.75 17.453 1 94 320 THR B O 1
ATOM 6141 N N . MET B 1 321 ? -0.36 17.672 19.5 1 96.19 321 MET B N 1
ATOM 6142 C CA . MET B 1 321 ? 1 18.203 19.578 1 96.19 321 MET B CA 1
ATOM 6143 C C . MET B 1 321 ? 2.023 17.078 19.562 1 96.19 321 MET B C 1
ATOM 6145 O O . MET B 1 321 ? 3.059 17.172 18.906 1 96.19 321 MET B O 1
ATOM 6149 N N . ALA B 1 322 ? 1.729 16.031 20.266 1 97.31 322 ALA B N 1
ATOM 6150 C CA . ALA B 1 322 ? 2.623 14.875 20.312 1 97.31 322 ALA B CA 1
ATOM 6151 C C . ALA B 1 322 ? 2.754 14.219 18.938 1 97.31 322 ALA B C 1
ATOM 6153 O O . ALA B 1 322 ? 3.867 13.969 18.469 1 97.31 322 ALA B O 1
ATOM 6154 N N . MET B 1 323 ? 1.65 13.953 18.281 1 98.19 323 MET B N 1
ATOM 6155 C CA . MET B 1 323 ? 1.644 13.273 17 1 98.19 323 MET B CA 1
ATOM 6156 C C . MET B 1 323 ? 2.354 14.117 15.938 1 98.19 323 MET B C 1
ATOM 6158 O O . MET B 1 323 ? 3.23 13.617 15.227 1 98.19 323 MET B O 1
ATOM 6162 N N . ASN B 1 324 ? 2.018 15.375 15.883 1 98.44 324 ASN B N 1
ATOM 6163 C CA . ASN B 1 324 ? 2.631 16.234 14.883 1 98.44 324 ASN B CA 1
ATOM 6164 C C . ASN B 1 324 ? 4.098 16.516 15.203 1 98.44 324 ASN B C 1
ATOM 6166 O O . ASN B 1 324 ? 4.914 16.672 14.297 1 98.44 324 ASN B O 1
ATOM 6170 N N . GLY B 1 325 ? 4.387 16.578 16.516 1 98.81 325 GLY B N 1
ATOM 6171 C CA . GLY B 1 325 ? 5.789 16.688 16.891 1 98.81 325 GLY B CA 1
ATOM 6172 C C . GLY B 1 325 ? 6.613 15.492 16.438 1 98.81 325 GLY B C 1
ATOM 6173 O O . GLY B 1 325 ? 7.754 15.648 15.992 1 98.81 325 GLY B O 1
ATOM 6174 N N . CYS B 1 326 ? 6.07 14.344 16.578 1 98.88 326 CYS B N 1
ATOM 6175 C CA . CYS B 1 326 ? 6.703 13.117 16.094 1 98.88 326 CYS B CA 1
ATOM 6176 C C . CYS B 1 326 ? 6.969 13.188 14.594 1 98.88 326 CYS B C 1
ATOM 6178 O O . CYS B 1 326 ? 8.094 12.953 14.148 1 98.88 326 CYS B O 1
ATOM 6180 N N . LEU B 1 327 ? 5.965 13.57 13.875 1 98.88 327 LEU B N 1
ATOM 6181 C CA . LEU B 1 327 ? 6.082 13.68 12.422 1 98.88 327 LEU B CA 1
ATOM 6182 C C . LEU B 1 327 ? 7.078 14.773 12.039 1 98.88 327 LEU B C 1
ATOM 6184 O O . LEU B 1 327 ? 7.816 14.625 11.062 1 98.88 327 LEU B O 1
ATOM 6188 N N . ALA B 1 328 ? 7.07 15.82 12.812 1 98.94 328 ALA B N 1
ATOM 6189 C CA . ALA B 1 328 ? 8.031 16.891 12.586 1 98.94 328 ALA B CA 1
ATOM 6190 C C . ALA B 1 328 ? 9.461 16.391 12.734 1 98.94 328 ALA B C 1
ATOM 6192 O O . ALA B 1 328 ? 10.336 16.719 11.922 1 98.94 328 ALA B O 1
ATOM 6193 N N . GLY B 1 329 ? 9.711 15.648 13.781 1 98.94 329 GLY B N 1
ATOM 6194 C CA . GLY B 1 329 ? 11.023 15.055 13.961 1 98.94 329 GLY B CA 1
ATOM 6195 C C . GLY B 1 329 ? 11.43 14.148 12.812 1 98.94 329 GLY B C 1
ATOM 6196 O O . GLY B 1 329 ? 12.578 14.18 12.375 1 98.94 329 GLY B O 1
ATOM 6197 N N . LEU B 1 330 ? 10.516 13.344 12.336 1 98.94 330 LEU B N 1
ATOM 6198 C CA . LEU B 1 330 ? 10.758 12.453 11.211 1 98.94 330 LEU B CA 1
ATOM 6199 C C . LEU B 1 330 ? 11.117 13.242 9.961 1 98.94 330 LEU B C 1
ATOM 6201 O O . LEU B 1 330 ? 12.094 12.922 9.273 1 98.94 330 LEU B O 1
ATOM 6205 N N . VAL B 1 331 ? 10.391 14.344 9.68 1 98.94 331 VAL B N 1
ATOM 6206 C CA . VAL B 1 331 ? 10.648 15.18 8.508 1 98.94 331 VAL B CA 1
ATOM 6207 C C . VAL B 1 331 ? 11.984 15.891 8.664 1 98.94 331 VAL B C 1
ATOM 6209 O O . VAL B 1 331 ? 12.789 15.938 7.73 1 98.94 331 VAL B O 1
ATOM 6212 N N . GLY B 1 332 ? 12.281 16.344 9.805 1 98.94 332 GLY B N 1
ATOM 6213 C CA . GLY B 1 332 ? 13.477 17.125 10.062 1 98.94 332 GLY B CA 1
ATOM 6214 C C . GLY B 1 332 ? 14.758 16.328 9.891 1 98.94 332 GLY B C 1
ATOM 6215 O O . GLY B 1 332 ? 15.789 16.875 9.508 1 98.94 332 GLY B O 1
ATOM 6216 N N . ILE B 1 333 ? 14.711 15.031 10.133 1 98.94 333 ILE B N 1
ATOM 6217 C CA . ILE B 1 333 ? 15.922 14.219 10.125 1 98.94 333 ILE B CA 1
ATOM 6218 C C . ILE B 1 333 ? 16.125 13.609 8.734 1 98.94 333 ILE B C 1
ATOM 6220 O O . ILE B 1 333 ? 17.203 13.078 8.438 1 98.94 333 ILE B O 1
ATOM 6224 N N . THR B 1 334 ? 15.172 13.695 7.891 1 98.94 334 THR B N 1
ATOM 6225 C CA . THR B 1 334 ? 15.102 12.938 6.648 1 98.94 334 THR B CA 1
ATOM 6226 C C . THR B 1 334 ? 16.25 13.32 5.711 1 98.94 334 THR B C 1
ATOM 6228 O O . THR B 1 334 ? 16.828 12.453 5.055 1 98.94 334 THR B O 1
ATOM 6231 N N . ALA B 1 335 ? 16.656 14.562 5.695 1 98.94 335 ALA B N 1
ATOM 6232 C CA . ALA B 1 335 ? 17.734 15.008 4.824 1 98.94 335 ALA B CA 1
ATOM 6233 C C . ALA B 1 335 ? 19.094 14.523 5.344 1 98.94 335 ALA B C 1
ATOM 6235 O O . ALA B 1 335 ? 19.984 14.219 4.559 1 98.94 335 ALA B O 1
ATOM 6236 N N . GLY B 1 336 ? 19.234 14.469 6.633 1 98.94 336 GLY B N 1
ATOM 6237 C CA . GLY B 1 336 ? 20.547 14.227 7.215 1 98.94 336 GLY B CA 1
ATOM 6238 C C . GLY B 1 336 ? 20.672 12.875 7.895 1 98.94 336 GLY B C 1
ATOM 6239 O O . GLY B 1 336 ? 21.688 12.578 8.523 1 98.94 336 GLY B O 1
ATOM 6240 N N . CYS B 1 337 ? 19.688 11.969 7.73 1 98.94 337 CYS B N 1
ATOM 6241 C CA . CYS B 1 337 ? 19.625 10.734 8.5 1 98.94 337 CYS B CA 1
ATOM 6242 C C . CYS B 1 337 ? 20.859 9.875 8.258 1 98.94 337 CYS B C 1
ATOM 6244 O O . CYS B 1 337 ? 21.234 9.062 9.109 1 98.94 337 CYS B O 1
ATOM 6246 N N . SER B 1 338 ? 21.547 10.102 7.16 1 98.88 338 SER B N 1
ATOM 6247 C CA . SER B 1 338 ? 22.672 9.25 6.777 1 98.88 338 SER B CA 1
ATOM 6248 C C . SER B 1 338 ? 24 9.891 7.16 1 98.88 338 SER B C 1
ATOM 6250 O O . SER B 1 338 ? 25.047 9.234 7.117 1 98.88 338 SER B O 1
ATOM 6252 N N . VAL B 1 339 ? 24 11.164 7.566 1 98.88 339 VAL B N 1
ATOM 6253 C CA . VAL B 1 339 ? 25.281 11.844 7.625 1 98.88 339 VAL B CA 1
ATOM 6254 C C . VAL B 1 339 ? 25.453 12.516 8.984 1 98.88 339 VAL B C 1
ATOM 6256 O O . VAL B 1 339 ? 26.391 13.297 9.188 1 98.88 339 VAL B O 1
ATOM 6259 N N . VAL B 1 340 ? 24.562 12.273 9.906 1 98.88 340 VAL B N 1
ATOM 6260 C CA . VAL B 1 340 ? 24.703 12.883 11.219 1 98.88 340 VAL B CA 1
ATOM 6261 C C . VAL B 1 340 ? 24.844 11.797 12.289 1 98.88 340 VAL B C 1
ATOM 6263 O O . VAL B 1 340 ? 24.328 10.688 12.125 1 98.88 340 VAL B O 1
ATOM 6266 N N . GLN B 1 341 ? 25.469 12.148 13.336 1 98.69 341 GLN B N 1
ATOM 6267 C CA . GLN B 1 341 ? 25.594 11.25 14.477 1 98.69 341 GLN B CA 1
ATOM 6268 C C . GLN B 1 341 ? 24.266 11.125 15.234 1 98.69 341 GLN B C 1
ATOM 6270 O O . GLN B 1 341 ? 23.438 12.031 15.18 1 98.69 341 GLN B O 1
ATOM 6275 N N . PRO B 1 342 ? 24.062 10.047 15.984 1 98.69 342 PRO B N 1
ATOM 6276 C CA . PRO B 1 342 ? 22.828 9.844 16.734 1 98.69 342 PRO B CA 1
ATOM 6277 C C . PRO B 1 342 ? 22.531 10.977 17.703 1 98.69 342 PRO B C 1
ATOM 6279 O O . PRO B 1 342 ? 21.375 11.383 17.859 1 98.69 342 PRO B O 1
ATOM 6282 N N . TRP B 1 343 ? 23.531 11.531 18.344 1 98.69 343 TRP B N 1
ATOM 6283 C CA . TRP B 1 343 ? 23.281 12.641 19.266 1 98.69 343 TRP B CA 1
ATOM 6284 C C . TRP B 1 343 ? 22.75 13.852 18.516 1 98.69 343 TRP B C 1
ATOM 6286 O O . TRP B 1 343 ? 21.906 14.586 19.047 1 98.69 343 TRP B O 1
ATOM 6296 N N . ALA B 1 344 ? 23.266 14.125 17.344 1 98.88 344 ALA B N 1
ATOM 6297 C CA . ALA B 1 344 ? 22.797 15.242 16.531 1 98.88 344 ALA B CA 1
ATOM 6298 C C . ALA B 1 344 ? 21.344 15.031 16.094 1 98.88 344 ALA B C 1
ATOM 6300 O O . ALA B 1 344 ? 20.578 15.984 15.992 1 98.88 344 ALA B O 1
ATOM 6301 N N . ALA B 1 345 ? 21.016 13.773 15.812 1 98.94 345 ALA B N 1
ATOM 6302 C CA . ALA B 1 345 ? 19.625 13.453 15.453 1 98.94 345 ALA B CA 1
ATOM 6303 C C . ALA B 1 345 ? 18.672 13.852 16.578 1 98.94 345 ALA B C 1
ATOM 6305 O O . ALA B 1 345 ? 17.562 14.328 16.312 1 98.94 345 ALA B O 1
ATOM 6306 N N . CYS B 1 346 ? 19.062 13.602 17.781 1 98.88 346 CYS B N 1
ATOM 6307 C CA . CYS B 1 346 ? 18.25 14.016 18.922 1 98.88 346 CYS B CA 1
ATOM 6308 C C . CYS B 1 346 ? 18.047 15.523 18.922 1 98.88 346 CYS B C 1
ATOM 6310 O O . CYS B 1 346 ? 16.922 16 19.094 1 98.88 346 CYS B O 1
ATOM 6312 N N . ILE B 1 347 ? 19.062 16.266 18.703 1 98.94 347 ILE B N 1
ATOM 6313 C CA . ILE B 1 347 ? 19 17.719 18.703 1 98.94 347 ILE B CA 1
ATOM 6314 C C . ILE B 1 347 ? 18.125 18.188 17.547 1 98.94 347 ILE B C 1
ATOM 6316 O O . ILE B 1 347 ? 17.297 19.094 17.703 1 98.94 347 ILE B O 1
ATOM 6320 N N . ILE B 1 348 ? 18.375 17.594 16.422 1 98.94 348 ILE B N 1
ATOM 6321 C CA . ILE B 1 348 ? 17.578 17.938 15.242 1 98.94 348 ILE B CA 1
ATOM 6322 C C . ILE B 1 348 ? 16.094 17.688 15.523 1 98.94 348 ILE B C 1
ATOM 6324 O O . ILE B 1 348 ? 15.242 18.5 15.156 1 98.94 348 ILE B O 1
ATOM 6328 N N . GLY B 1 349 ? 15.758 16.562 16.188 1 98.94 349 GLY B N 1
ATOM 6329 C CA . GLY B 1 349 ? 14.391 16.266 16.594 1 98.94 349 GLY B CA 1
ATOM 6330 C C . GLY B 1 349 ? 13.82 17.281 17.562 1 98.94 349 GLY B C 1
ATOM 6331 O O . GLY B 1 349 ? 12.68 17.703 17.422 1 98.94 349 GLY B O 1
ATOM 6332 N N . VAL B 1 350 ? 14.594 17.672 18.547 1 98.94 350 VAL B N 1
ATOM 6333 C CA . VAL B 1 350 ? 14.172 18.656 19.531 1 98.94 350 VAL B CA 1
ATOM 6334 C C . VAL B 1 350 ? 13.812 19.969 18.828 1 98.94 350 VAL B C 1
ATOM 6336 O O . VAL B 1 350 ? 12.727 20.516 19.047 1 98.94 350 VAL B O 1
ATOM 6339 N N . ILE B 1 351 ? 14.664 20.422 17.969 1 98.94 351 ILE B N 1
ATOM 6340 C CA . ILE B 1 351 ? 14.438 21.688 17.281 1 98.94 351 ILE B CA 1
ATOM 6341 C C . ILE B 1 351 ? 13.242 21.562 16.344 1 98.94 351 ILE B C 1
ATOM 6343 O O . ILE B 1 351 ? 12.453 22.5 16.188 1 98.94 351 ILE B O 1
ATOM 6347 N N . ALA B 1 352 ? 13.125 20.391 15.734 1 98.94 352 ALA B N 1
ATOM 6348 C CA . ALA B 1 352 ? 11.992 20.141 14.852 1 98.94 352 ALA B CA 1
ATOM 6349 C C . ALA B 1 352 ? 10.672 20.328 15.602 1 98.94 352 ALA B C 1
ATOM 6351 O O . ALA B 1 352 ? 9.719 20.891 15.062 1 98.94 352 ALA B O 1
ATOM 6352 N N . GLY B 1 353 ? 10.609 19.781 16.844 1 98.88 353 GLY B N 1
ATOM 6353 C CA . GLY B 1 353 ? 9.414 19.969 17.656 1 98.88 353 GLY B CA 1
ATOM 6354 C C . GLY B 1 353 ? 9.094 21.438 17.906 1 98.88 353 GLY B C 1
ATOM 6355 O O . GLY B 1 353 ? 7.93 21.828 17.844 1 98.88 353 GLY B O 1
ATOM 6356 N N . LEU B 1 354 ? 10.07 22.219 18.141 1 98.88 354 LEU B N 1
ATOM 6357 C CA . LEU B 1 354 ? 9.898 23.641 18.391 1 98.88 354 LEU B CA 1
ATOM 6358 C C . LEU B 1 354 ? 9.492 24.375 17.109 1 98.88 354 LEU B C 1
ATOM 6360 O O . LEU B 1 354 ? 8.664 25.281 17.141 1 98.88 354 LEU B O 1
ATOM 6364 N N . VAL B 1 355 ? 10.148 24 16 1 98.88 355 VAL B N 1
ATOM 6365 C CA . VAL B 1 355 ? 9.812 24.578 14.703 1 98.88 355 VAL B CA 1
ATOM 6366 C C . VAL B 1 355 ? 8.344 24.297 14.383 1 98.88 355 VAL B C 1
ATOM 6368 O O . VAL B 1 355 ? 7.621 25.203 13.945 1 98.88 355 VAL B O 1
ATOM 6371 N N . TYR B 1 356 ? 7.902 23.094 14.609 1 98.81 356 TYR B N 1
ATOM 6372 C CA . TYR B 1 356 ? 6.5 22.75 14.398 1 98.81 356 TYR B CA 1
ATOM 6373 C C . TYR B 1 356 ? 5.59 23.656 15.227 1 98.81 356 TYR B C 1
ATOM 6375 O O . TYR B 1 356 ? 4.664 24.266 14.695 1 98.81 356 TYR B O 1
ATOM 6383 N N . TYR B 1 357 ? 5.859 23.719 16.516 1 98.38 357 TYR B N 1
ATOM 6384 C CA . TYR B 1 357 ? 5.035 24.5 17.422 1 98.38 357 TYR B CA 1
ATOM 6385 C C . TYR B 1 357 ? 4.957 25.953 16.984 1 98.38 357 TYR B C 1
ATOM 6387 O O . TYR B 1 357 ? 3.869 26.531 16.875 1 98.38 357 TYR B O 1
ATOM 6395 N N . GLY B 1 358 ? 6.098 26.578 16.719 1 98.44 358 GLY B N 1
ATOM 6396 C CA . GLY B 1 358 ? 6.156 27.969 16.312 1 98.44 358 GLY B CA 1
ATOM 6397 C C . GLY B 1 358 ? 5.426 28.25 15.016 1 98.44 358 GLY B C 1
ATOM 6398 O O . GLY B 1 358 ? 4.684 29.234 14.914 1 98.44 358 GLY B O 1
ATOM 6399 N N . PHE B 1 359 ? 5.59 27.391 14.047 1 98.56 359 PHE B N 1
ATOM 6400 C CA . PHE B 1 359 ? 4.988 27.625 12.742 1 98.56 359 PHE B CA 1
ATOM 6401 C C . PHE B 1 359 ? 3.488 27.359 12.781 1 98.56 359 PHE B C 1
ATOM 6403 O O . PHE B 1 359 ? 2.721 28 12.055 1 98.56 359 PHE B O 1
ATOM 6410 N N . SER B 1 360 ? 3.09 26.375 13.578 1 98 360 SER B N 1
ATOM 6411 C CA . SER B 1 360 ? 1.658 26.156 13.766 1 98 360 SER B CA 1
ATOM 6412 C C . SER B 1 360 ? 0.978 27.406 14.297 1 98 360 SER B C 1
ATOM 6414 O O . SER B 1 360 ? -0.069 27.828 13.789 1 98 360 SER B O 1
ATOM 6416 N N . LYS B 1 361 ? 1.581 28.062 15.32 1 96.94 361 LYS B N 1
ATOM 6417 C CA . LYS B 1 361 ? 1.05 29.297 15.898 1 96.94 361 LYS B CA 1
ATOM 6418 C C . LYS B 1 361 ? 1.116 30.438 14.898 1 96.94 361 LYS B C 1
ATOM 6420 O O . LYS B 1 361 ? 0.217 31.281 14.852 1 96.94 361 LYS B O 1
ATOM 6425 N N . LEU B 1 362 ? 2.15 30.422 14.117 1 98.06 362 LEU B N 1
ATOM 6426 C CA . LEU B 1 362 ? 2.33 31.484 13.125 1 98.06 362 LEU B CA 1
ATOM 6427 C C . LEU B 1 362 ? 1.223 31.438 12.078 1 98.06 362 LEU B C 1
ATOM 6429 O O . LEU B 1 362 ? 0.709 32.5 11.672 1 98.06 362 LEU B O 1
ATOM 6433 N N . LEU B 1 363 ? 0.884 30.266 11.602 1 98.12 363 LEU B N 1
ATOM 6434 C CA . LEU B 1 363 ? -0.182 30.141 10.609 1 98.12 363 LEU B CA 1
ATOM 6435 C C . LEU B 1 363 ? -1.492 30.703 11.148 1 98.12 363 LEU B C 1
ATOM 6437 O O . LEU B 1 363 ? -2.221 31.391 10.43 1 98.12 363 LEU B O 1
ATOM 6441 N N . VAL B 1 364 ? -1.745 30.406 12.414 1 96.81 364 VAL B N 1
ATOM 6442 C CA . VAL B 1 364 ? -2.971 30.891 13.031 1 96.81 364 VAL B CA 1
ATOM 6443 C C . VAL B 1 364 ? -2.93 32.406 13.125 1 96.81 364 VAL B C 1
ATOM 6445 O O . VAL B 1 364 ? -3.918 33.094 12.828 1 96.81 364 VAL B O 1
ATOM 6448 N N . ALA B 1 365 ? -1.814 32.938 13.531 1 96.88 365 ALA B N 1
ATOM 6449 C CA . ALA B 1 365 ? -1.642 34.375 13.656 1 96.88 365 ALA B CA 1
ATOM 6450 C C . ALA B 1 365 ? -1.829 35.062 12.312 1 96.88 365 ALA B C 1
ATOM 6452 O O . ALA B 1 365 ? -2.342 36.188 12.25 1 96.88 365 ALA B O 1
ATOM 6453 N N . LEU B 1 366 ? -1.438 34.406 11.219 1 97.75 366 LEU B N 1
ATOM 6454 C CA . LEU B 1 366 ? -1.529 34.969 9.883 1 97.75 366 LEU B CA 1
ATOM 6455 C C . LEU B 1 366 ? -2.869 34.625 9.234 1 97.75 366 LEU B C 1
ATOM 6457 O O . LEU B 1 366 ? -3.119 34.969 8.086 1 97.75 366 LEU B O 1
ATOM 6461 N N . LYS B 1 367 ? -3.693 33.875 9.93 1 97.5 367 LYS B N 1
ATOM 6462 C CA . LYS B 1 367 ? -5.027 33.469 9.508 1 97.5 367 LYS B CA 1
ATOM 6463 C C . LYS B 1 367 ? -4.969 32.625 8.234 1 97.5 367 LYS B C 1
ATOM 6465 O O . LYS B 1 367 ? -5.746 32.844 7.301 1 97.5 367 LYS B O 1
ATOM 6470 N N . ILE B 1 368 ? -3.959 31.766 8.156 1 98.12 368 ILE B N 1
ATOM 6471 C CA . ILE B 1 368 ? -3.838 30.734 7.133 1 98.12 368 ILE B CA 1
ATOM 6472 C C . ILE B 1 368 ? -4.336 29.406 7.68 1 98.12 368 ILE B C 1
ATOM 6474 O O . ILE B 1 368 ? -3.799 28.891 8.664 1 98.12 368 ILE B O 1
ATOM 6478 N N . ASP B 1 369 ? -5.348 28.875 7.09 1 97.81 369 ASP B N 1
ATOM 6479 C CA . ASP B 1 369 ? -6.031 27.688 7.617 1 97.81 369 ASP B CA 1
ATOM 6480 C C . ASP B 1 369 ? -5.48 26.406 7.004 1 97.81 369 ASP B C 1
ATOM 6482 O O . ASP B 1 369 ? -5.773 26.094 5.852 1 97.81 369 ASP B O 1
ATOM 6486 N N . ASP B 1 370 ? -4.691 25.719 7.727 1 97.38 370 ASP B N 1
ATOM 6487 C CA . ASP B 1 370 ? -4.219 24.375 7.453 1 97.38 370 ASP B CA 1
ATOM 6488 C C . ASP B 1 370 ? -4.93 23.344 8.336 1 97.38 370 ASP B C 1
ATOM 6490 O O . ASP B 1 370 ? -4.605 23.203 9.516 1 97.38 370 ASP B O 1
ATOM 6494 N N . ALA B 1 371 ? -5.762 22.562 7.742 1 94.44 371 ALA B N 1
ATOM 6495 C CA . ALA B 1 371 ? -6.711 21.75 8.5 1 94.44 371 ALA B CA 1
ATOM 6496 C C . ALA B 1 371 ? -5.984 20.703 9.344 1 94.44 371 ALA B C 1
ATOM 6498 O O . ALA B 1 371 ? -6.516 20.234 10.352 1 94.44 371 ALA B O 1
ATOM 6499 N N . VAL B 1 372 ? -4.75 20.297 8.953 1 95.12 372 VAL B N 1
ATOM 6500 C CA . VAL B 1 372 ? -4.117 19.203 9.664 1 95.12 372 VAL B CA 1
ATOM 6501 C C . VAL B 1 372 ? -2.705 19.594 10.094 1 95.12 372 VAL B C 1
ATOM 6503 O O . VAL B 1 372 ? -1.918 18.75 10.523 1 95.12 372 VAL B O 1
ATOM 6506 N N . ASP B 1 373 ? -2.275 20.859 9.852 1 97.31 373 ASP B N 1
ATOM 6507 C CA . ASP B 1 373 ? -0.95 21.375 10.172 1 97.31 373 ASP B CA 1
ATOM 6508 C C . ASP B 1 373 ? 0.127 20.688 9.344 1 97.31 373 ASP B C 1
ATOM 6510 O O . ASP B 1 373 ? 1.194 20.344 9.859 1 97.31 373 ASP B O 1
ATOM 6514 N N . ALA B 1 374 ? -0.153 20.484 8.133 1 97.88 374 ALA B N 1
ATOM 6515 C CA . ALA B 1 374 ? 0.82 19.891 7.215 1 97.88 374 ALA B CA 1
ATOM 6516 C C . ALA B 1 374 ? 1.939 20.875 6.895 1 97.88 374 ALA B C 1
ATOM 6518 O O . ALA B 1 374 ? 3.094 20.484 6.719 1 97.88 374 ALA B O 1
ATOM 6519 N N . VAL B 1 375 ? 1.604 22.141 6.82 1 98.69 375 VAL B N 1
ATOM 6520 C CA . VAL B 1 375 ? 2.582 23.156 6.461 1 98.69 375 VAL B CA 1
ATOM 6521 C C . VAL B 1 375 ? 3.66 23.25 7.539 1 98.69 375 VAL B C 1
ATOM 6523 O O . VAL B 1 375 ? 4.855 23.141 7.242 1 98.69 375 VAL B O 1
ATOM 6526 N N . PRO B 1 376 ? 3.305 23.375 8.797 1 98.88 376 PRO B N 1
ATOM 6527 C CA . PRO B 1 376 ? 4.352 23.391 9.82 1 98.88 376 PRO B CA 1
ATOM 6528 C C . PRO B 1 376 ? 5.168 22.109 9.859 1 98.88 376 PRO B C 1
ATOM 6530 O O . PRO B 1 376 ? 6.379 22.141 10.094 1 98.88 376 PRO B O 1
ATOM 6533 N N . VAL B 1 377 ? 4.555 20.984 9.672 1 98.81 377 VAL B N 1
ATOM 6534 C CA . VAL B 1 377 ? 5.219 19.688 9.781 1 98.81 377 VAL B CA 1
ATOM 6535 C C . VAL B 1 377 ? 6.141 19.484 8.586 1 98.81 377 VAL B C 1
ATOM 6537 O O . VAL B 1 377 ? 7.312 19.125 8.75 1 98.81 377 VAL B O 1
ATOM 6540 N N . HIS B 1 378 ? 5.645 19.75 7.383 1 98.88 378 HIS B N 1
ATOM 6541 C CA . HIS B 1 378 ? 6.383 19.328 6.195 1 98.88 378 HIS B CA 1
ATOM 6542 C C . HIS B 1 378 ? 7.172 20.5 5.594 1 98.88 378 HIS B C 1
ATOM 6544 O O . HIS B 1 378 ? 8.328 20.328 5.195 1 98.88 378 HIS B O 1
ATOM 6550 N N . PHE B 1 379 ? 6.559 21.672 5.488 1 98.88 379 PHE B N 1
ATOM 6551 C CA . PHE B 1 379 ? 7.266 22.797 4.895 1 98.88 379 PHE B CA 1
ATOM 6552 C C . PHE B 1 379 ? 8.336 23.328 5.844 1 98.88 379 PHE B C 1
ATOM 6554 O O . PHE B 1 379 ? 9.523 23.359 5.496 1 98.88 379 PHE B O 1
ATOM 6561 N N . ALA B 1 380 ? 7.918 23.734 7 1 98.94 380 ALA B N 1
ATOM 6562 C CA . ALA B 1 380 ? 8.836 24.344 7.953 1 98.94 380 ALA B CA 1
ATOM 6563 C C . ALA B 1 380 ? 9.922 23.344 8.375 1 98.94 380 ALA B C 1
ATOM 6565 O O . ALA B 1 380 ? 11.109 23.688 8.398 1 98.94 380 ALA B O 1
ATOM 6566 N N . ASN B 1 381 ? 9.531 22.141 8.656 1 98.94 381 ASN B N 1
ATOM 6567 C CA . ASN B 1 381 ? 10.531 21.172 9.109 1 98.94 381 ASN B CA 1
ATOM 6568 C C . ASN B 1 381 ? 11.297 20.562 7.941 1 98.94 381 ASN B C 1
ATOM 6570 O O . ASN B 1 381 ? 12.391 20.031 8.117 1 98.94 381 ASN B O 1
ATOM 6574 N N . GLY B 1 382 ? 10.688 20.562 6.742 1 98.94 382 GLY B N 1
ATOM 6575 C CA . GLY B 1 382 ? 11.508 20.266 5.574 1 98.94 382 GLY B CA 1
ATOM 6576 C C . GLY B 1 382 ? 12.664 21.234 5.402 1 98.94 382 GLY B C 1
ATOM 6577 O O . GLY B 1 382 ? 13.789 20.812 5.133 1 98.94 382 GLY B O 1
ATOM 6578 N N . MET B 1 383 ? 12.352 22.484 5.59 1 98.88 383 MET B N 1
ATOM 6579 C CA . MET B 1 383 ? 13.375 23.531 5.531 1 98.88 383 MET B CA 1
ATOM 6580 C C . MET B 1 383 ? 14.406 23.344 6.633 1 98.88 383 MET B C 1
ATOM 6582 O O . MET B 1 383 ? 15.609 23.375 6.371 1 98.88 383 MET B O 1
ATOM 6586 N N . TRP B 1 384 ? 13.938 23.094 7.805 1 98.94 384 TRP B N 1
ATOM 6587 C CA . TRP B 1 384 ? 14.844 22.859 8.922 1 98.94 384 TRP B CA 1
ATOM 6588 C C . TRP B 1 384 ? 15.734 21.656 8.656 1 98.94 384 TRP B C 1
ATOM 6590 O O . TRP B 1 384 ? 16.938 21.703 8.898 1 98.94 384 TRP B O 1
ATOM 6600 N N . GLY B 1 385 ? 15.148 20.562 8.172 1 98.94 385 GLY B N 1
ATOM 6601 C CA . GLY B 1 385 ? 15.914 19.359 7.902 1 98.94 385 GLY B CA 1
ATOM 6602 C C . GLY B 1 385 ? 17.047 19.578 6.922 1 98.94 385 GLY B C 1
ATOM 6603 O O . GLY B 1 385 ? 18.156 19.094 7.129 1 98.94 385 GLY B O 1
ATOM 6604 N N . VAL B 1 386 ? 16.766 20.328 5.871 1 98.94 386 VAL B N 1
ATOM 6605 C CA . VAL B 1 386 ? 17.797 20.625 4.871 1 98.94 386 VAL B CA 1
ATOM 6606 C C . VAL B 1 386 ? 18.891 21.484 5.488 1 98.94 386 VAL B C 1
ATOM 6608 O O . VAL B 1 386 ? 20.078 21.203 5.324 1 98.94 386 VAL B O 1
ATOM 6611 N N . LEU B 1 387 ? 18.531 22.484 6.238 1 98.94 387 LEU B N 1
ATOM 6612 C CA . LEU B 1 387 ? 19.5 23.391 6.852 1 98.94 387 LEU B CA 1
ATOM 6613 C C . LEU B 1 387 ? 20.312 22.672 7.922 1 98.94 387 LEU B C 1
ATOM 6615 O O . LEU B 1 387 ? 21.516 22.938 8.078 1 98.94 387 LEU B O 1
ATOM 6619 N N . ALA B 1 388 ? 19.688 21.797 8.648 1 98.94 388 ALA B N 1
ATOM 6620 C CA . ALA B 1 388 ? 20.359 21.062 9.719 1 98.94 388 ALA B CA 1
ATOM 6621 C C . ALA B 1 388 ? 21.562 20.281 9.195 1 98.94 388 ALA B C 1
ATOM 6623 O O . ALA B 1 388 ? 22.562 20.141 9.891 1 98.94 388 ALA B O 1
ATOM 6624 N N . VAL B 1 389 ? 21.453 19.766 8.008 1 98.88 389 VAL B N 1
ATOM 6625 C CA . VAL B 1 389 ? 22.562 19.047 7.391 1 98.88 389 VAL B CA 1
ATOM 6626 C C . VAL B 1 389 ? 23.781 19.969 7.285 1 98.88 389 VAL B C 1
ATOM 6628 O O . VAL B 1 389 ? 24.906 19.547 7.555 1 98.88 389 VAL B O 1
ATOM 6631 N N . GLY B 1 390 ? 23.578 21.25 6.926 1 98.75 390 GLY B N 1
ATOM 6632 C CA . GLY B 1 390 ? 24.656 22.203 6.789 1 98.75 390 GLY B CA 1
ATOM 6633 C C . GLY B 1 390 ? 25.359 22.5 8.102 1 98.75 390 GLY B C 1
ATOM 6634 O O . GLY B 1 390 ? 26.516 22.969 8.102 1 98.75 390 GLY B O 1
ATOM 6635 N N . PHE B 1 391 ? 24.703 22.172 9.148 1 98.75 391 PHE B N 1
ATOM 6636 C CA . PHE B 1 391 ? 25.281 22.438 10.461 1 98.75 391 PHE B CA 1
ATOM 6637 C C . PHE B 1 391 ? 25.875 21.172 11.055 1 98.75 391 PHE B C 1
ATOM 6639 O O . PHE B 1 391 ? 26.953 21.203 11.648 1 98.75 391 PHE B O 1
ATOM 6646 N N . PHE B 1 392 ? 25.281 19.953 10.844 1 98.75 392 PHE B N 1
ATOM 6647 C CA . PHE B 1 392 ? 25.562 18.812 11.719 1 98.75 392 PHE B CA 1
ATOM 6648 C C . PHE B 1 392 ? 26.203 17.672 10.938 1 98.75 392 PHE B C 1
ATOM 6650 O O . PHE B 1 392 ? 26.625 16.672 11.523 1 98.75 392 PHE B O 1
ATOM 6657 N N . ALA B 1 393 ? 26.328 17.766 9.656 1 98.81 393 ALA B N 1
ATOM 6658 C CA . ALA B 1 393 ? 26.844 16.656 8.859 1 98.81 393 ALA B CA 1
ATOM 6659 C C . ALA B 1 393 ? 28.281 16.312 9.258 1 98.81 393 ALA B C 1
ATOM 6661 O O . ALA B 1 393 ? 29.156 17.172 9.258 1 98.81 393 ALA B O 1
ATOM 6662 N N . ASP B 1 394 ? 28.469 15.039 9.562 1 98.5 394 ASP B N 1
ATOM 6663 C CA . ASP B 1 394 ? 29.781 14.508 9.922 1 98.5 394 ASP B CA 1
ATOM 6664 C C . ASP B 1 394 ? 30.562 14.086 8.68 1 98.5 394 ASP B C 1
ATOM 6666 O O . ASP B 1 394 ? 30.109 13.211 7.93 1 98.5 394 ASP B O 1
ATOM 6670 N N . PRO B 1 395 ? 31.797 14.594 8.555 1 97.88 395 PRO B N 1
ATOM 6671 C CA . PRO B 1 395 ? 32.562 14.281 7.344 1 97.88 395 PRO B CA 1
ATOM 6672 C C . PRO B 1 395 ? 32.781 12.781 7.156 1 97.88 395 PRO B C 1
ATOM 6674 O O . PRO B 1 395 ? 32.781 12.289 6.027 1 97.88 395 PRO B O 1
ATOM 6677 N N . THR B 1 396 ? 33 12.102 8.164 1 98 396 THR B N 1
ATOM 6678 C CA . THR B 1 396 ? 33.219 10.656 8.07 1 98 396 THR B CA 1
ATOM 6679 C C . THR B 1 396 ? 31.953 9.953 7.574 1 98 396 THR B C 1
ATOM 6681 O O . THR B 1 396 ? 32.031 9.062 6.723 1 98 396 THR B O 1
ATOM 6684 N N . LEU B 1 397 ? 30.859 10.344 8.125 1 98.44 397 LEU B N 1
ATOM 6685 C CA . LEU B 1 397 ? 29.594 9.75 7.715 1 98.44 397 LEU B CA 1
ATOM 6686 C C . LEU B 1 397 ? 29.219 10.18 6.297 1 98.44 397 LEU B C 1
ATOM 6688 O O . LEU B 1 397 ? 28.609 9.406 5.551 1 98.44 397 LEU B O 1
ATOM 6692 N N . MET B 1 398 ? 29.609 11.414 5.926 1 98.25 398 MET B N 1
ATOM 6693 C CA . MET B 1 398 ? 29.438 11.852 4.543 1 98.25 398 MET B CA 1
ATOM 6694 C C . MET B 1 398 ? 30.141 10.898 3.582 1 98.25 398 MET B C 1
ATOM 6696 O O . MET B 1 398 ? 29.547 10.484 2.578 1 98.25 398 MET B O 1
ATOM 6700 N N . ALA B 1 399 ? 31.312 10.508 3.887 1 97.44 399 ALA B N 1
ATOM 6701 C CA . ALA B 1 399 ? 32.094 9.586 3.055 1 97.44 399 ALA B CA 1
ATOM 6702 C C . ALA B 1 399 ? 31.406 8.227 2.959 1 97.44 399 ALA B C 1
ATOM 6704 O O . ALA B 1 399 ? 31.297 7.648 1.873 1 97.44 399 ALA B O 1
ATOM 6705 N N . ILE B 1 400 ? 30.953 7.758 4.066 1 97.81 400 ILE B N 1
ATOM 6706 C CA . ILE B 1 400 ? 30.328 6.441 4.137 1 97.81 40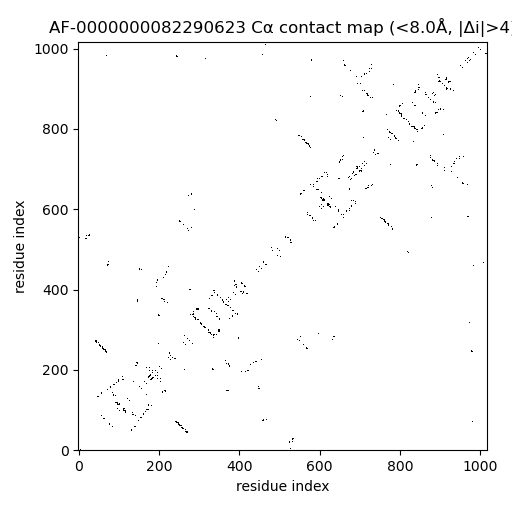0 ILE B CA 1
ATOM 6707 C C . ILE B 1 400 ? 29.047 6.438 3.312 1 97.81 400 ILE B C 1
ATOM 6709 O O . ILE B 1 400 ? 28.719 5.449 2.646 1 97.81 400 ILE B O 1
ATOM 6713 N N . ALA B 1 401 ? 28.344 7.586 3.326 1 97.88 401 ALA B N 1
ATOM 6714 C CA . ALA B 1 401 ? 27.062 7.703 2.623 1 97.88 401 ALA B CA 1
ATOM 6715 C C . ALA B 1 401 ? 27.281 8.031 1.148 1 97.88 401 ALA B C 1
ATOM 6717 O O . ALA B 1 401 ? 26.312 8.141 0.386 1 97.88 401 ALA B O 1
ATOM 6718 N N . GLY B 1 402 ? 28.484 8.219 0.728 1 96.5 402 GLY B N 1
ATOM 6719 C CA . GLY B 1 402 ? 28.797 8.391 -0.683 1 96.5 402 GLY B CA 1
ATOM 6720 C C . GLY B 1 402 ? 28.922 9.844 -1.096 1 96.5 402 GLY B C 1
ATOM 6721 O O . GLY B 1 402 ? 28.859 10.164 -2.285 1 96.5 402 GLY B O 1
ATOM 6722 N N . TYR B 1 403 ? 29.062 10.727 -0.137 1 97.56 403 TYR B N 1
ATOM 6723 C CA . TYR B 1 403 ? 29.234 12.148 -0.414 1 97.56 403 TYR B CA 1
ATOM 6724 C C . TYR B 1 403 ? 30.703 12.547 -0.305 1 97.56 403 TYR B C 1
ATOM 6726 O O . TYR B 1 403 ? 31.562 11.703 -0.046 1 97.56 403 TYR B O 1
ATOM 6734 N N . ASN B 1 404 ? 31 13.773 -0.624 1 96.19 404 ASN B N 1
ATOM 6735 C CA . ASN B 1 404 ? 32.375 14.281 -0.557 1 96.19 404 ASN B CA 1
ATOM 6736 C C . ASN B 1 404 ? 32.906 14.234 0.867 1 96.19 404 ASN B C 1
ATOM 6738 O O . ASN B 1 404 ? 32.375 14.891 1.764 1 96.19 404 ASN B O 1
ATOM 6742 N N . GLU B 1 405 ? 33.938 13.609 1.042 1 92.56 405 GLU B N 1
ATOM 6743 C CA . GLU B 1 405 ? 34.5 13.352 2.365 1 92.56 405 GLU B CA 1
ATOM 6744 C C . GLU B 1 405 ? 35.188 14.586 2.922 1 92.56 405 GLU B C 1
ATOM 6746 O O . GLU B 1 405 ? 35.469 14.664 4.121 1 92.56 405 GLU B O 1
ATOM 6751 N N . GLU B 1 406 ? 35.531 15.5 2.133 1 94.69 406 GLU B N 1
ATOM 6752 C CA . GLU B 1 406 ? 36.25 16.703 2.568 1 94.69 406 GLU B CA 1
ATOM 6753 C C . GLU B 1 406 ? 35.312 17.781 3.027 1 94.69 406 GLU B C 1
ATOM 6755 O O . GLU B 1 406 ? 35.719 18.844 3.51 1 94.69 406 GLU B O 1
ATOM 6760 N N . LYS B 1 407 ? 34.094 17.5 2.906 1 96.62 407 LYS B N 1
ATOM 6761 C CA . LYS B 1 407 ? 33.062 18.484 3.246 1 96.62 407 LYS B CA 1
ATOM 6762 C C . LYS B 1 407 ? 32.219 18.016 4.418 1 96.62 407 LYS B C 1
ATOM 6764 O O . LYS B 1 407 ? 32.25 16.828 4.781 1 96.62 407 LYS B O 1
ATOM 6769 N N . GLY B 1 408 ? 31.484 18.969 5.07 1 97.19 408 GLY B N 1
ATOM 6770 C CA . GLY B 1 408 ? 30.641 18.672 6.219 1 97.19 408 GLY B CA 1
ATOM 6771 C C . GLY B 1 408 ? 29.938 19.891 6.781 1 97.19 408 GLY B C 1
ATOM 6772 O O . GLY B 1 408 ? 29.906 20.938 6.145 1 97.19 408 GLY B O 1
ATOM 6773 N N . GLY B 1 409 ? 29.344 19.656 7.93 1 98 409 GLY B N 1
ATOM 6774 C CA . GLY B 1 409 ? 28.641 20.734 8.602 1 98 409 GLY B CA 1
ATOM 6775 C C . GLY B 1 409 ? 29.578 21.719 9.266 1 98 409 GLY B C 1
ATOM 6776 O O . GLY B 1 409 ? 30.703 21.391 9.625 1 98 409 GLY B O 1
ATOM 6777 N N . VAL B 1 410 ? 29.016 22.859 9.484 1 98.06 410 VAL B N 1
ATOM 6778 C CA . VAL B 1 410 ? 29.797 23.969 10.023 1 98.06 410 VAL B CA 1
ATOM 6779 C C . VAL B 1 410 ? 30.328 23.609 11.406 1 98.06 410 VAL B C 1
ATOM 6781 O O . VAL B 1 410 ? 31.422 24.031 11.789 1 98.06 410 VAL B O 1
ATOM 6784 N N . PHE B 1 411 ? 29.641 22.797 12.133 1 97.94 411 PHE B N 1
ATOM 6785 C CA . PHE B 1 411 ? 30.016 22.484 13.508 1 97.94 411 PHE B CA 1
ATOM 6786 C C . PHE B 1 411 ? 31.25 21.594 13.531 1 97.94 411 PHE B C 1
ATOM 6788 O O . PHE B 1 411 ? 31.875 21.406 14.578 1 97.94 411 PHE B O 1
ATOM 6795 N N . TYR B 1 412 ? 31.656 21.094 12.43 1 97 412 TYR B N 1
ATOM 6796 C CA . TYR B 1 412 ? 32.812 20.219 12.375 1 97 412 TYR B CA 1
ATOM 6797 C C . TYR B 1 412 ? 34.031 20.969 11.844 1 97 412 TYR B C 1
ATOM 6799 O O . TYR B 1 412 ? 35.094 20.375 11.625 1 97 412 TYR B O 1
ATOM 6807 N N . GLY B 1 413 ? 33.938 22.25 11.547 1 93.56 413 GLY B N 1
ATOM 6808 C CA . GLY B 1 413 ? 35.062 23.125 11.234 1 93.56 413 GLY B CA 1
ATOM 6809 C C . GLY B 1 413 ? 35.625 22.922 9.836 1 93.56 413 GLY B C 1
ATOM 6810 O O . GLY B 1 413 ? 36.781 23.188 9.578 1 93.56 413 GLY B O 1
ATOM 6811 N N . VAL B 1 414 ? 34.812 22.406 8.859 1 92.75 414 VAL B N 1
ATOM 6812 C CA . VAL B 1 414 ? 35.312 22.094 7.523 1 92.75 414 VAL B CA 1
ATOM 6813 C C . VAL B 1 414 ? 34.844 23.156 6.535 1 92.75 414 VAL B C 1
ATOM 6815 O O . VAL B 1 414 ? 34.938 22.969 5.32 1 92.75 414 VAL B O 1
ATOM 6818 N N . GLY B 1 415 ? 34.312 24.297 7.023 1 92.31 415 GLY B N 1
ATOM 6819 C CA . GLY B 1 415 ? 33.875 25.375 6.156 1 92.31 415 GLY B CA 1
ATOM 6820 C C . GLY B 1 415 ? 32.375 25.5 6.059 1 92.31 415 GLY B C 1
ATOM 6821 O O . GLY B 1 415 ? 31.656 24.734 6.707 1 92.31 415 GLY B O 1
ATOM 6822 N N . GLY B 1 416 ? 31.922 26.422 5.145 1 96.81 416 GLY B N 1
ATOM 6823 C CA . GLY B 1 416 ? 30.5 26.719 5.066 1 96.81 416 GLY B CA 1
ATOM 6824 C C . GLY B 1 416 ? 29.891 26.359 3.729 1 96.81 416 GLY B C 1
ATOM 6825 O O . GLY B 1 416 ? 28.75 26.734 3.439 1 96.81 416 GLY B O 1
ATOM 6826 N N . ASP B 1 417 ? 30.641 25.594 2.922 1 97.81 417 ASP B N 1
ATOM 6827 C CA . ASP B 1 417 ? 30.188 25.281 1.569 1 97.81 417 ASP B CA 1
ATOM 6828 C C . ASP B 1 417 ? 28.875 24.5 1.598 1 97.81 417 ASP B C 1
ATOM 6830 O O . ASP B 1 417 ? 27.953 24.797 0.849 1 97.81 417 ASP B O 1
ATOM 6834 N N . LEU B 1 418 ? 28.891 23.484 2.457 1 98.44 418 LEU B N 1
ATOM 6835 C CA . LEU B 1 418 ? 27.672 22.656 2.533 1 98.44 418 LEU B CA 1
ATOM 6836 C C . LEU B 1 418 ? 26.484 23.5 2.965 1 98.44 418 LEU B C 1
ATOM 6838 O O . LEU B 1 418 ? 25.391 23.375 2.391 1 98.44 418 LEU B O 1
ATOM 6842 N N . LEU B 1 419 ? 26.641 24.312 3.934 1 98.69 419 LEU B N 1
ATOM 6843 C CA . LEU B 1 419 ? 25.547 25.172 4.398 1 98.69 419 LEU B CA 1
ATOM 6844 C C . LEU B 1 419 ? 25.047 26.078 3.279 1 98.69 419 LEU B C 1
ATOM 6846 O O . LEU B 1 419 ? 23.844 26.266 3.107 1 98.69 419 LEU B O 1
ATOM 6850 N N . ILE B 1 420 ? 25.922 26.672 2.557 1 98.62 420 ILE B N 1
ATOM 6851 C CA . ILE B 1 420 ? 25.562 27.562 1.45 1 98.62 420 ILE B CA 1
ATOM 6852 C C . ILE B 1 420 ? 24.734 26.797 0.433 1 98.62 420 ILE B C 1
ATOM 6854 O O . ILE B 1 420 ? 23.688 27.281 -0.013 1 98.62 420 ILE B O 1
ATOM 6858 N N . VAL B 1 421 ? 25.219 25.609 0.063 1 98.69 421 VAL B N 1
ATOM 6859 C CA . VAL B 1 421 ? 24.5 24.812 -0.917 1 98.69 421 VAL B CA 1
ATOM 6860 C C . VAL B 1 421 ? 23.109 24.469 -0.385 1 98.69 421 VAL B C 1
ATOM 6862 O O . VAL B 1 421 ? 22.125 24.484 -1.133 1 98.69 421 VAL B O 1
ATOM 6865 N N . GLN B 1 422 ? 23.062 24.094 0.922 1 98.88 422 GLN B N 1
ATOM 6866 C CA . GLN B 1 422 ? 21.766 23.781 1.539 1 98.88 422 GLN B CA 1
ATOM 6867 C C . GLN B 1 422 ? 20.812 24.969 1.465 1 98.88 422 GLN B C 1
ATOM 6869 O O . GLN B 1 422 ? 19.625 24.812 1.191 1 98.88 422 GLN B O 1
ATOM 6874 N N . ILE B 1 423 ? 21.281 26.156 1.702 1 98.88 423 ILE B N 1
ATOM 6875 C CA . ILE B 1 423 ? 20.469 27.359 1.622 1 98.88 423 ILE B CA 1
ATOM 6876 C C . ILE B 1 423 ? 19.984 27.562 0.189 1 98.88 423 ILE B C 1
ATOM 6878 O O . ILE B 1 423 ? 18.812 27.875 -0.037 1 98.88 423 ILE B O 1
ATOM 6882 N N . VAL B 1 424 ? 20.844 27.375 -0.756 1 98.75 424 VAL B N 1
ATOM 6883 C CA . VAL B 1 424 ? 20.484 27.531 -2.162 1 98.75 424 VAL B CA 1
ATOM 6884 C C . VAL B 1 424 ? 19.391 26.531 -2.533 1 98.75 424 VAL B C 1
ATOM 6886 O O . VAL B 1 424 ? 18.453 26.875 -3.268 1 98.75 424 VAL B O 1
ATOM 6889 N N . ALA B 1 425 ? 19.547 25.328 -2.055 1 98.81 425 ALA B N 1
ATOM 6890 C CA . ALA B 1 425 ? 18.531 24.297 -2.326 1 98.81 425 ALA B CA 1
ATOM 6891 C C . ALA B 1 425 ? 17.172 24.703 -1.765 1 98.81 425 ALA B C 1
ATOM 6893 O O . ALA B 1 425 ? 16.141 24.531 -2.42 1 98.81 425 ALA B O 1
ATOM 6894 N N . VAL B 1 426 ? 17.156 25.219 -0.54 1 98.88 426 VAL B N 1
ATOM 6895 C CA . VAL B 1 426 ? 15.914 25.688 0.072 1 98.88 426 VAL B CA 1
ATOM 6896 C C . VAL B 1 426 ? 15.289 26.781 -0.796 1 98.88 426 VAL B C 1
ATOM 6898 O O . VAL B 1 426 ? 14.094 26.719 -1.104 1 98.88 426 VAL B O 1
ATOM 6901 N N . LEU B 1 427 ? 16.031 27.703 -1.218 1 98.88 427 LEU B N 1
ATOM 6902 C CA . LEU B 1 427 ? 15.547 28.797 -2.035 1 98.88 427 LEU B CA 1
ATOM 6903 C C . LEU B 1 427 ? 15.047 28.297 -3.385 1 98.88 427 LEU B C 1
ATOM 6905 O O . LEU B 1 427 ? 14.039 28.797 -3.898 1 98.88 427 LEU B O 1
ATOM 6909 N N . TRP B 1 428 ? 15.766 27.359 -3.949 1 98.69 428 TRP B N 1
ATOM 6910 C CA . TRP B 1 428 ? 15.367 26.781 -5.234 1 98.69 428 TRP B CA 1
ATOM 6911 C C . TRP B 1 428 ? 14.008 26.109 -5.129 1 98.69 428 TRP B C 1
ATOM 6913 O O . TRP B 1 428 ? 13.109 26.375 -5.93 1 98.69 428 TRP B O 1
ATOM 6923 N N . ILE B 1 429 ? 13.859 25.25 -4.141 1 98.81 429 ILE B N 1
ATOM 6924 C CA . ILE B 1 429 ? 12.617 24.484 -3.996 1 98.81 429 ILE B CA 1
ATOM 6925 C C . ILE B 1 429 ? 11.461 25.438 -3.73 1 98.81 429 ILE B C 1
ATOM 6927 O O . ILE B 1 429 ? 10.414 25.359 -4.387 1 98.81 429 ILE B O 1
ATOM 6931 N N . VAL B 1 430 ? 11.656 26.375 -2.77 1 98.75 430 VAL B N 1
ATOM 6932 C CA . VAL B 1 430 ? 10.602 27.328 -2.436 1 98.75 430 VAL B CA 1
ATOM 6933 C C . VAL B 1 430 ? 10.273 28.188 -3.656 1 98.75 430 VAL B C 1
ATOM 6935 O O . VAL B 1 430 ? 9.102 28.406 -3.979 1 98.75 430 VAL B O 1
ATOM 6938 N N . GLY B 1 431 ? 11.289 28.641 -4.324 1 98.75 431 GLY B N 1
ATOM 6939 C CA . GLY B 1 431 ? 11.086 29.469 -5.5 1 98.75 431 GLY B CA 1
ATOM 6940 C C . GLY B 1 431 ? 10.367 28.75 -6.625 1 98.75 431 GLY B C 1
ATOM 6941 O O . GLY B 1 431 ? 9.398 29.281 -7.184 1 98.75 431 GLY B O 1
ATOM 6942 N N . TRP B 1 432 ? 10.797 27.547 -6.938 1 98.62 432 TRP B N 1
ATOM 6943 C CA . TRP B 1 432 ? 10.211 26.766 -8.023 1 98.62 432 TRP B CA 1
ATOM 6944 C C . TRP B 1 432 ? 8.75 26.422 -7.723 1 98.62 432 TRP B C 1
ATOM 6946 O O . TRP B 1 432 ? 7.867 26.656 -8.547 1 98.62 432 TRP B O 1
ATOM 6956 N N . VAL B 1 433 ? 8.5 25.906 -6.527 1 98.69 433 VAL B N 1
ATOM 6957 C CA . VAL B 1 433 ? 7.156 25.469 -6.16 1 98.69 433 VAL B CA 1
ATOM 6958 C C . VAL B 1 433 ? 6.215 26.672 -6.117 1 98.69 433 VAL B C 1
ATOM 6960 O O . VAL B 1 433 ? 5.109 26.625 -6.668 1 98.69 433 VAL B O 1
ATOM 6963 N N . THR B 1 434 ? 6.68 27.797 -5.5 1 98.5 434 THR B N 1
ATOM 6964 C CA . THR B 1 434 ? 5.836 28.984 -5.402 1 98.5 434 THR B CA 1
ATOM 6965 C C . THR B 1 434 ? 5.562 29.562 -6.781 1 98.5 434 THR B C 1
ATOM 6967 O O . THR B 1 434 ? 4.43 29.953 -7.086 1 98.5 434 THR B O 1
ATOM 6970 N N . ALA B 1 435 ? 6.504 29.609 -7.625 1 98.56 435 ALA B N 1
ATOM 6971 C CA . ALA B 1 435 ? 6.383 30.203 -8.953 1 98.56 435 ALA B CA 1
ATOM 6972 C C . ALA B 1 435 ? 5.418 29.422 -9.828 1 98.56 435 ALA B C 1
ATOM 6974 O O . ALA B 1 435 ? 4.703 29.984 -10.648 1 98.56 435 ALA B O 1
ATOM 6975 N N . ILE B 1 436 ? 5.375 28.109 -9.656 1 98.56 436 ILE B N 1
ATOM 6976 C CA . ILE B 1 436 ? 4.598 27.266 -10.555 1 98.56 436 ILE B CA 1
ATOM 6977 C C . ILE B 1 436 ? 3.221 27 -9.953 1 98.56 436 ILE B C 1
ATOM 6979 O O . ILE B 1 436 ? 2.213 27 -10.664 1 98.56 436 ILE B O 1
ATOM 6983 N N . MET B 1 437 ? 3.176 26.766 -8.648 1 98.5 437 MET B N 1
ATOM 6984 C CA . MET B 1 437 ? 1.928 26.312 -8.039 1 98.5 437 MET B CA 1
ATOM 6985 C C . MET B 1 437 ? 1.019 27.484 -7.715 1 98.5 437 MET B C 1
ATOM 6987 O O . MET B 1 437 ? -0.201 27.328 -7.633 1 98.5 437 MET B O 1
ATOM 6991 N N . THR B 1 438 ? 1.58 28.703 -7.496 1 98.5 438 THR B N 1
ATOM 6992 C CA . THR B 1 438 ? 0.729 29.859 -7.254 1 98.5 438 THR B CA 1
ATOM 6993 C C . THR B 1 438 ? -0.167 30.141 -8.453 1 98.5 438 THR B C 1
ATOM 6995 O O . THR B 1 438 ? -1.393 30.156 -8.336 1 98.5 438 THR B O 1
ATOM 6998 N N . PRO B 1 439 ? 0.377 30.344 -9.68 1 98.44 439 PRO B N 1
ATOM 6999 C CA . PRO B 1 439 ? -0.521 30.547 -10.82 1 98.44 439 PRO B CA 1
ATOM 7000 C C . PRO B 1 439 ? -1.437 29.344 -11.055 1 98.44 439 PRO B C 1
ATOM 7002 O O . PRO B 1 439 ? -2.578 29.516 -11.492 1 98.44 439 PRO B O 1
ATOM 7005 N N . PHE B 1 440 ? -0.982 28.125 -10.812 1 97.94 440 PHE B N 1
ATOM 7006 C CA . PHE B 1 440 ? -1.793 26.938 -11 1 97.94 440 PHE B CA 1
ATOM 7007 C C . PHE B 1 440 ? -3.072 27.016 -10.172 1 97.94 440 PHE B C 1
ATOM 7009 O O . PHE B 1 440 ? -4.172 26.844 -10.711 1 97.94 440 PHE B O 1
ATOM 7016 N N . PHE B 1 441 ? -2.92 27.297 -8.891 1 98.06 441 PHE B N 1
ATOM 7017 C CA . PHE B 1 441 ? -4.086 27.344 -8.008 1 98.06 441 PHE B CA 1
ATOM 7018 C C . PHE B 1 441 ? -4.922 28.578 -8.281 1 98.06 441 PHE B C 1
ATOM 7020 O O . PHE B 1 441 ? -6.145 28.562 -8.141 1 98.06 441 PHE B O 1
ATOM 7027 N N . LEU B 1 442 ? -4.301 29.719 -8.68 1 98 442 LEU B N 1
ATOM 7028 C CA . LEU B 1 442 ? -5.047 30.922 -9.031 1 98 442 LEU B CA 1
ATOM 7029 C C . LEU B 1 442 ? -5.934 30.688 -10.242 1 98 442 LEU B C 1
ATOM 7031 O O . LEU B 1 442 ? -7.062 31.172 -10.305 1 98 442 LEU B O 1
ATOM 7035 N N . VAL B 1 443 ? -5.402 29.906 -11.211 1 97.56 443 VAL B N 1
ATOM 7036 C CA . VAL B 1 443 ? -6.18 29.578 -12.406 1 97.56 443 VAL B CA 1
ATOM 7037 C C . VAL B 1 443 ? -7.375 28.703 -12.023 1 97.56 443 VAL B C 1
ATOM 7039 O O . VAL B 1 443 ? -8.5 28.953 -12.469 1 97.56 443 VAL B O 1
ATOM 7042 N N . LEU B 1 444 ? -7.141 27.734 -11.164 1 96.31 444 LEU B N 1
ATOM 7043 C CA . LEU B 1 444 ? -8.234 26.891 -10.711 1 96.31 444 LEU B CA 1
ATOM 7044 C C . LEU B 1 444 ? -9.273 27.703 -9.945 1 96.31 444 LEU B C 1
ATOM 7046 O O . LEU B 1 444 ? -10.477 27.5 -10.109 1 96.31 444 LEU B O 1
ATOM 7050 N N . ASN B 1 445 ? -8.789 28.609 -9.133 1 95.56 445 ASN B N 1
ATOM 7051 C CA . ASN B 1 445 ? -9.68 29.469 -8.367 1 95.56 445 ASN B CA 1
ATOM 7052 C C . ASN B 1 445 ? -10.484 30.391 -9.281 1 95.56 445 ASN B C 1
ATOM 7054 O O . ASN B 1 445 ? -11.688 30.578 -9.078 1 95.56 445 ASN B O 1
ATOM 7058 N N . ALA B 1 446 ? -9.891 30.953 -10.281 1 96.19 446 ALA B N 1
ATOM 7059 C CA . ALA B 1 446 ? -10.539 31.859 -11.227 1 96.19 446 ALA B CA 1
ATOM 7060 C C . ALA B 1 446 ? -11.594 31.141 -12.055 1 96.19 446 ALA B C 1
ATOM 7062 O O . ALA B 1 446 ? -12.609 31.719 -12.43 1 96.19 446 ALA B O 1
ATOM 7063 N N . LEU B 1 447 ? -11.398 29.859 -12.266 1 95.44 447 LEU B N 1
ATOM 7064 C CA . LEU B 1 447 ? -12.328 29.047 -13.047 1 95.44 447 LEU B CA 1
ATOM 7065 C C . LEU B 1 447 ? -13.453 28.516 -12.164 1 95.44 447 LEU B C 1
ATOM 7067 O O . LEU B 1 447 ? -14.344 27.812 -12.656 1 95.44 447 LEU B O 1
ATOM 7071 N N . GLY B 1 448 ? -13.375 28.828 -10.938 1 93.56 448 GLY B N 1
ATOM 7072 C CA . GLY B 1 448 ? -14.391 28.344 -10.008 1 93.56 448 GLY B CA 1
ATOM 7073 C C . GLY B 1 448 ? -14.273 26.859 -9.719 1 93.56 448 GLY B C 1
ATOM 7074 O O . GLY B 1 448 ? -15.25 26.219 -9.328 1 93.56 448 GLY B O 1
ATOM 7075 N N . MET B 1 449 ? -13.07 26.344 -9.867 1 93.81 449 MET B N 1
ATOM 7076 C CA . MET B 1 449 ? -12.891 24.906 -9.766 1 93.81 449 MET B CA 1
ATOM 7077 C C . MET B 1 449 ? -12.164 24.531 -8.477 1 93.81 449 MET B C 1
ATOM 7079 O O . MET B 1 449 ? -12.047 23.344 -8.141 1 93.81 449 MET B O 1
ATOM 7083 N N . PHE B 1 450 ? -11.82 25.469 -7.695 1 95.94 450 PHE B N 1
ATOM 7084 C CA . PHE B 1 450 ? -10.914 25.188 -6.59 1 95.94 450 PHE B CA 1
ATOM 7085 C C . PHE B 1 450 ? -11.695 24.953 -5.301 1 95.94 450 PHE B C 1
ATOM 7087 O O . PHE B 1 450 ? -11.594 23.891 -4.688 1 95.94 450 PHE B O 1
ATOM 7094 N N . ARG B 1 451 ? -12.594 25.906 -4.93 1 95.88 451 ARG B N 1
ATOM 7095 C CA . ARG B 1 451 ? -13.328 25.844 -3.67 1 95.88 451 ARG B CA 1
ATOM 7096 C C . ARG B 1 451 ? -14.781 25.422 -3.898 1 95.88 451 ARG B C 1
ATOM 7098 O O . ARG B 1 451 ? -15.391 25.812 -4.895 1 95.88 451 ARG B O 1
ATOM 7105 N N . VAL B 1 452 ? -15.273 24.703 -3.004 1 94 452 VAL B N 1
ATOM 7106 C CA . VAL B 1 452 ? -16.672 24.281 -3.064 1 94 452 VAL B CA 1
ATOM 7107 C C . VAL B 1 452 ? -17.578 25.453 -2.699 1 94 452 VAL B C 1
ATOM 7109 O O . VAL B 1 452 ? -17.125 26.438 -2.104 1 94 452 VAL B O 1
ATOM 7112 N N . ASP B 1 453 ? -18.859 25.266 -2.998 1 92.19 453 ASP B N 1
ATOM 7113 C CA . ASP B 1 453 ? -19.844 26.297 -2.633 1 92.19 453 ASP B CA 1
ATOM 7114 C C . ASP B 1 453 ? -20.031 26.344 -1.12 1 92.19 453 ASP B C 1
ATOM 7116 O O . ASP B 1 453 ? -19.875 25.344 -0.428 1 92.19 453 ASP B O 1
ATOM 7120 N N . ALA B 1 454 ? -20.438 27.5 -0.667 1 90.31 454 ALA B N 1
ATOM 7121 C CA . ALA B 1 454 ? -20.578 27.75 0.767 1 90.31 454 ALA B CA 1
ATOM 7122 C C . ALA B 1 454 ? -21.562 26.766 1.399 1 90.31 454 ALA B C 1
ATOM 7124 O O . ALA B 1 454 ? -21.328 26.266 2.506 1 90.31 454 ALA B O 1
ATOM 7125 N N . LEU B 1 455 ? -22.578 26.516 0.725 1 90.62 455 LEU B N 1
ATOM 7126 C CA . LEU B 1 455 ? -23.594 25.609 1.263 1 90.62 455 LEU B CA 1
ATOM 7127 C C . LEU B 1 455 ? -23.062 24.172 1.315 1 90.62 455 LEU B C 1
ATOM 7129 O O . LEU B 1 455 ? -23.344 23.453 2.273 1 90.62 455 LEU B O 1
ATOM 7133 N N . GLU B 1 456 ? -22.375 23.812 0.306 1 90.88 456 GLU B N 1
ATOM 7134 C CA . GLU B 1 456 ? -21.766 22.484 0.287 1 90.88 456 GLU B CA 1
ATOM 7135 C C . GLU B 1 456 ? -20.75 22.328 1.42 1 90.88 456 GLU B C 1
ATOM 7137 O O . GLU B 1 456 ? -20.672 21.266 2.031 1 90.88 456 GLU B O 1
ATOM 7142 N N . GLU B 1 457 ? -19.984 23.359 1.61 1 92.19 457 GLU B N 1
ATOM 7143 C CA . GLU B 1 457 ? -19.031 23.359 2.705 1 92.19 457 GLU B CA 1
ATOM 7144 C C . GLU B 1 457 ? -19.719 23.203 4.055 1 92.19 457 GLU B C 1
ATOM 7146 O O . GLU B 1 457 ? -19.234 22.484 4.934 1 92.19 457 GLU B O 1
ATOM 7151 N N . GLU B 1 458 ? -20.844 23.812 4.262 1 89.19 458 GLU B N 1
ATOM 7152 C CA . GLU B 1 458 ? -21.594 23.766 5.512 1 89.19 458 GLU B CA 1
ATOM 7153 C C . GLU B 1 458 ? -22.234 22.406 5.73 1 89.19 458 GLU B C 1
ATOM 7155 O O . GLU B 1 458 ? -22.219 21.875 6.844 1 89.19 458 GLU B O 1
ATOM 7160 N N . VAL B 1 459 ? -22.766 21.875 4.695 1 90.69 459 VAL B N 1
ATOM 7161 C CA . VAL B 1 459 ? -23.438 20.578 4.793 1 90.69 459 VAL B CA 1
ATOM 7162 C C . VAL B 1 459 ? -22.406 19.469 4.961 1 90.69 459 VAL B C 1
ATOM 7164 O O . VAL B 1 459 ? -22.656 18.484 5.672 1 90.69 459 VAL B O 1
ATOM 7167 N N . GLY B 1 460 ? -21.328 19.672 4.281 1 91.44 460 GLY B N 1
ATOM 7168 C CA . GLY B 1 460 ? -20.297 18.641 4.227 1 91.44 460 GLY B CA 1
ATOM 7169 C C . GLY B 1 460 ? -20.141 18.031 2.85 1 91.44 460 GLY B C 1
ATOM 7170 O O . GLY B 1 460 ? -21.109 17.875 2.115 1 91.44 460 GLY B O 1
ATOM 7171 N N . LEU B 1 461 ? -19.031 17.625 2.594 1 90.75 461 LEU B N 1
ATOM 7172 C CA . LEU B 1 461 ? -18.719 17.188 1.24 1 90.75 461 LEU B CA 1
ATOM 7173 C C . LEU B 1 461 ? -19.125 15.734 1.038 1 90.75 461 LEU B C 1
ATOM 7175 O O . LEU B 1 461 ? -19.297 15.281 -0.098 1 90.75 461 LEU B O 1
ATOM 7179 N N . ASP B 1 462 ? -19.266 14.961 2.096 1 91.81 462 ASP B N 1
ATOM 7180 C CA . ASP B 1 462 ? -19.656 13.562 1.979 1 91.81 462 ASP B CA 1
ATOM 7181 C C . ASP B 1 462 ? -21.047 13.438 1.362 1 91.81 462 ASP B C 1
ATOM 7183 O O . ASP B 1 462 ? -21.234 12.727 0.376 1 91.81 462 ASP B O 1
ATOM 7187 N N . ILE B 1 463 ? -21.953 14.18 1.915 1 86.38 463 ILE B N 1
ATOM 7188 C CA . ILE B 1 463 ? -23.328 14.148 1.438 1 86.38 463 ILE B CA 1
ATOM 7189 C C . ILE B 1 463 ? -23.422 14.844 0.08 1 86.38 463 ILE B C 1
ATOM 7191 O O . ILE B 1 463 ? -24.141 14.383 -0.812 1 86.38 463 ILE B O 1
ATOM 7195 N N . SER B 1 464 ? -22.641 15.812 -0.105 1 86.19 464 SER B N 1
ATOM 7196 C CA . SER B 1 464 ? -22.734 16.656 -1.289 1 86.19 464 SER B CA 1
ATOM 7197 C C . SER B 1 464 ? -22.141 15.969 -2.514 1 86.19 464 SER B C 1
ATOM 7199 O O . SER B 1 464 ? -22.609 16.172 -3.633 1 86.19 464 SER B O 1
ATOM 7201 N N . HIS B 1 465 ? -21.125 15.188 -2.256 1 88.69 465 HIS B N 1
ATOM 7202 C CA . HIS B 1 465 ? -20.391 14.766 -3.445 1 88.69 465 HIS B CA 1
ATOM 7203 C C . HIS B 1 465 ? -20.094 13.273 -3.412 1 88.69 465 HIS B C 1
ATOM 7205 O O . HIS B 1 465 ? -19.641 12.703 -4.406 1 88.69 465 HIS B O 1
ATOM 7211 N N . HIS B 1 466 ? -20.406 12.594 -2.311 1 90.25 466 HIS B N 1
ATOM 7212 C CA . HIS B 1 466 ? -19.969 11.211 -2.188 1 90.25 466 HIS B CA 1
ATOM 7213 C C . HIS B 1 466 ? -21.109 10.312 -1.708 1 90.25 466 HIS B C 1
ATOM 7215 O O . HIS B 1 466 ? -20.875 9.344 -0.989 1 90.25 466 HIS B O 1
ATOM 7221 N N . ARG B 1 467 ? -22.25 10.672 -1.959 1 87.31 467 ARG B N 1
ATOM 7222 C CA . ARG B 1 467 ? -23.469 9.867 -1.846 1 87.31 467 ARG B CA 1
ATOM 7223 C C . ARG B 1 467 ? -23.703 9.43 -0.404 1 87.31 467 ARG B C 1
ATOM 7225 O O . ARG B 1 467 ? -23.984 8.258 -0.145 1 87.31 467 ARG B O 1
ATOM 7232 N N . GLY B 1 468 ? -23.5 10.32 0.554 1 85.88 468 GLY B N 1
ATOM 7233 C CA . GLY B 1 468 ? -23.953 10.031 1.906 1 85.88 468 GLY B CA 1
ATOM 7234 C C . GLY B 1 468 ? -22.844 10.102 2.934 1 85.88 468 GLY B C 1
ATOM 7235 O O . GLY B 1 468 ? -21.703 10.453 2.604 1 85.88 468 GLY B O 1
ATOM 7236 N N . SER B 1 469 ? -23.234 9.703 4.215 1 87.88 469 SER B N 1
ATOM 7237 C CA . SER B 1 469 ? -22.312 9.82 5.352 1 87.88 469 SER B CA 1
ATOM 7238 C C . SER B 1 469 ? -21.328 8.664 5.387 1 87.88 469 SER B C 1
ATOM 7240 O O . SER B 1 469 ? -21.578 7.602 4.82 1 87.88 469 SER B O 1
ATOM 7242 N N . ALA B 1 470 ? -20.234 8.914 6.098 1 90.75 470 ALA B N 1
ATOM 7243 C CA . ALA B 1 470 ? -19.172 7.918 6.219 1 90.75 470 ALA B CA 1
ATOM 7244 C C . ALA B 1 470 ? -19.547 6.832 7.219 1 90.75 470 ALA B C 1
ATOM 7246 O O . ALA B 1 470 ? -18.922 5.77 7.258 1 90.75 470 ALA B O 1
ATOM 7247 N N . TYR B 1 471 ? -20.516 7.109 8.086 1 90.69 471 TYR B N 1
ATOM 7248 C CA . TYR B 1 471 ? -20.875 6.184 9.156 1 90.69 471 TYR B CA 1
ATOM 7249 C C . TYR B 1 471 ? -22.375 6.012 9.25 1 90.69 471 TYR B C 1
ATOM 7251 O O . TYR B 1 471 ? -23.141 6.957 9.023 1 90.69 471 TYR B O 1
ATOM 7259 N N . ASP B 1 472 ? -22.828 4.867 9.477 1 90.06 472 ASP B N 1
ATOM 7260 C CA . ASP B 1 472 ? -24.203 4.52 9.852 1 90.06 472 ASP B CA 1
ATOM 7261 C C . ASP B 1 472 ? -24.219 3.607 11.078 1 90.06 472 ASP B C 1
ATOM 7263 O O . ASP B 1 472 ? -23.984 2.402 10.961 1 90.06 472 ASP B O 1
ATOM 7267 N N . LEU B 1 473 ? -24.516 4.207 12.211 1 84.12 473 LEU B N 1
ATOM 7268 C CA . LEU B 1 473 ? -24.422 3.459 13.461 1 84.12 473 LEU B CA 1
ATOM 7269 C C . LEU B 1 473 ? -25.812 3.127 13.992 1 84.12 473 LEU B C 1
ATOM 7271 O O . LEU B 1 473 ? -26.016 3.043 15.203 1 84.12 473 LEU B O 1
ATOM 7275 N N . THR B 1 474 ? -26.719 2.955 13.039 1 80.5 474 THR B N 1
ATOM 7276 C CA . THR B 1 474 ? -28.078 2.615 13.422 1 80.5 474 THR B CA 1
ATOM 7277 C C . THR B 1 474 ? -28.109 1.294 14.188 1 80.5 474 THR B C 1
ATOM 7279 O O . THR B 1 474 ? -27.531 0.302 13.75 1 80.5 474 THR B O 1
ATOM 7282 N N . ALA B 1 475 ? -28.75 1.249 15.328 1 75.69 475 ALA B N 1
ATOM 7283 C CA . ALA B 1 475 ? -28.875 0.077 16.188 1 75.69 475 ALA B CA 1
ATOM 7284 C C . ALA B 1 475 ? -30.125 -0.738 15.836 1 75.69 475 ALA B C 1
ATOM 7286 O O . ALA B 1 475 ? -31.047 -0.228 15.195 1 75.69 475 ALA B O 1
ATOM 7287 N N . PRO B 1 476 ? -30.062 -2.004 16.203 1 76.31 476 PRO B N 1
ATOM 7288 C CA . PRO B 1 476 ? -31.297 -2.781 15.992 1 76.31 476 PRO B CA 1
ATOM 7289 C C . PRO B 1 476 ? -32.469 -2.244 16.781 1 76.31 476 PRO B C 1
ATOM 7291 O O . PRO B 1 476 ? -32.281 -1.606 17.828 1 76.31 476 PRO B O 1
ATOM 7294 N N . LYS B 1 477 ? -33.688 -2.611 16.234 1 77.12 477 LYS B N 1
ATOM 7295 C CA . LYS B 1 477 ? -34.875 -2.195 16.922 1 77.12 477 LYS B CA 1
ATOM 7296 C C . LYS B 1 477 ? -35.062 -2.945 18.25 1 77.12 477 LYS B C 1
ATOM 7298 O O . LYS B 1 477 ? -34.844 -4.16 18.312 1 77.12 477 LYS B O 1
ATOM 7303 N N . LYS B 1 478 ? -35.375 -2.254 19.234 1 78.06 478 LYS B N 1
ATOM 7304 C CA . LYS B 1 478 ? -35.531 -2.814 20.562 1 78.06 478 LYS B CA 1
ATOM 7305 C C . LYS B 1 478 ? -36.594 -3.934 20.562 1 78.06 478 LYS B C 1
ATOM 7307 O O . LYS B 1 478 ? -36.406 -4.961 21.219 1 78.06 478 LYS B O 1
ATOM 7312 N N . GLU B 1 479 ? -37.625 -3.693 19.828 1 82.38 479 GLU B N 1
ATOM 7313 C CA . GLU B 1 479 ? -38.719 -4.664 19.766 1 82.38 479 GLU B CA 1
ATOM 7314 C C . GLU B 1 479 ? -38.25 -6 19.219 1 82.38 479 GLU B C 1
ATOM 7316 O O . GLU B 1 479 ? -38.656 -7.059 19.703 1 82.38 479 GLU B O 1
ATOM 7321 N N . ASP B 1 480 ? -37.469 -5.914 18.281 1 81.69 480 ASP B N 1
ATOM 7322 C CA . ASP B 1 480 ? -36.969 -7.141 17.672 1 81.69 480 ASP B CA 1
ATOM 7323 C C . ASP B 1 480 ? -36.031 -7.871 18.641 1 81.69 480 ASP B C 1
ATOM 7325 O O . ASP B 1 480 ? -36.031 -9.102 18.703 1 81.69 480 ASP B O 1
ATOM 7329 N N . VAL B 1 481 ? -35.219 -7.176 19.359 1 82.81 481 VAL B N 1
ATOM 7330 C CA . VAL B 1 481 ? -34.312 -7.754 20.328 1 82.81 481 VAL B CA 1
ATOM 7331 C C . VAL B 1 481 ? -35.094 -8.445 21.438 1 82.81 481 VAL B C 1
ATOM 7333 O O . VAL B 1 481 ? -34.75 -9.562 21.844 1 82.81 481 VAL B O 1
ATOM 7336 N N . GLU B 1 482 ? -36.062 -7.797 21.844 1 81.31 482 GLU B N 1
ATOM 7337 C CA . GLU B 1 482 ? -36.906 -8.367 22.891 1 81.31 482 GLU B CA 1
ATOM 7338 C C . GLU B 1 482 ? -37.594 -9.641 22.422 1 81.31 482 GLU B C 1
ATOM 7340 O O . GLU B 1 482 ? -37.688 -10.625 23.156 1 81.31 482 GLU B O 1
ATOM 7345 N N . GLU B 1 483 ? -38.031 -9.562 21.25 1 83.25 483 GLU B N 1
ATOM 7346 C CA . GLU B 1 483 ? -38.688 -10.742 20.688 1 83.25 483 GLU B CA 1
ATOM 7347 C C . GLU B 1 483 ? -37.688 -11.906 20.594 1 83.25 483 GLU B C 1
ATOM 7349 O O . GLU B 1 483 ? -38.031 -13.055 20.891 1 83.25 483 GLU B O 1
ATOM 7354 N N . LEU B 1 484 ? -36.594 -11.633 20.156 1 84.25 484 LEU B N 1
ATOM 7355 C CA . LEU B 1 484 ? -35.562 -12.664 20.062 1 84.25 484 LEU B CA 1
ATOM 7356 C C . LEU B 1 484 ? -35.281 -13.273 21.422 1 84.25 484 LEU B C 1
ATOM 7358 O O . LEU B 1 484 ? -35.125 -14.492 21.547 1 84.25 484 LEU B O 1
ATOM 7362 N N . MET B 1 485 ? -35.156 -12.492 22.344 1 81.06 485 MET B N 1
ATOM 7363 C CA . MET B 1 485 ? -34.875 -12.969 23.703 1 81.06 485 MET B CA 1
ATOM 7364 C C . MET B 1 485 ? -36.031 -13.812 24.234 1 81.06 485 MET B C 1
ATOM 7366 O O . MET B 1 485 ? -35.812 -14.797 24.938 1 81.06 485 MET B O 1
ATOM 7370 N N . GLU B 1 486 ? -37.125 -13.445 23.891 1 81.69 486 GLU B N 1
ATOM 7371 C CA . GLU B 1 486 ? -38.312 -14.203 24.297 1 81.69 486 GLU B CA 1
ATOM 7372 C C . GLU B 1 486 ? -38.344 -15.586 23.641 1 81.69 486 GLU B C 1
ATOM 7374 O O . GLU B 1 486 ? -38.656 -16.578 24.297 1 81.69 486 GLU B O 1
ATOM 7379 N N . VAL B 1 487 ? -38.094 -15.602 22.469 1 81.88 487 VAL B N 1
ATOM 7380 C CA . VAL B 1 487 ? -38.062 -16.859 21.734 1 81.88 487 VAL B CA 1
ATOM 7381 C C . VAL B 1 487 ? -37 -17.781 22.297 1 81.88 487 VAL B C 1
ATOM 7383 O O . VAL B 1 487 ? -37.219 -18.984 22.453 1 81.88 487 VAL B O 1
ATOM 7386 N N . ARG B 1 488 ? -35.938 -17.297 22.641 1 79 488 ARG B N 1
ATOM 7387 C CA . ARG B 1 488 ? -34.844 -18.094 23.188 1 79 488 ARG B CA 1
ATOM 7388 C C . ARG B 1 488 ? -35.156 -18.594 24.594 1 79 488 ARG B C 1
ATOM 7390 O O . ARG B 1 488 ? -34.812 -19.719 24.953 1 79 488 ARG B O 1
ATOM 7397 N N . ALA B 1 489 ? -35.719 -17.703 25.281 1 76.5 489 ALA B N 1
ATOM 7398 C CA . ALA B 1 489 ? -36.156 -18.094 26.609 1 76.5 489 ALA B CA 1
ATOM 7399 C C . ALA B 1 489 ? -37.188 -19.234 26.562 1 76.5 489 ALA B C 1
ATOM 7401 O O . ALA B 1 489 ? -37.156 -20.141 27.391 1 76.5 489 ALA B O 1
ATOM 7402 N N . SER B 1 490 ? -37.969 -19.125 25.734 1 76.88 490 SER B N 1
ATOM 7403 C CA . SER B 1 490 ? -39 -20.156 25.578 1 76.88 490 SER B CA 1
ATOM 7404 C C . SER B 1 490 ? -38.406 -21.469 25.125 1 76.88 490 SER B C 1
ATOM 7406 O O . SER B 1 490 ? -38.844 -22.547 25.547 1 76.88 490 SER B O 1
ATOM 7408 N N . ARG B 1 491 ? -37.469 -21.406 24.266 1 69.12 491 ARG B N 1
ATOM 7409 C CA . ARG B 1 491 ? -36.844 -22.625 23.766 1 69.12 491 ARG B CA 1
ATOM 7410 C C . ARG B 1 491 ? -36 -23.297 24.844 1 69.12 491 ARG B C 1
ATOM 7412 O O . ARG B 1 491 ? -35.906 -24.531 24.875 1 69.12 491 ARG B O 1
ATOM 7419 N N . HIS B 1 492 ? -35.219 -22.359 25.484 1 63.59 492 HIS B N 1
ATOM 7420 C CA . HIS B 1 492 ? -34.344 -22.953 26.5 1 63.59 492 HIS B CA 1
ATOM 7421 C C . HIS B 1 492 ? -35.062 -23.047 27.844 1 63.59 492 HIS B C 1
ATOM 7423 O O . HIS B 1 492 ? -34.5 -23.5 28.828 1 63.59 492 HIS B O 1
ATOM 7429 N N . GLY B 1 493 ? -36.25 -22.922 27.969 1 53.59 493 GLY B N 1
ATOM 7430 C CA . GLY B 1 493 ? -36.875 -22.734 29.266 1 53.59 493 GLY B CA 1
ATOM 7431 C C . GLY B 1 493 ? -36.438 -21.453 29.953 1 53.59 493 GLY B C 1
ATOM 7432 O O . GLY B 1 493 ? -35.719 -20.656 29.375 1 53.59 493 GLY B O 1
ATOM 7433 N N . LYS B 1 494 ? -36.25 -21.219 31.516 1 46.38 494 LYS B N 1
ATOM 7434 C CA . LYS B 1 494 ? -36.062 -20.031 32.375 1 46.38 494 LYS B CA 1
ATOM 7435 C C . LYS B 1 494 ? -34.719 -19.359 32.094 1 46.38 494 LYS B C 1
ATOM 7437 O O . LYS B 1 494 ? -33.812 -19.438 32.906 1 46.38 494 LYS B O 1
ATOM 7442 N N . VAL B 1 495 ? -34.156 -19.234 30.953 1 43.88 495 VAL B N 1
ATOM 7443 C CA . VAL B 1 495 ? -32.781 -18.719 31 1 43.88 495 VAL B CA 1
ATOM 7444 C C . VAL B 1 495 ? -32.812 -17.203 31.047 1 43.88 495 VAL B C 1
ATOM 7446 O O . VAL B 1 495 ? -33.562 -16.562 30.281 1 43.88 495 VAL B O 1
ATOM 7449 N N . GLU B 1 496 ? -32.375 -16.547 31.984 1 46 496 GLU B N 1
ATOM 7450 C CA . GLU B 1 496 ? -32.188 -15.117 32.219 1 46 496 GLU B CA 1
ATOM 7451 C C . GLU B 1 496 ? -31.422 -14.453 31.078 1 46 496 GLU B C 1
ATOM 7453 O O . GLU B 1 496 ? -30.406 -14.984 30.625 1 46 496 GLU B O 1
ATOM 7458 N N . VAL B 1 497 ? -32 -13.617 30.453 1 51.06 497 VAL B N 1
ATOM 7459 C CA . VAL B 1 497 ? -31.375 -12.766 29.438 1 51.06 497 VAL B CA 1
ATOM 7460 C C . VAL B 1 497 ? -30.062 -12.195 29.984 1 51.06 497 VAL B C 1
ATOM 7462 O O . VAL B 1 497 ? -30.047 -11.57 31.031 1 51.06 497 VAL B O 1
ATOM 7465 N N . PRO B 1 498 ? -29.016 -12.508 29.453 1 50.25 498 PRO B N 1
ATOM 7466 C CA . PRO B 1 498 ? -27.797 -11.875 29.984 1 50.25 498 PRO B CA 1
ATOM 7467 C C . PRO B 1 498 ? -27.875 -10.352 30 1 50.25 498 PRO B C 1
ATOM 7469 O O . PRO B 1 498 ? -28.375 -9.75 29.047 1 50.25 498 PRO B O 1
ATOM 7472 N N . LYS B 1 499 ? -27.484 -9.727 31.047 1 46.81 499 LYS B N 1
ATOM 7473 C CA . LYS B 1 499 ? -27.547 -8.305 31.359 1 46.81 499 LYS B CA 1
ATOM 7474 C C . LYS B 1 499 ? -26.922 -7.473 30.25 1 46.81 499 LYS B C 1
ATOM 7476 O O . LYS B 1 499 ? -27.344 -6.344 30 1 46.81 499 LYS B O 1
ATOM 7481 N N . GLU B 1 500 ? -25.969 -8.016 29.703 1 49.75 500 GLU B N 1
ATOM 7482 C CA . GLU B 1 500 ? -25.234 -7.277 28.688 1 49.75 500 GLU B CA 1
ATOM 7483 C C . GLU B 1 500 ? -26.062 -7.105 27.422 1 49.75 500 GLU B C 1
ATOM 7485 O O . GLU B 1 500 ? -26 -6.059 26.766 1 49.75 500 GLU B O 1
ATOM 7490 N N . VAL B 1 501 ? -26.828 -8.039 27.125 1 54.25 501 VAL B N 1
ATOM 7491 C CA . VAL B 1 501 ? -27.734 -7.984 25.984 1 54.25 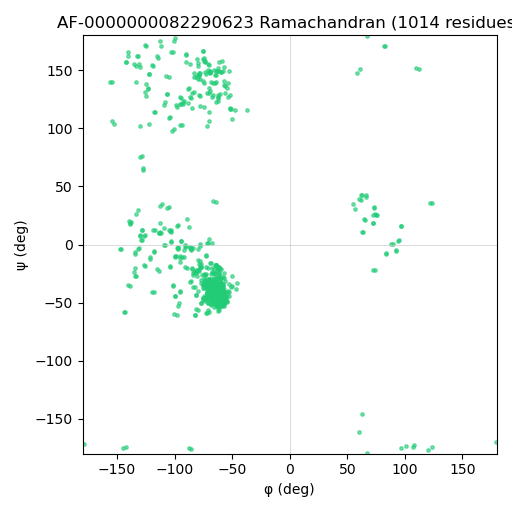501 VAL B CA 1
ATOM 7492 C C . VAL B 1 501 ? -28.875 -7.023 26.281 1 54.25 501 VAL B C 1
ATOM 7494 O O . VAL B 1 501 ? -29.297 -6.262 25.406 1 54.25 501 VAL B O 1
ATOM 7497 N N . ALA B 1 502 ? -29.359 -7.105 27.516 1 49.94 502 ALA B N 1
ATOM 7498 C CA . ALA B 1 502 ? -30.422 -6.23 28 1 49.94 502 ALA B CA 1
ATOM 7499 C C . ALA B 1 502 ? -29.969 -4.773 28.031 1 49.94 502 ALA B C 1
ATOM 7501 O O . ALA B 1 502 ? -30.719 -3.871 27.672 1 49.94 502 ALA B O 1
ATOM 7502 N N . GLN B 1 503 ? -28.797 -4.562 28.375 1 46.97 503 GLN B N 1
ATOM 7503 C CA . GLN B 1 503 ? -28.25 -3.211 28.453 1 46.97 503 GLN B CA 1
ATOM 7504 C C . GLN B 1 503 ? -28.031 -2.625 27.062 1 46.97 503 GLN B C 1
ATOM 7506 O O . GLN B 1 503 ? -28.281 -1.439 26.844 1 46.97 503 GLN B O 1
ATOM 7511 N N . ALA B 1 504 ? -27.578 -3.318 26.219 1 50.03 504 ALA B N 1
ATOM 7512 C CA . ALA B 1 504 ? -27.391 -2.887 24.844 1 50.03 504 ALA B CA 1
ATOM 7513 C C . ALA B 1 504 ? -28.719 -2.463 24.203 1 50.03 504 ALA B C 1
ATOM 7515 O O . ALA B 1 504 ? -28.766 -1.502 23.438 1 50.03 504 ALA B O 1
ATOM 7516 N N . ALA B 1 505 ? -29.75 -3.17 24.516 1 49.59 505 ALA B N 1
ATOM 7517 C CA . ALA B 1 505 ? -31.094 -2.82 24.078 1 49.59 505 ALA B CA 1
ATOM 7518 C C . ALA B 1 505 ? -31.562 -1.519 24.719 1 49.59 505 ALA B C 1
ATOM 7520 O O . ALA B 1 505 ? -32.312 -0.755 24.125 1 49.59 505 ALA B O 1
ATOM 7521 N N . GLU B 1 506 ? -31.141 -1.244 25.969 1 45.75 506 GLU B N 1
ATOM 7522 C CA . GLU B 1 506 ? -31.562 -0.049 26.703 1 45.75 506 GLU B CA 1
ATOM 7523 C C . GLU B 1 506 ? -30.766 1.174 26.25 1 45.75 506 GLU B C 1
ATOM 7525 O O . GLU B 1 506 ? -31.297 2.285 26.203 1 45.75 506 GLU B O 1
ATOM 7530 N N . THR B 1 507 ? -29.547 0.934 26.047 1 44.53 507 THR B N 1
ATOM 7531 C CA . THR B 1 507 ? -28.719 2.092 25.719 1 44.53 507 THR B CA 1
ATOM 7532 C C . THR B 1 507 ? -29.016 2.598 24.312 1 44.53 507 THR B C 1
ATOM 7534 O O . THR B 1 507 ? -28.844 3.781 24.016 1 44.53 507 THR B O 1
ATOM 7537 N N . GLU B 1 508 ? -29.328 1.715 23.438 1 43.69 508 GLU B N 1
ATOM 7538 C CA . GLU B 1 508 ? -29.656 2.193 22.109 1 43.69 508 GLU B CA 1
ATOM 7539 C C . GLU B 1 508 ? -31.078 2.715 22.047 1 43.69 508 GLU B C 1
ATOM 7541 O O . GLU B 1 508 ? -31.484 3.33 21.047 1 43.69 508 GLU B O 1
ATOM 7546 N N . ALA B 1 509 ? -31.875 2.592 23.188 1 38.81 509 ALA B N 1
ATOM 7547 C CA . ALA B 1 509 ? -33.156 3.262 23.297 1 38.81 509 ALA B CA 1
ATOM 7548 C C . ALA B 1 509 ? -33 4.641 23.938 1 38.81 509 ALA B C 1
ATOM 7550 O O . ALA B 1 509 ? -32.312 4.797 24.938 1 38.81 509 ALA B O 1
#